Protein AF-A0A1T4K9U6-F1 (afdb_monomer)

Radius of gyration: 47.75 Å; Cα contacts (8 Å, |Δi|>4): 3089; chains: 1; bounding box: 144×121×152 Å

Sequence (1208 aa):
MKRLGIYLIVVVMLVTVLTGCTNANPKEEMNEANKKTTFMLFDESKIYENKILESGEITAEDVKLKNMTFEKDLIIDKKVGDGNVYLDGVEVKGKLIVNGGGENSIHIENSKINSVSSNRVEGTVRIVVAETSSVDLLDIDSVTKLEVHGEMKTLSISQNATSSSVNIGETAKIKTVEINAPVVLSAKSPIEHLAIKAESKVTLESAVNLVTVSSSAQNTTIDLKKDAVVNNLGTEVKLDVSGTGKLGTVVTTDKTFVTGNVKPENTTVSTTPIQDAINKGAAATTPTPTITNTPKPATPKPTETPKSIETPKPTETPGISNPTPQPTEPPVSKLPWDGVTIDTSWYNSASTTFTLYNGAQLAGFGQLVNEGNNFAGKTINLGGDIDLNNKLWTPIGLRYARAGTTYKNEDAGSNYSQYWFYHNTFSGTLNGNNYTIKGLKVYNDSKTANDGAALFGFVSDATIKNLNFDGFNVGGESRVAVVAAYALGGSTFDGITLSNGQVYVNDPQSTDPTCKSWAVGGIVGQMWNYSHYAVGKNNATYSFQNIVVNSNVTISGEANVGSMWGSITEASSKKIGSFDASSRTEYPNWKGADTVNYTGYDSTVFVDNCKNEGKIYASYINAGSLAGWAYTSVVDIKSFENKGQVFVKNSEDMNPKIISGNTVVNSVPFYASDKETKTIVQTKEQLENALKSNVAKIEIRGTIGTDSDYTIYRVTKTKEILGATNSKIYGSFIIDVDNVKINGLEIHNQGWITGNPVDARRNAITVVSNRVEITNNKLISSNTVNGEEAISNGIVLLAGTDNNTNIRIENNEITGYSYENDNWSSTGTIFSAGQYFPYDTTNKKGSSKTVNLTLDYASIAKQNTYYSCYNDFVYTDYSLKAEDGYYKYTFASNPKGVIDGLMYSSKVNSKVELAPGNYTFTKEVTGESLNNNFVVKSNCELIVPTTANAIITNDTELVINEGGKLTGVVQGNVIDLNIPSISNESIRYNPVSEDIVVQFDLTRGFILTPPTEVDIATLYAQILAGTQTEQEQAARKLGNDIIYYYYYIEDNNQIPLMTVDLQGSQIPLMKNKFWSEYLIYKDGANTVTIPNGNIINGTMLGSTVLSNKTWLTATNPKIGTVATKWLDPVKGKSLYVDIVIVVEGKVIKKTVSVEIPNDTIVNQINEGSQNLDESVPSLDESNEKTDEIEKDLPILFDSIDQEESSNQ

Secondary structure (DSSP, 8-state):
-----STTSSGGG---------------TT-SS---EEEEEE-SSSEEES-EEEEEEE-STTEEEES-EESS-EEE-GGGTT--EEEES-EEEEEEEE----TT--EEES-EEEEEEE--SSS-EEEEE-TT-EEEEEEE-S-EEEEE-SEEEEEEE-TT-TTEEEEE-TT-EEEEEEE-S-EEEEE-S-EEEEEE-S--EEEESSEEEEEEE-TT-TT-EEEE-TT-EEEEEEESS-EEEEESSEEEEEEES-TTSEESSPPEEEEEE-SS-HHHHHTT-----PPPPPP-------------------------------PPPP-PPP----PPP-SS----TT--SS-SEEEE-SHHHHHHHHHHHHTT---TT-EEEESS-EE-TTPBPPPBSEE---TT-EETTEETTS-TTT-TT-EE-B-SEEE-TT-EEE--EEEE-TTSS-S-BSSEEEEES-EEEEEEEES-EEEESSSB-SSEEEEES-EEEEEEEEESEEEEE--TT---TT-----B-SSEEEEEE-GGGT---TTEEEEEES-EE-TTEEEEEEEEE-SSEEEEEE----------TT-TTS----------------EEEEEESEEE-SEEEEEEEEE-SSEEEEESSEEEES-EEE-S-EEES-TTSS------SS---S--S-S------EEEE-SHHHHHHHHHSS-SEEEE-SEE--SSS-EEEEE-S--EEEEPTT-EEEEEEEE-STTEEEES-EEEE--B-BTB---GGGEEEEE-SSEEEEES-EEEE-SEETTEE-B-EEEEE----STT-EEEEES-EEE----EETTEE-EEEEEEES----S--TT--S------TTS-HHHHHHTSEEES-SEEEEEEETTS-TTT-SEEEEEESSHHHHHHHHHSS-SSS-EEEEPSEEEEE-GGGS-S-TT-EEEE-TT-EEE--TTEEEEE-TT-EEEE-TT-EEES-EES-EEETTSPPEEEEEEEEETTTTEEEEEEEESS-EE----SSS-HHHHHHHHHHS-HHHHHHHHHHH-SEEEEEEEEEETTEEEEPEEE-TTS-EEE-EE-TTSTT--EEEETTEEEE-S----SSSPPTTPEE-SSSEEEEES--SS--S-TTTTGGGTTSEEEEEEEEEETTEEEEEEEEEEPPPGGGSTTSSS-----------------------------------------

pLDDT: mean 73.46, std 22.89, range [21.92, 98.69]

Structure (mmCIF, N/CA/C/O backbone):
data_AF-A0A1T4K9U6-F1
#
_entry.id   AF-A0A1T4K9U6-F1
#
loop_
_atom_site.group_PDB
_atom_site.id
_atom_site.type_symbol
_atom_site.label_atom_id
_atom_site.label_alt_id
_atom_site.label_comp_id
_atom_site.label_asym_id
_atom_site.label_entity_id
_atom_site.label_seq_id
_atom_site.pdbx_PDB_ins_code
_atom_site.Cartn_x
_atom_site.Cartn_y
_atom_site.Cartn_z
_atom_site.occupancy
_atom_site.B_iso_or_equiv
_atom_site.auth_seq_id
_atom_site.auth_comp_id
_atom_site.auth_asym_id
_atom_site.auth_atom_id
_atom_site.pdbx_PDB_model_num
ATOM 1 N N . MET A 1 1 ? -38.763 -63.295 11.640 1.00 43.72 1 MET A N 1
ATOM 2 C CA . MET A 1 1 ? -37.555 -64.077 12.010 1.00 43.72 1 MET A CA 1
ATOM 3 C C . MET A 1 1 ? -37.471 -65.350 11.169 1.00 43.72 1 MET A C 1
ATOM 5 O O . MET A 1 1 ? -38.512 -65.916 10.871 1.00 43.72 1 MET A O 1
ATOM 9 N N . LYS A 1 2 ? -36.252 -65.805 10.834 1.00 38.28 2 LYS A N 1
ATOM 10 C CA . LYS A 1 2 ? -35.911 -67.144 10.292 1.00 38.28 2 LYS A CA 1
ATOM 11 C C . LYS A 1 2 ? -36.680 -67.668 9.052 1.00 38.28 2 LYS A C 1
ATOM 13 O O . LYS A 1 2 ? -37.255 -68.747 9.124 1.00 38.28 2 LYS A O 1
ATOM 18 N N . ARG A 1 3 ? -36.567 -67.003 7.889 1.00 37.25 3 ARG A N 1
ATOM 19 C CA . ARG A 1 3 ? -36.606 -67.642 6.542 1.00 37.25 3 ARG A CA 1
ATOM 20 C C . ARG A 1 3 ? -35.865 -66.794 5.488 1.00 37.25 3 ARG A C 1
ATOM 22 O O . ARG A 1 3 ? -36.512 -66.131 4.691 1.00 37.25 3 ARG A O 1
ATOM 29 N N . LEU A 1 4 ? -34.525 -66.797 5.488 1.00 35.22 4 LEU A N 1
ATOM 30 C CA . LEU A 1 4 ? -33.721 -66.203 4.396 1.00 35.22 4 LEU A CA 1
ATOM 31 C C . LEU A 1 4 ? -32.276 -66.766 4.321 1.00 35.22 4 LEU A C 1
ATOM 33 O O . LEU A 1 4 ? -31.325 -66.024 4.121 1.00 35.22 4 LEU A O 1
ATOM 37 N N . GLY A 1 5 ? -32.091 -68.072 4.558 1.00 36.09 5 GLY A N 1
ATOM 38 C CA . GLY A 1 5 ? -30.767 -68.665 4.837 1.00 36.09 5 GLY A CA 1
ATOM 39 C C . GLY A 1 5 ? -30.313 -69.816 3.932 1.00 36.09 5 GLY A C 1
ATOM 40 O O . GLY A 1 5 ? -29.518 -70.626 4.388 1.00 36.09 5 GLY A O 1
ATOM 41 N N . ILE A 1 6 ? -30.847 -69.957 2.709 1.00 39.31 6 ILE A N 1
ATOM 42 C CA . ILE A 1 6 ? -30.569 -71.125 1.835 1.00 39.31 6 ILE A CA 1
ATOM 43 C C . ILE A 1 6 ? -29.986 -70.752 0.451 1.00 39.31 6 ILE A C 1
ATOM 45 O O . ILE A 1 6 ? -29.459 -71.614 -0.241 1.00 39.31 6 ILE A O 1
ATOM 49 N N . TYR A 1 7 ? -29.940 -69.469 0.070 1.00 37.50 7 TYR A N 1
ATOM 50 C CA . TYR A 1 7 ? -29.339 -69.040 -1.211 1.00 37.50 7 TYR A CA 1
ATOM 51 C C . TYR A 1 7 ? -27.797 -68.896 -1.202 1.00 37.50 7 TYR A C 1
ATOM 53 O O . TYR A 1 7 ? -27.214 -68.522 -2.214 1.00 37.50 7 TYR A O 1
ATOM 61 N N . LEU A 1 8 ? -27.118 -69.209 -0.090 1.00 35.25 8 LEU A N 1
ATOM 62 C CA . LEU A 1 8 ? -25.689 -68.902 0.117 1.00 35.25 8 LEU A CA 1
ATOM 63 C C . LEU A 1 8 ? -24.701 -70.013 -0.317 1.00 35.25 8 LEU A C 1
ATOM 65 O O . LEU A 1 8 ? -23.504 -69.866 -0.104 1.00 35.25 8 LEU A O 1
ATOM 69 N N . ILE A 1 9 ? -25.162 -71.140 -0.875 1.00 37.62 9 ILE A N 1
ATOM 70 C CA . ILE A 1 9 ? -24.309 -72.342 -1.059 1.00 37.62 9 ILE A CA 1
ATOM 71 C C . ILE A 1 9 ? -24.004 -72.687 -2.533 1.00 37.62 9 ILE A C 1
ATOM 73 O O . ILE A 1 9 ? -23.053 -73.414 -2.799 1.00 37.62 9 ILE A O 1
ATOM 77 N N . VAL A 1 10 ? -24.731 -72.137 -3.515 1.00 35.91 10 VAL A N 1
ATOM 78 C CA . VAL A 1 10 ? -24.622 -72.587 -4.925 1.00 35.91 10 VAL A CA 1
ATOM 79 C C . VAL A 1 10 ? -23.605 -71.797 -5.771 1.00 35.91 10 VAL A C 1
ATOM 81 O O . VAL A 1 10 ? -23.083 -72.331 -6.742 1.00 35.91 10 VAL A O 1
ATOM 84 N N . VAL A 1 11 ? -23.251 -70.559 -5.401 1.00 38.66 11 VAL A N 1
ATOM 85 C CA . VAL A 1 11 ? -22.326 -69.715 -6.202 1.00 38.66 11 VAL A CA 1
ATOM 86 C C . VAL A 1 11 ? -20.841 -69.946 -5.853 1.00 38.66 11 VAL A C 1
ATOM 88 O O . VAL A 1 11 ? -19.952 -69.558 -6.601 1.00 38.66 11 VAL A O 1
ATOM 91 N N . VAL A 1 12 ? -20.543 -70.651 -4.756 1.00 35.16 12 VAL A N 1
ATOM 92 C CA . VAL A 1 12 ? -19.165 -70.891 -4.268 1.00 35.16 12 VAL A CA 1
ATOM 93 C C . VAL A 1 12 ? -18.433 -72.004 -5.053 1.00 35.16 12 VAL A C 1
ATOM 95 O O . VAL A 1 12 ? -17.254 -72.252 -4.822 1.00 35.16 12 VAL A O 1
ATOM 98 N N . MET A 1 13 ? -19.095 -72.677 -6.004 1.00 30.03 13 MET A N 1
ATOM 99 C CA . MET A 1 13 ? -18.608 -73.931 -6.607 1.00 30.03 13 MET A CA 1
ATOM 100 C C . MET A 1 13 ? -18.086 -73.833 -8.056 1.00 30.03 13 MET A C 1
ATOM 102 O O . MET A 1 13 ? -17.981 -74.853 -8.731 1.00 30.03 13 MET A O 1
ATOM 106 N N . LEU A 1 14 ? -17.744 -72.633 -8.543 1.00 32.59 14 LEU A N 1
ATOM 107 C CA . LEU A 1 14 ? -17.245 -72.401 -9.913 1.00 32.59 14 LEU A CA 1
ATOM 108 C C . LEU A 1 14 ? -15.927 -71.601 -9.943 1.00 32.59 14 LEU A C 1
ATOM 110 O O . LEU A 1 14 ? -15.770 -70.619 -10.663 1.00 32.59 14 LEU A O 1
ATOM 114 N N . VAL A 1 15 ? -14.959 -72.054 -9.142 1.00 32.19 15 VAL A N 1
ATOM 115 C CA . VAL A 1 15 ? -13.561 -71.590 -9.165 1.00 32.19 15 VAL A CA 1
ATOM 116 C C . VAL A 1 15 ? -12.660 -72.703 -9.723 1.00 32.19 15 VAL A C 1
ATOM 118 O O . VAL A 1 15 ? -12.868 -73.870 -9.399 1.00 32.19 15 VAL A O 1
ATOM 121 N N . THR A 1 16 ? -11.609 -72.304 -10.456 1.00 31.91 16 THR A N 1
ATOM 122 C CA . THR A 1 16 ? -10.471 -73.075 -11.035 1.00 31.91 16 THR A CA 1
ATOM 123 C C . THR A 1 16 ? -10.573 -73.516 -12.508 1.00 31.91 16 THR A C 1
ATOM 125 O O . THR A 1 16 ? -11.658 -73.812 -12.993 1.00 31.91 16 THR A O 1
ATOM 128 N N . VAL A 1 17 ? -9.391 -73.591 -13.168 1.00 29.48 17 VAL A N 1
ATOM 129 C CA . VAL A 1 17 ? -9.104 -73.967 -14.586 1.00 29.48 17 VAL A CA 1
ATOM 130 C C . VAL A 1 17 ? -9.383 -72.824 -15.600 1.00 29.48 17 VAL A C 1
ATOM 132 O O . VAL A 1 17 ? -10.541 -72.543 -15.867 1.00 29.48 17 VAL A O 1
ATOM 135 N N . LEU A 1 18 ? -8.435 -72.095 -16.231 1.00 27.45 18 LEU A N 1
ATOM 136 C CA . LEU A 1 18 ? -6.948 -72.062 -16.311 1.00 27.45 18 LEU A CA 1
ATOM 137 C C . LEU A 1 18 ? -6.486 -70.576 -16.344 1.00 27.45 18 LEU A C 1
ATOM 139 O O . LEU A 1 18 ? -7.035 -69.803 -17.117 1.00 27.45 18 LEU A O 1
ATOM 143 N N . THR A 1 19 ? -5.633 -70.046 -15.458 1.00 31.09 19 THR A N 1
ATOM 144 C CA . THR A 1 19 ? -4.144 -70.082 -15.419 1.00 31.09 19 THR A CA 1
ATOM 145 C C . THR A 1 19 ? -3.391 -69.588 -16.669 1.00 31.09 19 THR A C 1
ATOM 147 O O . THR A 1 19 ? -3.146 -70.357 -17.595 1.00 31.09 19 THR A O 1
ATOM 150 N N . GLY A 1 20 ? -2.908 -68.339 -16.595 1.00 26.95 20 GLY A N 1
ATOM 151 C CA . GLY A 1 20 ? -1.938 -67.698 -17.499 1.00 26.95 20 GLY A CA 1
ATOM 152 C C . GLY A 1 20 ? -1.096 -66.644 -16.754 1.00 26.95 20 GLY A C 1
ATOM 153 O O . GLY A 1 20 ? -1.218 -65.452 -17.002 1.00 26.95 20 GLY A O 1
ATOM 154 N N . CYS A 1 21 ? -0.321 -67.093 -15.762 1.00 28.53 21 CYS A N 1
ATOM 155 C CA . CYS A 1 21 ? 0.590 -66.315 -14.897 1.00 28.53 21 CYS A CA 1
ATOM 156 C C . CYS A 1 21 ? 1.634 -65.498 -15.711 1.00 28.53 21 CYS A C 1
ATOM 158 O O . CYS A 1 21 ? 1.997 -65.936 -16.795 1.00 28.53 21 CYS A O 1
ATOM 160 N N . THR A 1 22 ? 2.249 -64.377 -15.292 1.00 32.81 22 THR A N 1
ATOM 161 C CA . THR A 1 22 ? 2.314 -63.563 -14.040 1.00 32.81 22 THR A CA 1
ATOM 162 C C . THR A 1 22 ? 3.061 -62.232 -14.386 1.00 32.81 22 THR A C 1
ATOM 164 O O . THR A 1 22 ? 3.541 -62.126 -15.508 1.00 32.81 22 THR A O 1
ATOM 167 N N . ASN A 1 23 ? 3.271 -61.189 -13.559 1.00 28.78 23 ASN A N 1
ATOM 168 C CA . ASN A 1 23 ? 3.098 -60.949 -12.112 1.00 28.78 23 ASN A CA 1
ATOM 169 C C . ASN A 1 23 ? 3.001 -59.429 -11.795 1.00 28.78 23 ASN A C 1
ATOM 171 O O . ASN A 1 23 ? 3.581 -58.655 -12.549 1.00 28.78 23 ASN A O 1
ATOM 175 N N . ALA A 1 24 ? 2.425 -59.066 -10.631 1.00 27.69 24 ALA A N 1
ATOM 176 C CA . ALA A 1 24 ? 2.791 -57.958 -9.704 1.00 27.69 24 ALA A CA 1
ATOM 177 C C . ALA A 1 24 ? 1.596 -57.146 -9.129 1.00 27.69 24 ALA A C 1
ATOM 179 O O . ALA A 1 24 ? 0.930 -56.413 -9.843 1.00 27.69 24 ALA A O 1
ATOM 180 N N . ASN A 1 25 ? 1.427 -57.223 -7.798 1.00 27.73 25 ASN A N 1
ATOM 181 C CA . ASN A 1 25 ? 0.680 -56.334 -6.878 1.00 27.73 25 ASN A CA 1
ATOM 182 C C . ASN A 1 25 ? -0.804 -55.947 -7.145 1.00 27.73 25 ASN A C 1
ATOM 184 O O . ASN A 1 25 ? -1.080 -55.003 -7.880 1.00 27.73 25 ASN A O 1
ATOM 188 N N . PRO A 1 26 ? -1.763 -56.499 -6.368 1.00 34.28 26 PRO A N 1
ATOM 189 C CA . PRO A 1 26 ? -3.118 -55.959 -6.264 1.00 34.28 26 PRO A CA 1
ATOM 190 C C . PRO A 1 26 ? -3.201 -54.857 -5.189 1.00 34.28 26 PRO A C 1
ATOM 192 O O . PRO A 1 26 ? -3.332 -55.141 -3.996 1.00 34.28 26 PRO A O 1
ATOM 195 N N . LYS A 1 27 ? -3.135 -53.586 -5.605 1.00 32.31 27 LYS A N 1
ATOM 196 C CA . LYS A 1 27 ? -3.460 -52.424 -4.746 1.00 32.31 27 LYS A CA 1
ATOM 197 C C . LYS A 1 27 ? -4.225 -51.284 -5.442 1.00 32.31 27 LYS A C 1
ATOM 199 O O . LYS A 1 27 ? -4.452 -50.260 -4.806 1.00 32.31 27 LYS A O 1
ATOM 204 N N . GLU A 1 28 ? -4.639 -51.454 -6.700 1.00 34.56 28 GLU A N 1
ATOM 205 C CA . GLU A 1 28 ? -5.207 -50.361 -7.516 1.00 34.56 28 GLU A CA 1
ATOM 206 C C . GLU A 1 28 ? -6.721 -50.462 -7.802 1.00 34.56 28 GLU A C 1
ATOM 208 O O . GLU A 1 28 ? -7.328 -49.475 -8.210 1.00 34.56 28 GLU A O 1
ATOM 213 N N . GLU A 1 29 ? -7.389 -51.576 -7.484 1.00 31.39 29 GLU A N 1
ATOM 214 C CA . GLU A 1 29 ? -8.838 -51.746 -7.719 1.00 31.39 29 GLU A CA 1
ATOM 215 C C . GLU A 1 29 ? -9.714 -51.270 -6.543 1.00 31.39 29 GLU A C 1
ATOM 217 O O . GLU A 1 29 ? -10.553 -51.991 -6.006 1.00 31.39 29 GLU A O 1
ATOM 222 N N . MET A 1 30 ? -9.528 -50.010 -6.144 1.00 32.66 30 MET A N 1
ATOM 223 C CA . MET A 1 30 ? -10.510 -49.274 -5.328 1.00 32.66 30 MET A CA 1
ATOM 224 C C . MET A 1 30 ? -10.631 -47.789 -5.722 1.00 32.66 30 MET A C 1
ATOM 226 O O . MET A 1 30 ? -11.091 -46.975 -4.923 1.00 32.66 30 MET A O 1
ATOM 230 N N . ASN A 1 31 ? -10.215 -47.423 -6.944 1.00 34.59 31 ASN A N 1
ATOM 231 C CA . ASN A 1 31 ? -10.003 -46.023 -7.337 1.00 34.59 31 ASN A CA 1
ATOM 232 C C . ASN A 1 31 ? -10.737 -45.559 -8.620 1.00 34.59 31 ASN A C 1
ATOM 234 O O . ASN A 1 31 ? -10.400 -44.516 -9.175 1.00 34.59 31 ASN A O 1
ATOM 238 N N . GLU A 1 32 ? -11.782 -46.268 -9.066 1.00 31.92 32 GLU A N 1
ATOM 239 C CA . GLU A 1 32 ? -12.624 -45.869 -10.220 1.00 31.92 32 GLU A CA 1
ATOM 240 C C . GLU A 1 32 ? -13.938 -45.148 -9.839 1.00 31.92 32 GLU A C 1
ATOM 242 O O . GLU A 1 32 ? -14.895 -45.124 -10.607 1.00 31.92 32 GLU A O 1
ATOM 247 N N . ALA A 1 33 ? -13.996 -44.510 -8.664 1.00 35.50 33 ALA A N 1
ATOM 248 C CA . ALA A 1 33 ? -15.165 -43.729 -8.223 1.00 35.50 33 ALA A CA 1
ATOM 249 C C . ALA A 1 33 ? -14.905 -42.216 -8.053 1.00 35.50 33 ALA A C 1
ATOM 251 O O . ALA A 1 33 ? -15.828 -41.483 -7.716 1.00 35.50 33 ALA A O 1
ATOM 252 N N . ASN A 1 34 ? -13.671 -41.735 -8.269 1.00 40.25 34 ASN A N 1
ATOM 253 C CA . ASN A 1 34 ? -13.270 -40.350 -7.964 1.00 40.25 34 ASN A CA 1
ATOM 254 C C . ASN A 1 34 ? -12.414 -39.677 -9.058 1.00 40.25 34 ASN A C 1
ATOM 256 O O . ASN A 1 34 ? -11.538 -38.859 -8.773 1.00 40.25 34 ASN A O 1
ATOM 260 N N . LYS A 1 35 ? -12.697 -39.951 -10.338 1.00 41.75 35 LYS A N 1
ATOM 261 C CA . LYS A 1 35 ? -12.211 -39.092 -11.433 1.00 41.75 35 LYS A CA 1
ATOM 262 C C . LYS A 1 35 ? -13.029 -37.792 -11.461 1.00 41.75 35 LYS A C 1
ATOM 264 O O . LYS A 1 35 ? -14.002 -37.675 -12.203 1.00 41.75 35 LYS A O 1
ATOM 269 N N . LYS A 1 36 ? -12.632 -36.806 -10.643 1.00 50.75 36 LYS A N 1
ATOM 270 C CA . LYS A 1 36 ? -13.080 -35.412 -10.817 1.00 50.75 36 LYS A CA 1
ATOM 271 C C . LYS A 1 36 ? -12.769 -35.001 -12.257 1.00 50.75 36 LYS A C 1
ATOM 273 O O . LYS A 1 36 ? -11.630 -35.127 -12.700 1.00 50.75 36 LYS A O 1
ATOM 278 N N . THR A 1 37 ? -13.781 -34.546 -12.993 1.00 51.94 37 THR A N 1
ATOM 279 C CA . THR A 1 37 ? -13.558 -33.980 -14.328 1.00 51.94 37 THR A CA 1
ATOM 280 C C . THR A 1 37 ? -12.915 -32.611 -14.123 1.00 51.94 37 THR A C 1
ATOM 282 O O . THR A 1 37 ? -13.512 -31.737 -13.495 1.00 51.94 37 THR A O 1
ATOM 285 N N . THR A 1 38 ? -11.666 -32.462 -14.559 1.00 77.00 38 THR A N 1
ATOM 286 C CA . THR A 1 38 ? -10.808 -31.334 -14.166 1.00 77.00 38 THR A CA 1
ATOM 287 C C . THR A 1 38 ? -11.173 -30.020 -14.862 1.00 77.00 38 THR A C 1
ATOM 289 O O . THR A 1 38 ? -10.975 -28.953 -14.295 1.00 77.00 38 THR A O 1
ATOM 292 N N . PHE A 1 39 ? -11.746 -30.074 -16.064 1.00 88.94 39 PHE A N 1
ATOM 293 C CA . PHE A 1 39 ? -12.156 -28.890 -16.819 1.00 88.94 39 PHE A CA 1
ATOM 294 C C . PHE A 1 39 ? -13.329 -29.214 -17.754 1.00 88.94 39 PHE A C 1
ATOM 296 O O . PHE A 1 39 ? -13.421 -30.333 -18.264 1.00 88.94 39 PHE A O 1
ATOM 303 N N . MET A 1 40 ? -14.209 -28.240 -18.002 1.00 92.06 40 MET A N 1
ATOM 304 C CA . MET A 1 40 ? -15.248 -28.315 -19.035 1.00 92.06 40 MET A CA 1
ATOM 305 C C . MET A 1 40 ? -15.292 -27.023 -19.849 1.00 92.06 40 MET A C 1
ATOM 307 O O . MET A 1 40 ? -15.413 -25.936 -19.288 1.00 92.06 40 MET A O 1
ATOM 311 N N . LEU A 1 41 ? -15.243 -27.173 -21.172 1.00 94.06 41 LEU A N 1
ATOM 312 C CA . LEU A 1 41 ? -15.581 -26.123 -22.124 1.00 94.06 41 LEU A CA 1
ATOM 313 C C . LEU A 1 41 ? -17.099 -26.155 -22.375 1.00 94.06 41 LEU A C 1
ATOM 315 O O . LEU A 1 41 ? -17.671 -27.230 -22.571 1.00 94.06 41 LEU A O 1
ATOM 319 N N . PHE A 1 42 ? -17.743 -24.991 -22.345 1.00 95.75 42 PHE A N 1
ATOM 320 C CA . PHE A 1 42 ? -19.155 -24.796 -22.673 1.00 95.75 42 PHE A CA 1
ATOM 321 C C . PHE A 1 42 ? -19.243 -23.995 -23.982 1.00 95.75 42 PHE A C 1
ATOM 323 O O . PHE A 1 42 ? -19.271 -22.763 -23.990 1.00 95.75 42 PHE A O 1
ATOM 330 N N . ASP A 1 43 ? -19.192 -24.723 -25.093 1.00 95.12 43 ASP A N 1
ATOM 331 C CA . ASP A 1 43 ? -19.074 -24.264 -26.484 1.00 95.12 43 ASP A CA 1
ATOM 332 C C . ASP A 1 43 ? -20.354 -24.472 -27.319 1.00 95.12 43 ASP A C 1
ATOM 334 O O . ASP A 1 43 ? -20.373 -24.193 -28.517 1.00 95.12 43 ASP A O 1
ATOM 338 N N . GLU A 1 44 ? -21.452 -24.899 -26.692 1.00 93.56 44 GLU A N 1
ATOM 339 C CA . GLU A 1 44 ? -22.769 -25.016 -27.320 1.00 93.56 44 GLU A CA 1
ATOM 340 C C . GLU A 1 44 ? -23.841 -24.288 -26.496 1.00 93.56 44 GLU A C 1
ATOM 342 O O . GLU A 1 44 ? -23.918 -24.458 -25.279 1.00 93.56 44 GLU A O 1
ATOM 347 N N . SER A 1 45 ? -24.737 -23.556 -27.167 1.00 96.06 45 SER A N 1
ATOM 348 C CA . SER A 1 45 ? -25.922 -22.929 -26.561 1.00 96.06 45 SER A CA 1
ATOM 349 C C . SER A 1 45 ? -26.921 -23.986 -26.060 1.00 96.06 45 SER A C 1
ATOM 351 O O . SER A 1 45 ? -27.848 -24.384 -26.773 1.00 96.06 45 SER A O 1
ATOM 353 N N . LYS A 1 46 ? -26.740 -24.465 -24.825 1.00 94.25 46 LYS A N 1
ATOM 354 C CA . LYS A 1 46 ? -27.623 -25.441 -24.165 1.00 94.25 46 LYS A CA 1
ATOM 355 C C . LYS A 1 46 ? -27.595 -25.330 -22.639 1.00 94.25 46 LYS A C 1
ATOM 357 O O . LYS A 1 46 ? -26.839 -24.555 -22.054 1.00 94.25 46 LYS A O 1
ATOM 362 N N . ILE A 1 47 ? -28.438 -26.140 -21.998 1.00 96.56 47 ILE A N 1
ATOM 363 C CA . ILE A 1 47 ? -28.431 -26.341 -20.547 1.00 96.56 47 ILE A CA 1
ATOM 364 C C . ILE A 1 47 ? -27.399 -27.423 -20.201 1.00 96.56 47 ILE A C 1
ATOM 366 O O . ILE A 1 47 ? -27.437 -28.526 -20.749 1.00 96.56 47 ILE A O 1
ATOM 370 N N . TYR A 1 48 ? -26.506 -27.115 -19.266 1.00 94.31 48 TYR A N 1
ATOM 371 C CA . TYR A 1 48 ? -25.586 -28.052 -18.632 1.00 94.31 48 TYR A CA 1
ATOM 372 C C . TYR A 1 48 ? -25.955 -28.148 -17.152 1.00 94.31 48 TYR A C 1
ATOM 374 O O . TYR A 1 48 ? -26.171 -27.124 -16.506 1.00 94.31 48 TYR A O 1
ATOM 382 N N . GLU A 1 49 ? -26.045 -29.361 -16.606 1.00 94.31 49 GLU A N 1
ATOM 383 C CA . GLU A 1 49 ? -26.593 -29.544 -15.260 1.00 94.31 49 GLU A CA 1
ATOM 384 C C . GLU A 1 49 ? -25.922 -30.639 -14.422 1.00 94.31 49 GLU A C 1
ATOM 386 O O . GLU A 1 49 ? -25.320 -31.572 -14.958 1.00 94.31 49 GLU A O 1
ATOM 391 N N . ASN A 1 50 ? -26.079 -30.522 -13.096 1.00 83.06 50 ASN A N 1
ATOM 392 C CA . ASN A 1 50 ? -25.819 -31.560 -12.089 1.00 83.06 50 ASN A CA 1
ATOM 393 C C . ASN A 1 50 ? -24.392 -32.155 -12.119 1.00 83.06 50 ASN A C 1
ATOM 395 O O . ASN A 1 50 ? -24.207 -33.372 -12.052 1.00 83.06 50 ASN A O 1
ATOM 399 N N . LYS A 1 51 ? -23.365 -31.299 -12.218 1.00 85.31 51 LYS A N 1
ATOM 400 C CA . LYS A 1 51 ? -21.944 -31.697 -12.237 1.00 85.31 51 LYS A CA 1
ATOM 401 C C . LYS A 1 51 ? -21.114 -30.923 -11.217 1.00 85.31 51 LYS A C 1
ATOM 403 O O . LYS A 1 51 ? -21.294 -29.719 -11.043 1.00 85.31 51 LYS A O 1
ATOM 408 N N . ILE A 1 52 ? -20.147 -31.619 -10.619 1.00 89.25 52 ILE A N 1
ATOM 409 C CA . ILE A 1 52 ? -19.053 -31.021 -9.847 1.00 89.25 52 ILE A CA 1
ATOM 410 C C . ILE A 1 52 ? -17.803 -31.049 -10.728 1.00 89.25 52 ILE A C 1
ATOM 412 O O . ILE A 1 52 ? -17.374 -32.118 -11.166 1.00 89.25 52 ILE A O 1
ATOM 416 N N . LEU A 1 53 ? -17.236 -29.876 -10.984 1.00 90.12 53 LEU A N 1
ATOM 417 C CA . LEU A 1 53 ? -16.054 -29.660 -11.811 1.00 90.12 53 LEU A CA 1
ATOM 418 C C . LEU A 1 53 ? -14.963 -28.977 -10.986 1.00 90.12 53 LEU A C 1
ATOM 420 O O . LEU A 1 53 ? -15.236 -28.315 -9.983 1.00 90.12 53 LEU A O 1
ATOM 424 N N . GLU A 1 54 ? -13.710 -29.130 -11.402 1.00 89.31 54 GLU A N 1
ATOM 425 C CA . GLU A 1 54 ? -12.630 -28.337 -10.814 1.00 89.31 54 GLU A CA 1
ATOM 426 C C . GLU A 1 54 ? -12.638 -26.903 -11.373 1.00 89.31 54 GLU A C 1
ATOM 428 O O . GLU A 1 54 ? -12.700 -25.971 -10.576 1.00 89.31 54 GLU A O 1
ATOM 433 N N . SER A 1 55 ? -12.703 -26.712 -12.694 1.00 92.25 55 SER A N 1
ATOM 434 C CA . SER A 1 55 ? -12.934 -25.406 -13.343 1.00 92.25 55 SER A CA 1
ATOM 435 C C . SER A 1 55 ? -13.703 -25.535 -14.672 1.00 92.25 55 SER A C 1
ATOM 437 O O . SER A 1 55 ? -14.049 -26.642 -15.097 1.00 92.25 55 SER A O 1
ATOM 439 N N . GLY A 1 56 ? -14.003 -24.414 -15.339 1.00 93.75 56 GLY A N 1
ATOM 440 C CA . GLY A 1 56 ? -14.589 -24.419 -16.687 1.00 93.75 56 GLY A CA 1
ATOM 441 C C . GLY A 1 56 ? -14.542 -23.072 -17.414 1.00 93.75 56 GLY A C 1
ATOM 442 O O . GLY A 1 56 ? -14.254 -22.043 -16.805 1.00 93.75 56 GLY A O 1
ATOM 443 N N . GLU A 1 57 ? -14.831 -23.086 -18.716 1.00 97.44 57 GLU A N 1
ATOM 444 C CA . GLU A 1 57 ? -14.809 -21.916 -19.612 1.00 97.44 57 GLU A CA 1
ATOM 445 C C . GLU A 1 57 ? -16.042 -21.918 -20.526 1.00 97.44 57 GLU A C 1
ATOM 447 O O . GLU A 1 57 ? -16.302 -22.897 -21.222 1.00 97.44 57 GLU A O 1
ATOM 452 N N . ILE A 1 58 ? -16.808 -20.831 -20.535 1.00 97.50 58 ILE A N 1
ATOM 453 C CA . ILE A 1 58 ? -17.974 -20.618 -21.394 1.00 97.50 58 ILE A CA 1
ATOM 454 C C . ILE A 1 58 ? -17.537 -19.808 -22.609 1.00 97.50 58 ILE A C 1
ATOM 456 O O . ILE A 1 58 ? -16.994 -18.720 -22.452 1.00 97.50 58 ILE A O 1
ATOM 460 N N . THR A 1 59 ? -17.774 -20.335 -23.811 1.00 96.31 59 THR A N 1
ATOM 461 C CA . THR A 1 59 ? -17.380 -19.701 -25.083 1.00 96.31 59 THR A CA 1
ATOM 462 C C . THR A 1 59 ? -18.538 -19.489 -26.054 1.00 96.31 59 THR A C 1
ATOM 464 O O . THR A 1 59 ? -18.387 -18.698 -26.981 1.00 96.31 59 THR A O 1
ATOM 467 N N . ALA A 1 60 ? -19.682 -20.146 -25.840 1.00 94.62 60 ALA A N 1
ATOM 468 C CA . ALA A 1 60 ? -20.905 -19.937 -26.612 1.00 94.62 60 ALA A CA 1
ATOM 469 C C . ALA A 1 60 ? -21.899 -19.002 -25.907 1.00 94.62 60 ALA A C 1
ATOM 471 O O . ALA A 1 60 ? -21.940 -18.914 -24.678 1.00 94.62 60 ALA A O 1
ATOM 472 N N . GLU A 1 61 ? -22.730 -18.338 -26.709 1.00 94.12 61 GLU A N 1
ATOM 473 C CA . GLU A 1 61 ? -23.881 -17.562 -26.247 1.00 94.12 61 GLU A CA 1
ATOM 474 C C . GLU A 1 61 ? -25.020 -18.446 -25.705 1.00 94.12 61 GLU A C 1
ATOM 476 O O . GLU A 1 61 ? -25.103 -19.640 -25.992 1.00 94.12 61 GLU A O 1
ATOM 481 N N . ASP A 1 62 ? -25.882 -17.846 -24.882 1.00 93.88 62 ASP A N 1
ATOM 482 C CA . ASP A 1 62 ? -27.100 -18.415 -24.286 1.00 93.88 62 ASP A CA 1
ATOM 483 C C . ASP A 1 62 ? -26.918 -19.725 -23.484 1.00 93.88 62 ASP A C 1
ATOM 485 O O . ASP A 1 62 ? -27.880 -20.445 -23.183 1.00 93.88 62 ASP A O 1
ATOM 489 N N . VAL A 1 63 ? -25.687 -19.992 -23.034 1.00 96.44 63 VAL A N 1
ATOM 490 C CA . VAL A 1 63 ? -25.340 -21.104 -22.136 1.00 96.44 63 VAL A CA 1
ATOM 491 C C . VAL A 1 63 ? -26.033 -20.956 -20.781 1.00 96.44 63 VAL A C 1
ATOM 493 O O . VAL A 1 63 ? -26.016 -19.894 -20.149 1.00 96.44 63 VAL A O 1
ATOM 496 N N . LYS A 1 64 ? -26.613 -22.062 -20.295 1.00 97.56 64 LYS A N 1
ATOM 497 C CA . LYS A 1 64 ? -27.255 -22.135 -18.974 1.00 97.56 64 LYS A CA 1
ATOM 498 C C . LYS A 1 64 ? -26.601 -23.218 -18.130 1.00 97.56 64 LYS A C 1
ATOM 500 O O . LYS A 1 64 ? -26.633 -24.387 -18.506 1.00 97.56 64 LYS A O 1
ATOM 505 N N . LEU A 1 65 ? -26.036 -22.845 -16.988 1.00 97.94 65 LEU A N 1
ATOM 506 C CA . LEU A 1 65 ? -25.489 -23.782 -16.010 1.00 97.94 65 LEU A CA 1
ATOM 507 C C . LEU A 1 65 ? -26.486 -23.936 -14.861 1.00 97.94 65 LEU A C 1
ATOM 509 O O . LEU A 1 65 ? -26.895 -22.934 -14.275 1.00 97.94 65 LEU A O 1
ATOM 513 N N . LYS A 1 66 ? -26.881 -25.174 -14.544 1.00 97.69 66 LYS A N 1
ATOM 514 C CA . LYS A 1 66 ? -27.906 -25.466 -13.533 1.00 97.69 66 LYS A CA 1
ATOM 515 C C . LYS A 1 66 ? -27.439 -26.477 -12.484 1.00 97.69 66 LYS A C 1
ATOM 517 O O . LYS A 1 66 ? -27.057 -27.591 -12.833 1.00 97.69 66 LYS A O 1
ATOM 522 N N . ASN A 1 67 ? -27.518 -26.139 -11.197 1.00 96.25 67 ASN A N 1
ATOM 523 C CA . ASN A 1 67 ? -27.105 -27.017 -10.089 1.00 96.25 67 ASN A CA 1
ATOM 524 C C . ASN A 1 67 ? -25.670 -27.566 -10.272 1.00 96.25 67 ASN A C 1
ATOM 526 O O . ASN A 1 67 ? -25.440 -28.779 -10.243 1.00 96.25 67 ASN A O 1
ATOM 530 N N . MET A 1 68 ? -24.707 -26.683 -10.547 1.00 95.81 68 MET A N 1
ATOM 531 C CA . MET A 1 68 ? -23.309 -27.052 -10.804 1.00 95.81 68 MET A CA 1
ATOM 532 C C . MET A 1 68 ? -22.371 -26.467 -9.749 1.00 95.81 68 MET A C 1
ATOM 534 O O . MET A 1 68 ? -22.579 -25.355 -9.277 1.00 95.81 68 MET A O 1
ATOM 538 N N . THR A 1 69 ? -21.309 -27.194 -9.406 1.00 96.06 69 THR A N 1
ATOM 539 C CA . THR A 1 69 ? -20.289 -26.724 -8.455 1.00 96.06 69 THR A CA 1
ATOM 540 C C . THR A 1 69 ? -18.925 -26.669 -9.125 1.00 96.06 69 THR A C 1
ATOM 542 O O . THR A 1 69 ? -18.468 -27.673 -9.671 1.00 96.06 69 THR A O 1
ATOM 545 N N . PHE A 1 70 ? -18.258 -25.523 -9.026 1.00 96.31 70 PHE A N 1
ATOM 546 C CA . PHE A 1 70 ? -16.882 -25.302 -9.453 1.00 96.31 70 PHE A CA 1
ATOM 547 C C . PHE A 1 70 ? -15.998 -25.113 -8.218 1.00 96.31 70 PHE A C 1
ATOM 549 O O . PHE A 1 70 ? -16.228 -24.226 -7.394 1.00 96.31 70 PHE A O 1
ATOM 556 N N . GLU A 1 71 ? -14.999 -25.979 -8.063 1.00 93.50 71 GLU A N 1
ATOM 557 C CA . GLU A 1 71 ? -14.078 -25.948 -6.915 1.00 93.50 71 GLU A CA 1
ATOM 558 C C . GLU A 1 71 ? -13.019 -24.839 -7.035 1.00 93.50 71 GLU A C 1
ATOM 560 O O . GLU A 1 71 ? -12.444 -24.426 -6.030 1.00 93.50 71 GLU A O 1
ATOM 565 N N . LYS A 1 72 ? -12.773 -24.366 -8.260 1.00 93.19 72 LYS A N 1
ATOM 566 C CA . LYS A 1 72 ? -11.935 -23.219 -8.618 1.00 93.19 72 LYS A CA 1
ATOM 567 C C . LYS A 1 72 ? -12.752 -22.263 -9.500 1.00 93.19 72 LYS A C 1
ATOM 569 O O . LYS A 1 72 ? -13.927 -22.022 -9.219 1.00 93.19 72 LYS A O 1
ATOM 574 N N . ASP A 1 73 ? -12.121 -21.701 -10.523 1.00 95.31 73 ASP A N 1
ATOM 575 C CA . ASP A 1 73 ? -12.646 -20.599 -11.317 1.00 95.31 73 ASP A CA 1
ATOM 576 C C . ASP A 1 73 ? -13.578 -21.072 -12.443 1.00 95.31 73 ASP A C 1
ATOM 578 O O . ASP A 1 73 ? -13.424 -22.164 -13.003 1.00 95.31 73 ASP A O 1
ATOM 582 N N . LEU A 1 74 ? -14.526 -20.206 -12.795 1.00 97.75 74 LEU A N 1
ATOM 583 C CA . LEU A 1 74 ? -15.384 -20.319 -13.971 1.00 97.75 74 LEU A CA 1
ATOM 584 C C . LEU A 1 74 ? -15.146 -19.086 -14.844 1.00 97.75 74 LEU A C 1
ATOM 586 O O . LEU A 1 74 ? -15.306 -17.960 -14.379 1.00 97.75 74 LEU A O 1
ATOM 590 N N . ILE A 1 75 ? -14.766 -19.285 -16.100 1.00 97.44 75 ILE A N 1
ATOM 591 C CA . ILE A 1 75 ? -14.490 -18.200 -17.046 1.00 97.44 75 ILE A CA 1
ATOM 592 C C . ILE A 1 75 ? -15.677 -18.057 -17.999 1.00 97.44 75 ILE A C 1
ATOM 594 O O . ILE A 1 75 ? -16.158 -19.046 -18.540 1.00 97.44 75 ILE A O 1
ATOM 598 N N . ILE A 1 76 ? -16.129 -16.831 -18.236 1.00 97.19 76 ILE A N 1
ATOM 599 C CA . ILE A 1 76 ? -16.998 -16.456 -19.352 1.00 97.19 76 ILE A CA 1
ATOM 600 C C . ILE A 1 76 ? -16.097 -15.749 -20.358 1.00 97.19 76 ILE A C 1
ATOM 602 O O . ILE A 1 76 ? -15.714 -14.599 -20.150 1.00 97.19 76 ILE A O 1
ATOM 606 N N . ASP A 1 77 ? -15.671 -16.469 -21.392 1.00 95.75 77 ASP A N 1
ATOM 607 C CA . ASP A 1 77 ? -14.680 -15.991 -22.350 1.00 95.75 77 ASP A CA 1
ATOM 608 C C . ASP A 1 77 ? -15.246 -14.897 -23.264 1.00 95.75 77 ASP A C 1
ATOM 610 O O . ASP A 1 77 ? -16.446 -14.818 -23.533 1.00 95.75 77 ASP A O 1
ATOM 614 N N . LYS A 1 78 ? -14.353 -14.075 -23.818 1.00 93.50 78 LYS A N 1
ATOM 615 C CA . LYS A 1 78 ? -14.709 -13.019 -24.775 1.00 93.50 78 LYS A CA 1
ATOM 616 C C . LYS A 1 78 ? -15.432 -13.541 -26.027 1.00 93.50 78 LYS A C 1
ATOM 618 O O . LYS A 1 78 ? -16.174 -12.782 -26.642 1.00 93.50 78 LYS A O 1
ATOM 623 N N . LYS A 1 79 ? -15.266 -14.823 -26.395 1.00 93.88 79 LYS A N 1
ATOM 624 C CA . LYS A 1 79 ? -15.993 -15.467 -27.511 1.00 93.88 79 LYS A CA 1
ATOM 625 C C . LYS A 1 79 ? -17.516 -15.470 -27.346 1.00 93.88 79 LYS A C 1
ATOM 627 O O . LYS A 1 79 ? -18.202 -15.524 -28.359 1.00 93.88 79 LYS A O 1
ATOM 632 N N . VAL A 1 80 ? -18.033 -15.347 -26.118 1.00 94.69 80 VAL A N 1
ATOM 633 C CA . VAL A 1 80 ? -19.479 -15.200 -25.855 1.00 94.69 80 VAL A CA 1
ATOM 634 C C . VAL A 1 80 ? -20.051 -13.934 -26.514 1.00 94.69 80 VAL A C 1
ATOM 636 O O . VAL A 1 80 ? -21.256 -13.853 -26.748 1.00 94.69 80 VAL A O 1
ATOM 639 N N . GLY A 1 81 ? -19.206 -12.949 -26.853 1.00 91.31 81 GLY A N 1
ATOM 640 C CA . GLY A 1 81 ? -19.638 -11.729 -27.529 1.00 91.31 81 GLY A CA 1
ATOM 641 C C . GLY A 1 81 ? -20.681 -10.992 -26.694 1.00 91.31 81 GLY A C 1
ATOM 642 O O . GLY A 1 81 ? -20.508 -10.836 -25.486 1.00 91.31 81 GLY A O 1
ATOM 643 N N . ASP A 1 82 ? -21.776 -10.561 -27.314 1.00 91.12 82 ASP A N 1
ATOM 644 C CA . ASP A 1 82 ? -22.880 -9.884 -26.618 1.00 91.12 82 ASP A CA 1
ATOM 645 C C . ASP A 1 82 ? -23.959 -10.848 -26.079 1.00 91.12 82 ASP A C 1
ATOM 647 O O . ASP A 1 82 ? -24.960 -10.396 -25.519 1.00 91.12 82 ASP A O 1
ATOM 651 N N . GLY A 1 83 ? -23.744 -12.163 -26.205 1.00 91.19 83 GLY A N 1
ATOM 652 C CA . GLY A 1 83 ? -24.675 -13.213 -25.792 1.00 91.19 83 GLY A CA 1
ATOM 653 C C . GLY A 1 83 ? -24.925 -13.299 -24.282 1.00 91.19 83 GLY A C 1
ATOM 654 O O . GLY A 1 83 ? -24.226 -12.692 -23.467 1.00 91.19 83 GLY A O 1
ATOM 655 N N . ASN A 1 84 ? -25.939 -14.069 -23.879 1.00 94.06 84 ASN A N 1
ATOM 656 C CA . ASN A 1 84 ? -26.308 -14.206 -22.468 1.00 94.06 84 ASN A CA 1
ATOM 657 C C . ASN A 1 84 ? -25.655 -15.432 -21.817 1.00 94.06 84 ASN A C 1
ATOM 659 O O . ASN A 1 84 ? -25.324 -16.410 -22.479 1.00 94.06 84 ASN A O 1
ATOM 663 N N . VAL A 1 85 ? -25.535 -15.404 -20.489 1.00 97.19 85 VAL A N 1
ATOM 664 C CA . VAL A 1 85 ? -25.184 -16.572 -19.669 1.00 97.19 85 VAL A CA 1
ATOM 665 C C . VAL A 1 85 ? -26.096 -16.584 -18.452 1.00 97.19 85 VAL A C 1
ATOM 667 O O . VAL A 1 85 ? -26.372 -15.530 -17.873 1.00 97.19 85 VAL A O 1
ATOM 670 N N . TYR A 1 86 ? -26.557 -17.773 -18.069 1.00 97.56 86 TYR A N 1
ATOM 671 C CA . TYR A 1 86 ? -27.451 -17.982 -16.933 1.00 97.56 86 TYR A CA 1
ATOM 672 C C . TYR A 1 86 ? -26.827 -18.986 -15.961 1.00 97.56 86 TYR A C 1
ATOM 674 O O . TYR A 1 86 ? -26.508 -20.110 -16.352 1.00 97.56 86 TYR A O 1
ATOM 682 N N . LEU A 1 87 ? -26.664 -18.588 -14.702 1.00 98.25 87 LEU A N 1
ATOM 683 C CA . LEU A 1 87 ? -26.161 -19.417 -13.610 1.00 98.25 87 LEU A CA 1
ATOM 684 C C . LEU A 1 87 ? -27.300 -19.615 -12.600 1.00 98.25 87 LEU A C 1
ATOM 686 O O . LEU A 1 87 ? -27.630 -18.687 -11.870 1.00 98.25 87 LEU A O 1
ATOM 690 N N . ASP A 1 88 ? -27.913 -20.801 -12.579 1.00 97.88 88 ASP A N 1
ATOM 691 C CA . ASP A 1 88 ? -29.042 -21.155 -11.703 1.00 97.88 88 ASP A CA 1
ATOM 692 C C . ASP A 1 88 ? -28.635 -22.264 -10.719 1.00 97.88 88 ASP A C 1
ATOM 694 O O . ASP A 1 88 ? -28.341 -23.390 -11.120 1.00 97.88 88 ASP A O 1
ATOM 698 N N . GLY A 1 89 ? -28.576 -21.977 -9.419 1.00 96.88 89 GLY A N 1
ATOM 699 C CA . GLY A 1 89 ? -28.137 -22.965 -8.424 1.00 96.88 89 GLY A CA 1
ATOM 700 C C . GLY A 1 89 ? -26.646 -23.317 -8.524 1.00 96.88 89 GLY A C 1
ATOM 701 O O . GLY A 1 89 ? -26.251 -24.439 -8.203 1.00 96.88 89 GLY A O 1
ATOM 702 N N . VAL A 1 90 ? -25.811 -22.402 -9.026 1.00 98.25 90 VAL A N 1
ATOM 703 C CA . VAL A 1 90 ? -24.375 -22.627 -9.238 1.00 98.25 90 VAL A CA 1
ATOM 704 C C . VAL A 1 90 ? -23.575 -22.204 -8.002 1.00 98.25 90 VAL A C 1
ATOM 706 O O . VAL A 1 90 ? -23.755 -21.102 -7.485 1.00 98.25 90 VAL A O 1
ATOM 709 N N . GLU A 1 91 ? -22.650 -23.051 -7.542 1.00 97.94 91 GLU A N 1
ATOM 710 C CA . GLU A 1 91 ? -21.642 -22.678 -6.539 1.00 97.94 91 GLU A CA 1
ATOM 711 C C . GLU A 1 91 ? -20.263 -22.537 -7.204 1.00 97.94 91 GLU A C 1
ATOM 713 O O . GLU A 1 91 ? -19.741 -23.507 -7.750 1.00 97.94 91 GLU A O 1
ATOM 718 N N . VAL A 1 92 ? -19.651 -21.350 -7.139 1.00 97.69 92 VAL A N 1
ATOM 719 C CA . VAL A 1 92 ? -18.271 -21.103 -7.601 1.00 97.69 92 VAL A CA 1
ATOM 720 C C . VAL A 1 92 ? -17.411 -20.747 -6.393 1.00 97.69 92 VAL A C 1
ATOM 722 O O . VAL A 1 92 ? -17.580 -19.686 -5.790 1.00 97.69 92 VAL A O 1
ATOM 725 N N . LYS A 1 93 ? -16.494 -21.647 -6.022 1.00 93.19 93 LYS A N 1
ATOM 726 C CA . LYS A 1 93 ? -15.608 -21.467 -4.858 1.00 93.19 93 LYS A CA 1
ATOM 727 C C . LYS A 1 93 ? -14.355 -20.646 -5.184 1.00 93.19 93 LYS A C 1
ATOM 729 O O . LYS A 1 93 ? -13.800 -20.023 -4.281 1.00 93.19 93 LYS A O 1
ATOM 734 N N . GLY A 1 94 ? -13.927 -20.626 -6.448 1.00 92.00 94 GLY A N 1
ATOM 735 C CA . GLY A 1 94 ? -12.925 -19.691 -6.969 1.00 92.00 94 GLY A CA 1
ATOM 736 C C . GLY A 1 94 ? -13.546 -18.371 -7.442 1.00 92.00 94 GLY A C 1
ATOM 737 O O . GLY A 1 94 ? -14.488 -17.864 -6.828 1.00 92.00 94 GLY A O 1
ATOM 738 N N . LYS A 1 95 ? -13.026 -17.821 -8.542 1.00 93.56 95 LYS A N 1
ATOM 739 C CA . LYS A 1 95 ? -13.522 -16.599 -9.193 1.00 93.56 95 LYS A CA 1
ATOM 740 C C . LYS A 1 95 ? -14.412 -16.923 -10.402 1.00 93.56 95 LYS A C 1
ATOM 742 O O . LYS A 1 95 ? -14.055 -17.745 -11.242 1.00 93.56 95 LYS A O 1
ATOM 747 N N . LEU A 1 96 ? -15.550 -16.243 -10.526 1.00 97.56 96 LEU A N 1
ATOM 748 C CA . LEU A 1 96 ? -16.264 -16.085 -11.793 1.00 97.56 96 LEU A CA 1
ATOM 749 C C . LEU A 1 96 ? -15.602 -14.937 -12.567 1.00 97.56 96 LEU A C 1
ATOM 751 O O . LEU A 1 96 ? -15.666 -13.790 -12.132 1.00 97.56 96 LEU A O 1
ATOM 755 N N . ILE A 1 97 ? -14.958 -15.227 -13.692 1.00 96.81 97 ILE A N 1
ATOM 756 C CA . ILE A 1 97 ? -14.238 -14.239 -14.506 1.00 96.81 97 ILE A CA 1
ATOM 757 C C . ILE A 1 97 ? -15.081 -13.915 -15.739 1.00 96.81 97 ILE A C 1
ATOM 759 O O . ILE A 1 97 ? -15.266 -14.772 -16.597 1.00 96.81 97 ILE A O 1
ATOM 763 N N . VAL A 1 98 ? -15.594 -12.691 -15.834 1.00 96.81 98 VAL A N 1
ATOM 764 C CA . VAL A 1 98 ? -16.498 -12.238 -16.898 1.00 96.81 98 VAL A CA 1
ATOM 765 C C . VAL A 1 98 ? -15.726 -11.398 -17.918 1.00 96.81 98 VAL A C 1
ATOM 767 O O . VAL A 1 98 ? -15.464 -10.218 -17.689 1.00 96.81 98 VAL A O 1
ATOM 770 N N . ASN A 1 99 ? -15.369 -12.009 -19.051 1.00 93.25 99 ASN A N 1
ATOM 771 C CA . ASN A 1 99 ? -14.701 -11.352 -20.184 1.00 93.25 99 ASN A CA 1
ATOM 772 C C . ASN A 1 99 ? -15.639 -11.141 -21.394 1.00 93.25 99 ASN A C 1
ATOM 774 O O . ASN A 1 99 ? -15.291 -10.388 -22.303 1.00 93.25 99 ASN A O 1
ATOM 778 N N . GLY A 1 100 ? -16.807 -11.795 -21.414 1.00 88.75 100 GLY A N 1
ATOM 779 C CA . GLY A 1 100 ? -17.857 -11.670 -22.435 1.00 88.75 100 GLY A CA 1
ATOM 780 C C . GLY A 1 100 ? -19.260 -11.538 -21.823 1.00 88.75 100 GLY A C 1
ATOM 781 O O . GLY A 1 100 ? -19.438 -11.753 -20.625 1.00 88.75 100 GLY A O 1
ATOM 782 N N . GLY A 1 101 ? -20.246 -11.177 -22.650 1.00 87.88 101 GLY A N 1
ATOM 783 C CA . GLY A 1 101 ? -21.634 -10.880 -22.265 1.00 87.88 101 GLY A CA 1
ATOM 784 C C . GLY A 1 101 ? -22.030 -9.417 -22.516 1.00 87.88 101 GLY A C 1
ATOM 785 O O . GLY A 1 101 ? -21.274 -8.512 -22.159 1.00 87.88 101 GLY A O 1
ATOM 786 N N . GLY A 1 102 ? -23.160 -9.173 -23.189 1.00 86.88 102 GLY A N 1
ATOM 787 C CA . GLY A 1 102 ? -23.603 -7.834 -23.616 1.00 86.88 102 GLY A CA 1
ATOM 788 C C . GLY A 1 102 ? -24.473 -7.071 -22.605 1.00 86.88 102 GLY A C 1
ATOM 789 O O . GLY A 1 102 ? -24.555 -7.397 -21.423 1.00 86.88 102 GLY A O 1
ATOM 790 N N . GLU A 1 103 ? -25.210 -6.057 -23.070 1.00 81.50 103 GLU A N 1
ATOM 791 C CA . GLU A 1 103 ? -26.004 -5.179 -22.187 1.00 81.50 103 GLU A CA 1
ATOM 792 C C . GLU A 1 103 ? -27.207 -5.847 -21.483 1.00 81.50 103 GLU A C 1
ATOM 794 O O . GLU A 1 103 ? -27.871 -5.203 -20.672 1.00 81.50 103 GLU A O 1
ATOM 799 N N . ASN A 1 104 ? -27.506 -7.118 -21.775 1.00 77.75 104 ASN A N 1
ATOM 800 C CA . ASN A 1 104 ? -28.621 -7.876 -21.188 1.00 77.75 104 ASN A CA 1
ATOM 801 C C . ASN A 1 104 ? -28.192 -9.166 -20.458 1.00 77.75 104 ASN A C 1
ATOM 803 O O . ASN A 1 104 ? -29.056 -9.907 -19.985 1.00 77.75 104 ASN A O 1
ATOM 807 N N . SER A 1 105 ? -26.888 -9.434 -20.364 1.00 76.50 105 SER A N 1
ATOM 808 C CA . SER A 1 105 ? -26.332 -10.743 -20.007 1.00 76.50 105 SER A CA 1
ATOM 809 C C . SER A 1 105 ? -26.161 -11.002 -18.495 1.00 76.50 105 SER A C 1
ATOM 811 O O . SER A 1 105 ? -26.630 -10.236 -17.660 1.00 76.50 105 SER A O 1
ATOM 813 N N . ILE A 1 106 ? -25.478 -12.117 -18.193 1.00 96.56 106 ILE A N 1
ATOM 814 C CA . ILE A 1 106 ? -25.000 -12.616 -16.890 1.00 96.56 106 ILE A CA 1
ATOM 815 C C . ILE A 1 106 ? -26.041 -12.554 -15.760 1.00 96.56 106 ILE A C 1
ATOM 817 O O . ILE A 1 106 ? -26.042 -11.655 -14.919 1.00 96.56 106 ILE A O 1
ATOM 821 N N . HIS A 1 107 ? -26.890 -13.579 -15.708 1.00 97.25 107 HIS A N 1
ATOM 822 C CA . HIS A 1 107 ? -27.918 -13.751 -14.677 1.00 97.25 107 HIS A CA 1
ATOM 823 C C . HIS A 1 107 ? -27.432 -14.747 -13.622 1.00 97.25 107 HIS A C 1
ATOM 825 O O . HIS A 1 107 ? -27.113 -15.889 -13.956 1.00 97.25 107 HIS A O 1
ATOM 831 N N . ILE A 1 108 ? -27.349 -14.313 -12.362 1.00 98.00 108 ILE A N 1
ATOM 832 C CA . ILE A 1 108 ? -26.864 -15.102 -11.222 1.00 98.00 108 ILE A CA 1
ATOM 833 C C . ILE A 1 108 ? -28.046 -15.354 -10.279 1.00 98.00 108 ILE A C 1
ATOM 835 O O . ILE A 1 108 ? -28.388 -14.520 -9.435 1.00 98.00 108 ILE A O 1
ATOM 839 N N . GLU A 1 109 ? -28.670 -16.521 -10.414 1.00 97.44 109 GLU A N 1
ATOM 840 C CA . GLU A 1 109 ? -29.904 -16.939 -9.738 1.00 97.44 109 GLU A CA 1
ATOM 841 C C . GLU A 1 109 ? -29.652 -18.141 -8.818 1.00 97.44 109 GLU A C 1
ATOM 843 O O . GLU A 1 109 ? -28.924 -19.067 -9.174 1.00 97.44 109 GLU A O 1
ATOM 848 N N . ASN A 1 110 ? -30.231 -18.145 -7.612 1.00 96.88 110 ASN A N 1
ATOM 849 C CA . ASN A 1 110 ? -30.100 -19.225 -6.617 1.00 96.88 110 ASN A CA 1
ATOM 850 C C . ASN A 1 110 ? -28.641 -19.650 -6.317 1.00 96.88 110 ASN A C 1
ATOM 852 O O . ASN A 1 110 ? -28.394 -20.776 -5.887 1.00 96.88 110 ASN A O 1
ATOM 856 N N . SER A 1 111 ? -27.667 -18.778 -6.593 1.00 98.25 111 SER A N 1
ATOM 857 C CA . SER A 1 111 ? -26.254 -19.137 -6.763 1.00 98.25 111 SER A CA 1
ATOM 858 C C . SER A 1 111 ? -25.372 -18.548 -5.663 1.00 98.25 111 SER A C 1
ATOM 860 O O . SER A 1 111 ? -25.682 -17.513 -5.072 1.00 98.25 111 SER A O 1
ATOM 862 N N . LYS A 1 112 ? -24.236 -19.193 -5.395 1.00 98.06 112 LYS A N 1
ATOM 863 C CA . LYS A 1 112 ? -23.274 -18.774 -4.371 1.00 98.06 112 LYS A CA 1
ATOM 864 C C . LYS A 1 112 ? -21.878 -18.660 -4.967 1.00 98.06 112 LYS A C 1
ATOM 866 O O . LYS A 1 112 ? -21.280 -19.658 -5.361 1.00 98.06 112 LYS A O 1
ATOM 871 N N . ILE A 1 113 ? -21.351 -17.445 -5.023 1.00 97.44 113 ILE A N 1
ATOM 872 C CA . ILE A 1 113 ? -20.085 -17.149 -5.694 1.00 97.44 113 ILE A CA 1
ATOM 873 C C . ILE A 1 113 ? -19.134 -16.480 -4.704 1.00 97.44 113 ILE A C 1
ATOM 875 O O . ILE A 1 113 ? -19.480 -15.494 -4.060 1.00 97.44 113 ILE A O 1
ATOM 879 N N . ASN A 1 114 ? -17.923 -17.018 -4.575 1.00 93.12 114 ASN A N 1
ATOM 880 C CA . ASN A 1 114 ? -16.903 -16.449 -3.696 1.00 93.12 114 ASN A CA 1
ATOM 881 C C . ASN A 1 114 ? -16.384 -15.101 -4.235 1.00 93.12 114 ASN A C 1
ATOM 883 O O . ASN A 1 114 ? -16.370 -14.101 -3.523 1.00 93.12 114 ASN A O 1
ATOM 887 N N . SER A 1 115 ? -16.018 -15.036 -5.517 1.00 94.00 115 SER A N 1
ATOM 888 C CA . SER A 1 115 ? -15.628 -13.770 -6.142 1.00 94.00 115 SER A CA 1
ATOM 889 C C . SER A 1 115 ? -16.084 -13.665 -7.596 1.00 94.00 115 SER A C 1
ATOM 891 O O . SER A 1 115 ? -16.110 -14.665 -8.307 1.00 94.00 115 SER A O 1
ATOM 893 N N . VAL A 1 116 ? -16.426 -12.459 -8.047 1.00 96.62 116 VAL A N 1
ATOM 894 C CA . VAL A 1 116 ? -16.715 -12.115 -9.447 1.00 96.62 116 VAL A CA 1
ATOM 895 C C . VAL A 1 116 ? -15.707 -11.062 -9.919 1.00 96.62 116 VAL A C 1
ATOM 897 O O . VAL A 1 116 ? -15.413 -10.126 -9.184 1.00 96.62 116 VAL A O 1
ATOM 900 N N . SER A 1 117 ? -15.191 -11.208 -11.140 1.00 94.81 117 SER A N 1
ATOM 901 C CA . SER A 1 117 ? -14.400 -10.207 -11.871 1.00 94.81 117 SER A CA 1
ATOM 902 C C . SER A 1 117 ? -15.163 -9.797 -13.126 1.00 94.81 117 SER A C 1
ATOM 904 O O . SER A 1 117 ? -15.522 -10.681 -13.900 1.00 94.81 117 SER A O 1
ATOM 906 N N . SER A 1 118 ? -15.382 -8.503 -13.363 1.00 93.38 118 SER A N 1
ATOM 907 C CA . SER A 1 118 ? -15.910 -7.988 -14.636 1.00 93.38 118 SER A CA 1
ATOM 908 C C . SER A 1 118 ? -14.810 -7.283 -15.430 1.00 93.38 118 SER A C 1
ATOM 910 O O . SER A 1 118 ? -14.488 -6.124 -15.161 1.00 93.38 118 SER A O 1
ATOM 912 N N . ASN A 1 119 ? -14.222 -7.978 -16.407 1.00 88.62 119 ASN A N 1
ATOM 913 C CA . ASN A 1 119 ? -12.982 -7.599 -17.099 1.00 88.62 119 ASN A CA 1
ATOM 914 C C . ASN A 1 119 ? -13.166 -7.565 -18.636 1.00 88.62 119 ASN A C 1
ATOM 916 O O . ASN A 1 119 ? -12.234 -7.827 -19.400 1.00 88.62 119 ASN A O 1
ATOM 920 N N . ARG A 1 120 ? -14.377 -7.241 -19.106 1.00 87.31 120 ARG A N 1
ATOM 921 C CA . ARG A 1 120 ? -14.719 -7.126 -20.528 1.00 87.31 120 ARG A CA 1
ATOM 922 C C . ARG A 1 120 ? -14.010 -5.924 -21.169 1.00 87.31 120 ARG A C 1
ATOM 924 O O . ARG A 1 120 ? -14.339 -4.776 -20.896 1.00 87.31 120 ARG A O 1
ATOM 931 N N . VAL A 1 121 ? -13.059 -6.188 -22.065 1.00 78.88 121 VAL A N 1
ATOM 932 C CA . VAL A 1 121 ? -12.243 -5.139 -22.715 1.00 78.88 121 VAL A CA 1
ATOM 933 C C . VAL A 1 121 ? -13.034 -4.315 -23.745 1.00 78.88 121 VAL A C 1
ATOM 935 O O . VAL A 1 121 ? -12.784 -3.123 -23.896 1.00 78.88 121 VAL A O 1
ATOM 938 N N . GLU A 1 122 ? -13.993 -4.925 -24.449 1.00 76.44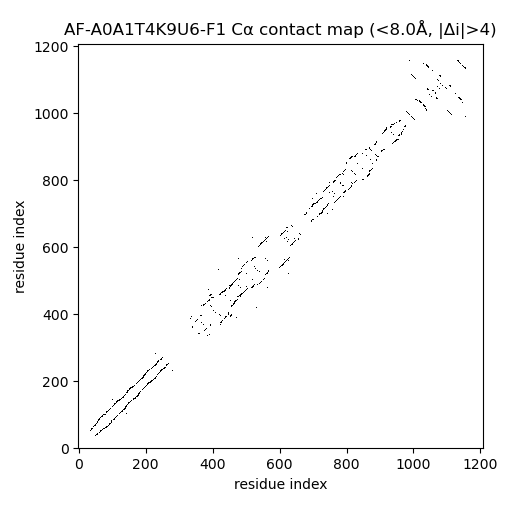 122 GLU A N 1
ATOM 939 C CA . GLU A 1 122 ? -14.698 -4.305 -25.581 1.00 76.44 122 GLU A CA 1
ATOM 940 C C . GLU A 1 122 ? -16.216 -4.249 -25.349 1.00 76.44 122 GLU A C 1
ATOM 942 O O . GLU A 1 122 ? -16.915 -5.243 -25.527 1.00 76.44 122 GLU A O 1
ATOM 947 N N . GLY A 1 123 ? -16.757 -3.083 -24.989 1.00 81.62 123 GLY A N 1
ATOM 948 C CA . GLY A 1 123 ? -18.200 -2.874 -24.790 1.00 81.62 123 GLY A CA 1
ATOM 949 C C . GLY A 1 123 ? -18.678 -3.076 -23.347 1.00 81.62 123 GLY A C 1
ATOM 950 O O . GLY A 1 123 ? -17.880 -3.296 -22.442 1.00 81.62 123 GLY A O 1
ATOM 951 N N . THR A 1 124 ? -19.991 -2.957 -23.126 1.00 88.12 124 THR A N 1
ATOM 952 C CA . THR A 1 124 ? -20.602 -2.967 -21.784 1.00 88.12 124 THR A CA 1
ATOM 953 C C . THR A 1 124 ? -21.289 -4.295 -21.486 1.00 88.12 124 THR A C 1
ATOM 955 O O . THR A 1 124 ? -22.129 -4.743 -22.266 1.00 88.12 124 THR A O 1
ATOM 958 N N . VAL A 1 125 ? -20.984 -4.881 -20.328 1.00 94.19 125 VAL A N 1
ATOM 959 C CA . VAL A 1 125 ? -21.645 -6.091 -19.812 1.00 94.19 125 VAL A CA 1
ATOM 960 C C . VAL A 1 125 ? -22.707 -5.727 -18.774 1.00 94.19 125 VAL A C 1
ATOM 962 O O . VAL A 1 125 ? -22.499 -4.833 -17.952 1.00 94.19 125 VAL A O 1
ATOM 965 N N . ARG A 1 126 ? -23.855 -6.408 -18.781 1.00 96.25 126 ARG A N 1
ATOM 966 C CA . ARG A 1 126 ? -24.798 -6.403 -17.650 1.00 96.25 126 ARG A CA 1
ATOM 967 C C . ARG A 1 126 ? -24.555 -7.620 -16.764 1.00 96.25 126 ARG A C 1
ATOM 969 O O . ARG A 1 126 ? -24.225 -8.690 -17.274 1.00 96.25 126 ARG A O 1
ATOM 976 N N . ILE A 1 127 ? -24.696 -7.431 -15.452 1.00 97.44 127 ILE A N 1
ATOM 977 C CA . ILE A 1 127 ? -24.630 -8.490 -14.438 1.00 97.44 127 ILE A CA 1
ATOM 978 C C . ILE A 1 127 ? -25.797 -8.301 -13.468 1.00 97.44 127 ILE A C 1
ATOM 980 O O . ILE A 1 127 ? -25.957 -7.220 -12.900 1.00 97.44 127 ILE A O 1
ATOM 984 N N . VAL A 1 128 ? -26.588 -9.354 -13.261 1.00 97.69 128 VAL A N 1
ATOM 985 C CA . VAL A 1 128 ? -27.743 -9.367 -12.353 1.00 97.69 128 VAL A CA 1
ATOM 986 C C . VAL A 1 128 ? -27.519 -10.396 -11.246 1.00 97.69 128 VAL A C 1
ATOM 988 O O . VAL A 1 128 ? -27.429 -11.592 -11.517 1.00 97.69 128 VAL A O 1
ATOM 991 N N . VAL A 1 129 ? -27.461 -9.948 -9.990 1.00 97.62 129 VAL A N 1
ATOM 992 C CA . VAL A 1 129 ? -27.400 -10.812 -8.798 1.00 97.62 129 VAL A CA 1
ATOM 993 C C . VAL A 1 129 ? -28.787 -10.870 -8.162 1.00 97.62 129 VAL A C 1
ATOM 995 O O . VAL A 1 129 ? -29.194 -9.930 -7.478 1.00 97.62 129 VAL A O 1
ATOM 998 N N . ALA A 1 130 ? -29.522 -11.960 -8.390 1.00 96.88 130 ALA A N 1
ATOM 999 C CA . ALA A 1 130 ? -30.896 -12.124 -7.911 1.00 96.88 130 ALA A CA 1
ATOM 1000 C C . ALA A 1 130 ? -30.995 -12.254 -6.377 1.00 96.88 130 ALA A C 1
ATOM 1002 O O . ALA A 1 130 ? -30.027 -12.610 -5.709 1.00 96.88 130 ALA A O 1
ATOM 1003 N N . GLU A 1 131 ? -32.192 -12.025 -5.824 1.00 95.88 131 GLU A N 1
ATOM 1004 C CA . GLU A 1 131 ? -32.491 -12.043 -4.373 1.00 95.88 131 GLU A CA 1
ATOM 1005 C C . GLU A 1 131 ? -32.073 -13.330 -3.651 1.00 95.88 131 GLU A C 1
ATOM 1007 O O . GLU A 1 131 ? -31.727 -13.312 -2.472 1.00 95.88 131 GLU A O 1
ATOM 1012 N N . THR A 1 132 ? -32.102 -14.455 -4.365 1.00 93.81 132 THR A N 1
ATOM 1013 C CA . THR A 1 132 ? -31.758 -15.787 -3.855 1.00 93.81 132 THR A CA 1
ATOM 1014 C C . THR A 1 132 ? -30.264 -16.110 -3.927 1.00 93.81 132 THR A C 1
ATOM 1016 O O . THR A 1 132 ? -29.861 -17.202 -3.523 1.00 93.81 132 THR A O 1
ATOM 1019 N N . SER A 1 133 ? -29.447 -15.194 -4.449 1.00 97.69 133 SER A N 1
ATOM 1020 C CA . SER A 1 133 ? -28.018 -15.389 -4.689 1.00 97.69 133 SER A CA 1
ATOM 1021 C C . SER A 1 133 ? -27.146 -14.635 -3.684 1.00 97.69 133 SER A C 1
ATOM 1023 O O . SER A 1 133 ? -27.548 -13.624 -3.106 1.00 97.69 133 SER A O 1
ATOM 1025 N N . SER A 1 134 ? -25.914 -15.113 -3.504 1.00 96.50 134 SER A N 1
ATOM 1026 C CA . SER A 1 134 ? -24.894 -14.465 -2.670 1.00 96.50 134 SER A CA 1
ATOM 1027 C C . SER A 1 134 ? -23.551 -14.369 -3.395 1.00 96.50 134 SER A C 1
ATOM 1029 O O . SER A 1 134 ? -23.088 -15.346 -3.990 1.00 96.50 134 SER A O 1
ATOM 1031 N N . VAL A 1 135 ? -22.926 -13.191 -3.337 1.00 96.81 135 VAL A N 1
ATOM 1032 C CA . VAL A 1 135 ? -21.588 -12.927 -3.884 1.00 96.81 135 VAL A CA 1
ATOM 1033 C C . VAL A 1 135 ? -20.707 -12.326 -2.791 1.00 96.81 135 VAL A C 1
ATOM 1035 O O . VAL A 1 135 ? -20.992 -11.241 -2.295 1.00 96.81 135 VAL A O 1
ATOM 1038 N N . ASP A 1 136 ? -19.627 -12.995 -2.398 1.00 91.38 136 ASP A N 1
ATOM 1039 C CA . ASP A 1 136 ? -18.775 -12.479 -1.317 1.00 91.38 136 ASP A CA 1
ATOM 1040 C C . ASP A 1 136 ? -18.024 -11.201 -1.753 1.00 91.38 136 ASP A C 1
ATOM 1042 O O . ASP A 1 136 ? -18.135 -10.169 -1.088 1.00 91.38 136 ASP A O 1
ATOM 1046 N N . LEU A 1 137 ? -17.339 -11.226 -2.900 1.00 91.88 137 LEU A N 1
ATOM 1047 C CA . LEU A 1 137 ? -16.665 -10.062 -3.496 1.00 91.88 137 LEU A CA 1
ATOM 1048 C C . LEU A 1 137 ? -17.039 -9.898 -4.975 1.00 91.88 137 LEU A C 1
ATOM 1050 O O . LEU A 1 137 ? -16.898 -10.845 -5.746 1.00 91.88 137 LEU A O 1
ATOM 1054 N N . LEU A 1 138 ? -17.440 -8.700 -5.400 1.00 96.31 138 LEU A N 1
ATOM 1055 C CA . LEU A 1 138 ? -17.596 -8.372 -6.820 1.00 96.31 138 LEU A CA 1
ATOM 1056 C C . LEU A 1 138 ? -16.666 -7.215 -7.204 1.00 96.31 138 LEU A C 1
ATOM 1058 O O . LEU A 1 138 ? -16.864 -6.089 -6.751 1.00 96.31 138 LEU A O 1
ATOM 1062 N N . ASP A 1 139 ? -15.672 -7.513 -8.043 1.00 93.31 139 ASP A N 1
ATOM 1063 C CA . ASP A 1 139 ? -14.718 -6.557 -8.608 1.00 93.31 139 ASP A CA 1
ATOM 1064 C C . ASP A 1 139 ? -15.139 -6.175 -10.037 1.00 93.31 139 ASP A C 1
ATOM 1066 O O . ASP A 1 139 ? -15.291 -7.038 -10.907 1.00 93.31 139 ASP A O 1
ATOM 1070 N N . ILE A 1 140 ? -15.296 -4.879 -10.303 1.00 95.19 140 ILE A N 1
ATOM 1071 C CA . ILE A 1 140 ? -15.586 -4.334 -11.632 1.00 95.19 140 ILE A CA 1
ATOM 1072 C C . ILE A 1 140 ? -14.347 -3.617 -12.170 1.00 95.19 140 ILE A C 1
ATOM 1074 O O . ILE A 1 140 ? -14.023 -2.525 -11.712 1.00 95.19 140 ILE A O 1
ATOM 1078 N N . ASP A 1 141 ? -13.706 -4.200 -13.185 1.00 90.50 141 ASP A N 1
ATOM 1079 C CA . ASP A 1 141 ? -12.545 -3.639 -13.894 1.00 90.50 141 ASP A CA 1
ATOM 1080 C C . ASP A 1 141 ? -12.889 -3.049 -15.274 1.00 90.50 141 ASP A C 1
ATOM 1082 O O . ASP A 1 141 ? -12.012 -2.565 -15.986 1.00 90.50 141 ASP A O 1
ATOM 1086 N N . SER A 1 142 ? -14.160 -3.091 -15.675 1.00 91.50 142 SER A N 1
ATOM 1087 C CA . SER A 1 142 ? -14.635 -2.667 -16.997 1.00 91.50 142 SER A CA 1
ATOM 1088 C C . SER A 1 142 ? -16.073 -2.150 -16.948 1.00 91.50 142 SER A C 1
ATOM 1090 O O . SER A 1 142 ? -16.799 -2.404 -15.986 1.00 91.50 142 SER A O 1
ATOM 1092 N N . VAL A 1 143 ? -16.498 -1.408 -17.976 1.00 93.00 143 VAL A N 1
ATOM 1093 C CA . VAL A 1 143 ? -17.814 -0.746 -18.006 1.00 93.00 143 VAL A CA 1
ATOM 1094 C C . VAL A 1 143 ? -18.943 -1.767 -17.835 1.00 93.00 143 VAL A C 1
ATOM 1096 O O . VAL A 1 143 ? -19.163 -2.625 -18.690 1.00 93.00 143 VAL A O 1
ATOM 1099 N N . THR A 1 144 ? -19.660 -1.676 -16.714 1.00 94.56 144 THR A N 1
ATOM 1100 C CA . THR A 1 144 ? -20.647 -2.681 -16.298 1.00 94.56 144 THR A CA 1
ATOM 1101 C C . THR A 1 144 ? -21.967 -2.030 -15.877 1.00 94.56 144 THR A C 1
ATOM 1103 O O . THR A 1 144 ? -21.986 -1.026 -15.162 1.00 94.56 144 THR A O 1
ATOM 1106 N N . LYS A 1 145 ? -23.091 -2.630 -16.284 1.00 96.62 145 LYS A N 1
ATOM 1107 C CA . LYS A 1 145 ? -24.429 -2.362 -15.736 1.00 96.62 145 LYS A CA 1
ATOM 1108 C C . LYS A 1 145 ? -24.716 -3.405 -14.654 1.00 96.62 145 LYS A C 1
ATOM 1110 O O . LYS A 1 145 ? -25.072 -4.537 -14.971 1.00 96.62 145 LYS A O 1
ATOM 1115 N N . LEU A 1 146 ? -24.499 -3.056 -13.388 1.00 97.38 146 LEU A N 1
ATOM 1116 C CA . LEU A 1 146 ? -24.700 -3.966 -12.259 1.00 97.38 146 LEU A CA 1
ATOM 1117 C C . LEU A 1 146 ? -26.084 -3.761 -11.635 1.00 97.38 146 LEU A C 1
ATOM 1119 O O . LEU A 1 146 ? -26.424 -2.651 -11.229 1.00 97.38 146 LEU A O 1
ATOM 1123 N N . GLU A 1 147 ? -26.829 -4.850 -11.474 1.00 97.12 147 GLU A N 1
ATOM 1124 C CA . GLU A 1 147 ? -28.070 -4.914 -10.699 1.00 97.12 147 GLU A CA 1
ATOM 1125 C C . GLU A 1 147 ? -27.903 -5.914 -9.549 1.00 97.12 147 GLU A C 1
ATOM 1127 O O . GLU A 1 147 ? -27.655 -7.100 -9.773 1.00 97.12 147 GLU A O 1
ATOM 1132 N N . VAL A 1 148 ? -28.024 -5.443 -8.306 1.00 97.25 148 VAL A N 1
ATOM 1133 C CA . VAL A 1 148 ? -27.905 -6.279 -7.102 1.00 97.25 148 VAL A CA 1
ATOM 1134 C C . VAL A 1 148 ? -29.236 -6.307 -6.369 1.00 97.25 148 VAL A C 1
ATOM 1136 O O . VAL A 1 148 ? -29.737 -5.267 -5.954 1.00 97.25 148 VAL A O 1
ATOM 1139 N N . HIS A 1 149 ? -29.770 -7.507 -6.174 1.00 96.00 149 HIS A N 1
ATOM 1140 C CA . HIS A 1 149 ? -30.955 -7.794 -5.364 1.00 96.00 149 HIS A CA 1
ATOM 1141 C C . HIS A 1 149 ? -30.663 -8.821 -4.252 1.00 96.00 149 HIS A C 1
ATOM 1143 O O . HIS A 1 149 ? -31.383 -8.873 -3.260 1.00 96.00 149 HIS A O 1
ATOM 1149 N N . GLY A 1 150 ? -29.609 -9.632 -4.404 1.00 93.19 150 GLY A N 1
ATOM 1150 C CA . GLY A 1 150 ? -29.155 -10.624 -3.421 1.00 93.19 150 GLY A CA 1
ATOM 1151 C C . GLY A 1 150 ? -28.223 -10.089 -2.328 1.00 93.19 150 GLY A C 1
ATOM 1152 O O . GLY A 1 150 ? -28.133 -8.888 -2.062 1.00 93.19 150 GLY A O 1
ATOM 1153 N N . GLU A 1 151 ? -27.502 -11.004 -1.681 1.00 94.19 151 GLU A N 1
ATOM 1154 C CA . GLU A 1 151 ? -26.508 -10.666 -0.654 1.00 94.19 151 GLU A CA 1
ATOM 1155 C C . GLU A 1 151 ? -25.125 -10.415 -1.271 1.00 94.19 151 GLU A C 1
ATOM 1157 O O . GLU A 1 151 ? -24.641 -11.204 -2.085 1.00 94.19 151 GLU A O 1
ATOM 1162 N N . MET A 1 152 ? -24.456 -9.338 -0.854 1.00 92.50 152 MET A N 1
ATOM 1163 C CA . MET A 1 152 ? -23.098 -9.002 -1.279 1.00 92.50 152 MET A CA 1
ATOM 1164 C C . MET A 1 152 ? -22.280 -8.469 -0.099 1.00 92.50 152 MET A C 1
ATOM 1166 O O . MET A 1 152 ? -22.744 -7.577 0.604 1.00 92.50 152 MET A O 1
ATOM 1170 N N . LYS A 1 153 ? -21.061 -8.962 0.165 1.00 90.50 153 LYS A N 1
ATOM 1171 C CA . LYS A 1 153 ? -20.253 -8.360 1.253 1.00 90.50 153 LYS A CA 1
ATOM 1172 C C . LYS A 1 153 ? -19.590 -7.077 0.764 1.00 90.50 153 LYS A C 1
ATOM 1174 O O . LYS A 1 153 ? -19.827 -6.019 1.348 1.00 90.50 153 LYS A O 1
ATOM 1179 N N . THR A 1 154 ? -18.835 -7.171 -0.328 1.00 90.88 154 THR A N 1
ATOM 1180 C CA . THR A 1 154 ? -18.083 -6.045 -0.890 1.00 90.88 154 THR A CA 1
ATOM 1181 C C . THR A 1 154 ? -18.315 -5.912 -2.391 1.00 90.88 154 THR A C 1
ATOM 1183 O O . THR A 1 154 ? -18.100 -6.860 -3.145 1.00 90.88 154 THR A O 1
ATOM 1186 N N . LEU A 1 155 ? -18.688 -4.706 -2.817 1.00 96.25 155 LEU A N 1
ATOM 1187 C CA . LEU A 1 155 ? -18.610 -4.247 -4.201 1.00 96.25 155 LEU A CA 1
ATOM 1188 C C . LEU A 1 155 ? -17.385 -3.343 -4.351 1.00 96.25 155 LEU A C 1
ATOM 1190 O O . LEU A 1 155 ? -17.273 -2.348 -3.637 1.00 96.25 155 LEU A O 1
ATOM 1194 N N . SER A 1 156 ? -16.501 -3.657 -5.292 1.00 94.50 156 SER A N 1
ATOM 1195 C CA . SER A 1 156 ? -15.352 -2.831 -5.659 1.00 94.50 156 SER A CA 1
ATOM 1196 C C . SER A 1 156 ? -15.434 -2.465 -7.136 1.00 94.50 156 SER A C 1
ATOM 1198 O O . SER A 1 156 ? -15.582 -3.330 -7.993 1.00 94.50 156 SER A O 1
ATOM 1200 N N . ILE A 1 157 ? -15.343 -1.178 -7.450 1.00 95.75 157 ILE A N 1
ATOM 1201 C CA . ILE A 1 157 ? -15.296 -0.664 -8.820 1.00 95.75 157 ILE A CA 1
ATOM 1202 C C . ILE A 1 157 ? -13.922 -0.036 -9.005 1.00 95.75 157 ILE A C 1
ATOM 1204 O O . ILE A 1 157 ? -13.607 0.941 -8.322 1.00 95.75 157 ILE A O 1
ATOM 1208 N N . SER A 1 158 ? -13.087 -0.588 -9.883 1.00 88.25 158 SER A N 1
ATOM 1209 C CA . SER A 1 158 ? -11.737 -0.082 -10.135 1.00 88.25 158 SER A CA 1
ATOM 1210 C C . SER A 1 158 ? -11.745 1.087 -11.127 1.00 88.25 158 SER A C 1
ATOM 1212 O O . SER A 1 158 ? -12.735 1.338 -11.813 1.00 88.25 158 SER A O 1
ATOM 1214 N N . GLN A 1 159 ? -10.631 1.821 -11.195 1.00 87.12 159 GLN A N 1
ATOM 1215 C CA . GLN A 1 159 ? -10.467 3.050 -11.991 1.00 87.12 159 GLN A CA 1
ATOM 1216 C C . GLN A 1 159 ? -10.783 2.901 -13.494 1.00 87.12 159 GLN A C 1
ATOM 1218 O O . GLN A 1 159 ? -11.105 3.879 -14.167 1.00 87.12 159 GLN A O 1
ATOM 1223 N N . ASN A 1 160 ? -10.729 1.676 -14.020 1.00 85.62 160 ASN A N 1
ATOM 1224 C CA . ASN A 1 160 ? -10.961 1.378 -15.432 1.00 85.62 160 ASN A CA 1
ATOM 1225 C C . ASN A 1 160 ? -12.462 1.321 -15.791 1.00 85.62 160 ASN A C 1
ATOM 1227 O O . ASN A 1 160 ? -12.832 1.490 -16.951 1.00 85.62 160 ASN A O 1
ATOM 1231 N N . ALA A 1 161 ? -13.348 1.143 -14.807 1.00 90.94 161 ALA A N 1
ATOM 1232 C CA . ALA A 1 161 ? -14.784 0.923 -14.996 1.00 90.94 161 ALA A CA 1
ATOM 1233 C C . ALA A 1 161 ? -15.612 2.218 -15.174 1.00 90.94 161 ALA A C 1
ATOM 1235 O O . ALA A 1 161 ? -16.760 2.312 -14.726 1.00 90.94 161 ALA A O 1
ATOM 1236 N N . THR A 1 162 ? -15.032 3.235 -15.814 1.00 88.88 162 THR A N 1
ATOM 1237 C CA . THR A 1 162 ? -15.644 4.564 -15.999 1.00 88.88 162 THR A CA 1
ATOM 1238 C C . THR A 1 162 ? -16.962 4.486 -16.779 1.00 88.88 162 THR A C 1
ATOM 1240 O O . THR A 1 162 ? -17.054 3.807 -17.795 1.00 88.88 162 THR A O 1
ATOM 1243 N N . SER A 1 163 ? -17.979 5.232 -16.342 1.00 88.81 163 SER A N 1
ATOM 1244 C CA . SER A 1 163 ? -19.362 5.220 -16.862 1.00 88.81 163 SER A CA 1
ATOM 1245 C C . SER A 1 163 ? -20.197 3.978 -16.522 1.00 88.81 163 SER A C 1
ATOM 1247 O O . SER A 1 163 ? -21.295 3.825 -17.058 1.00 88.81 163 SER A O 1
ATOM 1249 N N . SER A 1 164 ? -19.739 3.113 -15.610 1.00 94.38 164 SER A N 1
ATOM 1250 C CA . SER A 1 164 ? -20.573 2.021 -15.085 1.00 94.38 164 SER A CA 1
ATOM 1251 C C . SER A 1 164 ? -21.822 2.551 -14.368 1.00 94.38 164 SER A C 1
ATOM 1253 O O . SER A 1 164 ? -21.805 3.625 -13.756 1.00 94.38 164 SER A O 1
ATOM 1255 N N . SER A 1 165 ? -22.905 1.772 -14.404 1.00 95.94 165 SER A N 1
ATOM 1256 C CA . SER A 1 165 ? -24.138 2.059 -13.666 1.00 95.94 165 SER A CA 1
ATOM 1257 C C . SER A 1 165 ? -24.418 0.949 -12.662 1.00 95.94 165 SER A C 1
ATOM 1259 O O . SER A 1 165 ? -24.523 -0.214 -13.049 1.00 95.94 165 SER A O 1
ATOM 1261 N N . VAL A 1 166 ? -24.577 1.307 -11.392 1.00 97.88 166 VAL A N 1
ATOM 1262 C CA . VAL A 1 166 ? -24.831 0.375 -10.292 1.00 97.88 166 VAL A CA 1
ATOM 1263 C C . VAL A 1 166 ? -26.211 0.651 -9.713 1.00 97.88 166 VAL A C 1
ATOM 1265 O O . VAL A 1 166 ? -26.502 1.777 -9.310 1.00 97.88 166 VAL A O 1
ATOM 1268 N N . ASN A 1 167 ? -27.049 -0.377 -9.649 1.00 97.62 167 ASN A N 1
ATOM 1269 C CA . ASN A 1 167 ? -28.391 -0.311 -9.090 1.00 97.62 167 ASN A CA 1
ATOM 1270 C C . ASN A 1 167 ? -28.538 -1.370 -7.989 1.00 97.62 167 ASN A C 1
ATOM 1272 O O . ASN A 1 167 ? -28.482 -2.570 -8.254 1.00 97.62 167 ASN A O 1
ATOM 1276 N N . ILE A 1 168 ? -28.682 -0.919 -6.745 1.00 97.88 168 ILE A N 1
ATOM 1277 C CA . ILE A 1 168 ? -28.826 -1.771 -5.561 1.00 97.88 168 ILE A CA 1
ATOM 1278 C C . ILE A 1 168 ? -30.301 -1.734 -5.154 1.00 97.88 168 ILE A C 1
ATOM 1280 O O . ILE A 1 168 ? -30.794 -0.710 -4.677 1.00 97.88 168 ILE A O 1
ATOM 1284 N N . GLY A 1 169 ? -31.013 -2.834 -5.396 1.00 96.31 169 GLY A N 1
ATOM 1285 C CA . GLY A 1 169 ? -32.446 -2.982 -5.155 1.00 96.31 169 GLY A CA 1
ATOM 1286 C C . GLY A 1 169 ? -32.819 -3.050 -3.672 1.00 96.31 169 GLY A C 1
ATOM 1287 O O . GLY A 1 169 ? -31.979 -3.281 -2.810 1.00 96.31 169 GLY A O 1
ATOM 1288 N N . GLU A 1 170 ? -34.109 -2.872 -3.376 1.00 95.44 170 GLU A N 1
ATOM 1289 C CA . GLU A 1 170 ? -34.667 -2.775 -2.010 1.00 95.44 170 GLU A CA 1
ATOM 1290 C C . GLU A 1 170 ? -34.365 -3.998 -1.125 1.00 95.44 170 GLU A C 1
ATOM 1292 O O . GLU A 1 170 ? -34.230 -3.874 0.092 1.00 95.44 170 GLU A O 1
ATOM 1297 N N . THR A 1 171 ? -34.237 -5.173 -1.740 1.00 92.62 171 THR A N 1
ATOM 1298 C CA . THR A 1 171 ? -33.987 -6.470 -1.098 1.00 92.62 171 THR A CA 1
ATOM 1299 C C . THR A 1 171 ? -32.507 -6.798 -0.889 1.00 92.62 171 THR A C 1
ATOM 1301 O O . THR A 1 171 ? -32.194 -7.689 -0.093 1.00 92.62 171 THR A O 1
ATOM 1304 N N . ALA A 1 172 ? -31.595 -6.064 -1.534 1.00 96.06 172 ALA A N 1
ATOM 1305 C CA . ALA A 1 172 ? -30.169 -6.353 -1.482 1.00 96.06 172 ALA A CA 1
ATOM 1306 C C . ALA A 1 172 ? -29.571 -6.085 -0.100 1.00 96.06 172 ALA A C 1
ATOM 1308 O O . ALA A 1 172 ? -29.888 -5.088 0.551 1.00 96.06 172 ALA A O 1
ATOM 1309 N N . LYS A 1 173 ? -28.628 -6.924 0.328 1.00 93.19 173 LYS A N 1
ATOM 1310 C CA . LYS A 1 173 ? -27.867 -6.705 1.568 1.00 93.19 173 LYS A CA 1
ATOM 1311 C C . LYS A 1 173 ? -26.418 -6.452 1.212 1.00 93.19 173 LYS A C 1
ATOM 1313 O O . LYS A 1 173 ? -25.764 -7.374 0.731 1.00 93.19 173 LYS A O 1
ATOM 1318 N N . ILE A 1 174 ? -25.926 -5.239 1.459 1.00 92.38 174 ILE A N 1
ATOM 1319 C CA . ILE A 1 174 ? -24.546 -4.867 1.148 1.00 92.38 174 ILE A CA 1
ATOM 1320 C C . ILE A 1 174 ? -23.845 -4.191 2.325 1.00 92.38 174 ILE A C 1
ATOM 1322 O O . ILE A 1 174 ? -24.423 -3.347 3.009 1.00 92.38 174 ILE A O 1
ATOM 1326 N N . LYS A 1 175 ? -22.589 -4.573 2.580 1.00 89.31 175 LYS A N 1
ATOM 1327 C CA . LYS A 1 175 ? -21.778 -3.929 3.621 1.00 89.31 175 LYS A CA 1
ATOM 1328 C C . LYS A 1 175 ? -20.984 -2.774 3.048 1.00 89.31 175 LYS A C 1
ATOM 1330 O O . LYS A 1 175 ? -21.223 -1.632 3.432 1.00 89.31 175 LYS A O 1
ATOM 1335 N N . THR A 1 176 ? -20.089 -3.073 2.113 1.00 90.56 176 THR A N 1
ATOM 1336 C CA . THR A 1 176 ? -19.123 -2.103 1.598 1.00 90.56 176 THR A CA 1
ATOM 1337 C C . THR A 1 176 ? -19.290 -1.903 0.099 1.00 90.56 176 THR A C 1
ATOM 1339 O O . THR A 1 176 ? -19.357 -2.869 -0.661 1.00 90.56 176 THR A O 1
ATOM 1342 N N . VAL A 1 177 ? -19.314 -0.641 -0.327 1.00 96.00 177 VAL A N 1
ATOM 1343 C CA . VAL A 1 177 ? -19.242 -0.232 -1.734 1.00 96.00 177 VAL A CA 1
ATOM 1344 C C . VAL A 1 177 ? -18.046 0.696 -1.907 1.00 96.00 177 VAL A C 1
ATOM 1346 O O . VAL A 1 177 ? -18.015 1.768 -1.307 1.00 96.00 177 VAL A O 1
ATOM 1349 N N . GLU A 1 178 ? -17.080 0.314 -2.739 1.00 94.56 178 GLU A N 1
ATOM 1350 C CA . GLU A 1 178 ? -15.924 1.135 -3.098 1.00 94.56 178 GLU A CA 1
ATOM 1351 C C . GLU A 1 178 ? -15.975 1.568 -4.566 1.00 94.56 178 GLU A C 1
ATOM 1353 O O . GLU A 1 178 ? -16.050 0.740 -5.471 1.00 94.56 178 GLU A O 1
ATOM 1358 N N . ILE A 1 179 ? -15.893 2.876 -4.807 1.00 95.94 179 ILE A N 1
ATOM 1359 C CA . ILE A 1 179 ? -16.000 3.493 -6.132 1.00 95.94 179 ILE A CA 1
ATOM 1360 C C . ILE A 1 179 ? -14.679 4.180 -6.480 1.00 95.94 179 ILE A C 1
ATOM 1362 O O . ILE A 1 179 ? -14.418 5.273 -5.986 1.00 95.94 179 ILE A O 1
ATOM 1366 N N . ASN A 1 180 ? -13.850 3.578 -7.337 1.00 90.75 180 ASN A N 1
ATOM 1367 C CA . ASN A 1 180 ? -12.571 4.151 -7.789 1.00 90.75 180 ASN A CA 1
ATOM 1368 C C . ASN A 1 180 ? -12.623 4.722 -9.224 1.00 90.75 180 ASN A C 1
ATOM 1370 O O . ASN A 1 180 ? -11.624 5.269 -9.681 1.00 90.75 180 ASN A O 1
ATOM 1374 N N . ALA A 1 181 ? -13.763 4.632 -9.919 1.00 92.31 181 ALA A N 1
ATOM 1375 C CA . ALA A 1 181 ? -14.019 5.255 -11.225 1.00 92.31 181 ALA A CA 1
ATOM 1376 C C . ALA A 1 181 ? -15.308 6.094 -11.205 1.00 92.31 181 ALA A C 1
ATOM 1378 O O . ALA A 1 181 ? -16.167 5.841 -10.359 1.00 92.31 181 ALA A O 1
ATOM 1379 N N . PRO A 1 182 ? -15.492 7.049 -12.135 1.00 94.00 182 PRO A N 1
ATOM 1380 C CA . PRO A 1 182 ? -16.752 7.768 -12.277 1.00 94.00 182 PRO A CA 1
ATOM 1381 C C . PRO A 1 182 ? -17.920 6.844 -12.632 1.00 94.00 182 PRO A C 1
ATOM 1383 O O . PRO A 1 182 ? -17.904 6.195 -13.681 1.00 94.00 182 PRO A O 1
ATOM 1386 N N . VAL A 1 183 ? -18.947 6.803 -11.778 1.00 96.38 183 VAL A N 1
ATOM 1387 C CA . VAL A 1 183 ? -20.140 5.953 -11.958 1.00 96.38 183 VAL A CA 1
ATOM 1388 C C . VAL A 1 183 ? -21.446 6.679 -11.646 1.00 96.38 183 VAL A C 1
ATOM 1390 O O . VAL A 1 183 ? -21.472 7.731 -10.998 1.00 96.38 183 VAL A O 1
ATOM 1393 N N . VAL A 1 184 ? -22.553 6.062 -12.067 1.00 97.62 184 VAL A N 1
ATOM 1394 C CA . VAL A 1 184 ? -23.898 6.367 -11.565 1.00 97.62 184 VAL A CA 1
ATOM 1395 C C . VAL A 1 184 ? -24.325 5.257 -10.603 1.00 97.62 184 VAL A C 1
ATOM 1397 O O . VAL A 1 184 ? -24.527 4.123 -11.029 1.00 97.62 184 VAL A O 1
ATOM 1400 N N . LEU A 1 185 ? -24.477 5.576 -9.318 1.00 98.00 185 LEU A N 1
ATOM 1401 C CA . LEU A 1 185 ? -24.977 4.665 -8.283 1.00 98.00 185 LEU A CA 1
ATOM 1402 C C . LEU A 1 185 ? -26.406 5.056 -7.884 1.00 98.00 185 LEU A C 1
ATOM 1404 O O . LEU A 1 185 ? -26.655 6.201 -7.513 1.00 98.00 185 LEU A O 1
ATOM 1408 N N . SER A 1 186 ? -27.324 4.093 -7.883 1.00 97.88 186 SER A N 1
ATOM 1409 C CA . SER A 1 186 ? -28.621 4.169 -7.205 1.00 97.88 186 SER A CA 1
ATOM 1410 C C . SER A 1 186 ? -28.691 3.066 -6.149 1.00 97.88 186 SER A C 1
ATOM 1412 O O . SER A 1 186 ? -28.396 1.911 -6.456 1.00 97.88 186 SER A O 1
ATOM 1414 N N . ALA A 1 187 ? -29.041 3.407 -4.906 1.00 97.81 187 ALA A N 1
ATOM 1415 C CA . ALA A 1 187 ? -29.141 2.436 -3.819 1.00 97.81 187 ALA A CA 1
ATOM 1416 C C . ALA A 1 187 ? -30.428 2.587 -3.002 1.00 97.81 187 ALA A C 1
ATOM 1418 O O . ALA A 1 187 ? -30.663 3.616 -2.365 1.00 97.81 187 ALA A O 1
ATOM 1419 N N . LYS A 1 188 ? -31.238 1.525 -3.008 1.00 97.19 188 LYS A N 1
ATOM 1420 C CA . LYS A 1 188 ? -32.546 1.416 -2.345 1.00 97.19 188 LYS A CA 1
ATOM 1421 C C . LYS A 1 188 ? -32.532 0.566 -1.076 1.00 97.19 188 LYS A C 1
ATOM 1423 O O . LYS A 1 188 ? -33.528 0.548 -0.356 1.00 97.19 188 LYS A O 1
ATOM 1428 N N . SER A 1 189 ? -31.421 -0.094 -0.763 1.00 95.56 189 SER A N 1
ATOM 1429 C CA . SER A 1 189 ? -31.224 -0.817 0.495 1.00 95.56 189 SER A CA 1
ATOM 1430 C C . SER A 1 189 ? -30.095 -0.209 1.342 1.00 95.56 189 SER A C 1
ATOM 1432 O O . SER A 1 189 ? -29.337 0.631 0.843 1.00 95.56 189 SER A O 1
ATOM 1434 N N . PRO A 1 190 ? -29.996 -0.563 2.639 1.00 94.94 190 PRO A N 1
ATOM 1435 C CA . PRO A 1 190 ? -28.982 0.005 3.517 1.00 94.94 190 PRO A CA 1
ATOM 1436 C C . PRO A 1 190 ? -27.550 -0.419 3.163 1.00 94.94 190 PRO A C 1
ATOM 1438 O O . PRO A 1 190 ? -27.319 -1.561 2.769 1.00 94.94 190 PRO A O 1
ATOM 1441 N N . ILE A 1 191 ? -26.587 0.481 3.394 1.00 94.50 191 ILE A N 1
ATOM 1442 C CA . ILE A 1 191 ? -25.144 0.237 3.202 1.00 94.50 191 ILE A CA 1
ATOM 1443 C C . ILE A 1 191 ? -24.392 0.547 4.510 1.00 94.50 191 ILE A C 1
ATOM 1445 O O . ILE A 1 191 ? -24.590 1.611 5.106 1.00 94.50 191 ILE A O 1
ATOM 1449 N N . GLU A 1 192 ? -23.510 -0.351 4.970 1.00 89.06 192 GLU A N 1
ATOM 1450 C CA . GLU A 1 192 ? -22.665 -0.097 6.155 1.00 89.06 192 GLU A CA 1
ATOM 1451 C C . GLU A 1 192 ? -21.612 0.998 5.853 1.00 89.06 192 GLU A C 1
ATOM 1453 O O . GLU A 1 192 ? -21.488 1.958 6.618 1.00 89.06 192 GLU A O 1
ATOM 1458 N N . HIS A 1 193 ? -20.902 0.906 4.719 1.00 92.25 193 HIS A N 1
ATOM 1459 C CA . HIS A 1 193 ? -19.891 1.877 4.277 1.00 92.25 193 HIS A CA 1
ATOM 1460 C C . HIS A 1 193 ? -19.884 2.080 2.750 1.00 92.25 193 HIS A C 1
ATOM 1462 O O . HIS A 1 193 ? -19.680 1.147 1.978 1.00 92.25 193 HIS A O 1
ATOM 1468 N N . LEU A 1 194 ? -20.055 3.328 2.312 1.00 96.06 194 LEU A N 1
ATOM 1469 C CA . LEU A 1 194 ? -19.872 3.781 0.933 1.00 96.06 194 LEU A CA 1
ATOM 1470 C C . LEU A 1 194 ? -18.593 4.631 0.824 1.00 96.06 194 LEU A C 1
ATOM 1472 O O . LEU A 1 194 ? -18.520 5.738 1.362 1.00 96.06 194 LEU A O 1
ATOM 1476 N N . ALA A 1 195 ? -17.585 4.136 0.110 1.00 93.69 195 ALA A N 1
ATOM 1477 C CA . ALA A 1 195 ? -16.333 4.836 -0.152 1.00 93.69 195 ALA A CA 1
ATOM 1478 C C . ALA A 1 195 ? -16.282 5.351 -1.597 1.00 93.69 195 ALA A C 1
ATOM 1480 O O . ALA A 1 195 ? -16.162 4.575 -2.542 1.00 93.69 195 ALA A O 1
ATOM 1481 N N . ILE A 1 196 ? -16.334 6.672 -1.767 1.00 95.31 196 ILE A N 1
ATOM 1482 C CA . ILE A 1 196 ? -16.287 7.345 -3.066 1.00 95.31 196 ILE A CA 1
ATOM 1483 C C . ILE A 1 196 ? -14.884 7.920 -3.272 1.00 95.31 196 ILE A C 1
ATOM 1485 O O . ILE A 1 196 ? -14.456 8.823 -2.553 1.00 95.31 196 ILE A O 1
ATOM 1489 N N . LYS A 1 197 ? -14.153 7.378 -4.245 1.00 89.31 197 LYS A N 1
ATOM 1490 C CA . LYS A 1 197 ? -12.762 7.736 -4.556 1.00 89.31 197 LYS A CA 1
ATOM 1491 C C . LYS A 1 197 ? -12.586 8.377 -5.943 1.00 89.31 197 LYS A C 1
ATOM 1493 O O . LYS A 1 197 ? -11.486 8.832 -6.248 1.00 89.31 197 LYS A O 1
ATOM 1498 N N . ALA A 1 198 ? -13.649 8.481 -6.743 1.00 89.69 198 ALA A N 1
ATOM 1499 C CA . ALA A 1 198 ? -13.690 9.205 -8.019 1.00 89.69 198 ALA A CA 1
ATOM 1500 C C . ALA A 1 198 ? -15.028 9.953 -8.213 1.00 89.69 198 ALA A C 1
ATOM 1502 O O . ALA A 1 198 ? -16.042 9.553 -7.637 1.00 89.69 198 ALA A O 1
ATOM 1503 N N . GLU A 1 199 ? -15.027 11.027 -9.017 1.00 94.06 199 GLU A N 1
ATOM 1504 C CA . GLU A 1 199 ? -16.198 11.886 -9.295 1.00 94.06 199 GLU A CA 1
ATOM 1505 C C . GLU A 1 199 ? -17.417 11.057 -9.720 1.00 94.06 199 GLU A C 1
ATOM 1507 O O . GLU A 1 199 ? -17.400 10.440 -10.779 1.00 94.06 199 GLU A O 1
ATOM 1512 N N . SER A 1 200 ? -18.478 11.026 -8.910 1.00 95.81 200 SER A N 1
ATOM 1513 C CA . SER A 1 200 ? -19.622 10.133 -9.149 1.00 95.81 200 SER A CA 1
ATOM 1514 C C . SER A 1 200 ? -20.977 10.799 -8.930 1.00 95.81 200 SER A C 1
ATOM 1516 O O . SER A 1 200 ? -21.106 11.787 -8.205 1.00 95.81 200 SER A O 1
ATOM 1518 N N . LYS A 1 201 ? -22.020 10.215 -9.528 1.00 97.56 201 LYS A N 1
ATOM 1519 C CA . LYS A 1 201 ? -23.418 10.588 -9.279 1.00 97.56 201 LYS A CA 1
ATOM 1520 C C . LYS A 1 201 ? -24.076 9.513 -8.431 1.00 97.56 201 LYS A C 1
ATOM 1522 O O . LYS A 1 201 ? -24.286 8.399 -8.900 1.00 97.56 201 LYS A O 1
ATOM 1527 N N . VAL A 1 202 ? -24.399 9.845 -7.188 1.00 98.38 202 VAL A N 1
ATOM 1528 C CA . VAL A 1 202 ? -24.969 8.912 -6.214 1.00 98.38 202 VAL A CA 1
ATOM 1529 C C . VAL A 1 202 ? -26.392 9.335 -5.870 1.00 98.38 202 VAL A C 1
ATOM 1531 O O . VAL A 1 202 ? -26.636 10.479 -5.508 1.00 98.38 202 VAL A O 1
ATOM 1534 N N . THR A 1 203 ? -27.336 8.404 -5.960 1.00 98.38 203 THR A N 1
ATOM 1535 C CA . THR A 1 203 ? -28.709 8.550 -5.470 1.00 98.38 203 THR A CA 1
ATOM 1536 C C . THR A 1 203 ? -28.952 7.527 -4.371 1.00 98.38 203 THR A C 1
ATOM 1538 O O . THR A 1 203 ? -28.833 6.325 -4.607 1.00 98.38 203 THR A O 1
ATOM 1541 N N . LEU A 1 204 ? -29.309 7.995 -3.179 1.00 98.25 204 LEU A N 1
ATOM 1542 C CA . LEU A 1 204 ? -29.628 7.147 -2.034 1.00 98.25 204 LEU A CA 1
ATOM 1543 C C . LEU A 1 204 ? -31.125 7.244 -1.738 1.00 98.25 204 LEU A C 1
ATOM 1545 O O . LEU A 1 204 ? -31.672 8.339 -1.621 1.00 98.25 204 LEU A O 1
ATOM 1549 N N . GLU A 1 205 ? -31.779 6.093 -1.606 1.00 97.69 205 GLU A N 1
ATOM 1550 C CA . GLU A 1 205 ? -33.182 5.941 -1.191 1.00 97.69 205 GLU A CA 1
ATOM 1551 C C . GLU A 1 205 ? -33.319 5.309 0.206 1.00 97.69 205 GLU A C 1
ATOM 1553 O O . GLU A 1 205 ? -34.407 5.318 0.774 1.00 97.69 205 GLU A O 1
ATOM 1558 N N . SER A 1 206 ? -32.216 4.823 0.787 1.00 96.31 206 SER A N 1
ATOM 1559 C CA . SER A 1 206 ? -32.174 4.156 2.094 1.00 96.31 206 SER A CA 1
ATOM 1560 C C . SER A 1 206 ? -31.005 4.646 2.964 1.00 96.31 206 SER A C 1
ATOM 1562 O O . SER A 1 206 ? -30.298 5.594 2.612 1.00 96.31 206 SER A O 1
ATOM 1564 N N . ALA A 1 207 ? -30.830 4.050 4.143 1.00 93.75 207 ALA A N 1
ATOM 1565 C CA . ALA A 1 207 ? -29.853 4.493 5.135 1.00 93.75 207 ALA A CA 1
ATOM 1566 C C . ALA A 1 207 ? -28.413 4.053 4.805 1.00 93.75 207 ALA A C 1
ATOM 1568 O O . ALA A 1 207 ? -28.155 2.878 4.553 1.00 93.75 207 ALA A O 1
ATOM 1569 N N . VAL A 1 208 ? -27.454 4.975 4.897 1.00 95.31 208 VAL A N 1
ATOM 1570 C CA . VAL A 1 208 ? -26.017 4.684 4.788 1.00 95.31 208 VAL A CA 1
ATOM 1571 C C . VAL A 1 208 ? -25.322 5.125 6.069 1.00 95.31 208 VAL A C 1
ATOM 1573 O O . VAL A 1 208 ? -25.405 6.289 6.470 1.00 95.31 208 VAL A O 1
ATOM 1576 N N . ASN A 1 209 ? -24.639 4.200 6.744 1.00 89.31 209 ASN A N 1
ATOM 1577 C CA . ASN A 1 209 ? -24.053 4.504 8.050 1.00 89.31 209 ASN A CA 1
ATOM 1578 C C . ASN A 1 209 ? -22.774 5.356 7.950 1.00 89.31 209 ASN A C 1
ATOM 1580 O O . ASN A 1 209 ? -22.549 6.237 8.786 1.00 89.31 209 ASN A O 1
ATOM 1584 N N . LEU A 1 210 ? -21.962 5.123 6.918 1.00 90.25 210 LEU A N 1
ATOM 1585 C CA . LEU A 1 210 ? -20.746 5.881 6.646 1.00 90.25 210 LEU A CA 1
ATOM 1586 C C . LEU A 1 210 ? -20.595 6.156 5.147 1.00 90.25 210 LEU A C 1
ATOM 1588 O O . LEU A 1 210 ? -20.556 5.224 4.350 1.00 90.25 210 LEU A O 1
ATOM 1592 N N . VAL A 1 211 ? -20.436 7.425 4.775 1.00 95.12 211 VAL A N 1
ATOM 1593 C CA . VAL A 1 211 ? -19.975 7.852 3.449 1.00 95.12 211 VAL A CA 1
ATOM 1594 C C . VAL A 1 211 ? -18.612 8.531 3.598 1.00 95.12 211 VAL A C 1
ATOM 1596 O O . VAL A 1 211 ? -18.485 9.517 4.323 1.00 95.12 211 VAL A O 1
ATOM 1599 N N . THR A 1 212 ? -17.588 8.033 2.908 1.00 91.19 212 THR A N 1
ATOM 1600 C CA . THR A 1 212 ? -16.253 8.660 2.856 1.00 91.19 212 THR A CA 1
ATOM 1601 C C . THR A 1 212 ? -15.943 9.096 1.434 1.00 91.19 212 THR A C 1
ATOM 1603 O O . THR A 1 212 ? -15.958 8.247 0.544 1.00 91.19 212 THR A O 1
ATOM 1606 N N . VAL A 1 213 ? -15.615 10.372 1.221 1.00 91.06 213 VAL A N 1
ATOM 1607 C CA . VAL A 1 213 ? -15.298 10.923 -0.104 1.00 91.06 213 VAL A CA 1
ATOM 1608 C C . VAL A 1 213 ? -13.876 11.489 -0.126 1.00 91.06 213 VAL A C 1
ATOM 1610 O O . VAL A 1 213 ? -13.543 12.376 0.662 1.00 91.06 213 VAL A O 1
ATOM 1613 N N . SER A 1 214 ? -13.013 10.934 -0.982 1.00 82.31 214 SER A N 1
ATOM 1614 C CA . SER A 1 214 ? -11.584 11.286 -1.027 1.00 82.31 214 SER A CA 1
ATOM 1615 C C . SER A 1 214 ? -11.296 12.556 -1.838 1.00 82.31 214 SER A C 1
ATOM 1617 O O . SER A 1 214 ? -12.115 13.017 -2.635 1.00 82.31 214 SER A O 1
ATOM 1619 N N . SER A 1 215 ? -10.068 13.065 -1.699 1.00 78.88 215 SER A N 1
ATOM 1620 C CA . SER A 1 215 ? -9.482 14.164 -2.488 1.00 78.88 215 SER A CA 1
ATOM 1621 C C . SER A 1 215 ? -9.596 14.021 -4.020 1.00 78.88 215 SER A C 1
ATOM 1623 O O . SER A 1 215 ? -9.595 15.025 -4.735 1.00 78.88 215 SER A O 1
ATOM 1625 N N . SER A 1 216 ? -9.724 12.794 -4.536 1.00 78.56 216 SER A N 1
ATOM 1626 C CA . SER A 1 216 ? -9.858 12.477 -5.967 1.00 78.56 216 SER A CA 1
ATOM 1627 C C . SER A 1 216 ? -11.308 12.424 -6.475 1.00 78.56 216 SER A C 1
ATOM 1629 O O . SER A 1 216 ? -11.526 12.281 -7.675 1.00 78.56 216 SER A O 1
ATOM 1631 N N . ALA A 1 217 ? -12.307 12.579 -5.600 1.00 88.44 217 ALA A N 1
ATOM 1632 C CA . ALA A 1 217 ? -13.732 12.481 -5.930 1.00 88.44 217 ALA A CA 1
ATOM 1633 C C . ALA A 1 217 ? -14.449 13.846 -6.018 1.00 88.44 217 ALA A C 1
ATOM 1635 O O . ALA A 1 217 ? -15.612 13.975 -5.623 1.00 88.44 217 ALA A O 1
ATOM 1636 N N . GLN A 1 218 ? -13.751 14.879 -6.505 1.00 84.69 218 GLN A N 1
ATOM 1637 C CA . GLN A 1 218 ? -14.286 16.241 -6.654 1.00 84.69 218 GLN A CA 1
ATOM 1638 C C . GLN A 1 218 ? -15.577 16.266 -7.489 1.00 84.69 218 GLN A C 1
ATOM 1640 O O . GLN A 1 218 ? -15.802 15.383 -8.305 1.00 84.69 218 GLN A O 1
ATOM 1645 N N . ASN A 1 219 ? -16.438 17.264 -7.263 1.00 83.38 219 ASN A N 1
ATOM 1646 C CA . ASN A 1 219 ? -17.729 17.454 -7.950 1.00 83.38 219 ASN A CA 1
ATOM 1647 C C . ASN A 1 219 ? -18.755 16.312 -7.795 1.00 83.38 219 ASN A C 1
ATOM 1649 O O . ASN A 1 219 ? -19.826 16.379 -8.396 1.00 83.38 219 ASN A O 1
ATOM 1653 N N . THR A 1 220 ? -18.477 15.300 -6.966 1.00 94.75 220 THR A N 1
ATOM 1654 C CA . THR A 1 220 ? -19.431 14.227 -6.657 1.00 94.75 220 THR A CA 1
ATOM 1655 C C . THR A 1 220 ? -20.760 14.805 -6.161 1.00 94.75 220 THR A C 1
ATOM 1657 O O . THR A 1 220 ? -20.800 15.643 -5.253 1.00 94.75 220 THR A O 1
ATOM 1660 N N . THR A 1 221 ? -21.859 14.320 -6.740 1.00 97.00 221 THR A N 1
ATOM 1661 C CA . THR A 1 221 ? -23.227 14.714 -6.379 1.00 97.00 221 THR A CA 1
ATOM 1662 C C . THR A 1 221 ? -23.909 13.586 -5.614 1.00 97.00 221 THR A C 1
ATOM 1664 O O . THR A 1 221 ? -23.904 12.446 -6.087 1.00 97.00 221 THR A O 1
ATOM 1667 N N . ILE A 1 222 ? -24.534 13.896 -4.478 1.00 98.00 222 ILE A N 1
ATOM 1668 C CA . ILE A 1 222 ? -25.268 12.944 -3.638 1.00 98.00 222 ILE A CA 1
ATOM 1669 C C . ILE A 1 222 ? -26.717 13.429 -3.485 1.00 98.00 222 ILE A C 1
ATOM 1671 O O . ILE A 1 222 ? -26.989 14.397 -2.779 1.00 98.00 222 ILE A O 1
ATOM 1675 N N . ASP A 1 223 ? -27.653 12.751 -4.145 1.00 97.94 223 ASP A N 1
ATOM 1676 C CA . ASP A 1 223 ? -29.095 13.001 -4.051 1.00 97.94 223 ASP A CA 1
ATOM 1677 C C . ASP A 1 223 ? -29.714 12.067 -3.001 1.00 97.94 223 ASP A C 1
ATOM 1679 O O . ASP A 1 223 ? -29.776 10.847 -3.178 1.00 97.94 223 ASP A O 1
ATOM 1683 N N . LEU A 1 224 ? -30.143 12.645 -1.882 1.00 98.06 224 LEU A N 1
ATOM 1684 C CA . LEU A 1 224 ? -30.787 11.948 -0.776 1.00 98.06 224 LEU A CA 1
ATOM 1685 C C . LEU A 1 224 ? -32.304 11.999 -0.969 1.00 98.06 224 LEU A C 1
ATOM 1687 O O . LEU A 1 224 ? -32.939 13.032 -0.735 1.00 98.06 224 LEU A O 1
ATOM 1691 N N . LYS A 1 225 ? -32.924 10.887 -1.367 1.00 97.88 225 LYS A N 1
ATOM 1692 C CA . LYS A 1 225 ? -34.389 10.792 -1.438 1.00 97.88 225 LYS A CA 1
ATOM 1693 C C . LYS A 1 225 ? -35.008 10.778 -0.038 1.00 97.88 225 LYS A C 1
ATOM 1695 O O . LYS A 1 225 ? -34.321 10.633 0.965 1.00 97.88 225 LYS A O 1
ATOM 1700 N N . LYS A 1 226 ? -36.329 10.950 0.013 1.00 93.50 226 LYS A N 1
ATOM 1701 C CA . LYS A 1 226 ? -37.128 11.209 1.222 1.00 93.50 226 LYS A CA 1
ATOM 1702 C C . LYS A 1 226 ? -36.781 10.334 2.435 1.00 93.50 226 LYS A C 1
ATOM 1704 O O . LYS A 1 226 ? -36.718 10.853 3.546 1.00 93.50 226 LYS A O 1
ATOM 1709 N N . ASP A 1 227 ? -36.584 9.037 2.217 1.00 90.88 227 ASP A N 1
ATOM 1710 C CA . ASP A 1 227 ? -36.383 8.050 3.282 1.00 90.88 227 ASP A CA 1
ATOM 1711 C C . ASP A 1 227 ? -34.891 7.687 3.487 1.00 90.88 227 ASP A C 1
ATOM 1713 O O . ASP A 1 227 ? -34.548 6.904 4.373 1.00 90.88 227 ASP A O 1
ATOM 1717 N N . ALA A 1 228 ? -33.986 8.319 2.728 1.00 96.94 228 ALA A N 1
ATOM 1718 C CA . ALA A 1 228 ? -32.545 8.151 2.862 1.00 96.94 228 ALA A CA 1
ATOM 1719 C C . ALA A 1 228 ? -31.977 8.936 4.050 1.00 96.94 228 ALA A C 1
ATOM 1721 O O . ALA A 1 228 ? -32.312 10.104 4.283 1.00 96.94 228 ALA A O 1
ATOM 1722 N N . VAL A 1 229 ? -31.059 8.299 4.776 1.00 94.38 229 VAL A N 1
ATOM 1723 C CA . VAL A 1 229 ? -30.367 8.880 5.932 1.00 94.38 229 VAL A CA 1
ATOM 1724 C C . VAL A 1 229 ? -28.885 8.551 5.834 1.00 94.38 229 VAL A C 1
ATOM 1726 O O . VAL A 1 229 ? -28.505 7.389 5.943 1.00 94.38 229 VAL A O 1
ATOM 1729 N N . VAL A 1 230 ? -28.039 9.564 5.656 1.00 97.00 230 VAL A N 1
ATOM 1730 C CA . VAL A 1 230 ? -26.584 9.411 5.788 1.00 97.00 230 VAL A CA 1
ATOM 1731 C C . VAL A 1 230 ? -26.205 9.775 7.218 1.00 97.00 230 VAL A C 1
ATOM 1733 O O . VAL A 1 230 ? -26.219 10.955 7.567 1.00 97.00 230 VAL A O 1
ATOM 1736 N N . ASN A 1 231 ? -25.890 8.781 8.055 1.00 88.62 231 ASN A N 1
ATOM 1737 C CA . ASN A 1 231 ? -25.571 9.020 9.471 1.00 88.62 231 ASN A CA 1
ATOM 1738 C C . ASN A 1 231 ? -24.287 9.848 9.611 1.00 88.62 231 ASN A C 1
ATOM 1740 O O . ASN A 1 231 ? -24.254 10.833 10.350 1.00 88.62 231 ASN A O 1
ATOM 1744 N N . ASN A 1 232 ? -23.246 9.446 8.879 1.00 87.69 232 ASN A N 1
ATOM 1745 C CA . ASN A 1 232 ? -21.948 10.102 8.868 1.00 87.69 232 ASN A CA 1
ATOM 1746 C C . ASN A 1 232 ? -21.462 10.263 7.428 1.00 87.69 232 ASN A C 1
ATOM 1748 O O . ASN A 1 232 ? -21.364 9.285 6.688 1.00 87.69 232 ASN A O 1
ATOM 1752 N N . LEU A 1 233 ? -21.116 11.487 7.054 1.00 92.69 233 LEU A N 1
ATOM 1753 C CA . LEU A 1 233 ? -20.398 11.818 5.831 1.00 92.69 233 LEU A CA 1
ATOM 1754 C C . LEU A 1 233 ? -19.055 12.420 6.230 1.00 92.69 233 LEU A C 1
ATOM 1756 O O . LEU A 1 233 ? -18.985 13.237 7.147 1.00 92.69 233 LEU A O 1
ATOM 1760 N N . GLY A 1 234 ? -17.995 12.123 5.493 1.00 88.88 234 GLY A N 1
ATOM 1761 C CA . GLY A 1 234 ? -16.877 13.048 5.464 1.00 88.88 234 GLY A CA 1
ATOM 1762 C C . GLY A 1 234 ? -16.204 13.147 4.114 1.00 88.88 234 GLY A C 1
ATOM 1763 O O . GLY A 1 234 ? -16.173 12.189 3.343 1.00 88.88 234 GLY A O 1
ATOM 1764 N N . THR A 1 235 ? -15.726 14.355 3.832 1.00 87.50 235 THR A N 1
ATOM 1765 C CA . THR A 1 235 ? -15.272 14.764 2.507 1.00 87.50 235 THR A CA 1
ATOM 1766 C C . THR A 1 235 ? -14.103 15.735 2.569 1.00 87.50 235 THR A C 1
ATOM 1768 O O . THR A 1 235 ? -14.171 16.773 3.236 1.00 87.50 235 THR A O 1
ATOM 1771 N N . GLU A 1 236 ? -13.034 15.392 1.850 1.00 76.75 236 GLU A N 1
ATOM 1772 C CA . GLU A 1 236 ? -11.855 16.250 1.638 1.00 76.75 236 GLU A CA 1
ATOM 1773 C C . GLU A 1 236 ? -12.032 17.168 0.414 1.00 76.75 236 GLU A C 1
ATOM 1775 O O . GLU A 1 236 ? -11.133 17.932 0.074 1.00 76.75 236 GLU A O 1
ATOM 1780 N N . VAL A 1 237 ? -13.194 17.092 -0.246 1.00 84.94 237 VAL A N 1
ATOM 1781 C CA . VAL A 1 237 ? -13.533 17.805 -1.484 1.00 84.94 237 VAL A CA 1
ATOM 1782 C C . VAL A 1 23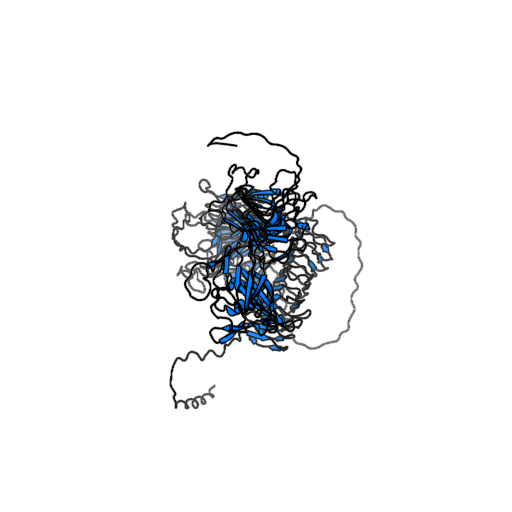7 ? -14.910 18.443 -1.414 1.00 84.94 237 VAL A C 1
ATOM 1784 O O . VAL A 1 237 ? -15.760 18.060 -0.606 1.00 84.94 237 VAL A O 1
ATOM 1787 N N . LYS A 1 238 ? -15.158 19.375 -2.333 1.00 87.31 238 LYS A N 1
ATOM 1788 C CA . LYS A 1 238 ? -16.481 19.951 -2.547 1.00 87.31 238 LYS A CA 1
ATOM 1789 C C . LYS A 1 238 ? -17.454 18.926 -3.151 1.00 87.31 238 LYS A C 1
ATOM 1791 O O . LYS A 1 238 ? -17.145 18.307 -4.169 1.00 87.31 238 LYS A O 1
ATOM 1796 N N . LEU A 1 239 ? -18.631 18.817 -2.538 1.00 92.75 239 LEU A N 1
ATOM 1797 C CA . LEU A 1 239 ? -19.765 17.971 -2.909 1.00 92.75 239 LEU A CA 1
ATOM 1798 C C . LEU A 1 239 ? -21.035 18.812 -3.063 1.00 92.75 239 LEU A C 1
ATOM 1800 O O . LEU A 1 239 ? -21.221 19.805 -2.351 1.00 92.75 239 LEU A O 1
ATOM 1804 N N . ASP A 1 240 ? -21.949 18.367 -3.919 1.00 93.62 240 ASP A N 1
ATOM 1805 C CA . ASP A 1 240 ? -23.345 18.819 -3.912 1.00 93.62 240 ASP A CA 1
ATOM 1806 C C . ASP A 1 240 ? -24.214 17.734 -3.264 1.00 93.62 240 ASP A C 1
ATOM 1808 O O . ASP A 1 240 ? -24.332 16.629 -3.798 1.00 93.62 240 ASP A O 1
ATOM 1812 N N . VAL A 1 241 ? -24.780 18.026 -2.091 1.00 96.81 241 VAL A N 1
ATOM 1813 C CA . VAL A 1 241 ? -25.687 17.136 -1.361 1.00 96.81 241 VAL A CA 1
ATOM 1814 C C . VAL A 1 241 ? -27.093 17.731 -1.383 1.00 96.81 241 VAL A C 1
ATOM 1816 O O . VAL A 1 241 ? -27.406 18.734 -0.731 1.00 96.81 241 VAL A O 1
ATOM 1819 N N . SER A 1 242 ? -27.962 17.101 -2.163 1.00 94.88 242 SER A N 1
ATOM 1820 C CA . SER A 1 242 ? -29.290 17.610 -2.499 1.00 94.88 242 SER A CA 1
ATOM 1821 C C . SER A 1 242 ? -30.389 16.582 -2.212 1.00 94.88 242 SER A C 1
ATOM 1823 O O . SER A 1 242 ? -30.121 15.478 -1.742 1.00 94.88 242 SER A O 1
ATOM 1825 N N . GLY A 1 243 ? -31.648 16.972 -2.418 1.00 95.88 243 GLY A N 1
ATOM 1826 C CA . GLY A 1 243 ? -32.812 16.100 -2.247 1.00 95.88 243 GLY A CA 1
ATOM 1827 C C . GLY A 1 243 ? -33.689 16.452 -1.040 1.00 95.88 243 GLY A C 1
ATOM 1828 O O . GLY A 1 243 ? -33.891 17.623 -0.715 1.00 95.88 243 GLY A O 1
ATOM 1829 N N . THR A 1 244 ? -34.285 15.433 -0.418 1.00 95.56 244 THR A N 1
ATOM 1830 C CA . THR A 1 244 ? -35.292 15.544 0.663 1.00 95.56 244 THR A CA 1
ATOM 1831 C C . THR A 1 244 ? -35.044 14.621 1.864 1.00 95.56 244 THR A C 1
ATOM 1833 O O . THR A 1 244 ? -35.798 14.690 2.833 1.00 95.56 244 THR A O 1
ATOM 1836 N N . GLY A 1 245 ? -34.013 13.773 1.806 1.00 95.31 245 GLY A N 1
ATOM 1837 C CA . GLY A 1 245 ? -33.568 12.924 2.911 1.00 95.31 245 GLY A CA 1
ATOM 1838 C C . GLY A 1 245 ? -32.781 13.686 3.979 1.00 95.31 245 GLY A C 1
ATOM 1839 O O . GLY A 1 245 ? -32.766 14.919 4.018 1.00 95.31 245 GLY A O 1
ATOM 1840 N N . LYS A 1 246 ? -32.111 12.941 4.863 1.00 95.69 246 LYS A N 1
ATOM 1841 C CA . LYS A 1 246 ? -31.366 13.494 6.004 1.00 95.69 246 LYS A CA 1
ATOM 1842 C C . LYS A 1 246 ? -29.866 13.255 5.907 1.00 95.69 246 LYS A C 1
ATOM 1844 O O . LYS A 1 246 ? -29.416 12.169 5.546 1.00 95.69 246 LYS A O 1
ATOM 1849 N N . LEU A 1 247 ? -29.108 14.260 6.333 1.00 96.44 247 LEU A N 1
ATOM 1850 C CA . LEU A 1 247 ? -27.662 14.213 6.495 1.00 96.44 247 LEU A CA 1
ATOM 1851 C C . LEU A 1 247 ? -27.330 14.487 7.966 1.00 96.44 247 LEU A C 1
ATOM 1853 O O . LEU A 1 247 ? -27.631 15.565 8.469 1.00 96.44 247 LEU A O 1
ATOM 1857 N N . GLY A 1 248 ? -26.742 13.508 8.650 1.00 91.62 248 GLY A N 1
ATOM 1858 C CA . GLY A 1 248 ? -26.376 13.585 10.063 1.00 91.62 248 GLY A CA 1
ATOM 1859 C C . GLY A 1 248 ? -25.104 14.402 10.286 1.00 91.62 248 GLY A C 1
ATOM 1860 O O . GLY A 1 248 ? -25.080 15.621 10.088 1.00 91.62 248 GLY A O 1
ATOM 1861 N N . THR A 1 249 ? -24.031 13.740 10.716 1.00 87.94 249 THR A N 1
ATOM 1862 C CA . THR A 1 249 ? -22.751 14.406 10.975 1.00 87.94 249 THR A CA 1
ATOM 1863 C C . THR A 1 249 ? -21.894 14.477 9.718 1.00 87.94 249 THR A C 1
ATOM 1865 O O . THR A 1 249 ? -21.619 13.464 9.079 1.00 87.94 249 THR A O 1
ATOM 1868 N N . VAL A 1 250 ? -21.415 15.679 9.396 1.00 91.31 250 VAL A N 1
ATOM 1869 C CA . VAL A 1 250 ? -20.376 15.920 8.389 1.00 91.31 250 VAL A CA 1
ATOM 1870 C C . VAL A 1 250 ? -19.038 16.174 9.070 1.00 91.31 250 VAL A C 1
ATOM 1872 O O . VAL A 1 250 ? -18.932 17.054 9.926 1.00 91.31 250 VAL A O 1
ATOM 1875 N N . VAL A 1 251 ? -17.998 15.472 8.626 1.00 84.56 251 VAL A N 1
ATOM 1876 C CA . VAL A 1 251 ? -16.599 15.787 8.933 1.00 84.56 251 VAL A CA 1
ATOM 1877 C C . VAL A 1 251 ? -15.898 16.235 7.655 1.00 84.56 251 VAL A C 1
ATOM 1879 O O . VAL A 1 251 ? -15.831 15.498 6.678 1.00 84.56 251 VAL A O 1
ATOM 1882 N N . THR A 1 252 ? -15.393 17.463 7.626 1.00 83.25 252 THR A N 1
ATOM 1883 C CA . THR A 1 252 ? -14.814 18.070 6.416 1.00 83.25 252 THR A CA 1
ATOM 1884 C C . THR A 1 252 ? -13.555 18.870 6.742 1.00 83.25 252 THR A C 1
ATOM 1886 O O . THR A 1 252 ? -13.363 19.264 7.888 1.00 83.25 252 THR A O 1
ATOM 1889 N N . THR A 1 253 ? -12.681 19.120 5.770 1.00 76.38 253 THR A N 1
ATOM 1890 C CA . THR A 1 253 ? -11.562 20.067 5.911 1.00 76.38 253 THR A CA 1
ATOM 1891 C C . THR A 1 253 ? -12.023 21.525 5.796 1.00 76.38 253 THR A C 1
ATOM 1893 O O . THR A 1 253 ? -11.360 22.410 6.331 1.00 76.38 253 THR A O 1
ATOM 1896 N N . ASP A 1 254 ? -13.182 21.788 5.180 1.00 79.50 254 ASP A N 1
ATOM 1897 C CA . ASP A 1 254 ? -13.765 23.127 5.034 1.00 79.50 254 ASP A CA 1
ATOM 1898 C C . ASP A 1 254 ? -15.305 23.055 5.050 1.00 79.50 254 ASP A C 1
ATOM 1900 O O . ASP A 1 254 ? -15.924 22.292 4.312 1.00 79.50 254 ASP A O 1
ATOM 1904 N N . LYS A 1 255 ? -15.963 23.887 5.869 1.00 81.12 255 LYS A N 1
ATOM 1905 C CA . LYS A 1 255 ? -17.438 23.922 5.970 1.00 81.12 255 LYS A CA 1
ATOM 1906 C C . LYS A 1 255 ? -18.137 24.291 4.658 1.00 81.12 255 LYS A C 1
ATOM 1908 O O . LYS A 1 255 ? -19.323 24.013 4.523 1.00 81.12 255 LYS A O 1
ATOM 1913 N N . THR A 1 256 ? -17.439 24.926 3.718 1.00 83.19 256 THR A N 1
ATOM 1914 C CA . THR A 1 256 ? -17.967 25.296 2.397 1.00 83.19 256 THR A CA 1
ATOM 1915 C C . THR A 1 256 ? -18.010 24.127 1.409 1.00 83.19 256 THR A C 1
ATOM 1917 O O . THR A 1 256 ? -18.607 24.259 0.340 1.00 83.19 256 THR A O 1
ATOM 1920 N N . PHE A 1 257 ? -17.406 22.982 1.747 1.00 87.81 257 PHE A N 1
ATOM 1921 C CA . PHE A 1 257 ? -17.319 21.836 0.846 1.00 87.81 257 PHE A CA 1
ATOM 1922 C C . PHE A 1 257 ? -18.635 21.072 0.701 1.00 87.81 257 PHE A C 1
ATOM 1924 O O . PHE A 1 257 ? -18.890 20.548 -0.376 1.00 87.81 257 PHE A O 1
ATOM 1931 N N . VAL A 1 258 ? -19.506 21.037 1.712 1.00 90.56 258 VAL A N 1
ATOM 1932 C CA . VAL A 1 258 ? -20.859 20.482 1.539 1.00 90.56 258 VAL A CA 1
ATOM 1933 C C . VAL A 1 258 ? -21.791 21.592 1.060 1.00 90.56 258 VAL A C 1
ATOM 1935 O O . VAL A 1 258 ? -22.154 22.492 1.816 1.00 90.56 258 VAL A O 1
ATOM 1938 N N . THR A 1 259 ? -22.155 21.526 -0.219 1.00 87.94 259 THR A N 1
ATOM 1939 C CA . THR A 1 259 ? -23.117 22.427 -0.870 1.00 87.94 259 THR A CA 1
ATOM 1940 C C . THR A 1 259 ? -24.429 21.699 -1.178 1.00 87.94 259 THR A C 1
ATOM 1942 O O . THR A 1 259 ? -24.564 20.528 -0.835 1.00 87.94 259 THR A O 1
ATOM 1945 N N . GLY A 1 260 ? -25.409 22.389 -1.767 1.00 90.25 260 GLY A N 1
ATOM 1946 C CA . GLY A 1 260 ? -26.733 21.832 -2.072 1.00 90.25 260 GLY A CA 1
ATOM 1947 C C . GLY A 1 260 ? -27.839 22.306 -1.124 1.00 90.25 260 GLY A C 1
ATOM 1948 O O . GLY A 1 260 ? -27.669 23.267 -0.366 1.00 90.25 260 GLY A O 1
ATOM 1949 N N . ASN A 1 261 ? -29.017 21.678 -1.205 1.00 92.06 261 ASN A N 1
ATOM 1950 C CA . ASN A 1 261 ? -30.198 22.083 -0.428 1.00 92.06 261 ASN A CA 1
ATOM 1951 C C . ASN A 1 261 ? -30.400 21.286 0.874 1.00 92.06 261 ASN A C 1
ATOM 1953 O O . ASN A 1 261 ? -31.182 21.727 1.721 1.00 92.06 261 ASN A O 1
ATOM 1957 N N . VAL A 1 262 ? -29.722 20.145 1.048 1.00 93.12 262 VAL A N 1
ATOM 1958 C CA . VAL A 1 262 ? -29.780 19.360 2.289 1.00 93.12 262 VAL A CA 1
ATOM 1959 C C . VAL A 1 262 ? -28.708 19.870 3.244 1.00 93.12 262 VAL A C 1
ATOM 1961 O O . VAL A 1 262 ? -27.526 19.916 2.915 1.00 93.12 262 VAL A O 1
ATOM 1964 N N . LYS A 1 263 ? -29.120 20.268 4.450 1.00 89.88 263 LYS A N 1
ATOM 1965 C CA . LYS A 1 263 ? -28.200 20.751 5.485 1.00 89.88 263 LYS A CA 1
ATOM 1966 C C . LYS A 1 263 ? -27.839 19.615 6.443 1.00 89.88 263 LYS A C 1
ATOM 1968 O O . LYS A 1 263 ? -28.754 18.909 6.866 1.00 89.88 263 LYS A O 1
ATOM 1973 N N . PRO A 1 264 ? -26.559 19.463 6.818 1.00 92.44 264 PRO A N 1
ATOM 1974 C CA . PRO A 1 264 ? -26.160 18.514 7.847 1.00 92.44 264 PRO A CA 1
ATOM 1975 C C . PRO A 1 264 ? -26.686 18.922 9.227 1.00 92.44 264 PRO A C 1
ATOM 1977 O O . PRO A 1 264 ? -26.742 20.111 9.549 1.00 92.44 264 PRO A O 1
ATOM 1980 N N . GLU A 1 265 ? -27.022 17.937 10.059 1.00 90.25 265 GLU A N 1
ATOM 1981 C CA . GLU A 1 265 ? -27.387 18.149 11.465 1.00 90.25 265 GLU A CA 1
ATOM 1982 C C . GLU A 1 265 ? -26.187 18.653 12.285 1.00 90.25 265 GLU A C 1
ATOM 1984 O O . GLU A 1 265 ? -26.350 19.528 13.134 1.00 90.25 265 GLU A O 1
ATOM 1989 N N . ASN A 1 266 ? -24.974 18.160 11.996 1.00 84.38 266 ASN A N 1
ATOM 1990 C CA . ASN A 1 266 ? -23.725 18.608 12.622 1.00 84.38 266 ASN A CA 1
ATOM 1991 C C . ASN A 1 266 ? -22.599 18.760 11.585 1.00 84.38 266 ASN A C 1
ATOM 1993 O O . ASN A 1 266 ? -22.511 17.985 10.636 1.00 84.38 266 ASN A O 1
ATOM 1997 N N . THR A 1 267 ? -21.692 19.727 11.764 1.00 85.62 267 THR A N 1
ATOM 1998 C CA . THR A 1 267 ? -20.511 19.889 10.888 1.00 85.62 267 THR A CA 1
ATOM 1999 C C . THR A 1 267 ? -19.246 20.182 11.683 1.00 85.62 267 THR A C 1
ATOM 2001 O O . THR A 1 267 ? -19.072 21.277 12.229 1.00 85.62 267 THR A O 1
ATOM 2004 N N . THR A 1 268 ? -18.334 19.217 11.672 1.00 79.69 268 THR A N 1
ATOM 2005 C CA . THR A 1 268 ? -17.014 19.282 12.299 1.00 79.69 268 THR A CA 1
ATOM 2006 C C . THR A 1 268 ? -15.961 19.576 11.237 1.00 79.69 268 THR A C 1
ATOM 2008 O O . THR A 1 268 ? -15.906 18.898 10.211 1.00 79.69 268 THR A O 1
ATOM 2011 N N . VAL A 1 269 ? -15.107 20.572 11.488 1.00 75.62 269 VAL A N 1
ATOM 2012 C CA . VAL A 1 269 ? -13.915 20.805 10.659 1.00 75.62 269 VAL A CA 1
ATOM 2013 C C . VAL A 1 269 ? -12.753 20.014 11.245 1.00 75.62 269 VAL A C 1
ATOM 2015 O O . VAL A 1 269 ? -12.430 20.190 12.418 1.00 75.62 269 VAL A O 1
ATOM 2018 N N . SER A 1 270 ? -12.149 19.144 10.440 1.00 58.06 270 SER A N 1
ATOM 2019 C CA . SER A 1 270 ? -11.004 18.310 10.805 1.00 58.06 270 SER A CA 1
ATOM 2020 C C . SER A 1 270 ? -9.729 18.828 10.146 1.00 58.06 270 SER A C 1
ATOM 2022 O O . SER A 1 270 ? -9.704 19.067 8.943 1.00 58.06 270 SER A O 1
ATOM 2024 N N . THR A 1 271 ? -8.653 18.937 10.926 1.00 43.62 271 THR A N 1
ATOM 2025 C CA . THR A 1 271 ? -7.282 19.160 10.427 1.00 43.62 271 THR A CA 1
ATOM 2026 C C . THR A 1 271 ? -6.495 17.855 10.236 1.00 43.62 271 THR A C 1
ATOM 2028 O O . THR A 1 271 ? -5.350 17.882 9.796 1.00 43.62 271 THR A O 1
ATOM 2031 N N . THR A 1 272 ? -7.105 16.711 10.562 1.00 41.47 272 THR A N 1
ATOM 2032 C CA . THR A 1 272 ? -6.596 15.346 10.332 1.00 41.47 272 THR A CA 1
ATOM 2033 C C . THR A 1 272 ? -7.301 14.675 9.142 1.00 41.47 272 THR A C 1
ATOM 2035 O O . THR A 1 272 ? -8.430 15.078 8.836 1.00 41.47 272 THR A O 1
ATOM 2038 N N . PRO A 1 273 ? -6.700 13.641 8.507 1.00 43.69 273 PRO A N 1
ATOM 2039 C CA . PRO A 1 273 ? -7.324 12.867 7.429 1.00 43.69 273 PRO A CA 1
ATOM 2040 C C . PRO A 1 273 ? -8.747 12.443 7.768 1.00 43.69 273 PRO A C 1
ATOM 2042 O O . PRO A 1 273 ? -9.047 12.062 8.901 1.00 43.69 273 PRO A O 1
ATOM 2045 N N . ILE A 1 274 ? -9.654 12.513 6.801 1.00 51.44 274 ILE A N 1
ATOM 2046 C CA . ILE A 1 274 ? -11.074 12.483 7.158 1.00 51.44 274 ILE A CA 1
ATOM 2047 C C . ILE A 1 274 ? -11.580 11.076 7.476 1.00 51.44 274 ILE A C 1
ATOM 2049 O O . ILE A 1 274 ? -12.423 10.930 8.363 1.00 51.44 274 ILE A O 1
ATOM 2053 N N . GLN A 1 275 ? -10.990 10.035 6.882 1.00 42.56 275 GLN A N 1
ATOM 2054 C CA . GLN A 1 275 ? -11.209 8.655 7.337 1.00 42.56 275 GLN A CA 1
ATOM 2055 C C . GLN A 1 275 ? -10.873 8.479 8.829 1.00 42.56 275 GLN A C 1
ATOM 2057 O O . GLN A 1 275 ? -11.557 7.742 9.536 1.00 42.56 275 GLN A O 1
ATOM 2062 N N . ASP A 1 276 ? -9.880 9.211 9.340 1.00 36.31 276 ASP A N 1
ATOM 2063 C CA . ASP A 1 276 ? -9.496 9.146 10.746 1.00 36.31 276 ASP A CA 1
ATOM 2064 C C . ASP A 1 276 ? -10.412 9.943 11.677 1.00 36.31 276 ASP A C 1
ATOM 2066 O O . ASP A 1 276 ? -10.513 9.600 12.858 1.00 36.31 276 ASP A O 1
ATOM 2070 N N . ALA A 1 277 ? -11.079 10.975 11.161 1.00 38.62 277 ALA A N 1
ATOM 2071 C CA . ALA A 1 277 ? -11.901 11.891 11.942 1.00 38.62 277 ALA A CA 1
ATOM 2072 C C . ALA A 1 277 ? -13.397 11.521 11.966 1.00 38.62 277 ALA A C 1
ATOM 2074 O O . ALA A 1 277 ? -14.054 11.775 12.975 1.00 38.62 277 ALA A O 1
ATOM 2075 N N . ILE A 1 278 ? -13.940 10.863 10.929 1.00 41.91 278 ILE A N 1
ATOM 2076 C CA . ILE A 1 278 ? -15.322 10.341 10.981 1.00 41.91 278 ILE A CA 1
ATOM 2077 C C . ILE A 1 278 ? -15.433 9.199 12.002 1.00 41.91 278 ILE A C 1
ATOM 2079 O O . ILE A 1 278 ? -16.361 9.185 12.808 1.00 41.91 278 ILE A O 1
ATOM 2083 N N . ASN A 1 279 ? -14.421 8.327 12.070 1.00 36.59 279 ASN A N 1
ATOM 2084 C CA . ASN A 1 279 ? -14.306 7.272 13.090 1.00 36.59 279 ASN A CA 1
ATOM 2085 C C . ASN A 1 279 ? -14.190 7.818 14.533 1.00 36.59 279 ASN A C 1
ATOM 2087 O O . ASN A 1 279 ? -14.167 7.049 15.488 1.00 36.59 279 ASN A O 1
ATOM 2091 N N . LYS A 1 280 ? -14.122 9.145 14.697 1.00 35.81 280 LYS A N 1
ATOM 2092 C CA . LYS A 1 280 ? -13.889 9.859 15.956 1.00 35.81 280 LYS A CA 1
ATOM 2093 C C . LYS A 1 280 ? -15.026 10.817 16.343 1.00 35.81 280 LYS A C 1
ATOM 2095 O O . LYS A 1 280 ? -14.916 11.519 17.347 1.00 35.81 280 LYS A O 1
ATOM 2100 N N . GLY A 1 281 ? -16.084 10.907 15.529 1.00 30.06 281 GLY A N 1
ATOM 2101 C CA . GLY A 1 281 ? -16.917 12.110 15.446 1.00 30.06 281 GLY A CA 1
ATOM 2102 C C . GLY A 1 281 ? -18.428 11.896 15.369 1.00 30.06 281 GLY A C 1
ATOM 2103 O O . GLY A 1 281 ? -19.061 12.508 14.520 1.00 30.06 281 GLY A O 1
ATOM 2104 N N . ALA A 1 282 ? -19.024 11.105 16.269 1.00 24.70 282 ALA A N 1
ATOM 2105 C CA . ALA A 1 282 ? -20.487 11.029 16.433 1.00 24.70 282 ALA A CA 1
ATOM 2106 C C . ALA A 1 282 ? -20.938 11.024 17.911 1.00 24.70 282 ALA A C 1
ATOM 2108 O O . ALA A 1 282 ? -21.877 10.328 18.299 1.00 24.70 282 ALA A O 1
ATOM 2109 N N . ALA A 1 283 ? -20.281 11.820 18.762 1.00 26.36 283 ALA A N 1
ATOM 2110 C CA . ALA A 1 283 ? -20.768 12.085 20.114 1.00 26.36 283 ALA A CA 1
ATOM 2111 C C . ALA A 1 283 ? -21.969 13.048 20.058 1.00 26.36 283 ALA A C 1
ATOM 2113 O O . ALA A 1 283 ? -21.803 14.251 19.851 1.00 26.36 283 ALA A O 1
ATOM 2114 N N . ALA A 1 284 ? -23.183 12.524 20.243 1.00 24.56 284 ALA A N 1
ATOM 2115 C CA . ALA A 1 284 ? -24.406 13.321 20.230 1.00 24.56 284 ALA A CA 1
ATOM 2116 C C . ALA A 1 284 ? -24.454 14.310 21.412 1.00 24.56 284 ALA A C 1
ATOM 2118 O O . ALA A 1 284 ? -24.728 13.939 22.556 1.00 24.56 284 ALA A O 1
ATOM 2119 N N . THR A 1 285 ? -24.239 15.599 21.139 1.00 23.62 285 THR A N 1
ATOM 2120 C CA . THR A 1 285 ? -24.451 16.667 22.122 1.00 23.62 285 THR A CA 1
ATOM 2121 C C . THR A 1 285 ? -25.944 16.870 22.361 1.00 23.62 285 THR A C 1
ATOM 2123 O O . THR A 1 285 ? -26.627 17.517 21.568 1.00 23.62 285 THR A O 1
ATOM 2126 N N . THR A 1 286 ? -26.458 16.344 23.473 1.00 23.69 286 THR A N 1
ATOM 2127 C CA . THR A 1 286 ? -27.830 16.633 23.918 1.00 23.69 286 THR A CA 1
ATOM 2128 C C . THR A 1 286 ? -27.864 18.014 24.587 1.00 23.69 286 THR A C 1
ATOM 2130 O O . THR A 1 286 ? -27.146 18.212 25.569 1.00 23.69 286 THR A O 1
ATOM 2133 N N . PRO A 1 287 ? -28.667 18.985 24.110 1.00 25.42 287 PRO A N 1
ATOM 2134 C CA . PRO A 1 287 ? -28.771 20.290 24.753 1.00 25.42 287 PRO A CA 1
ATOM 2135 C C . PRO A 1 287 ? -29.583 20.209 26.054 1.00 25.42 287 PRO A C 1
ATOM 2137 O O . PRO A 1 287 ? -30.734 19.772 26.065 1.00 25.42 287 PRO A O 1
ATOM 2140 N N . THR A 1 288 ? -28.998 20.680 27.155 1.00 23.89 288 THR A N 1
ATOM 2141 C CA . THR A 1 288 ? -29.662 20.792 28.462 1.00 23.89 288 THR A CA 1
ATOM 2142 C C . THR A 1 288 ? -30.757 21.870 28.435 1.00 23.89 288 THR A C 1
ATOM 2144 O O . THR A 1 288 ? -30.442 23.029 28.155 1.00 23.89 288 THR A O 1
ATOM 2147 N N . PRO A 1 289 ? -32.025 21.565 28.774 1.00 27.20 289 PRO A N 1
ATOM 2148 C CA . PRO A 1 289 ? -33.062 22.585 28.899 1.00 27.20 289 PRO A CA 1
ATOM 2149 C C . PRO A 1 289 ? -32.934 23.360 30.221 1.00 27.20 289 PRO A C 1
ATOM 2151 O O . PRO A 1 289 ? -33.065 22.801 31.310 1.00 27.20 289 PRO A O 1
ATOM 2154 N N . THR A 1 290 ? -32.723 24.673 30.127 1.00 22.05 290 THR A N 1
ATOM 2155 C CA . THR A 1 290 ? -32.734 25.596 31.274 1.00 22.05 290 THR A CA 1
ATOM 2156 C C . THR A 1 290 ? -34.168 25.886 31.732 1.00 22.05 290 THR A C 1
ATOM 2158 O O . THR A 1 290 ? -35.028 26.222 30.919 1.00 22.05 290 THR A O 1
ATOM 2161 N N . ILE A 1 291 ? -34.432 25.810 33.040 1.00 31.19 291 ILE A N 1
ATOM 2162 C CA . ILE A 1 291 ? -35.746 26.103 33.638 1.00 31.19 291 ILE A CA 1
ATOM 2163 C C . ILE A 1 291 ? -35.823 27.575 34.072 1.00 31.19 291 ILE A C 1
ATOM 2165 O O . ILE A 1 291 ? -35.164 27.924 35.048 1.00 31.19 291 ILE A O 1
ATOM 2169 N N . THR A 1 292 ? -36.717 28.385 33.477 1.00 21.92 292 THR A N 1
ATOM 2170 C CA . THR A 1 292 ? -37.261 29.584 34.160 1.00 21.92 292 THR A CA 1
ATOM 2171 C C . THR A 1 292 ? -38.677 29.995 33.694 1.00 21.92 292 THR A C 1
ATOM 2173 O O . THR A 1 292 ? -38.847 30.535 32.611 1.00 21.92 292 THR A O 1
ATOM 2176 N N . ASN A 1 293 ? -39.657 29.797 34.585 1.00 26.98 293 ASN A N 1
ATOM 2177 C CA . ASN A 1 293 ? -40.915 30.535 34.847 1.00 26.98 293 ASN A CA 1
ATOM 2178 C C . ASN A 1 293 ? -41.958 30.945 33.761 1.00 26.98 293 ASN A C 1
ATOM 2180 O O . ASN A 1 293 ? -41.688 31.476 32.693 1.00 26.98 293 ASN A O 1
ATOM 2184 N N . THR A 1 294 ? -43.212 30.760 34.194 1.00 26.28 294 THR A N 1
ATOM 2185 C CA . THR A 1 294 ? -44.567 30.959 33.624 1.00 26.28 294 THR A CA 1
ATOM 2186 C C . THR A 1 294 ? -44.946 32.398 33.195 1.00 26.28 294 THR A C 1
ATOM 2188 O O . THR A 1 294 ? -44.360 33.347 33.716 1.00 26.28 294 THR A O 1
ATOM 2191 N N . PRO A 1 295 ? -45.996 32.595 32.348 1.00 27.44 295 PRO A N 1
ATOM 2192 C CA . PRO A 1 295 ? -47.387 32.694 32.856 1.00 27.44 295 PRO A CA 1
ATOM 2193 C C . PRO A 1 295 ? -48.540 32.069 32.011 1.00 27.44 295 PRO A C 1
ATOM 2195 O O . PRO A 1 295 ? -48.455 31.875 30.806 1.00 27.44 295 PRO A O 1
ATOM 2198 N N . LYS A 1 296 ? -49.655 31.792 32.714 1.00 29.06 296 LYS A N 1
ATOM 2199 C CA . LYS A 1 296 ? -51.028 31.355 32.305 1.00 29.06 296 LYS A CA 1
ATOM 2200 C C . LYS A 1 296 ? -51.876 32.597 31.872 1.00 29.06 296 LYS A C 1
ATOM 2202 O O . LYS A 1 296 ? -51.514 33.650 32.399 1.00 29.06 296 LYS A O 1
ATOM 2207 N N . PRO A 1 297 ? -52.966 32.592 31.033 1.00 34.44 297 PRO A N 1
ATOM 2208 C CA . PRO A 1 297 ? -54.133 31.663 30.914 1.00 34.44 297 PRO A CA 1
ATOM 2209 C C . PRO A 1 297 ? -54.558 31.332 29.437 1.00 34.44 297 PRO A C 1
ATOM 2211 O O . PRO A 1 297 ? -53.773 31.602 28.542 1.00 34.44 297 PRO A O 1
ATOM 2214 N N . ALA A 1 298 ? -55.706 30.735 29.043 1.00 25.92 298 ALA A N 1
ATOM 2215 C CA . ALA A 1 298 ? -56.996 30.377 29.678 1.00 25.92 298 ALA A CA 1
ATOM 2216 C C . ALA A 1 298 ? -57.687 29.146 29.009 1.00 25.92 298 ALA A C 1
ATOM 2218 O O . ALA A 1 298 ? -57.312 28.736 27.916 1.00 25.92 298 ALA A O 1
ATOM 2219 N N . THR A 1 299 ? -58.728 28.590 29.649 1.00 35.47 299 THR A N 1
ATOM 2220 C CA . THR A 1 299 ? -59.521 27.409 29.213 1.00 35.47 299 THR A CA 1
ATOM 2221 C C . THR A 1 299 ? -60.788 27.773 28.412 1.00 35.47 299 THR A C 1
ATOM 2223 O O . THR A 1 299 ? -61.376 28.824 28.670 1.00 35.47 299 THR A O 1
ATOM 2226 N N . PRO A 1 300 ? -61.313 26.856 27.571 1.00 28.11 300 PRO A N 1
ATOM 2227 C CA . PRO A 1 300 ? -62.750 26.514 27.626 1.00 28.11 300 PRO A CA 1
ATOM 2228 C C . PRO A 1 300 ? -63.060 24.994 27.695 1.00 28.11 300 PRO A C 1
ATOM 2230 O O . PRO A 1 300 ? -62.175 24.150 27.585 1.00 28.11 300 PRO A O 1
ATOM 2233 N N . LYS A 1 301 ? -64.339 24.664 27.952 1.00 27.62 301 LYS A N 1
ATOM 2234 C CA . LYS A 1 301 ? -64.904 23.333 28.313 1.00 27.62 301 LYS A CA 1
ATOM 2235 C C . LYS A 1 301 ? -65.670 22.680 27.102 1.00 27.62 301 LYS A C 1
ATOM 2237 O O . LYS A 1 301 ? -65.513 23.208 26.006 1.00 27.62 301 LYS A O 1
ATOM 2242 N N . PRO A 1 302 ? -66.423 21.548 27.197 1.00 50.25 302 PRO A N 1
ATOM 2243 C CA . PRO A 1 302 ? -66.387 20.472 26.188 1.00 50.25 302 PRO A CA 1
ATOM 2244 C C . PRO A 1 302 ? -67.736 20.188 25.476 1.00 50.25 302 PRO A C 1
ATOM 2246 O O . PRO A 1 302 ? -68.769 20.714 25.883 1.00 50.25 302 PRO A O 1
ATOM 2249 N N . THR A 1 303 ? -67.743 19.260 24.506 1.00 26.09 303 THR A N 1
ATOM 2250 C CA . THR A 1 303 ? -68.969 18.650 23.934 1.00 26.09 303 THR A CA 1
ATOM 2251 C C . THR A 1 303 ? -68.744 17.156 23.607 1.00 26.09 303 THR A C 1
ATOM 2253 O O . THR A 1 303 ? -67.618 16.669 23.693 1.00 26.09 303 THR A O 1
ATOM 2256 N N . GLU A 1 304 ? -69.823 16.415 23.339 1.00 29.50 304 GLU A N 1
ATOM 2257 C CA . GLU A 1 304 ? -70.036 15.019 23.765 1.00 29.50 304 GLU A CA 1
ATOM 2258 C C . GLU A 1 304 ? -69.839 13.912 22.702 1.00 29.50 304 GLU A C 1
ATOM 2260 O O . GLU A 1 304 ? -69.734 14.153 21.501 1.00 29.50 304 GLU A O 1
ATOM 2265 N N . THR A 1 305 ? -69.848 12.662 23.179 1.00 37.50 305 THR A N 1
ATOM 2266 C CA . THR A 1 305 ? -69.810 11.402 22.413 1.00 37.50 305 THR A CA 1
ATOM 2267 C C . THR A 1 305 ? -71.201 10.953 21.930 1.00 37.50 305 THR A C 1
ATOM 2269 O O . THR A 1 305 ? -72.141 10.979 22.724 1.00 37.50 305 THR A O 1
ATOM 2272 N N . PRO A 1 306 ? -71.329 10.376 20.718 1.00 31.41 306 PRO A N 1
ATOM 2273 C CA . PRO A 1 306 ? -72.418 9.438 20.389 1.00 31.41 306 PRO A CA 1
ATOM 2274 C C . PRO A 1 306 ? -71.962 7.964 20.313 1.00 31.41 306 PRO A C 1
ATOM 2276 O O . PRO A 1 306 ? -70.813 7.665 19.990 1.00 31.41 306 PRO A O 1
ATOM 2279 N N . LYS A 1 307 ? -72.884 7.029 20.590 1.00 29.55 307 LYS A N 1
ATOM 2280 C CA . LYS A 1 307 ? -72.686 5.562 20.549 1.00 29.55 307 LYS A CA 1
ATOM 2281 C C . LYS A 1 307 ? -73.269 4.905 19.276 1.00 29.55 307 LYS A C 1
ATOM 2283 O O . LYS A 1 307 ? -74.091 5.490 18.585 1.00 29.55 307 LYS A O 1
ATOM 2288 N N . SER A 1 308 ? -72.824 3.666 19.049 1.00 38.53 308 SER A N 1
ATOM 2289 C CA . SER A 1 308 ? -73.159 2.634 18.035 1.00 38.53 308 SER A CA 1
ATOM 2290 C C . SER A 1 308 ? -74.616 2.435 17.571 1.00 38.53 308 SER A C 1
ATOM 2292 O O . SER A 1 308 ? -75.525 2.672 18.361 1.00 38.53 308 SER A O 1
ATOM 2294 N N . ILE A 1 309 ? -74.793 1.764 16.410 1.00 30.17 309 ILE A N 1
ATOM 2295 C CA . ILE A 1 309 ? -75.736 0.629 16.177 1.00 30.17 309 ILE A CA 1
ATOM 2296 C C . ILE A 1 309 ? -75.305 -0.230 14.942 1.00 30.17 309 ILE A C 1
ATOM 2298 O O . ILE A 1 309 ? -74.307 0.084 14.300 1.00 30.17 309 ILE A O 1
ATOM 2302 N N . GLU A 1 310 ? -75.978 -1.367 14.712 1.00 28.30 310 GLU A N 1
ATOM 2303 C CA . GLU A 1 310 ? -75.486 -2.712 14.326 1.00 28.30 310 GLU A CA 1
ATOM 2304 C C . GLU A 1 310 ? -75.452 -3.166 12.831 1.00 28.30 310 GLU A C 1
ATOM 2306 O O . GLU A 1 310 ? -76.234 -2.720 12.001 1.00 28.30 310 GLU A O 1
ATOM 2311 N N . THR A 1 311 ? -74.551 -4.141 12.582 1.00 33.47 311 THR A N 1
ATOM 2312 C CA . THR A 1 311 ? -74.543 -5.408 11.769 1.00 33.47 311 THR A CA 1
ATOM 2313 C C . THR A 1 311 ? -75.591 -5.738 10.666 1.00 33.47 311 THR A C 1
ATOM 2315 O O . THR A 1 311 ? -76.745 -5.333 10.756 1.00 33.47 311 THR A O 1
ATOM 2318 N N . PRO A 1 312 ? -75.242 -6.602 9.668 1.00 34.66 312 PRO A N 1
ATOM 2319 C CA . PRO A 1 312 ? -75.438 -8.065 9.840 1.00 34.66 312 PRO A CA 1
ATOM 2320 C C . PRO A 1 312 ? -74.317 -9.009 9.310 1.00 34.66 312 PRO A C 1
ATOM 2322 O O . PRO A 1 312 ? -73.403 -8.608 8.597 1.00 34.66 312 PRO A O 1
ATOM 2325 N N . LYS A 1 313 ? -74.420 -10.294 9.699 1.00 37.44 313 LYS A N 1
ATOM 2326 C CA . LYS A 1 313 ? -73.466 -11.426 9.551 1.00 37.44 313 LYS A CA 1
ATOM 2327 C C . LYS A 1 313 ? -73.913 -12.455 8.481 1.00 37.44 313 LYS A C 1
ATOM 2329 O O . LYS A 1 313 ? -75.115 -12.645 8.310 1.00 37.44 313 LYS A O 1
ATOM 2334 N N . PRO A 1 314 ? -72.970 -13.190 7.851 1.00 32.91 314 PRO A N 1
ATOM 2335 C CA . PRO A 1 314 ? -73.017 -14.673 7.782 1.00 32.91 314 PRO A CA 1
ATOM 2336 C C . PRO A 1 314 ? -71.660 -15.291 8.236 1.00 32.91 314 PRO A C 1
ATOM 2338 O O . PRO A 1 314 ? -70.619 -14.876 7.746 1.00 32.91 314 PRO A O 1
ATOM 2341 N N . THR A 1 315 ? -71.538 -16.123 9.287 1.00 27.80 315 THR A N 1
ATOM 2342 C CA . THR A 1 315 ? -71.933 -17.556 9.424 1.00 27.80 315 THR A CA 1
ATOM 2343 C C . THR A 1 315 ? -71.062 -18.456 8.521 1.00 27.80 315 THR A C 1
ATOM 2345 O O . THR A 1 315 ? -71.306 -18.494 7.324 1.00 27.80 315 THR A O 1
ATOM 2348 N N . GLU A 1 316 ? -69.900 -18.958 8.987 1.00 29.22 316 GLU A N 1
ATOM 2349 C CA . GLU A 1 316 ? -69.665 -20.239 9.733 1.00 29.22 316 GLU A CA 1
ATOM 2350 C C . GLU A 1 316 ? -69.910 -21.508 8.881 1.00 29.22 316 GLU A C 1
ATOM 2352 O O . GLU A 1 316 ? -70.879 -21.529 8.135 1.00 29.22 316 GLU A O 1
ATOM 2357 N N . THR A 1 317 ? -69.144 -22.616 8.912 1.00 28.42 317 THR A N 1
ATOM 2358 C CA . THR A 1 317 ? -67.996 -23.174 9.705 1.00 28.42 317 THR A CA 1
ATOM 2359 C C . THR A 1 317 ? -67.322 -24.276 8.815 1.00 28.42 317 THR A C 1
ATOM 2361 O O . THR A 1 317 ? -67.698 -24.342 7.643 1.00 28.42 317 THR A O 1
ATOM 2364 N N . PRO A 1 318 ? -66.469 -25.247 9.258 1.00 39.72 318 PRO A N 1
ATOM 2365 C CA . PRO A 1 318 ? -65.441 -25.365 10.326 1.00 39.72 318 PRO A CA 1
ATOM 2366 C C . PRO A 1 318 ? -64.033 -25.734 9.738 1.00 39.72 318 PRO A C 1
ATOM 2368 O O . PRO A 1 318 ? -63.913 -25.927 8.536 1.00 39.72 318 PRO A O 1
ATOM 2371 N N . GLY A 1 319 ? -62.910 -25.915 10.453 1.00 28.28 319 GLY A N 1
ATOM 2372 C CA . GLY A 1 319 ? -62.533 -25.848 11.878 1.00 28.28 319 GLY A CA 1
ATOM 2373 C C . GLY A 1 319 ? -61.220 -26.644 12.132 1.00 28.28 319 GLY A C 1
ATOM 2374 O O . GLY A 1 319 ? -60.800 -27.376 11.244 1.00 28.28 319 GLY A O 1
ATOM 2375 N N . ILE A 1 320 ? -60.642 -26.565 13.351 1.00 29.73 320 ILE A N 1
ATOM 2376 C CA . ILE A 1 320 ? -59.391 -27.233 13.840 1.00 29.73 320 ILE A CA 1
ATOM 2377 C C . ILE A 1 320 ? -58.070 -26.535 13.409 1.00 29.73 320 ILE A C 1
ATOM 2379 O O . ILE A 1 320 ? -57.841 -26.346 12.225 1.00 29.73 320 ILE A O 1
ATOM 2383 N N . SER A 1 321 ? -57.118 -26.168 14.288 1.00 28.83 321 SER A N 1
ATOM 2384 C CA . SER A 1 321 ? -57.158 -25.945 15.751 1.00 28.83 321 SER A CA 1
ATOM 2385 C C . SER A 1 321 ? -55.925 -25.165 16.257 1.00 28.83 321 SER A C 1
ATOM 2387 O O . SER A 1 321 ? -54.804 -25.531 15.925 1.00 28.83 321 SER A O 1
ATOM 2389 N N . ASN A 1 322 ? -56.162 -24.235 17.191 1.00 29.98 322 ASN A N 1
ATOM 2390 C CA . ASN A 1 322 ? -55.246 -23.731 18.233 1.00 29.98 322 ASN A CA 1
ATOM 2391 C C . ASN A 1 322 ? -53.994 -22.897 17.831 1.00 29.98 322 ASN A C 1
ATOM 2393 O O . ASN A 1 322 ? -53.002 -23.459 17.371 1.00 29.98 322 ASN A O 1
ATOM 2397 N N . PRO A 1 323 ? -53.955 -21.582 18.142 1.00 33.09 323 PRO A N 1
ATOM 2398 C CA . PRO A 1 323 ? -52.703 -20.850 18.307 1.00 33.09 323 PRO A CA 1
ATOM 2399 C C . PRO A 1 323 ? -52.122 -21.108 19.709 1.00 33.09 323 PRO A C 1
ATOM 2401 O O . PRO A 1 323 ? -52.751 -20.815 20.727 1.00 33.09 323 PRO A O 1
ATOM 2404 N N . THR A 1 324 ? -50.908 -21.653 19.772 1.00 29.69 324 THR A N 1
ATOM 2405 C CA . THR A 1 324 ? -50.129 -21.768 21.018 1.00 29.69 324 THR A CA 1
ATOM 2406 C C . THR A 1 324 ? -49.774 -20.360 21.536 1.00 29.69 324 THR A C 1
ATOM 2408 O O . THR A 1 324 ? -49.562 -19.472 20.707 1.00 29.69 324 THR A O 1
ATOM 2411 N N . PRO A 1 325 ? -49.727 -20.098 22.860 1.00 36.09 325 PRO A N 1
ATOM 2412 C CA . PRO A 1 325 ? -49.667 -18.727 23.364 1.00 36.09 325 PRO A CA 1
ATOM 2413 C C . PRO A 1 325 ? -48.403 -17.979 22.937 1.00 36.09 325 PRO A C 1
ATOM 2415 O O . PRO A 1 325 ? -47.295 -18.503 23.050 1.00 36.09 325 PRO A O 1
ATOM 2418 N N . GLN A 1 326 ? -48.568 -16.712 22.551 1.00 31.92 326 GLN A N 1
ATOM 2419 C CA . GLN A 1 326 ? -47.473 -15.749 22.600 1.00 31.92 326 GLN A CA 1
ATOM 2420 C C . GLN A 1 326 ? -46.963 -15.698 24.052 1.00 31.92 326 GLN A C 1
ATOM 2422 O O . GLN A 1 326 ? -47.785 -15.521 24.957 1.00 31.92 326 GLN A O 1
ATOM 2427 N N . PRO A 1 327 ? -45.651 -15.851 24.310 1.00 34.72 327 PRO A N 1
ATOM 2428 C CA . PRO A 1 327 ? -45.128 -15.694 25.655 1.00 34.72 327 PRO A CA 1
ATOM 2429 C C . PRO A 1 327 ? -45.367 -14.250 26.097 1.00 34.72 327 PRO A C 1
ATOM 2431 O O . PRO A 1 327 ? -44.805 -13.309 25.537 1.00 34.72 327 PRO A O 1
ATOM 2434 N N . THR A 1 328 ? -46.221 -14.074 27.105 1.00 34.97 328 THR A N 1
ATOM 2435 C CA . THR A 1 328 ? -46.246 -12.842 27.890 1.00 34.97 328 THR A CA 1
ATOM 2436 C C . THR A 1 328 ? -44.862 -12.647 28.480 1.00 34.97 328 THR A C 1
ATOM 2438 O O . THR A 1 328 ? -44.393 -13.501 29.235 1.00 34.97 328 THR A O 1
ATOM 2441 N N . GLU A 1 329 ? -44.229 -11.537 28.114 1.00 36.84 329 GLU A N 1
ATOM 2442 C CA . GLU A 1 329 ? -42.950 -11.094 28.655 1.00 36.84 329 GLU A CA 1
ATOM 2443 C C . GLU A 1 329 ? -43.011 -11.169 30.195 1.00 36.84 329 GLU A C 1
ATOM 2445 O O . GLU A 1 329 ? -43.916 -10.573 30.794 1.00 36.84 329 GLU A O 1
ATOM 2450 N N . PRO A 1 330 ? -42.136 -11.951 30.860 1.00 39.06 330 PRO A N 1
ATOM 2451 C CA . PRO A 1 330 ? -42.132 -12.015 32.314 1.00 39.06 330 PRO A CA 1
ATOM 2452 C C . PRO A 1 330 ? -41.909 -10.610 32.882 1.00 39.06 330 PRO A C 1
ATOM 2454 O O . PRO A 1 330 ? -41.139 -9.846 32.296 1.00 39.06 330 PRO A O 1
ATOM 2457 N N . PRO A 1 331 ? -42.519 -10.245 34.024 1.00 40.25 331 PRO A N 1
ATOM 2458 C CA . PRO A 1 331 ? -42.255 -8.958 34.652 1.00 40.25 331 PRO A CA 1
ATOM 2459 C C . PRO A 1 331 ? -40.792 -8.916 35.106 1.00 40.25 331 PRO A C 1
ATOM 2461 O O . PRO A 1 331 ? -40.445 -9.405 36.182 1.00 40.25 331 PRO A O 1
ATOM 2464 N N . VAL A 1 332 ? -39.925 -8.345 34.267 1.00 49.06 332 VAL A N 1
ATOM 2465 C CA . VAL A 1 332 ? -38.495 -8.221 34.541 1.00 49.06 332 VAL A CA 1
ATOM 2466 C C . VAL A 1 332 ? -38.323 -7.355 35.781 1.00 49.06 332 VAL A C 1
ATOM 2468 O O . VAL A 1 332 ? -38.498 -6.134 35.746 1.00 49.06 332 VAL A O 1
ATOM 2471 N N . SER A 1 333 ? -37.960 -7.980 36.899 1.00 48.44 333 SER A N 1
ATOM 2472 C CA . SER A 1 333 ? -37.677 -7.230 38.111 1.00 48.44 333 SER A CA 1
ATOM 2473 C C . SER A 1 333 ? -36.383 -6.439 37.909 1.00 48.44 333 SER A C 1
ATOM 2475 O O . SER A 1 333 ? -35.314 -7.031 37.768 1.00 48.44 333 SER A O 1
ATOM 2477 N N . LYS A 1 334 ? -36.461 -5.105 37.964 1.00 60.88 334 LYS A N 1
ATOM 2478 C CA . LYS A 1 334 ? -35.295 -4.207 38.097 1.00 60.88 334 LYS A CA 1
ATOM 2479 C C . LYS A 1 334 ? -34.685 -4.245 39.511 1.00 60.88 334 LYS A C 1
ATOM 2481 O O . LYS A 1 334 ? -34.166 -3.243 39.994 1.00 60.88 334 LYS A O 1
ATOM 2486 N N . LEU A 1 335 ? -34.824 -5.366 40.220 1.00 78.25 335 LEU A N 1
ATOM 2487 C CA . LEU A 1 335 ? -34.254 -5.524 41.551 1.00 78.25 335 LEU A CA 1
ATOM 2488 C C . LEU A 1 335 ? -32.731 -5.697 41.432 1.00 78.25 335 LEU A C 1
ATOM 2490 O O . LEU A 1 335 ? -32.281 -6.406 40.527 1.00 78.25 335 LEU A O 1
ATOM 2494 N N . PRO A 1 336 ? -31.941 -5.091 42.336 1.00 88.56 336 PRO A N 1
ATOM 2495 C CA . PRO A 1 336 ? -30.513 -5.364 42.429 1.00 88.56 336 PRO A CA 1
ATOM 2496 C C . PRO A 1 336 ? -30.263 -6.858 42.650 1.00 88.56 336 PRO A C 1
ATOM 2498 O O . PRO A 1 336 ? -31.000 -7.509 43.396 1.00 88.56 336 PRO A O 1
ATOM 2501 N N . TRP A 1 337 ? -29.220 -7.402 42.024 1.00 95.06 337 TRP A N 1
ATOM 2502 C CA . TRP A 1 337 ? -28.901 -8.827 42.102 1.00 95.06 337 TRP A CA 1
ATOM 2503 C C . TRP A 1 337 ? -28.666 -9.278 43.554 1.00 95.06 337 TRP A C 1
ATOM 2505 O O . TRP A 1 337 ? -28.131 -8.548 44.394 1.00 95.06 337 TRP A O 1
ATOM 2515 N N . ASP A 1 338 ? -29.085 -10.496 43.882 1.00 91.62 338 ASP A N 1
ATOM 2516 C CA . ASP A 1 338 ? -28.952 -11.059 45.229 1.00 91.62 338 ASP A CA 1
ATOM 2517 C C . ASP A 1 338 ? -27.551 -11.636 45.499 1.00 91.62 338 ASP A C 1
ATOM 2519 O O . ASP A 1 338 ? -27.120 -11.675 46.660 1.00 91.62 338 ASP A O 1
ATOM 2523 N N . GLY A 1 339 ? -26.828 -11.989 44.430 1.00 91.56 339 GLY A N 1
ATOM 2524 C CA . GLY A 1 339 ? -25.506 -12.610 44.434 1.00 91.56 339 GLY A CA 1
ATOM 2525 C C . GLY A 1 339 ? -25.513 -14.120 44.189 1.00 91.56 339 GLY A C 1
ATOM 2526 O O . GLY A 1 339 ? -24.455 -14.732 44.288 1.00 91.56 339 GLY A O 1
ATOM 2527 N N . VAL A 1 340 ? -26.681 -14.730 43.943 1.00 90.62 340 VAL A N 1
ATOM 2528 C CA . VAL A 1 340 ? -26.837 -16.196 43.856 1.00 90.62 340 VAL A CA 1
ATOM 2529 C C . VAL A 1 340 ? -27.846 -16.669 42.806 1.00 90.62 340 VAL A C 1
ATOM 2531 O O . VAL A 1 340 ? -27.700 -17.780 42.303 1.00 90.62 340 VAL A O 1
ATOM 2534 N N . THR A 1 341 ? -28.859 -15.873 42.459 1.00 92.12 341 THR A N 1
ATOM 2535 C CA . THR A 1 341 ? -29.868 -16.264 41.467 1.00 92.12 341 THR A CA 1
ATOM 2536 C C . THR A 1 341 ? -29.273 -16.211 40.065 1.00 92.12 341 THR A C 1
ATOM 2538 O O . THR A 1 341 ? -28.695 -15.199 39.662 1.00 92.12 341 THR A O 1
ATOM 2541 N N . ILE A 1 342 ? -29.458 -17.294 39.313 1.00 94.38 342 ILE A N 1
ATOM 2542 C CA . ILE A 1 342 ? -28.993 -17.457 37.938 1.00 94.38 342 ILE A CA 1
ATOM 2543 C C . ILE A 1 342 ? -30.199 -17.768 37.041 1.00 94.38 342 ILE A C 1
ATOM 2545 O O . ILE A 1 342 ? -30.988 -18.658 37.353 1.00 94.38 342 ILE A O 1
ATOM 2549 N N . ASP A 1 343 ? -30.336 -17.041 35.930 1.00 94.38 343 ASP A N 1
ATOM 2550 C CA . ASP A 1 343 ? -31.377 -17.243 34.917 1.00 94.38 343 ASP A CA 1
ATOM 2551 C C . ASP A 1 343 ? -30.739 -17.522 33.549 1.00 94.38 343 ASP A C 1
ATOM 2553 O O . ASP A 1 343 ? -30.104 -16.648 32.959 1.00 94.38 343 ASP A O 1
ATOM 2557 N N . THR A 1 344 ? -30.926 -18.738 33.036 1.00 96.44 344 THR A N 1
ATOM 2558 C CA . THR A 1 344 ? -30.534 -19.168 31.681 1.00 96.44 344 THR A CA 1
ATOM 2559 C C . THR A 1 344 ? -31.736 -19.373 30.750 1.00 96.44 344 THR A C 1
ATOM 2561 O O . THR A 1 344 ? -31.554 -19.766 29.601 1.00 96.44 344 THR A O 1
ATOM 2564 N N . SER A 1 345 ? -32.966 -19.089 31.199 1.00 94.50 345 SER A N 1
ATOM 2565 C CA . SER A 1 345 ? -34.208 -19.404 30.467 1.00 94.50 345 SER A CA 1
ATOM 2566 C C . SER A 1 345 ? -34.401 -18.611 29.167 1.00 94.50 345 SER A C 1
ATOM 2568 O O . SER A 1 345 ? -35.144 -19.033 28.283 1.00 94.50 345 SER A O 1
ATOM 2570 N N . TRP A 1 346 ? -33.695 -17.487 29.026 1.00 94.12 346 TRP A N 1
ATOM 2571 C CA . TRP A 1 346 ? -33.621 -16.677 27.807 1.00 94.12 346 TRP A CA 1
ATOM 2572 C C . TRP A 1 346 ? -32.751 -17.309 26.706 1.00 94.12 346 TRP A C 1
ATOM 2574 O O . TRP A 1 346 ? -32.844 -16.906 25.543 1.00 94.12 346 TRP A O 1
ATOM 2584 N N . TYR A 1 347 ? -31.879 -18.265 27.045 1.00 93.69 347 TYR A N 1
ATOM 2585 C CA . TYR A 1 347 ? -30.939 -18.852 26.098 1.00 93.69 347 TYR A CA 1
ATOM 2586 C C . TYR A 1 347 ? -31.558 -20.018 25.322 1.00 93.69 347 TYR A C 1
ATOM 2588 O O . TYR A 1 347 ? -32.165 -20.931 25.877 1.00 93.69 347 TYR A O 1
ATOM 2596 N N . ASN A 1 348 ? -31.315 -20.029 24.015 1.00 90.25 348 ASN A N 1
ATOM 2597 C CA . ASN A 1 348 ? -31.553 -21.172 23.146 1.00 90.25 348 ASN A CA 1
ATOM 2598 C C . ASN A 1 348 ? -30.405 -21.263 22.129 1.00 90.25 348 ASN A C 1
ATOM 2600 O O . ASN A 1 348 ? -29.855 -20.245 21.713 1.00 90.25 348 ASN A O 1
ATOM 2604 N N . SER A 1 349 ? -30.026 -22.470 21.713 1.00 87.31 349 SER A N 1
ATOM 2605 C CA . SER A 1 349 ? -28.846 -22.662 20.858 1.00 87.31 349 SER A CA 1
ATOM 2606 C C . SER A 1 349 ? -29.017 -22.156 19.420 1.00 87.31 349 SER A C 1
ATOM 2608 O O . SER A 1 349 ? -28.010 -21.847 18.776 1.00 87.31 349 SER A O 1
ATOM 2610 N N . ALA A 1 350 ? -30.254 -22.033 18.927 1.00 87.56 350 ALA A N 1
ATOM 2611 C CA . ALA A 1 350 ? -30.558 -21.639 17.552 1.00 87.56 350 ALA A CA 1
ATOM 2612 C C . ALA A 1 350 ? -30.428 -20.123 17.312 1.00 87.56 350 ALA A C 1
ATOM 2614 O O . ALA A 1 350 ? -29.910 -19.711 16.276 1.00 87.56 350 ALA A O 1
ATOM 2615 N N . SER A 1 351 ? -30.842 -19.284 18.266 1.00 88.81 351 SER A N 1
ATOM 2616 C CA . SER A 1 351 ? -30.721 -17.826 18.154 1.00 88.81 351 SER A CA 1
ATOM 2617 C C . SER A 1 351 ? -29.261 -17.364 18.125 1.00 88.81 351 SER A C 1
ATOM 2619 O O . SER A 1 351 ? -28.397 -17.880 18.839 1.00 88.81 351 SER A O 1
ATOM 2621 N N . THR A 1 352 ? -28.983 -16.347 17.312 1.00 91.56 352 THR A N 1
ATOM 2622 C CA . THR A 1 352 ? -27.681 -15.662 17.241 1.00 91.56 352 THR A CA 1
ATOM 2623 C C . THR A 1 352 ? -27.637 -14.369 18.048 1.00 91.56 352 THR A C 1
ATOM 2625 O O . THR A 1 352 ? -26.547 -13.873 18.311 1.00 91.56 352 THR A O 1
ATOM 2628 N N . THR A 1 353 ? -28.781 -13.854 18.502 1.00 92.69 353 THR A N 1
ATOM 2629 C CA . THR A 1 353 ? -28.878 -12.609 19.274 1.00 92.69 353 THR A CA 1
ATOM 2630 C C . THR A 1 353 ? -29.778 -12.803 20.489 1.00 92.69 353 THR A C 1
ATOM 2632 O O . THR A 1 353 ? -30.841 -13.412 20.378 1.00 92.69 353 THR A O 1
ATOM 2635 N N . PHE A 1 354 ? -29.363 -12.260 21.633 1.00 97.00 354 PHE A N 1
ATOM 2636 C CA . PHE A 1 354 ? -30.082 -12.308 22.908 1.00 97.00 354 PHE A CA 1
ATOM 2637 C C . PHE A 1 354 ? -30.042 -10.938 23.588 1.00 97.00 354 PHE A C 1
ATOM 2639 O O . PHE A 1 354 ? -29.149 -10.138 23.302 1.00 97.00 354 PHE A O 1
ATOM 2646 N N . THR A 1 355 ? -30.967 -10.681 24.514 1.00 97.00 355 THR A N 1
ATOM 2647 C CA . THR A 1 355 ? -31.010 -9.439 25.300 1.00 97.00 355 THR A CA 1
ATOM 2648 C C . THR A 1 355 ? -31.188 -9.769 26.777 1.00 97.00 355 THR A C 1
ATOM 2650 O O . THR A 1 355 ? -32.116 -10.490 27.137 1.00 97.00 355 THR A O 1
ATOM 2653 N N . LEU A 1 356 ? -30.301 -9.246 27.625 1.00 96.69 356 LEU A N 1
ATOM 2654 C CA . LEU A 1 356 ? -30.309 -9.437 29.077 1.00 96.69 356 LEU A CA 1
ATOM 2655 C C . LEU A 1 356 ? -30.753 -8.143 29.760 1.00 96.69 356 LEU A C 1
ATOM 2657 O O . LEU A 1 356 ? -30.276 -7.063 29.412 1.00 96.69 356 LEU A O 1
ATOM 2661 N N . TYR A 1 357 ? -31.638 -8.242 30.748 1.00 93.44 357 TYR A N 1
ATOM 2662 C CA . TYR A 1 357 ? -32.244 -7.076 31.399 1.00 93.44 357 TYR A CA 1
ATOM 2663 C C . TYR A 1 357 ? -31.957 -6.977 32.905 1.00 93.44 357 TYR A C 1
ATOM 2665 O O . TYR A 1 357 ? -32.359 -6.001 33.537 1.00 93.44 357 TYR A O 1
ATOM 2673 N N . ASN A 1 358 ? -31.319 -7.984 33.510 1.00 93.81 358 ASN A N 1
ATOM 2674 C CA . ASN A 1 358 ? -31.032 -8.016 34.946 1.00 93.81 358 ASN A CA 1
ATOM 2675 C C . ASN A 1 358 ? -29.786 -8.864 35.284 1.00 93.81 358 ASN A C 1
ATOM 2677 O O . ASN A 1 358 ? -29.257 -9.595 34.444 1.00 93.81 358 ASN A O 1
ATOM 2681 N N . GLY A 1 359 ? -29.331 -8.782 36.539 1.00 94.00 359 GLY A N 1
ATOM 2682 C CA . GLY A 1 359 ? -28.114 -9.459 37.004 1.00 94.00 359 GLY A CA 1
ATOM 2683 C C . GLY A 1 359 ? -28.187 -10.989 37.018 1.00 94.00 359 GLY A C 1
ATOM 2684 O O . GLY A 1 359 ? -27.175 -11.629 36.756 1.00 94.00 359 GLY A O 1
ATOM 2685 N N . ALA A 1 360 ? -29.365 -11.587 37.230 1.00 95.44 360 ALA A N 1
ATOM 2686 C CA . ALA A 1 360 ? -29.520 -13.043 37.175 1.00 95.44 360 ALA A CA 1
ATOM 2687 C C . ALA A 1 360 ? -29.336 -13.585 35.748 1.00 95.44 360 ALA A C 1
ATOM 2689 O O . ALA A 1 360 ? -28.731 -14.639 35.555 1.00 95.44 360 ALA A O 1
ATOM 2690 N N . GLN A 1 361 ? -29.791 -12.831 34.745 1.00 97.44 361 GLN A N 1
ATOM 2691 C CA . GLN A 1 361 ? -29.593 -13.152 33.330 1.00 97.44 361 GLN A CA 1
ATOM 2692 C C . GLN A 1 361 ? -28.129 -13.008 32.907 1.00 97.44 361 GLN A C 1
ATOM 2694 O O . GLN A 1 361 ? -27.609 -13.862 32.189 1.00 97.44 361 GLN A O 1
ATOM 2699 N N . LEU A 1 362 ? -27.430 -11.983 33.410 1.00 97.19 362 LEU A N 1
ATOM 2700 C CA . LEU A 1 362 ? -25.984 -11.841 33.214 1.00 97.19 362 LEU A CA 1
ATOM 2701 C C . LEU A 1 362 ? -25.201 -12.971 33.902 1.00 97.19 362 LEU A C 1
ATOM 2703 O O . LEU A 1 362 ? -24.255 -13.498 33.321 1.00 97.19 362 LEU A O 1
ATOM 2707 N N . ALA A 1 363 ? -25.615 -13.389 35.102 1.00 95.69 363 ALA A N 1
ATOM 2708 C CA . ALA A 1 363 ? -25.025 -14.532 35.794 1.00 95.69 363 ALA A CA 1
ATOM 2709 C C . ALA A 1 363 ? -25.268 -15.849 35.029 1.00 95.69 363 ALA A C 1
ATOM 2711 O O . ALA A 1 363 ? -24.375 -16.690 34.963 1.00 95.69 363 ALA A O 1
ATOM 2712 N N . GLY A 1 364 ? -26.425 -16.003 34.374 1.00 96.62 364 GLY A N 1
ATOM 2713 C CA . GLY A 1 364 ? -26.721 -17.150 33.507 1.00 96.62 364 GLY A CA 1
ATOM 2714 C C . GLY A 1 364 ? -25.915 -17.161 32.216 1.00 96.62 364 GLY A C 1
ATOM 2715 O O . GLY A 1 364 ? -25.438 -18.213 31.799 1.00 96.62 364 GLY A O 1
ATOM 2716 N N . PHE A 1 365 ? -25.669 -15.993 31.622 1.00 98.06 365 PHE A N 1
ATOM 2717 C CA . PHE A 1 365 ? -24.707 -15.864 30.527 1.00 98.06 365 PHE A CA 1
ATOM 2718 C C . PHE A 1 365 ? -23.304 -16.290 30.986 1.00 98.06 365 PHE A C 1
ATOM 2720 O O . PHE A 1 365 ? -22.651 -17.081 30.305 1.00 98.06 365 PHE A O 1
ATOM 2727 N N . GLY A 1 366 ? -22.895 -15.861 32.185 1.00 95.00 366 GLY A N 1
ATOM 2728 C CA . GLY A 1 366 ? -21.667 -16.311 32.838 1.00 95.00 366 GLY A CA 1
ATOM 2729 C C . GLY A 1 366 ? -21.585 -17.828 33.012 1.00 95.00 366 GLY A C 1
ATOM 2730 O O . GLY A 1 366 ? -20.590 -18.431 32.614 1.00 95.00 366 GLY A O 1
ATOM 2731 N N . GLN A 1 367 ? -22.642 -18.457 33.538 1.00 93.56 367 GLN A N 1
ATOM 2732 C CA . GLN A 1 367 ? -22.723 -19.913 33.688 1.00 93.56 367 GLN A CA 1
ATOM 2733 C C . GLN A 1 367 ? -22.562 -20.629 32.341 1.00 93.56 367 GLN A C 1
ATOM 2735 O O . GLN A 1 367 ? -21.743 -21.536 32.240 1.00 93.56 367 GLN A O 1
ATOM 2740 N N . LEU A 1 368 ? -23.277 -20.199 31.297 1.00 95.62 368 LEU A N 1
ATOM 2741 C CA . LEU A 1 368 ? -23.228 -20.843 29.980 1.00 95.62 368 LEU A CA 1
ATOM 2742 C C . LEU A 1 368 ? -21.824 -20.788 29.353 1.00 95.62 368 LEU A C 1
ATOM 2744 O O . LEU A 1 368 ? -21.363 -21.795 28.814 1.00 95.62 368 LEU A O 1
ATOM 2748 N N . VAL A 1 369 ? -21.118 -19.655 29.462 1.00 94.00 369 VAL A N 1
ATOM 2749 C CA . VAL A 1 369 ? -19.705 -19.573 29.042 1.00 94.00 369 VAL A CA 1
ATOM 2750 C C . VAL A 1 369 ? -18.843 -20.502 29.892 1.00 94.00 369 VAL A C 1
ATOM 2752 O O . VAL A 1 369 ? -18.058 -21.274 29.349 1.00 94.00 369 VAL A O 1
ATOM 2755 N N . ASN A 1 370 ? -19.028 -20.493 31.213 1.00 88.44 370 ASN A N 1
ATOM 2756 C CA . ASN A 1 370 ? -18.265 -21.324 32.147 1.00 88.44 370 ASN A CA 1
ATOM 2757 C C . ASN A 1 370 ? -18.509 -22.833 31.967 1.00 88.44 370 ASN A C 1
ATOM 2759 O O . ASN A 1 370 ? -17.638 -23.624 32.321 1.00 88.44 370 ASN A O 1
ATOM 2763 N N . GLU A 1 371 ? -19.624 -23.233 31.354 1.00 86.62 371 GLU A N 1
ATOM 2764 C CA . GLU A 1 371 ? -19.943 -24.612 30.954 1.00 86.62 371 GLU A CA 1
ATOM 2765 C C . GLU A 1 371 ? -19.424 -24.990 29.547 1.00 86.62 371 GLU A C 1
ATOM 2767 O O . GLU A 1 371 ? -19.502 -26.157 29.159 1.00 86.62 371 GLU A O 1
ATOM 2772 N N . GLY A 1 372 ? -18.838 -24.042 28.803 1.00 86.00 372 GLY A N 1
ATOM 2773 C CA . GLY A 1 372 ? -18.152 -24.274 27.523 1.00 86.00 372 GLY A CA 1
ATOM 2774 C C . GLY A 1 372 ? -18.854 -23.719 26.278 1.00 86.00 372 GLY A C 1
ATOM 2775 O O . GLY A 1 372 ? -18.362 -23.909 25.166 1.00 86.00 372 GLY A O 1
ATOM 2776 N N . ASN A 1 373 ? -19.982 -23.017 26.417 1.00 91.94 373 ASN A N 1
ATOM 2777 C CA . ASN A 1 373 ? -20.606 -22.306 25.299 1.00 91.94 373 ASN A CA 1
ATOM 2778 C C . ASN A 1 373 ? -19.919 -20.944 25.094 1.00 91.94 373 ASN A C 1
ATOM 2780 O O . ASN A 1 373 ? -20.265 -19.967 25.750 1.00 91.94 373 ASN A O 1
ATOM 2784 N N . ASN A 1 374 ? -18.967 -20.863 24.164 1.00 91.25 374 ASN A N 1
ATOM 2785 C CA . ASN A 1 374 ? -18.173 -19.650 23.928 1.00 91.25 374 ASN A CA 1
ATOM 2786 C C . ASN A 1 374 ? -18.929 -18.482 23.255 1.00 91.25 374 ASN A C 1
ATOM 2788 O O . ASN A 1 374 ? -18.373 -17.390 23.136 1.00 91.25 374 ASN A O 1
ATOM 2792 N N . PHE A 1 375 ? -20.173 -18.685 22.800 1.00 96.06 375 PHE A N 1
ATOM 2793 C CA . PHE A 1 375 ? -20.964 -17.706 22.038 1.00 96.06 375 PHE A CA 1
ATOM 2794 C C . PHE A 1 375 ? -20.288 -17.162 20.757 1.00 96.06 375 PHE A C 1
ATOM 2796 O O . PHE A 1 375 ? -20.638 -16.075 20.297 1.00 96.06 375 PHE A O 1
ATOM 2803 N N . ALA A 1 376 ? -19.369 -17.908 20.133 1.00 92.94 376 ALA A N 1
ATOM 2804 C CA . ALA A 1 376 ? -18.757 -17.503 18.865 1.00 92.94 376 ALA A CA 1
ATOM 2805 C C . ALA A 1 376 ? -19.821 -17.195 17.790 1.00 92.94 376 ALA A C 1
ATOM 2807 O O . ALA A 1 376 ? -20.750 -17.974 17.570 1.00 92.94 376 ALA A O 1
ATOM 2808 N N . GLY A 1 377 ? -19.712 -16.025 17.150 1.00 87.12 377 GLY A N 1
ATOM 2809 C CA . GLY A 1 377 ? -20.690 -15.542 16.163 1.00 87.12 377 GLY A CA 1
ATOM 2810 C C . GLY A 1 377 ? -22.067 -15.153 16.729 1.00 87.12 377 GLY A C 1
ATOM 2811 O O . GLY A 1 377 ? -22.978 -14.869 15.952 1.00 87.12 377 GLY A O 1
ATOM 2812 N N . LYS A 1 378 ? -22.246 -15.130 18.058 1.00 96.25 378 LYS A N 1
ATOM 2813 C CA . LYS A 1 378 ? -23.485 -14.713 18.733 1.00 96.25 378 LYS A CA 1
ATOM 2814 C C . LYS A 1 378 ? -23.313 -13.349 19.420 1.00 96.25 378 LYS A C 1
ATOM 2816 O O . LYS A 1 378 ? -22.213 -12.970 19.820 1.00 96.25 378 LYS A O 1
ATOM 2821 N N . THR A 1 379 ? -24.417 -12.620 19.580 1.00 97.25 379 THR A N 1
ATOM 2822 C CA . THR A 1 379 ? -24.478 -11.295 20.216 1.00 97.25 379 THR A CA 1
ATOM 2823 C C . THR A 1 379 ? -25.343 -11.326 21.474 1.00 97.25 379 THR A C 1
ATOM 2825 O O . THR A 1 379 ? -26.513 -11.704 21.431 1.00 97.25 379 THR A O 1
ATOM 2828 N N . ILE A 1 380 ? -24.780 -10.871 22.588 1.00 98.38 380 ILE A N 1
ATOM 2829 C CA . ILE A 1 380 ? -25.480 -10.551 23.829 1.00 98.38 380 ILE A CA 1
ATOM 2830 C C . ILE A 1 380 ? -25.667 -9.036 23.877 1.00 98.38 380 ILE A C 1
ATOM 2832 O O . ILE A 1 380 ? -24.692 -8.290 23.862 1.00 98.38 380 ILE A O 1
ATOM 2836 N N . ASN A 1 381 ? -26.910 -8.574 23.944 1.00 97.38 381 ASN A N 1
ATOM 2837 C CA . ASN A 1 381 ? -27.245 -7.176 24.188 1.00 97.38 381 ASN A CA 1
ATOM 2838 C C . ASN A 1 381 ? -27.620 -6.966 25.657 1.00 97.38 381 ASN A C 1
ATOM 2840 O O . ASN A 1 381 ? -28.226 -7.847 26.268 1.00 97.38 381 ASN A O 1
ATOM 2844 N N . LEU A 1 382 ? -27.369 -5.775 26.198 1.00 96.94 382 LEU A N 1
ATOM 2845 C CA . LEU A 1 382 ? -28.097 -5.314 27.383 1.00 96.94 382 LEU A CA 1
ATOM 2846 C C . LEU A 1 382 ? -29.370 -4.566 26.961 1.00 96.94 382 LEU A C 1
ATOM 2848 O O . LEU A 1 382 ? -29.351 -3.750 26.037 1.00 96.94 382 LEU A O 1
ATOM 2852 N N . GLY A 1 383 ? -30.480 -4.870 27.633 1.00 93.94 383 GLY A N 1
ATOM 2853 C CA . GLY A 1 383 ? -31.783 -4.209 27.483 1.00 93.94 383 GLY A CA 1
ATOM 2854 C C . GLY A 1 383 ? -32.080 -3.173 28.573 1.00 93.94 383 GLY A C 1
ATOM 2855 O O . GLY A 1 383 ? -33.158 -2.582 28.586 1.00 93.94 383 GLY A O 1
ATOM 2856 N N . GLY A 1 384 ? -31.146 -2.967 29.503 1.00 91.69 384 GLY A N 1
ATOM 2857 C CA . GLY A 1 384 ? -31.235 -2.002 30.594 1.00 91.69 384 GLY A CA 1
ATOM 2858 C C . GLY A 1 384 ? -29.984 -2.021 31.475 1.00 91.69 384 GLY A C 1
ATOM 2859 O O . GLY A 1 384 ? -29.139 -2.905 31.340 1.00 91.69 384 GLY A O 1
ATOM 2860 N N . ASP A 1 385 ? -29.885 -1.055 32.393 1.00 96.38 385 ASP A N 1
ATOM 2861 C CA . ASP A 1 385 ? -28.878 -1.061 33.462 1.00 96.38 385 ASP A CA 1
ATOM 2862 C C . ASP A 1 385 ? -28.980 -2.341 34.309 1.00 96.38 385 ASP A C 1
ATOM 2864 O O . ASP A 1 385 ? -30.075 -2.740 34.714 1.00 96.38 385 ASP A O 1
ATOM 2868 N N . ILE A 1 386 ? -27.831 -2.930 34.644 1.00 97.19 386 ILE A N 1
ATOM 2869 C CA . ILE A 1 386 ? -27.723 -4.114 35.500 1.00 97.19 386 ILE A CA 1
ATOM 2870 C C . ILE A 1 386 ? -27.039 -3.726 36.808 1.00 97.19 386 ILE A C 1
ATOM 2872 O O . ILE A 1 386 ? -25.874 -3.340 36.817 1.00 97.19 386 ILE A O 1
ATOM 2876 N N . ASP A 1 387 ? -27.744 -3.868 37.928 1.00 96.12 387 ASP A N 1
ATOM 2877 C CA . ASP A 1 387 ? -27.179 -3.658 39.261 1.00 96.12 387 ASP A CA 1
ATOM 2878 C C . ASP A 1 387 ? -26.756 -4.996 39.887 1.00 96.12 387 ASP A C 1
ATOM 2880 O O . ASP A 1 387 ? -27.595 -5.831 40.238 1.00 96.12 387 ASP A O 1
ATOM 2884 N N . LEU A 1 388 ? -25.441 -5.201 40.013 1.00 97.19 388 LEU A N 1
ATOM 2885 C CA . LEU A 1 388 ? -24.821 -6.358 40.667 1.00 97.19 388 LEU A CA 1
ATOM 2886 C C . LEU A 1 388 ? -24.706 -6.188 42.191 1.00 97.19 388 LEU A C 1
ATOM 2888 O O . LEU A 1 388 ? -24.226 -7.095 42.872 1.00 97.19 388 LEU A O 1
ATOM 2892 N N . ASN A 1 389 ? -25.177 -5.063 42.743 1.00 95.69 389 ASN A N 1
ATOM 2893 C CA . ASN A 1 389 ? -25.453 -4.865 44.167 1.00 95.69 389 ASN A CA 1
ATOM 2894 C C . ASN A 1 389 ? -24.241 -5.108 45.090 1.00 95.69 389 ASN A C 1
ATOM 2896 O O . ASN A 1 389 ? -24.382 -5.541 46.237 1.00 95.69 389 ASN A O 1
ATOM 2900 N N . ASN A 1 390 ? -23.024 -4.880 44.580 1.00 94.00 390 ASN A N 1
ATOM 2901 C CA . ASN A 1 390 ? -21.759 -5.148 45.276 1.00 94.00 390 ASN A CA 1
ATOM 2902 C C . ASN A 1 390 ? -21.628 -6.597 45.786 1.00 94.00 390 ASN A C 1
ATOM 2904 O O . ASN A 1 390 ? -20.943 -6.865 46.783 1.00 94.00 390 ASN A O 1
ATOM 2908 N N . LYS A 1 391 ? -22.292 -7.540 45.110 1.00 94.56 391 LYS A N 1
ATOM 2909 C CA . LYS A 1 391 ? -22.208 -8.978 45.374 1.00 94.56 391 LYS A CA 1
ATOM 2910 C C . LYS A 1 391 ? -20.965 -9.555 44.720 1.00 94.56 391 LYS A C 1
ATOM 2912 O O . LYS A 1 391 ? -20.508 -9.053 43.698 1.00 94.56 391 LYS A O 1
ATOM 2917 N N . LEU A 1 392 ? -20.412 -10.602 45.333 1.00 90.88 392 LEU A N 1
ATOM 2918 C CA . LEU A 1 392 ? -19.232 -11.267 44.795 1.00 90.88 392 LEU A CA 1
ATOM 2919 C C . LEU A 1 392 ? -19.585 -11.907 43.448 1.00 90.88 392 LEU A C 1
ATOM 2921 O O . LEU A 1 392 ? -20.457 -12.767 43.374 1.00 90.88 392 LEU A O 1
ATOM 2925 N N . TRP A 1 393 ? -18.910 -11.458 42.400 1.00 93.75 393 TRP A N 1
ATOM 2926 C CA . TRP A 1 393 ? -19.118 -11.887 41.029 1.00 93.75 393 TRP A CA 1
ATOM 2927 C C . TRP A 1 393 ? -18.176 -13.036 40.661 1.00 93.75 393 TRP A C 1
ATOM 2929 O O . TRP A 1 393 ? -16.977 -12.980 40.944 1.00 93.75 393 TRP A O 1
ATOM 2939 N N . THR A 1 394 ? -18.710 -14.066 40.002 1.00 89.81 394 THR A N 1
ATOM 2940 C CA . THR A 1 394 ? -17.915 -15.133 39.380 1.00 89.81 394 THR A CA 1
ATOM 2941 C C . THR A 1 394 ? -17.562 -14.719 37.950 1.00 89.81 394 THR A C 1
ATOM 2943 O O . THR A 1 394 ? -18.484 -14.525 37.158 1.00 89.81 394 THR A O 1
ATOM 2946 N N . PRO A 1 395 ? -16.271 -14.593 37.586 1.00 91.88 395 PRO A N 1
ATOM 2947 C CA . PRO A 1 395 ? -15.885 -14.157 36.247 1.00 91.88 395 PRO A CA 1
ATOM 2948 C C . PRO A 1 395 ? -16.448 -15.045 35.123 1.00 91.88 395 PRO A C 1
ATOM 2950 O O . PRO A 1 395 ? -16.574 -16.264 35.270 1.00 91.88 395 PRO A O 1
ATOM 2953 N N . ILE A 1 396 ? -16.770 -14.412 33.993 1.00 93.19 396 ILE A N 1
ATOM 2954 C CA . ILE A 1 396 ? -17.257 -15.062 32.771 1.00 93.19 396 ILE A CA 1
ATOM 2955 C C . ILE A 1 396 ? -16.067 -15.583 31.955 1.00 93.19 396 ILE A C 1
ATOM 2957 O O . ILE A 1 396 ? -15.202 -14.816 31.537 1.00 93.19 396 ILE A O 1
ATOM 2961 N N . GLY A 1 397 ? -16.030 -16.882 31.710 1.00 87.75 397 GLY A N 1
ATOM 2962 C CA . GLY A 1 397 ? -14.860 -17.587 31.208 1.00 87.75 397 GLY A CA 1
ATOM 2963 C C . GLY A 1 397 ? -13.869 -17.909 32.329 1.00 87.75 397 GLY A C 1
ATOM 2964 O O . GLY A 1 397 ? -13.539 -17.056 33.155 1.00 87.75 397 GLY A O 1
ATOM 2965 N N . LEU A 1 398 ? -13.395 -19.155 32.365 1.00 75.12 398 LEU A N 1
ATOM 2966 C CA . LEU A 1 398 ? -12.579 -19.710 33.450 1.00 75.12 398 LEU A CA 1
ATOM 2967 C C . LEU A 1 398 ? -11.445 -20.581 32.909 1.00 75.12 398 LEU A C 1
ATOM 2969 O O . LEU A 1 398 ? -11.584 -21.246 31.882 1.00 75.12 398 LEU A O 1
ATOM 2973 N N . ARG A 1 399 ? -10.358 -20.637 33.676 1.00 66.62 399 ARG A N 1
ATOM 2974 C CA . ARG A 1 399 ? -9.285 -21.631 33.583 1.00 66.62 399 ARG A CA 1
ATOM 2975 C C . ARG A 1 399 ? -9.488 -22.659 34.701 1.00 66.62 399 ARG A C 1
ATOM 2977 O O . ARG A 1 399 ? -9.850 -22.275 35.807 1.00 66.62 399 ARG A O 1
ATOM 2984 N N . TYR A 1 400 ? -9.232 -23.941 34.445 1.00 57.69 400 TYR A N 1
ATOM 2985 C CA . TYR A 1 400 ? -9.147 -24.965 35.499 1.00 57.69 400 TYR A CA 1
ATOM 2986 C C . TYR A 1 400 ? -7.671 -25.282 35.770 1.00 57.69 400 TYR A C 1
ATOM 2988 O O . TYR A 1 400 ? -6.983 -25.763 34.873 1.00 57.69 400 TYR A O 1
ATOM 2996 N N . ALA A 1 401 ? -7.149 -24.972 36.967 1.00 49.47 401 ALA A N 1
ATOM 2997 C CA . ALA A 1 401 ? -5.695 -25.010 37.195 1.00 49.47 401 ALA A CA 1
ATOM 2998 C C . ALA A 1 401 ? -5.204 -25.416 38.603 1.00 49.47 401 ALA A C 1
ATOM 3000 O O . ALA A 1 401 ? -4.059 -25.101 38.937 1.00 49.47 401 ALA A O 1
ATOM 3001 N N . ARG A 1 402 ? -5.991 -26.119 39.440 1.00 49.28 402 ARG A N 1
ATOM 3002 C CA . ARG A 1 402 ? -5.515 -26.529 40.781 1.00 49.28 402 ARG A CA 1
ATOM 3003 C C . ARG A 1 402 ? -5.735 -28.004 41.134 1.00 49.28 402 ARG A C 1
ATOM 3005 O O . ARG A 1 402 ? -6.824 -28.545 40.965 1.00 49.28 402 ARG A O 1
ATOM 3012 N N . ALA A 1 403 ? -4.692 -28.610 41.707 1.00 42.91 403 ALA A N 1
ATOM 3013 C CA . ALA A 1 403 ? -4.725 -29.906 42.389 1.00 42.91 403 ALA A CA 1
ATOM 3014 C C . ALA A 1 403 ? -5.904 -30.017 43.367 1.00 42.91 403 ALA A C 1
ATOM 3016 O O . ALA A 1 403 ? -6.103 -29.125 44.194 1.00 42.91 403 ALA A O 1
ATOM 3017 N N . GLY A 1 404 ? -6.676 -31.104 43.263 1.00 48.34 404 GLY A N 1
ATOM 3018 C CA . GLY A 1 404 ? -7.869 -31.342 44.076 1.00 48.34 404 GLY A CA 1
ATOM 3019 C C . GLY A 1 404 ? -9.153 -30.669 43.578 1.00 48.34 404 GLY A C 1
ATOM 3020 O O . GLY A 1 404 ? -10.185 -30.815 44.229 1.00 48.34 404 GLY A O 1
ATOM 3021 N N . THR A 1 405 ? -9.137 -29.957 42.444 1.00 48.44 405 THR A N 1
ATOM 3022 C CA . THR A 1 405 ? -10.381 -29.563 41.754 1.00 48.44 405 THR A CA 1
ATOM 3023 C C . THR A 1 405 ? -10.814 -30.678 40.810 1.00 48.44 405 THR A C 1
ATOM 3025 O O . THR A 1 405 ? -9.976 -31.245 40.116 1.00 48.44 405 THR A O 1
ATOM 3028 N N . THR A 1 406 ? -12.103 -31.027 40.780 1.00 49.44 406 THR A N 1
ATOM 3029 C CA . THR A 1 406 ? -12.606 -32.097 39.907 1.00 49.44 406 THR A CA 1
ATOM 3030 C C . THR A 1 406 ? -13.341 -31.551 38.686 1.00 49.44 406 THR A C 1
ATOM 3032 O O . THR A 1 406 ? -14.239 -30.719 38.805 1.00 49.44 406 THR A O 1
ATOM 3035 N N . TYR A 1 407 ? -13.001 -32.058 37.500 1.00 44.56 407 TYR A N 1
ATOM 3036 C CA . TYR A 1 407 ? -13.726 -31.806 36.251 1.00 44.56 407 TYR A CA 1
ATOM 3037 C C . TYR A 1 407 ? -14.307 -33.131 35.750 1.00 44.56 407 TYR A C 1
ATOM 3039 O O . TYR A 1 407 ? -13.592 -34.121 35.660 1.00 44.56 407 TYR A O 1
ATOM 3047 N N . LYS A 1 408 ? -15.621 -33.188 35.486 1.00 51.84 408 LYS A N 1
ATOM 3048 C CA . LYS A 1 408 ? -16.346 -34.435 35.134 1.00 51.84 408 LYS A CA 1
ATOM 3049 C C . LYS A 1 408 ? -16.084 -35.618 36.096 1.00 51.84 408 LYS A C 1
ATOM 3051 O O . LYS A 1 408 ? -16.137 -36.772 35.687 1.00 51.84 408 LYS A O 1
ATOM 3056 N N . ASN A 1 409 ? -15.880 -35.323 37.384 1.00 52.38 409 ASN A N 1
ATOM 3057 C CA . ASN A 1 409 ? -15.511 -36.260 38.463 1.00 52.38 409 ASN A CA 1
ATOM 3058 C C . ASN A 1 409 ? -14.060 -36.796 38.439 1.00 52.38 409 ASN A C 1
ATOM 3060 O O . ASN A 1 409 ? -13.751 -37.710 39.199 1.00 52.38 409 ASN A O 1
ATOM 3064 N N . GLU A 1 410 ? -13.159 -36.208 37.648 1.00 46.59 410 GLU A N 1
ATOM 3065 C CA . GLU A 1 410 ? -11.725 -36.543 37.613 1.00 46.59 410 GLU A CA 1
ATOM 3066 C C . GLU A 1 410 ? -10.883 -35.427 38.264 1.00 46.59 410 GLU A C 1
ATOM 3068 O O . GLU A 1 410 ? -11.165 -34.250 38.049 1.00 46.59 410 GLU A O 1
ATOM 3073 N N . ASP A 1 411 ? -9.871 -35.769 39.077 1.00 50.53 411 ASP A N 1
ATOM 3074 C CA . ASP A 1 411 ? -8.981 -34.797 39.750 1.00 50.53 411 ASP A CA 1
ATOM 3075 C C . ASP A 1 411 ? -8.042 -34.112 38.745 1.00 50.53 411 ASP A C 1
ATOM 3077 O O . ASP A 1 411 ? -7.081 -34.705 38.247 1.00 50.53 411 ASP A O 1
ATOM 3081 N N . ALA A 1 412 ? -8.313 -32.834 38.484 1.00 48.16 412 ALA A N 1
ATOM 3082 C CA . ALA A 1 412 ? -7.690 -32.020 37.450 1.00 48.16 412 ALA A CA 1
ATOM 3083 C C . ALA A 1 412 ? -6.274 -31.517 37.795 1.00 48.16 412 ALA A C 1
ATOM 3085 O O . ALA A 1 412 ? -5.725 -30.701 37.054 1.00 48.16 412 ALA A O 1
ATOM 3086 N N . GLY A 1 413 ? -5.650 -31.955 38.899 1.00 46.03 413 GLY A N 1
ATOM 3087 C CA . GLY A 1 413 ? -4.303 -31.475 39.231 1.00 46.03 413 GLY A CA 1
ATOM 3088 C C . GLY A 1 413 ? -3.383 -32.417 40.000 1.00 46.03 413 GLY A C 1
ATOM 3089 O O . GLY A 1 413 ? -2.454 -31.943 40.649 1.00 46.03 413 GLY A O 1
ATOM 3090 N N . SER A 1 414 ? -3.550 -33.733 39.862 1.00 44.53 414 SER A N 1
ATOM 3091 C CA . SER A 1 414 ? -2.482 -34.688 40.206 1.00 44.53 414 SER A CA 1
ATOM 3092 C C . SER A 1 414 ? -1.355 -34.750 39.152 1.00 44.53 414 SER A C 1
ATOM 3094 O O . SER A 1 414 ? -0.250 -35.185 39.468 1.00 44.53 414 SER A O 1
ATOM 3096 N N . ASN A 1 415 ? -1.583 -34.259 37.922 1.00 43.22 415 ASN A N 1
ATOM 3097 C CA . ASN A 1 415 ? -0.592 -34.211 36.833 1.00 43.22 415 ASN A CA 1
ATOM 3098 C C . ASN A 1 415 ? -0.465 -32.805 36.214 1.00 43.22 415 ASN A C 1
ATOM 3100 O O . ASN A 1 415 ? -1.135 -32.461 35.239 1.00 43.22 415 ASN A O 1
ATOM 3104 N N . TYR A 1 416 ? 0.459 -32.005 36.755 1.00 45.59 416 TYR A N 1
ATOM 3105 C CA . TYR A 1 416 ? 0.670 -30.589 36.404 1.00 45.59 416 TYR A CA 1
ATOM 3106 C C . TYR A 1 416 ? 1.075 -30.306 34.940 1.00 45.59 416 TYR A C 1
ATOM 3108 O O . TYR A 1 416 ? 1.096 -29.147 34.538 1.00 45.59 416 TYR A O 1
ATOM 3116 N N . SER A 1 417 ? 1.408 -31.328 34.144 1.00 44.88 417 SER A N 1
ATOM 3117 C CA . SER A 1 417 ? 1.875 -31.191 32.755 1.00 44.88 417 SER A CA 1
ATOM 3118 C C . SER A 1 417 ? 0.795 -31.377 31.681 1.00 44.88 417 SER A C 1
ATOM 3120 O O . SER A 1 417 ? 1.076 -31.123 30.513 1.00 44.88 417 SER A O 1
ATOM 3122 N N . GLN A 1 418 ? -0.417 -31.827 32.038 1.00 41.19 418 GLN A N 1
ATOM 3123 C CA . GLN A 1 418 ? -1.453 -32.221 31.062 1.00 41.19 418 GLN A CA 1
ATOM 3124 C C . GLN A 1 418 ? -2.779 -31.450 31.183 1.00 41.19 418 GLN A C 1
ATOM 3126 O O . GLN A 1 418 ? -3.677 -31.662 30.375 1.00 41.19 418 GLN A O 1
ATOM 3131 N N . TYR A 1 419 ? -2.904 -30.535 32.152 1.00 41.59 419 TYR A N 1
ATOM 3132 C CA . TYR A 1 419 ? -4.162 -29.829 32.449 1.00 41.59 419 TYR A CA 1
ATOM 3133 C C . TYR A 1 419 ? -4.142 -28.313 32.201 1.00 41.59 419 TYR A C 1
ATOM 3135 O O . TYR A 1 419 ? -5.152 -27.647 32.391 1.00 41.59 419 TYR A O 1
ATOM 3143 N N . TRP A 1 420 ? -3.050 -27.747 31.679 1.00 47.12 420 TRP A N 1
ATOM 3144 C CA . TRP A 1 420 ? -2.979 -26.319 31.314 1.00 47.12 420 TRP A CA 1
ATOM 3145 C C . TRP A 1 420 ? -3.805 -25.933 30.062 1.00 47.12 420 TRP A C 1
ATOM 3147 O O . TRP A 1 420 ? -3.696 -24.807 29.583 1.00 47.12 420 TRP A O 1
ATOM 3157 N N . PHE A 1 421 ? -4.626 -26.847 29.536 1.00 50.94 421 PHE A N 1
ATOM 3158 C CA . PHE A 1 421 ? -5.232 -26.780 28.199 1.00 50.94 421 PHE A CA 1
ATOM 3159 C C . PHE A 1 421 ? -6.743 -26.498 28.177 1.00 50.94 421 PHE A C 1
ATOM 3161 O O . PHE A 1 421 ? -7.326 -26.465 27.098 1.00 50.94 421 PHE A O 1
ATOM 3168 N N . TYR A 1 422 ? -7.382 -26.286 29.333 1.00 55.91 422 TYR A N 1
ATOM 3169 C CA . TYR A 1 422 ? -8.815 -25.978 29.414 1.00 55.91 422 TYR A CA 1
ATOM 3170 C C . TYR A 1 422 ? -9.058 -24.556 29.925 1.00 55.91 422 TYR A C 1
ATOM 3172 O O . TYR A 1 422 ? -9.069 -24.293 31.132 1.00 55.91 422 TYR A O 1
ATOM 3180 N N . HIS A 1 423 ? -9.277 -23.653 28.971 1.00 70.06 423 HIS A N 1
ATOM 3181 C CA . HIS A 1 423 ? -9.919 -22.359 29.173 1.00 70.06 423 HIS A CA 1
ATOM 3182 C C . HIS A 1 423 ? -11.288 -22.385 28.483 1.00 70.06 423 HIS A C 1
ATOM 3184 O O . HIS A 1 423 ? -11.423 -22.830 27.348 1.00 70.06 423 HIS A O 1
ATOM 3190 N N . ASN A 1 424 ? -12.317 -21.925 29.186 1.00 83.81 424 ASN A N 1
ATOM 3191 C CA . ASN A 1 424 ? -13.592 -21.586 28.571 1.00 83.81 424 ASN A CA 1
ATOM 3192 C C . ASN A 1 424 ? -13.553 -20.083 28.292 1.00 83.81 424 ASN A C 1
ATOM 3194 O O . ASN A 1 424 ? -13.540 -19.287 29.229 1.00 83.81 424 ASN A O 1
ATOM 3198 N N . THR A 1 425 ? -13.467 -19.696 27.021 1.00 88.31 425 THR A N 1
ATOM 3199 C CA . THR A 1 425 ? -13.409 -18.296 26.581 1.00 88.31 425 THR A CA 1
ATOM 3200 C C . THR A 1 425 ? -14.782 -17.798 26.148 1.00 88.31 425 THR A C 1
ATOM 3202 O O . THR A 1 425 ? -15.587 -18.551 25.602 1.00 88.31 425 THR A O 1
ATOM 3205 N N . PHE A 1 426 ? -15.040 -16.503 26.320 1.00 95.00 426 PHE A N 1
ATOM 3206 C CA . PHE A 1 426 ? -16.062 -15.820 25.528 1.00 95.00 426 PHE A CA 1
ATOM 3207 C C . PHE A 1 426 ? -15.467 -15.344 24.193 1.00 95.00 426 PHE A C 1
ATOM 3209 O O . PHE A 1 426 ? -14.399 -14.731 24.177 1.00 95.00 426 PHE A O 1
ATOM 3216 N N . SER A 1 427 ? -16.175 -15.607 23.094 1.00 93.94 427 SER A N 1
ATOM 3217 C CA . SER A 1 427 ? -15.776 -15.296 21.709 1.00 93.94 427 SER A CA 1
ATOM 3218 C C . SER A 1 427 ? -16.908 -14.672 20.881 1.00 93.94 427 SER A C 1
ATOM 3220 O O . SER A 1 427 ? -16.879 -14.680 19.651 1.00 93.94 427 SER A O 1
ATOM 3222 N N . GLY A 1 428 ? -17.946 -14.170 21.553 1.00 94.44 428 GLY A N 1
ATOM 3223 C CA . GLY A 1 428 ? -19.069 -13.472 20.932 1.00 94.44 428 GLY A CA 1
ATOM 3224 C C . GLY A 1 428 ? -18.934 -11.950 20.983 1.00 94.44 428 GLY A C 1
ATOM 3225 O O . GLY A 1 428 ? -17.886 -11.388 21.307 1.00 94.44 428 GLY A O 1
ATOM 3226 N N . THR A 1 429 ? -20.045 -11.267 20.710 1.00 98.31 429 THR A N 1
ATOM 3227 C CA . THR A 1 429 ? -20.189 -9.826 20.959 1.00 98.31 429 THR A CA 1
ATOM 3228 C C . THR A 1 429 ? -21.009 -9.584 22.225 1.00 98.31 429 THR A C 1
ATOM 3230 O O . THR A 1 429 ? -22.139 -10.055 22.302 1.00 98.31 429 THR A O 1
ATOM 3233 N N . LEU A 1 430 ? -20.490 -8.829 23.196 1.00 98.12 430 LEU A N 1
ATOM 3234 C CA . LEU A 1 430 ? -21.291 -8.193 24.247 1.00 98.12 430 LEU A CA 1
ATOM 3235 C C . LEU A 1 430 ? -21.470 -6.718 23.880 1.00 98.12 430 LEU A C 1
ATOM 3237 O O . LEU A 1 430 ? -20.511 -5.952 23.879 1.00 98.12 430 LEU A O 1
ATOM 3241 N N . ASN A 1 431 ? -22.699 -6.320 23.578 1.00 97.38 431 ASN A N 1
ATOM 3242 C CA . ASN A 1 431 ? -23.075 -4.949 23.264 1.00 97.38 431 ASN A CA 1
ATOM 3243 C C . ASN A 1 431 ? -23.923 -4.378 24.410 1.00 97.38 431 ASN A C 1
ATOM 3245 O O . ASN A 1 431 ? -25.087 -4.737 24.585 1.00 97.38 431 ASN A O 1
ATOM 3249 N N . GLY A 1 432 ? -23.346 -3.478 25.199 1.00 96.81 432 GLY A N 1
ATOM 3250 C CA . GLY A 1 432 ? -24.021 -2.872 26.341 1.00 96.81 432 GLY A CA 1
ATOM 3251 C C . GLY A 1 432 ? -25.124 -1.876 25.976 1.00 96.81 432 GLY A C 1
ATOM 3252 O O . GLY A 1 432 ? -25.862 -1.477 26.867 1.00 96.81 432 GLY A O 1
ATOM 3253 N N . ASN A 1 433 ? -25.272 -1.470 24.705 1.00 93.75 433 ASN A N 1
ATOM 3254 C CA . ASN A 1 433 ? -26.230 -0.434 24.271 1.00 93.75 433 ASN A CA 1
ATOM 3255 C C . ASN A 1 433 ? -26.152 0.876 25.092 1.00 93.75 433 ASN A C 1
ATOM 3257 O O . ASN A 1 433 ? -27.147 1.575 25.265 1.00 93.75 433 ASN A O 1
ATOM 3261 N N . ASN A 1 434 ? -24.961 1.204 25.600 1.00 93.25 434 ASN A N 1
ATOM 3262 C CA . ASN A 1 434 ? -24.650 2.294 26.531 1.00 93.25 434 ASN A CA 1
ATOM 3263 C C . ASN A 1 434 ? -25.296 2.181 27.928 1.00 93.25 434 ASN A C 1
ATOM 3265 O O . ASN A 1 434 ? -25.207 3.119 28.723 1.00 93.25 434 ASN A O 1
ATOM 3269 N N . TYR A 1 435 ? -25.883 1.032 28.273 1.00 97.81 435 TYR A N 1
ATOM 3270 C CA . TYR A 1 435 ? -26.317 0.731 29.637 1.00 97.81 435 TYR A CA 1
ATOM 3271 C C . TYR A 1 435 ? -25.135 0.474 30.580 1.00 97.81 435 TYR A C 1
ATOM 3273 O O . TYR A 1 435 ? -23.997 0.231 30.164 1.00 97.81 435 TYR A O 1
ATOM 3281 N N . THR A 1 436 ? -25.422 0.547 31.878 1.00 98.06 436 THR A N 1
ATOM 3282 C CA . THR A 1 436 ? -24.424 0.492 32.950 1.00 98.06 436 THR A CA 1
ATOM 3283 C C . THR A 1 436 ? -24.511 -0.812 33.739 1.00 98.06 436 THR A C 1
ATOM 3285 O O . THR A 1 436 ? -25.584 -1.166 34.229 1.00 98.06 436 THR A O 1
ATOM 3288 N N . ILE A 1 437 ? -23.373 -1.477 33.949 1.00 98.31 437 ILE A N 1
ATOM 3289 C CA . ILE A 1 437 ? -23.194 -2.486 35.000 1.00 98.31 437 ILE A CA 1
ATOM 3290 C C . ILE A 1 437 ? -22.736 -1.770 36.276 1.00 98.31 437 ILE A C 1
ATOM 3292 O O . ILE A 1 437 ? -21.663 -1.165 36.318 1.00 98.31 437 ILE A O 1
ATOM 3296 N N . LYS A 1 438 ? -23.560 -1.833 37.323 1.00 97.94 438 LYS A N 1
ATOM 3297 C CA . LYS A 1 438 ? -23.335 -1.158 38.608 1.00 97.94 438 LYS A CA 1
ATOM 3298 C C . LYS A 1 438 ? -22.889 -2.148 39.675 1.00 97.94 438 LYS A C 1
ATOM 3300 O O . LYS A 1 438 ? -23.387 -3.270 39.723 1.00 97.94 438 LYS A O 1
ATOM 3305 N N . GLY A 1 439 ? -21.968 -1.737 40.544 1.00 95.38 439 GLY A N 1
ATOM 3306 C CA . GLY A 1 439 ? -21.596 -2.513 41.731 1.00 95.38 439 GLY A CA 1
ATOM 3307 C C . GLY A 1 439 ? -20.897 -3.844 41.432 1.00 95.38 439 GLY A C 1
ATOM 3308 O O . GLY A 1 439 ? -21.102 -4.810 42.168 1.00 95.38 439 GLY A O 1
ATOM 3309 N N . LEU A 1 440 ? -20.106 -3.937 40.354 1.00 98.06 440 LEU A N 1
ATOM 3310 C CA . LEU A 1 440 ? -19.300 -5.129 40.062 1.00 98.06 440 LEU A CA 1
ATOM 3311 C C . LEU A 1 440 ? -18.244 -5.324 41.159 1.00 98.06 440 LEU A C 1
ATOM 3313 O O . LEU A 1 440 ? -17.300 -4.539 41.253 1.00 98.06 440 LEU A O 1
ATOM 3317 N N . LYS A 1 441 ? -18.361 -6.390 41.957 1.00 95.75 441 LYS A N 1
ATOM 3318 C CA . LYS A 1 441 ? -17.381 -6.730 42.994 1.00 95.75 441 LYS A CA 1
ATOM 3319 C C . LYS A 1 441 ? -16.752 -8.092 42.728 1.00 95.75 441 LYS A C 1
ATOM 3321 O O . LYS A 1 441 ? -17.414 -9.116 42.844 1.00 95.75 441 LYS A O 1
ATOM 3326 N N . VAL A 1 442 ? -15.454 -8.112 42.446 1.00 91.31 442 VAL A N 1
ATOM 3327 C CA . VAL A 1 442 ? -14.675 -9.343 42.228 1.00 91.31 442 VAL A CA 1
ATOM 3328 C C . VAL A 1 442 ? -13.543 -9.381 43.249 1.00 91.31 442 VAL A C 1
ATOM 3330 O O . VAL A 1 442 ? -12.913 -8.356 43.504 1.00 91.31 442 VAL A O 1
ATOM 3333 N N . TYR A 1 443 ? -13.273 -10.547 43.832 1.00 86.12 443 TYR A N 1
ATOM 3334 C CA . TYR A 1 443 ? -12.039 -10.789 44.577 1.00 86.12 443 TYR A CA 1
ATOM 3335 C C . TYR A 1 443 ? -11.527 -12.200 44.294 1.00 86.12 443 TYR A C 1
ATOM 3337 O O . TYR A 1 443 ? -12.283 -13.155 44.471 1.00 86.12 443 TYR A O 1
ATOM 3345 N N . ASN A 1 444 ? -10.275 -12.325 43.849 1.00 76.88 444 ASN A N 1
ATOM 3346 C CA . ASN A 1 444 ? -9.715 -13.590 43.372 1.00 76.88 444 ASN A CA 1
ATOM 3347 C C . ASN A 1 444 ? -8.310 -13.847 43.957 1.00 76.88 444 ASN A C 1
ATOM 3349 O O . ASN A 1 444 ? -7.375 -13.100 43.665 1.00 76.88 444 ASN A O 1
ATOM 3353 N N . ASP A 1 445 ? -8.169 -14.890 44.782 1.00 68.12 445 ASP A N 1
ATOM 3354 C CA . ASP A 1 445 ? -6.910 -15.291 45.435 1.00 68.12 445 ASP A CA 1
ATOM 3355 C C . ASP A 1 445 ? -6.338 -16.597 44.840 1.00 68.12 445 ASP A C 1
ATOM 3357 O O . ASP A 1 445 ? -7.006 -17.291 44.070 1.00 68.12 445 ASP A O 1
ATOM 3361 N N . SER A 1 446 ? -5.125 -16.978 45.244 1.00 54.81 446 SER A N 1
ATOM 3362 C CA . SER A 1 446 ? -4.401 -18.211 44.871 1.00 54.81 446 SER A CA 1
ATOM 3363 C C . SER A 1 446 ? -5.136 -19.521 45.187 1.00 54.81 446 SER A C 1
ATOM 3365 O O . SER A 1 446 ? -4.641 -20.612 44.876 1.00 54.81 446 SER A O 1
ATOM 3367 N N . LYS A 1 447 ? -6.301 -19.457 45.843 1.00 54.22 447 LYS A N 1
ATOM 3368 C CA . LYS A 1 447 ? -7.126 -20.614 46.205 1.00 54.22 447 LYS A CA 1
ATOM 3369 C C . LYS A 1 447 ? -8.345 -20.776 45.299 1.00 54.22 447 LYS A C 1
ATOM 3371 O O . LYS A 1 447 ? -8.957 -21.844 45.334 1.00 54.22 447 LYS A O 1
ATOM 3376 N N . THR A 1 448 ? -8.680 -19.761 44.505 1.00 56.34 448 THR A N 1
ATOM 3377 C CA . THR A 1 448 ? -9.765 -19.795 43.515 1.00 56.34 448 THR A CA 1
ATOM 3378 C C . THR A 1 448 ? -9.398 -20.617 42.270 1.00 56.34 448 THR A C 1
ATOM 3380 O O . THR A 1 448 ? -8.242 -20.978 42.059 1.00 56.34 448 THR A O 1
ATOM 3383 N N . ALA A 1 449 ? -10.401 -20.975 41.458 1.00 53.81 449 ALA A N 1
ATOM 3384 C CA . ALA A 1 449 ? -10.183 -21.743 40.226 1.00 53.81 449 ALA A CA 1
ATOM 3385 C C . ALA A 1 449 ? -9.586 -20.887 39.092 1.00 53.81 449 ALA A C 1
ATOM 3387 O O . ALA A 1 449 ? -8.750 -21.372 38.333 1.00 53.81 449 ALA A O 1
ATOM 3388 N N . ASN A 1 450 ? -10.009 -19.622 39.005 1.00 62.72 450 ASN A N 1
ATOM 3389 C CA . ASN A 1 450 ? -9.499 -18.635 38.059 1.00 62.72 450 ASN A CA 1
ATOM 3390 C C . ASN A 1 450 ? -8.181 -18.033 38.578 1.00 62.72 450 ASN A C 1
ATOM 3392 O O . ASN A 1 450 ? -7.998 -17.916 39.783 1.00 62.72 450 ASN A O 1
ATOM 3396 N N . ASP A 1 451 ? -7.283 -17.596 37.698 1.00 68.81 451 ASP A N 1
ATOM 3397 C CA . ASP A 1 451 ? -6.038 -16.895 38.046 1.00 68.81 451 ASP A CA 1
ATOM 3398 C C . ASP A 1 451 ? -6.056 -15.397 37.677 1.00 68.81 451 ASP A C 1
ATOM 3400 O O . ASP A 1 451 ? -5.001 -14.758 37.624 1.00 68.81 451 ASP A O 1
ATOM 3404 N N . GLY A 1 452 ? -7.252 -14.845 37.441 1.00 78.88 452 GLY A N 1
ATOM 3405 C CA . GLY A 1 452 ? -7.493 -13.436 37.143 1.00 78.88 452 GLY A CA 1
ATOM 3406 C C . GLY A 1 452 ? -8.861 -12.926 37.625 1.00 78.88 452 GLY A C 1
ATOM 3407 O O . GLY A 1 452 ? -9.791 -13.700 37.853 1.00 78.88 452 GLY A O 1
ATOM 3408 N N . ALA A 1 453 ? -8.985 -11.607 37.791 1.00 88.44 453 ALA A N 1
ATOM 3409 C CA . ALA A 1 453 ? -10.154 -10.948 38.384 1.00 88.44 453 ALA A CA 1
ATOM 3410 C C . ALA A 1 453 ? -10.702 -9.826 37.488 1.00 88.44 453 ALA A C 1
ATOM 3412 O O . ALA A 1 453 ? -10.042 -8.801 37.337 1.00 88.44 453 ALA A O 1
ATOM 3413 N N . ALA A 1 454 ? -11.902 -10.021 36.928 1.00 94.94 454 ALA A N 1
ATOM 3414 C CA . ALA A 1 454 ? -12.674 -9.038 36.153 1.00 94.94 454 ALA A CA 1
ATOM 3415 C C . ALA A 1 454 ? -14.125 -9.525 35.930 1.00 94.94 454 ALA A C 1
ATOM 3417 O O . ALA A 1 454 ? -14.493 -10.595 36.424 1.00 94.94 454 ALA A O 1
ATOM 3418 N N . LEU A 1 455 ? -14.944 -8.781 35.167 1.00 96.81 455 LEU A N 1
ATOM 3419 C CA . LEU A 1 455 ? -16.246 -9.264 34.675 1.00 96.81 455 LEU A CA 1
ATOM 3420 C C . LEU A 1 455 ? -16.077 -10.577 33.892 1.00 96.81 455 LEU A C 1
ATOM 3422 O O . LEU A 1 455 ? -16.763 -11.555 34.190 1.00 96.81 455 LEU A O 1
ATOM 3426 N N . PHE A 1 456 ? -15.142 -10.605 32.938 1.00 95.75 456 PHE A N 1
ATOM 3427 C CA . PHE A 1 456 ? -14.717 -11.797 32.206 1.00 95.75 456 PHE A CA 1
ATOM 3428 C C . PHE A 1 456 ? -13.368 -12.305 32.726 1.00 95.75 456 PHE A C 1
ATOM 3430 O O . PHE A 1 456 ? -12.400 -11.553 32.777 1.00 95.75 456 PHE A O 1
ATOM 3437 N N . GLY A 1 457 ? -13.251 -13.589 33.054 1.00 91.00 457 GLY A N 1
ATOM 3438 C CA . GLY A 1 457 ? -11.946 -14.201 33.295 1.00 91.00 457 GLY A CA 1
ATOM 3439 C C . GLY A 1 457 ? -11.152 -14.309 31.995 1.00 91.00 457 GLY A C 1
ATOM 3440 O O . GLY A 1 457 ? -10.012 -13.857 31.936 1.00 91.00 457 GLY A O 1
ATOM 3441 N N . PHE A 1 458 ? -11.779 -14.842 30.942 1.00 89.38 458 PHE A N 1
ATOM 3442 C CA . PHE A 1 458 ? -11.120 -15.132 29.667 1.00 89.38 458 PHE A CA 1
ATOM 3443 C C . PHE A 1 458 ? -11.991 -14.765 28.462 1.00 89.38 458 PHE A C 1
ATOM 3445 O O . PHE A 1 458 ? -13.109 -15.263 28.306 1.00 89.38 458 PHE A O 1
ATOM 3452 N N . VAL A 1 459 ? -11.437 -13.952 27.561 1.00 93.38 459 VAL A N 1
ATOM 3453 C CA . VAL A 1 459 ? -12.010 -13.664 26.237 1.00 93.38 459 VAL A CA 1
ATOM 3454 C C . VAL A 1 459 ? -11.032 -14.042 25.122 1.00 93.38 459 VAL A C 1
ATOM 3456 O O . VAL A 1 459 ? -9.822 -14.041 25.337 1.00 93.38 459 VAL A O 1
ATOM 3459 N N . SER A 1 460 ? -11.543 -14.374 23.938 1.00 90.25 460 SER A N 1
ATOM 3460 C CA . SER A 1 460 ? -10.744 -14.655 22.736 1.00 90.25 460 SER A CA 1
ATOM 3461 C C . SER A 1 460 ? -11.560 -14.306 21.500 1.00 90.25 460 SER A C 1
ATOM 3463 O O . SER A 1 460 ? -12.660 -14.826 21.360 1.00 90.25 460 SER A O 1
ATOM 3465 N N . ASP A 1 461 ? -11.060 -13.436 20.622 1.00 89.31 461 ASP A N 1
ATOM 3466 C CA . ASP A 1 461 ? -11.806 -12.851 19.488 1.00 89.31 461 ASP A CA 1
ATOM 3467 C C . ASP A 1 461 ? -13.127 -12.152 19.864 1.00 89.31 461 ASP A C 1
ATOM 3469 O O . ASP A 1 461 ? -14.006 -11.957 19.022 1.00 89.31 461 ASP A O 1
ATOM 3473 N N . ALA A 1 462 ? -13.301 -11.778 21.132 1.00 95.19 462 ALA A N 1
ATOM 3474 C CA . ALA A 1 462 ? -14.532 -11.151 21.585 1.00 95.19 462 ALA A CA 1
ATOM 3475 C C . ALA A 1 462 ? -14.615 -9.689 21.135 1.00 95.19 462 ALA A C 1
ATOM 3477 O O . ALA A 1 462 ? -13.605 -8.997 21.004 1.00 95.19 462 ALA A O 1
ATOM 3478 N N . THR A 1 463 ? -15.841 -9.190 20.987 1.00 97.75 463 THR A N 1
ATOM 3479 C CA . THR A 1 463 ? -16.115 -7.749 20.911 1.00 97.75 463 THR A CA 1
ATOM 3480 C C . THR A 1 463 ? -16.933 -7.336 22.125 1.00 97.75 463 THR A C 1
ATOM 3482 O O . THR A 1 463 ? -18.076 -7.758 22.267 1.00 97.75 463 THR A O 1
ATOM 3485 N N . ILE A 1 464 ? -16.378 -6.507 23.005 1.00 98.50 464 ILE A N 1
ATOM 3486 C CA . ILE A 1 464 ? -17.101 -5.920 24.138 1.00 98.50 464 ILE A CA 1
ATOM 3487 C C . ILE A 1 464 ? -17.249 -4.432 23.856 1.00 98.50 464 ILE A C 1
ATOM 3489 O O . ILE A 1 464 ? -16.248 -3.721 23.779 1.00 98.50 464 ILE A O 1
ATOM 3493 N N . LYS A 1 465 ? -18.485 -3.960 23.671 1.00 97.88 465 LYS A N 1
ATOM 3494 C CA . LYS A 1 465 ? -18.726 -2.578 23.251 1.00 97.88 465 LYS A CA 1
ATOM 3495 C C . LYS A 1 465 ? -19.914 -1.880 23.898 1.00 97.88 465 LYS A C 1
ATOM 3497 O O . LYS A 1 465 ? -20.843 -2.545 24.353 1.00 97.88 465 LYS A O 1
ATOM 3502 N N . ASN A 1 466 ? -19.902 -0.546 23.867 1.00 95.38 466 ASN A N 1
ATOM 3503 C CA . ASN A 1 466 ? -20.980 0.341 24.316 1.00 95.38 466 ASN A CA 1
ATOM 3504 C C . ASN A 1 466 ? -21.431 0.032 25.754 1.00 95.38 466 ASN A C 1
ATOM 3506 O O . ASN A 1 466 ? -22.613 -0.223 25.982 1.00 95.38 466 ASN A O 1
ATOM 3510 N N . LEU A 1 467 ? -20.508 -0.052 26.713 1.00 97.25 467 LEU A N 1
ATOM 3511 C CA . LEU A 1 467 ? -20.786 -0.597 28.048 1.00 97.25 467 LEU A CA 1
ATOM 3512 C C . LEU A 1 467 ? -20.166 0.258 29.153 1.00 97.25 467 LEU A C 1
ATOM 3514 O O . LEU A 1 467 ? -18.958 0.464 29.189 1.00 97.25 467 LEU A O 1
ATOM 3518 N N . ASN A 1 468 ? -20.988 0.714 30.094 1.00 97.88 468 ASN A N 1
ATOM 3519 C CA . ASN A 1 468 ? -20.532 1.552 31.198 1.00 97.88 468 ASN A CA 1
ATOM 3520 C C . ASN A 1 468 ? -20.388 0.731 32.489 1.00 97.88 468 ASN A C 1
ATOM 3522 O O . ASN A 1 468 ? -21.197 -0.153 32.763 1.00 97.88 468 ASN A O 1
ATOM 3526 N N . PHE A 1 469 ? -19.382 1.042 33.305 1.00 98.69 469 PHE A N 1
ATOM 3527 C CA . PHE A 1 469 ? -19.169 0.460 34.631 1.00 98.69 469 PHE A CA 1
ATOM 3528 C C . PHE A 1 469 ? -19.152 1.559 35.689 1.00 98.69 469 PHE A C 1
ATOM 3530 O O . PHE A 1 469 ? -18.425 2.545 35.554 1.00 98.69 469 PHE A O 1
ATOM 3537 N N . ASP A 1 470 ? -19.922 1.368 36.757 1.00 98.38 470 ASP A N 1
ATOM 3538 C CA . ASP A 1 470 ? -20.055 2.332 37.852 1.00 98.38 470 ASP A CA 1
ATOM 3539 C C . ASP A 1 470 ? -20.051 1.621 39.215 1.00 98.38 470 ASP A C 1
ATOM 3541 O O . ASP A 1 470 ? -20.652 0.557 39.375 1.00 98.38 470 ASP A O 1
ATOM 3545 N N . GLY A 1 471 ? -19.361 2.171 40.216 1.00 96.06 471 GLY A N 1
ATOM 3546 C CA . GLY A 1 471 ? -19.354 1.591 41.566 1.00 96.06 471 GLY A CA 1
ATOM 3547 C C . GLY A 1 471 ? -18.568 0.278 41.702 1.00 96.06 471 GLY A C 1
ATOM 3548 O O . GLY A 1 471 ? -18.901 -0.532 42.563 1.00 96.06 471 GLY A O 1
ATOM 3549 N N . PHE A 1 472 ? -17.585 0.002 40.837 1.00 98.19 472 PHE A N 1
ATOM 3550 C CA . PHE A 1 472 ? -16.888 -1.292 40.817 1.00 98.19 472 PHE A CA 1
ATOM 3551 C C . PHE A 1 472 ? -15.759 -1.408 41.858 1.00 98.19 472 PHE A C 1
ATOM 3553 O O . PHE A 1 472 ? -15.068 -0.446 42.190 1.00 98.19 472 PHE A O 1
ATOM 3560 N N . ASN A 1 473 ? -15.531 -2.627 42.342 1.00 95.88 473 ASN A N 1
ATOM 3561 C CA . ASN A 1 473 ? -14.494 -2.966 43.312 1.00 95.88 473 ASN A CA 1
ATOM 3562 C C . ASN A 1 473 ? -13.870 -4.320 42.945 1.00 95.88 473 ASN A C 1
ATOM 3564 O O . ASN A 1 473 ? -14.334 -5.370 43.403 1.00 95.88 473 ASN A O 1
ATOM 3568 N N . VAL A 1 474 ? -12.835 -4.296 42.107 1.00 94.94 474 VAL A N 1
ATOM 3569 C CA . VAL A 1 474 ? -12.193 -5.498 41.559 1.00 94.94 474 VAL A CA 1
ATOM 3570 C C . VAL A 1 474 ? -10.810 -5.670 42.179 1.00 94.94 474 VAL A C 1
ATOM 3572 O O . VAL A 1 474 ? -9.942 -4.815 42.028 1.00 94.94 474 VAL A O 1
ATOM 3575 N N . GLY A 1 475 ? -10.610 -6.787 42.875 1.00 88.31 475 GLY A N 1
ATOM 3576 C CA . GLY A 1 475 ? -9.346 -7.136 43.509 1.00 88.31 475 GLY A CA 1
ATOM 3577 C C . GLY A 1 475 ? -8.845 -8.531 43.149 1.00 88.31 475 GLY A C 1
ATOM 3578 O O . GLY A 1 475 ? -9.631 -9.425 42.839 1.00 88.31 475 GLY A O 1
ATOM 3579 N N . GLY A 1 476 ? -7.541 -8.751 43.264 1.00 82.25 476 GLY A N 1
ATOM 3580 C CA . GLY A 1 476 ? -6.968 -10.096 43.224 1.00 82.25 476 GLY A CA 1
ATOM 3581 C C . GLY A 1 476 ? -5.459 -10.111 43.426 1.00 82.25 476 GLY A C 1
ATOM 3582 O O . GLY A 1 476 ? -4.862 -9.070 43.684 1.00 82.25 476 GLY A O 1
ATOM 3583 N N . GLU A 1 477 ? -4.841 -11.283 43.303 1.00 75.38 477 GLU A N 1
ATOM 3584 C CA . GLU A 1 477 ? -3.379 -11.431 43.409 1.00 75.38 477 GLU A CA 1
ATOM 3585 C C . GLU A 1 477 ? -2.634 -11.086 42.105 1.00 75.38 477 GLU A C 1
ATOM 3587 O O . GLU A 1 477 ? -1.495 -10.630 42.144 1.00 75.38 477 GLU A O 1
ATOM 3592 N N . SER A 1 478 ? -3.242 -11.302 40.932 1.00 76.69 478 SER A N 1
ATOM 3593 C CA . SER A 1 478 ? -2.618 -11.051 39.623 1.00 76.69 478 SER A CA 1
ATOM 3594 C C . SER A 1 478 ? -3.672 -11.002 38.503 1.00 76.69 478 SER A C 1
ATOM 3596 O O . SER A 1 478 ? -4.773 -11.512 38.688 1.00 76.69 478 SER A O 1
ATOM 3598 N N . ARG A 1 479 ? -3.343 -10.388 37.352 1.00 86.56 479 ARG A N 1
ATOM 3599 C CA . ARG A 1 479 ? -4.231 -10.170 36.181 1.00 86.56 479 ARG A CA 1
ATOM 3600 C C . ARG A 1 479 ? -5.607 -9.632 36.583 1.00 86.56 479 ARG A C 1
ATOM 3602 O O . ARG A 1 479 ? -6.635 -10.292 36.437 1.00 86.56 479 ARG A O 1
ATOM 3609 N N . VAL A 1 480 ? -5.603 -8.417 37.119 1.00 90.94 480 VAL A N 1
ATOM 3610 C CA . VAL A 1 480 ? -6.805 -7.746 37.635 1.00 90.94 480 VAL A CA 1
ATOM 3611 C C . VAL A 1 480 ? -7.219 -6.629 36.670 1.00 90.94 480 VAL A C 1
ATOM 3613 O O . VAL A 1 480 ? -6.365 -5.841 36.262 1.00 90.94 480 VAL A O 1
ATOM 3616 N N . ALA A 1 481 ? -8.499 -6.563 36.296 1.00 96.19 481 ALA A N 1
ATOM 3617 C CA . ALA A 1 481 ? -9.090 -5.465 35.521 1.00 96.19 481 ALA A CA 1
ATOM 3618 C C . ALA A 1 481 ? -10.619 -5.405 35.668 1.00 96.19 481 ALA A C 1
ATOM 3620 O O . ALA A 1 481 ? -11.218 -6.271 36.290 1.00 96.19 481 ALA A O 1
ATOM 3621 N N . VAL A 1 482 ? -11.291 -4.398 35.104 1.00 98.19 482 VAL A N 1
ATOM 3622 C CA . VAL A 1 482 ? -12.763 -4.326 35.162 1.00 98.19 482 VAL A CA 1
ATOM 3623 C C . VAL A 1 482 ? -13.413 -5.250 34.133 1.00 98.19 482 VAL A C 1
ATOM 3625 O O . VAL A 1 482 ? -14.336 -5.990 34.474 1.00 98.19 482 VAL A O 1
ATOM 3628 N N . VAL A 1 483 ? -12.936 -5.233 32.883 1.00 98.12 483 VAL A N 1
ATOM 3629 C CA . VAL A 1 483 ? -13.628 -5.892 31.764 1.00 98.12 483 VAL A CA 1
ATOM 3630 C C . VAL A 1 483 ? -13.162 -7.332 31.578 1.00 98.12 483 VAL A C 1
ATOM 3632 O O . VAL A 1 483 ? -13.972 -8.241 31.736 1.00 98.12 483 VAL A O 1
ATOM 3635 N N . ALA A 1 484 ? -11.877 -7.558 31.291 1.00 96.44 484 ALA A N 1
ATOM 3636 C CA . ALA A 1 484 ? -11.327 -8.895 31.069 1.00 96.44 484 ALA A CA 1
ATOM 3637 C C . ALA A 1 484 ? -10.014 -9.105 31.834 1.00 96.44 484 ALA A C 1
ATOM 3639 O O . ALA A 1 484 ? -9.084 -8.314 31.714 1.00 96.44 484 ALA A O 1
ATOM 3640 N N . ALA A 1 485 ? -9.888 -10.192 32.591 1.00 92.25 485 ALA A N 1
ATOM 3641 C CA . ALA A 1 485 ? -8.616 -10.528 33.225 1.00 92.25 485 ALA A CA 1
ATOM 3642 C C . ALA A 1 485 ? -7.594 -10.987 32.173 1.00 92.25 485 ALA A C 1
ATOM 3644 O O . ALA A 1 485 ? -6.455 -10.515 32.176 1.00 92.25 485 ALA A O 1
ATOM 3645 N N . TYR A 1 486 ? -8.038 -11.814 31.223 1.00 90.00 486 TYR A N 1
ATOM 3646 C CA . TYR A 1 486 ? -7.270 -12.244 30.061 1.00 90.00 486 TYR A CA 1
ATOM 3647 C C . TYR A 1 486 ? -8.000 -11.997 28.740 1.00 90.00 486 TYR A C 1
ATOM 3649 O O . TYR A 1 486 ? -9.181 -12.324 28.607 1.00 90.00 486 TYR A O 1
ATOM 3657 N N . ALA A 1 487 ? -7.260 -11.516 27.738 1.00 92.44 487 ALA A N 1
ATOM 3658 C CA . ALA A 1 487 ? -7.667 -11.530 26.334 1.00 92.44 487 ALA A CA 1
ATOM 3659 C C . ALA A 1 487 ? -6.659 -12.347 25.511 1.00 92.44 487 ALA A C 1
ATOM 3661 O O . ALA A 1 487 ? -5.458 -12.078 25.559 1.00 92.44 487 ALA A O 1
ATOM 3662 N N . LEU A 1 488 ? -7.139 -13.352 24.781 1.00 87.81 488 LEU A N 1
ATOM 3663 C CA . LEU A 1 488 ? -6.326 -14.340 24.075 1.00 87.81 488 LEU A CA 1
ATOM 3664 C C . LEU A 1 488 ? -6.487 -14.196 22.556 1.00 87.81 488 LEU A C 1
ATOM 3666 O O . LEU A 1 488 ? -7.602 -14.054 22.071 1.00 87.81 488 LEU A O 1
ATOM 3670 N N . GLY A 1 489 ? -5.390 -14.233 21.798 1.00 79.81 489 GLY A N 1
ATOM 3671 C CA . GLY A 1 489 ? -5.432 -14.283 20.324 1.00 79.81 489 GLY A CA 1
ATOM 3672 C C . GLY A 1 489 ? -6.031 -13.060 19.600 1.00 79.81 489 GLY A C 1
ATOM 3673 O O . GLY A 1 489 ? -6.203 -13.114 18.385 1.00 79.81 489 GLY A O 1
ATOM 3674 N N . GLY A 1 490 ? -6.312 -11.963 20.314 1.00 87.44 490 GLY A N 1
ATOM 3675 C CA . GLY A 1 490 ? -6.982 -10.753 19.809 1.00 87.44 490 GLY A CA 1
ATOM 3676 C C . GLY A 1 490 ? -8.377 -10.548 20.417 1.00 87.44 490 GLY A C 1
ATOM 3677 O O . GLY A 1 490 ? -9.011 -11.502 20.865 1.00 87.44 490 GLY A O 1
ATOM 3678 N N . SER A 1 491 ? -8.851 -9.300 20.503 1.00 94.38 491 SER A N 1
ATOM 3679 C CA . SER A 1 491 ? -10.204 -8.897 20.958 1.00 94.38 491 SER A CA 1
ATOM 3680 C C . SER A 1 491 ? -10.416 -7.387 20.766 1.00 94.38 491 SER A C 1
ATOM 3682 O O . SER A 1 491 ? -9.453 -6.620 20.763 1.00 94.38 491 SER A O 1
ATOM 3684 N N . THR A 1 492 ? -11.671 -6.943 20.678 1.00 96.25 492 THR A N 1
ATOM 3685 C CA . THR A 1 492 ? -12.052 -5.527 20.536 1.00 96.25 492 THR A CA 1
ATOM 3686 C C . THR A 1 492 ? -12.810 -5.025 21.762 1.00 96.25 492 THR A C 1
ATOM 3688 O O . THR A 1 492 ? -13.793 -5.631 22.189 1.00 96.25 492 THR A O 1
ATOM 3691 N N . PHE A 1 493 ? -12.384 -3.878 22.283 1.00 98.19 493 PHE A N 1
ATOM 3692 C CA . PHE A 1 493 ? -12.994 -3.130 23.376 1.00 98.19 493 PHE A CA 1
ATOM 3693 C C . PHE A 1 493 ? -13.335 -1.728 22.854 1.00 98.19 493 PHE A C 1
ATOM 3695 O O . PHE A 1 493 ? -12.426 -0.988 22.482 1.00 98.19 493 PHE A O 1
ATOM 3702 N N . ASP A 1 494 ? -14.618 -1.367 22.790 1.00 97.31 494 ASP A N 1
ATOM 3703 C CA . ASP A 1 494 ? -15.066 -0.124 22.137 1.00 97.31 494 ASP A CA 1
ATOM 3704 C C . ASP A 1 494 ? -16.158 0.612 22.934 1.00 97.31 494 ASP A C 1
ATOM 3706 O O . ASP A 1 494 ? -17.165 0.022 23.307 1.00 97.31 494 ASP A O 1
ATOM 3710 N N . GLY A 1 495 ? -15.995 1.903 23.215 1.00 93.50 495 GLY A N 1
ATOM 3711 C CA . GLY A 1 495 ? -17.034 2.700 23.883 1.00 93.50 495 GLY A CA 1
ATOM 3712 C C . GLY A 1 495 ? -17.327 2.216 25.308 1.00 93.50 495 GLY A C 1
ATOM 3713 O O . GLY A 1 495 ? -18.481 1.966 25.664 1.00 93.50 495 GLY A O 1
ATOM 3714 N N . ILE A 1 496 ? -16.276 2.026 26.112 1.00 98.56 496 ILE A N 1
ATOM 3715 C CA . ILE A 1 496 ? -16.378 1.579 27.509 1.00 98.56 496 ILE A CA 1
ATOM 3716 C C . ILE A 1 496 ? -16.016 2.728 28.452 1.00 98.56 496 ILE A C 1
ATOM 3718 O O . ILE A 1 496 ? -14.908 3.259 28.379 1.00 98.56 496 ILE A O 1
ATOM 3722 N N . THR A 1 497 ? -16.909 3.065 29.385 1.00 98.44 497 THR A N 1
ATOM 3723 C CA . THR A 1 497 ? -16.635 4.069 30.431 1.00 98.44 497 THR A CA 1
ATOM 3724 C C . THR A 1 497 ? -16.471 3.409 31.795 1.00 98.44 497 THR A C 1
ATOM 3726 O O . THR A 1 497 ? -17.350 2.668 32.229 1.00 98.44 497 THR A O 1
ATOM 3729 N N . LEU A 1 498 ? -15.393 3.728 32.514 1.00 98.56 498 LEU A N 1
ATOM 3730 C CA . LEU A 1 498 ? -15.172 3.336 33.907 1.00 98.56 498 LEU A CA 1
ATOM 3731 C C . LEU A 1 498 ? -15.396 4.539 34.836 1.00 98.56 498 LEU A C 1
ATOM 3733 O O . LEU A 1 498 ? -14.755 5.576 34.661 1.00 98.56 498 LEU A O 1
ATOM 3737 N N . SER A 1 499 ? -16.271 4.394 35.836 1.00 97.75 499 SER A N 1
ATOM 3738 C CA . SER A 1 499 ? -16.603 5.426 36.832 1.00 97.75 499 SER A CA 1
ATOM 3739 C C . SER A 1 499 ? -16.677 4.879 38.263 1.00 97.75 499 SER A C 1
ATOM 3741 O O . SER A 1 499 ? -17.004 3.715 38.480 1.00 97.75 499 SER A O 1
ATOM 3743 N N . ASN A 1 500 ? -16.407 5.750 39.244 1.00 95.50 500 ASN A N 1
ATOM 3744 C CA . ASN A 1 500 ? -16.609 5.531 40.688 1.00 95.50 500 ASN A CA 1
ATOM 3745 C C . ASN A 1 500 ? -16.135 4.152 41.188 1.00 95.50 500 ASN A C 1
ATOM 3747 O O . ASN A 1 500 ? -16.904 3.425 41.813 1.00 95.50 500 ASN A O 1
ATOM 3751 N N . GLY A 1 501 ? -14.895 3.758 40.905 1.00 95.31 501 GLY A N 1
ATOM 3752 C CA . GLY A 1 501 ? -14.459 2.396 41.207 1.00 95.31 501 GLY A CA 1
ATOM 3753 C C . GLY A 1 501 ? -12.966 2.236 41.430 1.00 95.31 501 GLY A C 1
ATOM 3754 O O . GLY A 1 501 ? -12.168 3.135 41.158 1.00 95.31 501 GLY A O 1
ATOM 3755 N N . GLN A 1 502 ? -12.592 1.065 41.936 1.00 94.75 502 GLN A N 1
ATOM 3756 C CA . GLN A 1 502 ? -11.197 0.694 42.126 1.00 94.75 502 GLN A CA 1
ATOM 3757 C C . GLN A 1 502 ? -10.866 -0.687 41.563 1.00 94.75 502 GLN A C 1
ATOM 3759 O O . GLN A 1 502 ? -11.614 -1.652 41.743 1.00 94.75 502 GLN A O 1
ATOM 3764 N N . VAL A 1 503 ? -9.706 -0.755 40.915 1.00 94.50 503 VAL A N 1
ATOM 3765 C CA . VAL A 1 503 ? -8.978 -1.984 40.599 1.00 94.50 503 VAL A CA 1
ATOM 3766 C C . VAL A 1 503 ? -7.771 -2.024 41.528 1.00 94.50 503 VAL A C 1
ATOM 3768 O O . VAL A 1 503 ? -7.031 -1.043 41.579 1.00 94.50 503 VAL A O 1
ATOM 3771 N N . TYR A 1 504 ? -7.564 -3.109 42.271 1.00 87.94 504 TYR A N 1
ATOM 3772 C CA . TYR A 1 504 ? -6.422 -3.224 43.180 1.00 87.94 504 TYR A CA 1
ATOM 3773 C C . TYR A 1 504 ? -5.816 -4.625 43.221 1.00 87.94 504 TYR A C 1
ATOM 3775 O O . TYR A 1 504 ? -6.480 -5.633 42.988 1.00 87.94 504 TYR A O 1
ATOM 3783 N N . VAL A 1 505 ? -4.558 -4.692 43.641 1.00 79.94 505 VAL A N 1
ATOM 3784 C CA . VAL A 1 505 ? -3.949 -5.916 44.164 1.00 79.94 505 VAL A CA 1
ATOM 3785 C C . VAL A 1 505 ? -3.752 -5.730 45.657 1.00 79.94 505 VAL A C 1
ATOM 3787 O O . VAL A 1 505 ? -3.098 -4.781 46.082 1.00 79.94 505 VAL A O 1
ATOM 3790 N N . ASN A 1 506 ? -4.334 -6.633 46.444 1.00 65.19 506 ASN A N 1
ATOM 3791 C CA . ASN A 1 506 ? -4.235 -6.621 47.897 1.00 65.19 506 ASN A CA 1
ATOM 3792 C C . ASN A 1 506 ? -3.757 -7.986 48.389 1.00 65.19 506 ASN A C 1
ATOM 3794 O O . ASN A 1 506 ? -4.565 -8.900 48.519 1.00 65.19 506 ASN A O 1
ATOM 3798 N N . ASP A 1 507 ? -2.502 -8.058 48.820 1.00 48.66 507 ASP A N 1
ATOM 3799 C CA . ASP A 1 507 ? -2.225 -8.742 50.080 1.00 48.66 507 ASP A CA 1
ATOM 3800 C C . ASP A 1 507 ? -1.361 -7.862 51.005 1.00 48.66 507 ASP A C 1
ATOM 3802 O O . ASP A 1 507 ? -0.140 -8.009 51.064 1.00 48.66 507 ASP A O 1
ATOM 3806 N N . PRO A 1 508 ? -1.978 -6.936 51.769 1.00 38.16 508 PRO A N 1
ATOM 3807 C CA . PRO A 1 508 ? -1.276 -6.169 52.797 1.00 38.16 508 PRO A CA 1
ATOM 3808 C C . PRO A 1 508 ? -0.817 -7.020 54.000 1.00 38.16 508 PRO A C 1
ATOM 3810 O O . PRO A 1 508 ? -0.231 -6.465 54.930 1.00 38.16 508 PRO A O 1
ATOM 3813 N N . GLN A 1 509 ? -1.084 -8.334 54.018 1.00 35.31 509 GLN A N 1
ATOM 3814 C CA . GLN A 1 509 ? -0.525 -9.293 54.976 1.00 35.31 509 GLN A CA 1
ATOM 3815 C C . GLN A 1 509 ? 0.486 -10.267 54.351 1.00 35.31 509 GLN A C 1
ATOM 3817 O O . GLN A 1 509 ? 1.075 -11.064 55.090 1.00 35.31 509 GLN A O 1
ATOM 3822 N N . SER A 1 510 ? 0.775 -10.163 53.047 1.00 42.72 510 SER A N 1
ATOM 3823 C CA . SER A 1 510 ? 1.857 -10.923 52.431 1.00 42.72 510 SER A CA 1
ATOM 3824 C C . SER A 1 510 ? 3.190 -10.423 52.974 1.00 42.72 510 SER A C 1
ATOM 3826 O O . SER A 1 510 ? 3.755 -9.419 52.542 1.00 42.72 510 SER A O 1
ATOM 3828 N N . THR A 1 511 ? 3.721 -11.174 53.934 1.00 37.69 511 THR A N 1
ATOM 3829 C CA . THR A 1 511 ? 5.150 -11.150 54.259 1.00 37.69 511 THR A CA 1
ATOM 3830 C C . THR A 1 511 ? 5.955 -12.031 53.296 1.00 37.69 511 THR A C 1
ATOM 3832 O O . THR A 1 511 ? 7.175 -12.120 53.433 1.00 37.69 511 THR A O 1
ATOM 3835 N N . ASP A 1 512 ? 5.298 -12.650 52.306 1.00 41.34 512 ASP A N 1
ATOM 3836 C CA . ASP A 1 512 ? 5.918 -13.459 51.265 1.00 41.34 512 ASP A CA 1
ATOM 3837 C C . ASP A 1 512 ? 6.415 -12.561 50.110 1.00 41.34 512 ASP A C 1
ATOM 3839 O O . ASP A 1 512 ? 5.614 -12.037 49.331 1.00 41.34 512 ASP A O 1
ATOM 3843 N N . PRO A 1 513 ? 7.742 -12.395 49.934 1.00 42.31 513 PRO A N 1
ATOM 3844 C CA . PRO A 1 513 ? 8.307 -11.581 48.862 1.00 42.31 513 PRO A CA 1
ATOM 3845 C C . PRO A 1 513 ? 8.176 -12.224 47.467 1.00 42.31 513 PRO A C 1
ATOM 3847 O O . PRO A 1 513 ? 8.776 -11.706 46.520 1.00 42.31 513 PRO A O 1
ATOM 3850 N N . THR A 1 514 ? 7.467 -13.351 47.328 1.00 41.06 514 THR A N 1
ATOM 3851 C CA . THR A 1 514 ? 7.182 -14.034 46.056 1.00 41.06 514 THR A CA 1
ATOM 3852 C C . THR A 1 514 ? 5.757 -13.815 45.542 1.00 41.06 514 THR A C 1
ATOM 3854 O O . THR A 1 514 ? 5.547 -13.926 44.333 1.00 41.06 514 THR A O 1
ATOM 3857 N N . CYS A 1 515 ? 4.803 -13.435 46.401 1.00 43.44 515 CYS A N 1
ATOM 3858 C CA . CYS A 1 515 ? 3.442 -13.106 45.977 1.00 43.44 515 CYS A CA 1
ATOM 3859 C C . CYS A 1 515 ? 3.434 -11.708 45.341 1.00 43.44 515 CYS A C 1
ATOM 3861 O O . CYS A 1 515 ? 3.294 -10.710 46.039 1.00 43.44 515 CYS A O 1
ATOM 3863 N N . LYS A 1 516 ? 3.675 -11.645 44.024 1.00 57.19 516 LYS A N 1
ATOM 3864 C CA . LYS A 1 516 ? 3.786 -10.393 43.262 1.00 57.19 516 LYS A CA 1
ATOM 3865 C C . LYS A 1 516 ? 2.791 -10.342 42.115 1.00 57.19 516 LYS A C 1
ATOM 3867 O O . LYS A 1 516 ? 2.801 -11.217 41.244 1.00 57.19 516 LYS A O 1
ATOM 3872 N N . SER A 1 517 ? 1.990 -9.281 42.057 1.00 64.44 517 SER A N 1
ATOM 3873 C CA . SER A 1 517 ? 1.089 -9.075 40.917 1.00 64.44 517 SER A CA 1
ATOM 3874 C C . SER A 1 517 ? 1.860 -8.810 39.632 1.00 64.44 517 SER A C 1
ATOM 3876 O O . SER A 1 517 ? 2.744 -7.956 39.577 1.00 64.44 517 SER A O 1
ATOM 3878 N N . TRP A 1 518 ? 1.508 -9.551 38.579 1.00 68.38 518 TRP A N 1
ATOM 3879 C CA . TRP A 1 518 ? 2.190 -9.459 37.291 1.00 68.38 518 TRP A CA 1
ATOM 3880 C C . TRP A 1 518 ? 1.636 -8.356 36.394 1.00 68.38 518 TRP A C 1
ATOM 3882 O O . TRP A 1 518 ? 2.390 -7.795 35.607 1.00 68.38 518 TRP A O 1
ATOM 3892 N N . ALA A 1 519 ? 0.328 -8.101 36.443 1.00 83.25 519 ALA A N 1
ATOM 3893 C CA . ALA A 1 519 ? -0.329 -7.158 35.547 1.00 83.25 519 ALA A CA 1
ATOM 3894 C C . ALA A 1 519 ? -1.671 -6.676 36.107 1.00 83.25 519 ALA A C 1
ATOM 3896 O O . ALA A 1 519 ? -2.466 -7.485 36.599 1.00 83.25 519 ALA A O 1
ATOM 3897 N N . VAL A 1 520 ? -1.926 -5.372 35.991 1.00 89.12 520 VAL A N 1
ATOM 3898 C CA . VAL A 1 520 ? -3.181 -4.728 36.399 1.00 89.12 520 VAL A CA 1
ATOM 3899 C C . VAL A 1 520 ? -3.595 -3.701 35.343 1.00 89.12 520 VAL A C 1
ATOM 3901 O O . VAL A 1 520 ? -2.847 -2.771 35.053 1.00 89.12 520 VAL A O 1
ATOM 3904 N N . GLY A 1 521 ? -4.785 -3.861 34.769 1.00 92.19 521 GLY A N 1
ATOM 3905 C CA . GLY A 1 521 ? -5.354 -2.930 33.791 1.00 92.19 521 GLY A CA 1
ATOM 3906 C C . GLY A 1 521 ? -6.663 -2.318 34.280 1.00 92.19 521 GLY A C 1
ATOM 3907 O O . GLY A 1 521 ? -7.293 -2.846 35.189 1.00 92.19 521 GLY A O 1
ATOM 3908 N N . GLY A 1 522 ? -7.132 -1.239 33.655 1.00 94.69 522 GLY A N 1
ATOM 3909 C CA . GLY A 1 522 ? -8.530 -0.822 33.805 1.00 94.69 522 GLY A CA 1
ATOM 3910 C C . GLY A 1 522 ? -9.460 -1.686 32.952 1.00 94.69 522 GLY A C 1
ATOM 3911 O O . GLY A 1 522 ? -10.458 -2.193 33.459 1.00 94.69 522 GLY A O 1
ATOM 3912 N N . ILE A 1 523 ? -9.111 -1.927 31.683 1.00 98.00 523 ILE A N 1
ATOM 3913 C CA . ILE A 1 523 ? -9.910 -2.751 30.760 1.00 98.00 523 ILE A CA 1
ATOM 3914 C C . ILE A 1 523 ? -9.430 -4.205 30.748 1.00 98.00 523 ILE A C 1
ATOM 3916 O O . ILE A 1 523 ? -10.230 -5.097 31.035 1.00 98.00 523 ILE A O 1
ATOM 3920 N N . VAL A 1 524 ? -8.140 -4.450 30.471 1.00 97.12 524 VAL A N 1
ATOM 3921 C CA . VAL A 1 524 ? -7.572 -5.808 30.351 1.00 97.12 524 VAL A CA 1
ATOM 3922 C C . VAL A 1 524 ? -6.409 -6.051 31.314 1.00 97.12 524 VAL A C 1
ATOM 3924 O O . VAL A 1 524 ? -5.436 -5.304 31.319 1.00 97.12 524 VAL A O 1
ATOM 3927 N N . GLY A 1 525 ? -6.445 -7.136 32.088 1.00 92.69 525 GLY A N 1
ATOM 3928 C CA . GLY A 1 525 ? -5.326 -7.526 32.954 1.00 92.69 525 GLY A CA 1
ATOM 3929 C C . GLY A 1 525 ? -4.090 -7.910 32.132 1.00 92.69 525 GLY A C 1
ATOM 3930 O O . GLY A 1 525 ? -3.059 -7.234 32.176 1.00 92.69 525 GLY A O 1
ATOM 3931 N N . GLN A 1 526 ? -4.203 -8.980 31.344 1.00 89.12 526 GLN A N 1
ATOM 3932 C CA . GLN A 1 526 ? -3.146 -9.488 30.469 1.00 89.12 526 GLN A CA 1
ATOM 3933 C C . GLN A 1 526 ? -3.685 -9.871 29.080 1.00 89.12 526 GLN A C 1
ATOM 3935 O O . GLN A 1 526 ? -4.612 -10.666 28.949 1.00 89.12 526 GLN A O 1
ATOM 3940 N N . MET A 1 527 ? -3.065 -9.342 28.028 1.00 90.12 527 MET A N 1
ATOM 3941 C CA . MET A 1 527 ? -3.257 -9.785 26.644 1.00 90.12 527 MET A CA 1
ATOM 3942 C C . MET A 1 527 ? -2.198 -10.840 26.304 1.00 90.12 527 MET A C 1
ATOM 3944 O O . MET A 1 527 ? -1.024 -10.674 26.645 1.00 90.12 527 MET A O 1
ATOM 3948 N N . TRP A 1 528 ? -2.585 -11.946 25.667 1.00 82.94 528 TRP A N 1
ATOM 3949 C CA . TRP A 1 528 ? -1.687 -13.089 25.485 1.00 82.94 528 TRP A CA 1
ATOM 3950 C C . TRP A 1 528 ? -1.876 -13.764 24.123 1.00 82.94 528 TRP A C 1
ATOM 3952 O O . TRP A 1 528 ? -2.924 -14.337 23.831 1.00 82.94 528 TRP A O 1
ATOM 3962 N N . ASN A 1 529 ? -0.832 -13.739 23.292 1.00 76.94 529 ASN A N 1
ATOM 3963 C CA . ASN A 1 529 ? -0.807 -14.424 22.001 1.00 76.94 529 ASN A CA 1
ATOM 3964 C C . ASN A 1 529 ? 0.285 -15.508 22.016 1.00 76.94 529 ASN A C 1
ATOM 3966 O O . ASN A 1 529 ? 1.478 -15.205 21.985 1.00 76.94 529 ASN A O 1
ATOM 3970 N N . TYR A 1 530 ? -0.105 -16.777 22.184 1.00 70.50 530 TYR A N 1
ATOM 3971 C CA . TYR A 1 530 ? 0.839 -17.849 22.523 1.00 70.50 530 TYR A CA 1
ATOM 3972 C C . TYR A 1 530 ? 0.422 -19.206 21.933 1.00 70.50 530 TYR A C 1
ATOM 3974 O O . TYR A 1 530 ? -0.703 -19.668 22.130 1.00 70.50 530 TYR A O 1
ATOM 3982 N N . SER A 1 531 ? 1.352 -19.887 21.256 1.00 56.84 531 SER A N 1
ATOM 3983 C CA . SER A 1 531 ? 1.109 -21.171 20.572 1.00 56.84 531 SER A CA 1
ATOM 3984 C C . SER A 1 531 ? 0.750 -22.328 21.512 1.00 56.84 531 SER A C 1
ATOM 3986 O O . SER A 1 531 ? -0.085 -23.165 21.183 1.00 56.84 531 SER A O 1
ATOM 3988 N N . HIS A 1 532 ? 1.351 -22.351 22.705 1.00 51.78 532 HIS A N 1
ATOM 3989 C CA . HIS A 1 532 ? 1.237 -23.418 23.712 1.00 51.78 532 HIS A CA 1
ATOM 3990 C C . HIS A 1 532 ? -0.197 -23.694 24.205 1.00 51.78 532 HIS A C 1
ATOM 3992 O O . HIS A 1 532 ? -0.440 -24.739 24.798 1.00 51.78 532 HIS A O 1
ATOM 3998 N N . TYR A 1 533 ? -1.141 -22.782 23.949 1.00 52.84 533 TYR A N 1
ATOM 3999 C CA . TYR A 1 533 ? -2.538 -22.878 24.388 1.00 52.84 533 TYR A CA 1
ATOM 4000 C C . TYR A 1 533 ? -3.548 -23.000 23.232 1.00 52.84 533 TYR A C 1
ATOM 4002 O O . TYR A 1 533 ? -4.747 -22.863 23.470 1.00 52.84 533 TYR A O 1
ATOM 4010 N N . ALA A 1 534 ? -3.083 -23.198 21.989 1.00 56.16 534 ALA A N 1
ATOM 4011 C CA . ALA A 1 534 ? -3.896 -23.286 20.761 1.00 56.16 534 ALA A CA 1
ATOM 4012 C C . ALA A 1 534 ? -4.820 -22.076 20.454 1.00 56.16 534 ALA A C 1
ATOM 4014 O O . ALA A 1 534 ? -5.609 -22.126 19.516 1.00 56.16 534 ALA A O 1
ATOM 4015 N N . VAL A 1 535 ? -4.681 -20.976 21.201 1.00 58.75 535 VAL A N 1
ATOM 4016 C CA . VAL A 1 535 ? -5.353 -19.674 20.988 1.00 58.75 535 VAL A CA 1
ATOM 4017 C C . VAL A 1 535 ? -4.468 -18.648 20.284 1.00 58.75 535 VAL A C 1
ATOM 4019 O O . VAL A 1 535 ? -4.911 -17.540 19.997 1.00 58.75 535 VAL A O 1
ATOM 4022 N N . GLY A 1 536 ? -3.199 -18.982 20.039 1.00 65.00 536 GLY A N 1
ATOM 4023 C CA . GLY A 1 536 ? -2.299 -18.093 19.323 1.00 65.00 536 GLY A CA 1
ATOM 4024 C C . GLY A 1 536 ? -2.773 -17.864 17.885 1.00 65.00 536 GLY A C 1
ATOM 4025 O O . GLY A 1 536 ? -3.148 -18.818 17.200 1.00 65.00 536 GLY A O 1
ATOM 4026 N N . LYS A 1 537 ? -2.706 -16.619 17.411 1.00 67.69 537 LYS A N 1
ATOM 4027 C CA . LYS A 1 537 ? -2.988 -16.244 16.021 1.00 67.69 537 LYS A CA 1
ATOM 4028 C C . LYS A 1 537 ? -1.877 -15.387 15.427 1.00 67.69 537 LYS A C 1
ATOM 4030 O O . LYS A 1 537 ? -1.351 -14.499 16.091 1.00 67.69 537 LYS A O 1
ATOM 4035 N N . ASN A 1 538 ? -1.573 -15.621 14.153 1.00 67.00 538 ASN A N 1
ATOM 4036 C CA . ASN A 1 538 ? -0.859 -14.648 13.327 1.00 67.00 538 ASN A CA 1
ATOM 4037 C C . ASN A 1 538 ? -1.720 -13.390 13.160 1.00 67.00 538 ASN A C 1
ATOM 4039 O O . ASN A 1 538 ? -2.922 -13.508 12.919 1.00 67.00 538 ASN A O 1
ATOM 4043 N N . ASN A 1 539 ? -1.093 -12.216 13.213 1.00 66.69 539 ASN A N 1
ATOM 4044 C CA . ASN A 1 539 ? -1.730 -10.906 13.052 1.00 66.69 539 ASN A CA 1
ATOM 4045 C C . ASN A 1 539 ? -2.917 -10.685 14.012 1.00 66.69 539 ASN A C 1
ATOM 4047 O O . ASN A 1 539 ? -3.955 -10.152 13.621 1.00 66.69 539 ASN A O 1
ATOM 4051 N N . ALA A 1 540 ? -2.783 -11.127 15.266 1.00 73.69 540 ALA A N 1
ATOM 4052 C CA . ALA A 1 540 ? -3.807 -10.941 16.291 1.00 73.69 540 ALA A CA 1
ATOM 4053 C C . ALA A 1 540 ? -4.013 -9.448 16.587 1.00 73.69 540 ALA A C 1
ATOM 4055 O O . ALA A 1 540 ? -3.064 -8.755 16.944 1.00 73.69 540 ALA A O 1
ATOM 4056 N N . THR A 1 541 ? -5.243 -8.944 16.512 1.00 81.25 541 THR A N 1
ATOM 4057 C CA . THR A 1 541 ? -5.516 -7.526 16.801 1.00 81.25 541 THR A CA 1
ATOM 4058 C C . THR A 1 541 ? -6.193 -7.365 18.157 1.00 81.25 541 THR A C 1
ATOM 4060 O O . THR A 1 541 ? -7.248 -7.946 18.413 1.00 81.25 541 THR A O 1
ATOM 4063 N N . TYR A 1 542 ? -5.604 -6.538 19.017 1.00 89.81 542 TYR A N 1
ATOM 4064 C CA . TYR A 1 542 ? -6.204 -6.066 20.262 1.00 89.81 542 TYR A CA 1
ATOM 4065 C C . TYR A 1 542 ? -6.593 -4.601 20.084 1.00 89.81 542 TYR A C 1
ATOM 4067 O O . TYR A 1 542 ? -5.724 -3.747 19.939 1.00 89.81 542 TYR A O 1
ATOM 4075 N N . SER A 1 543 ? -7.885 -4.296 20.055 1.00 88.81 543 SER A N 1
ATOM 4076 C CA . SER A 1 543 ? -8.375 -2.950 19.747 1.00 88.81 543 SER A CA 1
ATOM 4077 C C . SER A 1 543 ? -8.991 -2.293 20.979 1.00 88.81 543 SER A C 1
ATOM 4079 O O . SER A 1 543 ? -9.871 -2.876 21.607 1.00 88.81 543 SER A O 1
ATOM 4081 N N . PHE A 1 544 ? -8.542 -1.083 21.307 1.00 92.50 544 PHE A N 1
ATOM 4082 C CA . PHE A 1 544 ? -9.091 -0.214 22.345 1.00 92.50 544 PHE A CA 1
ATOM 4083 C C . PHE A 1 544 ? -9.582 1.071 21.680 1.00 92.50 544 PHE A C 1
ATOM 4085 O O . PHE A 1 544 ? -8.785 1.867 21.181 1.00 92.50 544 PHE A O 1
ATOM 4092 N N . GLN A 1 545 ? -10.894 1.266 21.645 1.00 87.19 545 GLN A N 1
ATOM 4093 C CA . GLN A 1 545 ? -11.528 2.403 20.987 1.00 87.19 545 GLN A CA 1
ATOM 4094 C C . GLN A 1 545 ? -12.493 3.107 21.939 1.00 87.19 545 GLN A C 1
ATOM 4096 O O . GLN A 1 545 ? -13.191 2.466 22.720 1.00 87.19 545 GLN A O 1
ATOM 4101 N N . ASN A 1 546 ? -12.525 4.441 21.908 1.00 88.69 546 ASN A N 1
ATOM 4102 C CA . ASN A 1 546 ? -13.515 5.246 22.639 1.00 88.69 546 ASN A CA 1
ATOM 4103 C C . ASN A 1 546 ? -13.605 4.934 24.156 1.00 88.69 546 ASN A C 1
ATOM 4105 O O . ASN A 1 546 ? -14.668 5.068 24.763 1.00 88.69 546 ASN A O 1
ATOM 4109 N N . ILE A 1 547 ? -12.509 4.477 24.776 1.00 94.94 547 ILE A N 1
ATOM 4110 C CA . ILE A 1 547 ? -12.483 4.086 26.192 1.00 94.94 547 ILE A CA 1
ATOM 4111 C C . ILE A 1 547 ? -12.278 5.317 27.078 1.00 94.94 547 ILE A C 1
ATOM 4113 O O . ILE A 1 547 ? -11.351 6.091 26.847 1.00 94.94 547 ILE A O 1
ATOM 4117 N N . VAL A 1 548 ? -13.056 5.465 28.151 1.00 94.31 548 VAL A N 1
ATOM 4118 C CA . VAL A 1 548 ? -12.908 6.571 29.111 1.00 94.31 548 VAL A CA 1
ATOM 4119 C C . VAL A 1 548 ? -12.766 6.047 30.539 1.00 94.31 548 VAL A C 1
ATOM 4121 O O . VAL A 1 548 ? -13.689 5.463 31.098 1.00 94.31 548 VAL A O 1
ATOM 4124 N N . VAL A 1 549 ? -11.622 6.310 31.171 1.00 95.00 549 VAL A N 1
ATOM 4125 C CA . VAL A 1 549 ? -11.383 6.039 32.597 1.00 95.00 549 VAL A CA 1
ATOM 4126 C C . VAL A 1 549 ? -11.493 7.351 33.373 1.00 95.00 549 VAL A C 1
ATOM 4128 O O . VAL A 1 549 ? -10.605 8.197 33.279 1.00 95.00 549 VAL A O 1
ATOM 4131 N N . ASN A 1 550 ? -12.586 7.555 34.113 1.00 95.25 550 ASN A N 1
ATOM 4132 C CA . ASN A 1 550 ? -12.886 8.836 34.766 1.00 95.25 550 ASN A CA 1
ATOM 4133 C C . ASN A 1 550 ? -12.022 9.115 36.013 1.00 95.25 550 ASN A C 1
ATOM 4135 O O . ASN A 1 550 ? -11.435 8.221 36.619 1.00 95.25 550 ASN A O 1
ATOM 4139 N N . SER A 1 551 ? -11.971 10.385 36.432 1.00 88.50 551 SER A N 1
ATOM 4140 C CA . SER A 1 551 ? -11.111 10.889 37.524 1.00 88.50 551 SER A CA 1
ATOM 4141 C C . SER A 1 551 ? -11.410 10.327 38.921 1.00 88.50 551 SER A C 1
ATOM 4143 O O . SER A 1 551 ? -10.593 10.445 39.836 1.00 88.50 551 SER A O 1
ATOM 4145 N N . ASN A 1 552 ? -12.564 9.683 39.076 1.00 93.12 552 ASN A N 1
ATOM 4146 C CA . ASN A 1 552 ? -13.004 8.950 40.262 1.00 93.12 552 ASN A CA 1
ATOM 4147 C C . ASN A 1 552 ? -12.615 7.456 40.242 1.00 93.12 552 ASN A C 1
ATOM 4149 O O . ASN A 1 552 ? -13.012 6.721 41.146 1.00 93.12 552 ASN A O 1
ATOM 4153 N N . VAL A 1 553 ? -11.849 7.001 39.244 1.00 96.81 553 VAL A N 1
ATOM 4154 C CA . VAL A 1 553 ? -11.300 5.641 39.174 1.00 96.81 553 VAL A CA 1
ATOM 4155 C C . VAL A 1 553 ? -9.881 5.593 39.741 1.00 96.81 553 VAL A C 1
ATOM 4157 O O . VAL A 1 553 ? -9.059 6.473 39.476 1.00 96.81 553 VAL A O 1
ATOM 4160 N N . THR A 1 554 ? -9.577 4.544 40.508 1.00 91.75 554 THR A N 1
ATOM 4161 C CA . THR A 1 554 ? -8.217 4.227 40.974 1.00 91.75 554 THR A CA 1
ATOM 4162 C C . THR A 1 554 ? -7.801 2.829 40.521 1.00 91.75 554 THR A C 1
ATOM 4164 O O . THR A 1 554 ? -8.552 1.876 40.690 1.00 91.75 554 THR A O 1
ATOM 4167 N N . ILE A 1 555 ? -6.603 2.695 39.959 1.00 92.62 555 ILE A N 1
ATOM 4168 C CA . ILE A 1 555 ? -6.023 1.427 39.500 1.00 92.62 555 ILE A CA 1
ATOM 4169 C C . ILE A 1 555 ? -4.695 1.242 40.233 1.00 92.62 555 ILE A C 1
ATOM 4171 O O . ILE A 1 555 ? -3.814 2.097 40.136 1.00 92.62 555 ILE A O 1
ATOM 4175 N N . SER A 1 556 ? -4.545 0.164 40.999 1.00 87.31 556 SER A N 1
ATOM 4176 C CA . SER A 1 556 ? -3.368 -0.068 41.837 1.00 87.31 556 SER A CA 1
ATOM 4177 C C . SER A 1 556 ? -2.824 -1.495 41.749 1.00 87.31 556 SER A C 1
ATOM 4179 O O . SER A 1 556 ? -3.568 -2.470 41.676 1.00 87.31 556 SER A O 1
ATOM 4181 N N . GLY A 1 557 ? -1.498 -1.623 41.769 1.00 81.12 557 GLY A N 1
ATOM 4182 C CA . GLY A 1 557 ? -0.808 -2.910 41.705 1.00 81.12 557 GLY A CA 1
ATOM 4183 C C . GLY A 1 557 ? 0.654 -2.828 42.135 1.00 81.12 557 GLY A C 1
ATOM 4184 O O . GLY A 1 557 ? 1.131 -1.798 42.623 1.00 81.12 557 GLY A O 1
ATOM 4185 N N . GLU A 1 558 ? 1.392 -3.919 41.947 1.00 75.38 558 GLU A N 1
ATOM 4186 C CA . GLU A 1 558 ? 2.838 -3.945 42.194 1.00 75.38 558 GLU A CA 1
ATOM 4187 C C . GLU A 1 558 ? 3.635 -3.691 40.920 1.00 75.38 558 GLU A C 1
ATOM 4189 O O . GLU A 1 558 ? 4.482 -2.793 40.909 1.00 75.38 558 GLU A O 1
ATOM 4194 N N . ALA A 1 559 ? 3.340 -4.441 39.855 1.00 71.38 559 ALA A N 1
ATOM 4195 C CA . ALA A 1 559 ? 4.013 -4.334 38.569 1.00 71.38 559 ALA A CA 1
ATOM 4196 C C . ALA A 1 559 ? 3.038 -4.294 37.383 1.00 71.38 559 ALA A C 1
ATOM 4198 O O . ALA A 1 559 ? 1.947 -4.863 37.437 1.00 71.38 559 ALA A O 1
ATOM 4199 N N . ASN A 1 560 ? 3.477 -3.637 36.303 1.00 77.88 560 ASN A N 1
ATOM 4200 C CA . ASN A 1 560 ? 2.778 -3.521 35.019 1.00 77.88 560 ASN A CA 1
ATOM 4201 C C . ASN A 1 560 ? 1.323 -3.031 35.195 1.00 77.88 560 ASN A C 1
ATOM 4203 O O . ASN A 1 560 ? 0.360 -3.762 34.948 1.00 77.88 560 ASN A O 1
ATOM 4207 N N . VAL A 1 561 ? 1.182 -1.778 35.640 1.00 82.75 561 VAL A N 1
ATOM 4208 C CA . VAL A 1 561 ? -0.106 -1.134 35.950 1.00 82.75 561 VAL A CA 1
ATOM 4209 C C . VAL A 1 561 ? -0.460 -0.082 34.887 1.00 82.75 561 VAL A C 1
ATOM 4211 O O . VAL A 1 561 ? 0.335 0.825 34.635 1.00 82.75 561 VAL A O 1
ATOM 4214 N N . GLY A 1 562 ? -1.649 -0.170 34.280 1.00 86.12 562 GLY A N 1
ATOM 4215 C CA . GLY A 1 562 ? -2.109 0.754 33.230 1.00 86.12 562 GLY A CA 1
ATOM 4216 C C . GLY A 1 562 ? -3.624 0.986 33.201 1.00 86.12 562 GLY A C 1
ATOM 4217 O O . GLY A 1 562 ? -4.387 0.218 33.781 1.00 86.12 562 GLY A O 1
ATOM 4218 N N . SER A 1 563 ? -4.086 2.045 32.522 1.00 85.56 563 SER A N 1
ATOM 4219 C CA . SER A 1 563 ? -5.529 2.344 32.423 1.00 85.56 563 SER A CA 1
ATOM 4220 C C . SER A 1 563 ? -6.264 1.463 31.414 1.00 85.56 563 SER A C 1
ATOM 4222 O O . SER A 1 563 ? -7.389 1.047 31.673 1.00 85.56 563 SER A O 1
ATOM 4224 N N . MET A 1 564 ? -5.624 1.117 30.298 1.00 92.38 564 MET A N 1
ATOM 4225 C CA . MET A 1 564 ? -6.192 0.238 29.279 1.00 92.38 564 MET A CA 1
ATOM 4226 C C . MET A 1 564 ? -5.798 -1.205 29.566 1.00 92.38 564 MET A C 1
ATOM 4228 O O . MET A 1 564 ? -6.665 -2.016 29.891 1.00 92.38 564 MET A O 1
ATOM 4232 N N . TRP A 1 565 ? -4.497 -1.514 29.551 1.00 92.69 565 TRP A N 1
ATOM 4233 C CA . TRP A 1 565 ? -4.004 -2.859 29.845 1.00 92.69 565 TRP A CA 1
ATOM 4234 C C . TRP A 1 565 ? -2.857 -2.900 30.858 1.00 92.69 565 TRP A C 1
ATOM 4236 O O . TRP A 1 565 ? -2.032 -1.987 30.934 1.00 92.69 565 TRP A O 1
ATOM 4246 N N . GLY A 1 566 ? -2.783 -4.000 31.611 1.00 86.62 566 GLY A N 1
ATOM 4247 C CA . GLY A 1 566 ? -1.652 -4.293 32.487 1.00 86.62 566 GLY A CA 1
ATOM 4248 C C . GLY A 1 566 ? -0.434 -4.777 31.701 1.00 86.62 566 GLY A C 1
ATOM 4249 O O . GLY A 1 566 ? 0.610 -4.133 31.715 1.00 86.62 566 GLY A O 1
ATOM 4250 N N . SER A 1 567 ? -0.560 -5.879 30.953 1.00 83.19 567 SER A N 1
ATOM 4251 C CA . SER A 1 567 ? 0.523 -6.397 30.093 1.00 83.19 567 SER A CA 1
ATOM 4252 C C . SER A 1 567 ? 0.031 -6.962 28.754 1.00 83.19 567 SER A C 1
ATOM 4254 O O . SER A 1 567 ? -1.106 -7.422 28.671 1.00 83.19 567 SER A O 1
ATOM 4256 N N . ILE A 1 568 ? 0.887 -6.967 27.725 1.00 79.75 568 ILE A N 1
ATOM 4257 C CA . ILE A 1 568 ? 0.755 -7.850 26.551 1.00 79.75 568 ILE A CA 1
ATOM 4258 C C . ILE A 1 568 ? 2.021 -8.686 26.354 1.00 79.75 568 ILE A C 1
ATOM 4260 O O . ILE A 1 568 ? 3.128 -8.161 26.487 1.00 79.75 568 ILE A O 1
ATOM 4264 N N . THR A 1 569 ? 1.842 -9.977 26.057 1.00 72.12 569 THR A N 1
ATOM 4265 C CA . THR A 1 569 ? 2.922 -10.957 25.855 1.00 72.12 569 THR A CA 1
ATOM 4266 C C . THR A 1 569 ? 2.697 -11.868 24.648 1.00 72.12 569 THR A C 1
ATOM 4268 O O . THR A 1 569 ? 1.708 -12.605 24.602 1.00 72.12 569 THR A O 1
ATOM 4271 N N . GLU A 1 570 ? 3.676 -11.897 23.745 1.00 67.00 570 GLU A N 1
ATOM 4272 C CA . GLU A 1 570 ? 3.791 -12.822 22.608 1.00 67.00 570 GLU A CA 1
ATOM 4273 C C . GLU A 1 570 ? 4.815 -13.950 22.822 1.00 67.00 570 GLU A C 1
ATOM 4275 O O . GLU A 1 570 ? 5.773 -13.821 23.589 1.00 67.00 570 GLU A O 1
ATOM 4280 N N . ALA A 1 571 ? 4.635 -15.066 22.107 1.00 52.88 571 ALA A N 1
ATOM 4281 C CA . ALA A 1 571 ? 5.587 -16.174 22.071 1.00 52.88 571 ALA A CA 1
ATOM 4282 C C . ALA A 1 571 ? 6.683 -15.983 21.006 1.00 52.88 571 ALA A C 1
ATOM 4284 O O . ALA A 1 571 ? 6.484 -16.344 19.848 1.00 52.88 571 ALA A O 1
ATOM 4285 N N . SER A 1 572 ? 7.892 -15.588 21.415 1.00 44.91 572 SER A N 1
ATOM 4286 C CA . SER A 1 572 ? 9.103 -16.069 20.734 1.00 44.91 572 SER A CA 1
ATOM 4287 C C . SER A 1 572 ? 9.602 -17.321 21.461 1.00 44.91 572 SER A C 1
ATOM 4289 O O . SER A 1 572 ? 9.771 -17.331 22.683 1.00 44.91 572 SER A O 1
ATOM 4291 N N . SER A 1 573 ? 9.786 -18.430 20.740 1.00 34.78 573 SER A N 1
ATOM 4292 C CA . SER A 1 573 ? 10.113 -19.726 21.346 1.00 34.78 573 SER A CA 1
ATOM 4293 C C . SER A 1 573 ? 11.593 -19.835 21.722 1.00 34.78 573 SER A C 1
ATOM 4295 O O . SER A 1 573 ? 12.347 -20.620 21.142 1.00 34.78 573 SER A O 1
ATOM 4297 N N . LYS A 1 574 ? 12.005 -19.084 22.747 1.00 36.22 574 LYS A N 1
ATOM 4298 C CA . LYS A 1 574 ? 13.195 -19.413 23.533 1.00 36.22 574 LYS A CA 1
ATOM 4299 C C . LYS A 1 574 ? 12.812 -20.387 24.643 1.00 36.22 574 LYS A C 1
ATOM 4301 O O . LYS A 1 574 ? 11.874 -20.159 25.402 1.00 36.22 574 LYS A O 1
ATOM 4306 N N . LYS A 1 575 ? 13.555 -21.491 24.721 1.00 32.69 575 LYS A N 1
ATOM 4307 C CA . LYS A 1 575 ? 13.418 -22.526 25.752 1.00 32.69 575 LYS A CA 1
ATOM 4308 C C . LYS A 1 575 ? 13.492 -21.871 27.138 1.00 32.69 575 LYS A C 1
ATOM 4310 O O . LYS A 1 575 ? 14.454 -21.160 27.414 1.00 32.69 575 LYS A O 1
ATOM 4315 N N . ILE A 1 576 ? 12.483 -22.103 27.980 1.00 34.41 576 ILE A N 1
ATOM 4316 C CA . ILE A 1 576 ? 12.358 -21.462 29.297 1.00 34.41 576 ILE A CA 1
ATOM 4317 C C . ILE A 1 576 ? 13.561 -21.852 30.168 1.00 34.41 576 ILE A C 1
ATOM 4319 O O . ILE A 1 576 ? 13.656 -22.983 30.646 1.00 34.41 576 ILE A O 1
ATOM 4323 N N . GLY A 1 577 ? 14.483 -20.908 30.362 1.00 32.56 577 GLY A N 1
ATOM 4324 C CA . GLY A 1 577 ? 15.486 -20.974 31.421 1.00 32.56 577 GLY A CA 1
ATOM 4325 C C . GLY A 1 577 ? 14.827 -20.741 32.781 1.00 32.56 577 GLY A C 1
ATOM 4326 O O . GLY A 1 577 ? 13.828 -20.027 32.880 1.00 32.56 577 GLY A O 1
ATOM 4327 N N . SER A 1 578 ? 15.365 -21.350 33.836 1.00 32.62 578 SER A N 1
ATOM 4328 C CA . SER A 1 578 ? 14.825 -21.219 35.192 1.00 32.62 578 SER A CA 1
ATOM 4329 C C . SER A 1 578 ? 14.865 -19.772 35.692 1.00 32.62 578 SER A C 1
ATOM 4331 O O . SER A 1 578 ? 15.906 -19.120 35.646 1.00 32.62 578 SER A O 1
ATOM 4333 N N . PHE A 1 579 ? 13.739 -19.302 36.225 1.00 36.84 579 PHE A N 1
ATOM 4334 C CA . PHE A 1 579 ? 13.599 -18.017 36.909 1.00 36.84 579 PHE A CA 1
ATOM 4335 C C . PHE A 1 579 ? 14.374 -18.036 38.242 1.00 36.84 579 PHE A C 1
ATOM 4337 O O . PHE A 1 579 ? 13.938 -18.684 39.192 1.00 36.84 579 PHE A O 1
ATOM 4344 N N . ASP A 1 580 ? 15.509 -17.336 38.328 1.00 36.62 580 ASP A N 1
ATOM 4345 C CA . ASP A 1 580 ? 16.258 -17.168 39.585 1.00 36.62 580 ASP A CA 1
ATOM 4346 C C . ASP A 1 580 ? 15.726 -15.968 40.380 1.00 36.62 580 ASP A C 1
ATOM 4348 O O . ASP A 1 580 ? 16.214 -14.844 40.254 1.00 36.62 580 ASP A O 1
ATOM 4352 N N . ALA A 1 581 ? 14.730 -16.232 41.233 1.00 35.47 581 ALA A N 1
ATOM 4353 C CA . ALA A 1 581 ? 14.007 -15.243 42.042 1.00 35.47 581 ALA A CA 1
ATOM 4354 C C . ALA A 1 581 ? 14.882 -14.346 42.954 1.00 35.47 581 ALA A C 1
ATOM 4356 O O . ALA A 1 581 ? 14.355 -13.448 43.622 1.00 35.47 581 ALA A O 1
ATOM 4357 N N . SER A 1 582 ? 16.196 -14.584 43.028 1.00 35.09 582 SER A N 1
ATOM 4358 C CA . SER A 1 582 ? 17.129 -13.855 43.886 1.00 35.09 582 SER A CA 1
ATOM 4359 C C . SER A 1 582 ? 17.674 -12.547 43.283 1.00 35.09 582 SER A C 1
ATOM 4361 O O . SER A 1 582 ? 17.897 -11.597 44.039 1.00 35.09 582 SER A O 1
ATOM 4363 N N . SER A 1 583 ? 17.831 -12.423 41.956 1.00 36.22 583 SER A N 1
ATOM 4364 C CA . SER A 1 583 ? 18.506 -11.274 41.314 1.00 36.22 583 SER A CA 1
ATOM 4365 C C . SER A 1 583 ? 17.581 -10.069 41.065 1.00 36.22 583 SER A C 1
ATOM 4367 O O . SER A 1 583 ? 17.297 -9.688 39.930 1.00 36.22 583 SER A O 1
ATOM 4369 N N . ARG A 1 584 ? 17.104 -9.438 42.145 1.00 43.50 584 ARG A N 1
ATOM 4370 C CA . ARG A 1 584 ? 16.039 -8.403 42.163 1.00 43.50 584 ARG A CA 1
ATOM 4371 C C . ARG A 1 584 ? 16.311 -7.091 41.393 1.00 43.50 584 ARG A C 1
ATOM 4373 O O . ARG A 1 584 ? 15.466 -6.204 41.436 1.00 43.50 584 ARG A O 1
ATOM 4380 N N . THR A 1 585 ? 17.448 -6.952 40.712 1.00 33.12 585 THR A N 1
ATOM 4381 C CA . THR A 1 585 ? 17.855 -5.754 39.947 1.00 33.12 585 THR A CA 1
ATOM 4382 C C . THR A 1 585 ? 18.008 -5.992 38.441 1.00 33.12 585 THR A C 1
ATOM 4384 O O . THR A 1 585 ? 18.106 -5.030 37.689 1.00 33.12 585 THR A O 1
ATOM 4387 N N . GLU A 1 586 ? 18.003 -7.245 37.974 1.00 36.59 586 GLU A N 1
ATOM 4388 C CA . GLU A 1 586 ? 18.072 -7.587 36.548 1.00 36.59 586 GLU A CA 1
ATOM 4389 C C . GLU A 1 586 ? 16.992 -8.614 36.212 1.00 36.59 586 GLU A C 1
ATOM 4391 O O . GLU A 1 586 ? 17.155 -9.803 36.485 1.00 36.59 586 GLU A O 1
ATOM 4396 N N . TYR A 1 587 ? 15.880 -8.167 35.616 1.00 34.09 587 TYR A N 1
ATOM 4397 C CA . TYR A 1 587 ? 14.740 -9.047 35.375 1.00 34.09 587 TYR A CA 1
ATOM 4398 C C . TYR A 1 587 ? 14.008 -8.807 34.040 1.00 34.09 587 TYR A C 1
ATOM 4400 O O . TYR A 1 587 ? 13.444 -7.729 33.864 1.00 34.09 587 TYR A O 1
ATOM 4408 N N . PRO A 1 588 ? 13.922 -9.803 33.128 1.00 35.53 588 PRO A N 1
ATOM 4409 C CA . PRO A 1 588 ? 14.695 -11.043 33.032 1.00 35.53 588 PRO A CA 1
ATOM 4410 C C . PRO A 1 588 ? 15.727 -10.993 31.889 1.00 35.53 588 PRO A C 1
ATOM 4412 O O . PRO A 1 588 ? 15.390 -10.928 30.708 1.00 35.53 588 PRO A O 1
ATOM 4415 N N . ASN A 1 589 ? 17.009 -11.103 32.232 1.00 29.39 589 ASN A N 1
ATOM 4416 C CA . ASN A 1 589 ? 18.103 -11.178 31.263 1.00 29.39 589 ASN A CA 1
ATOM 4417 C C . ASN A 1 589 ? 18.225 -12.633 30.734 1.00 29.39 589 ASN A C 1
ATOM 4419 O O . ASN A 1 589 ? 19.010 -13.426 31.254 1.00 29.39 589 ASN A O 1
ATOM 4423 N N . TRP A 1 590 ? 17.402 -13.035 29.749 1.00 35.75 590 TRP A N 1
ATOM 4424 C CA . TRP A 1 590 ? 17.368 -14.409 29.190 1.00 35.75 590 TRP A CA 1
ATOM 4425 C C . TRP A 1 590 ? 18.607 -14.740 28.329 1.00 35.75 590 TRP A C 1
ATOM 4427 O O . TRP A 1 590 ? 18.547 -14.856 27.095 1.00 35.75 590 TRP A O 1
ATOM 4437 N N . LYS A 1 591 ? 19.754 -14.916 28.997 1.00 30.69 591 LYS A N 1
ATOM 4438 C CA . LYS A 1 591 ? 21.020 -15.341 28.387 1.00 30.69 591 LYS A CA 1
ATOM 4439 C C . LYS A 1 591 ? 20.950 -16.797 27.918 1.00 30.69 591 LYS A C 1
ATOM 4441 O O . LYS A 1 591 ? 20.659 -17.705 28.686 1.00 30.69 591 LYS A O 1
ATOM 4446 N N . GLY A 1 592 ? 21.264 -16.995 26.643 1.00 30.48 592 GLY A N 1
ATOM 4447 C CA . GLY A 1 592 ? 21.304 -18.291 25.966 1.00 30.48 592 GLY A CA 1
ATOM 4448 C C . GLY A 1 592 ? 21.262 -18.066 24.459 1.00 30.48 592 GLY A C 1
ATOM 4449 O O . GLY A 1 592 ? 20.336 -17.416 23.968 1.00 30.48 592 GLY A O 1
ATOM 4450 N N . ALA A 1 593 ? 22.292 -18.510 23.745 1.00 29.67 593 ALA A N 1
ATOM 4451 C CA . ALA A 1 593 ? 22.379 -18.379 22.296 1.00 29.67 593 ALA A CA 1
ATOM 4452 C C . ALA A 1 593 ? 21.603 -19.502 21.591 1.00 29.67 593 ALA A C 1
ATOM 4454 O O . ALA A 1 593 ? 21.472 -20.594 22.138 1.00 29.67 593 ALA A O 1
ATOM 4455 N N . ASP A 1 594 ? 21.049 -19.166 20.425 1.00 30.77 594 ASP A N 1
ATOM 4456 C CA . ASP A 1 594 ? 21.098 -19.925 19.162 1.00 30.77 594 ASP A CA 1
ATOM 4457 C C . ASP A 1 594 ? 19.902 -19.536 18.281 1.00 30.77 594 ASP A C 1
ATOM 4459 O O . ASP A 1 594 ? 18.753 -19.476 18.722 1.00 30.77 594 ASP A O 1
ATOM 4463 N N . THR A 1 595 ? 20.190 -19.188 17.027 1.00 33.53 595 THR A N 1
ATOM 4464 C CA . THR A 1 595 ? 19.215 -18.649 16.071 1.00 33.53 595 THR A CA 1
ATOM 4465 C C . THR A 1 595 ? 18.335 -19.738 15.477 1.00 33.53 595 THR A C 1
ATOM 4467 O O . THR A 1 595 ? 18.827 -20.603 14.755 1.00 33.53 595 THR A O 1
ATOM 4470 N N . VAL A 1 596 ? 17.022 -19.628 15.690 1.00 28.23 596 VAL A N 1
ATOM 4471 C CA . VAL A 1 596 ? 16.002 -20.379 14.947 1.00 28.23 596 VAL A CA 1
ATOM 4472 C C . VAL A 1 596 ? 14.860 -19.428 14.574 1.00 28.23 596 VAL A C 1
ATOM 4474 O O . VAL A 1 596 ? 14.328 -18.730 15.436 1.00 28.23 596 VAL A O 1
ATOM 4477 N N . ASN A 1 597 ? 14.505 -19.388 13.287 1.00 33.91 597 ASN A N 1
ATOM 4478 C CA . ASN A 1 597 ? 13.419 -18.561 12.754 1.00 33.91 597 ASN A CA 1
ATOM 4479 C C . ASN A 1 597 ? 12.049 -19.041 13.247 1.00 33.91 597 ASN A C 1
ATOM 4481 O O . ASN A 1 597 ? 11.711 -20.204 13.040 1.00 33.91 597 ASN A O 1
ATOM 4485 N N . TYR A 1 598 ? 11.233 -18.122 13.770 1.00 35.53 598 TYR A N 1
ATOM 4486 C CA . TYR A 1 598 ? 9.804 -18.338 14.014 1.00 35.53 598 TYR A CA 1
ATOM 4487 C C . TYR A 1 598 ? 9.009 -17.050 13.752 1.00 35.53 598 TYR A C 1
ATOM 4489 O O . TYR A 1 598 ? 8.822 -16.230 14.646 1.00 35.53 598 TYR A O 1
ATOM 4497 N N . THR A 1 599 ? 8.532 -16.881 12.519 1.00 38.25 599 THR A N 1
ATOM 4498 C CA . THR A 1 599 ? 7.353 -16.052 12.222 1.00 38.25 599 THR A CA 1
ATOM 4499 C C . THR A 1 599 ? 6.103 -16.852 12.609 1.00 38.25 599 THR A C 1
ATOM 4501 O O . THR A 1 599 ? 6.078 -18.065 12.389 1.00 38.25 599 THR A O 1
ATOM 4504 N N . GLY A 1 600 ? 5.069 -16.238 13.204 1.00 45.72 600 GLY A N 1
ATOM 4505 C CA . GLY A 1 600 ? 3.867 -17.022 13.540 1.00 45.72 600 GLY A CA 1
ATOM 4506 C C . GLY A 1 600 ? 2.815 -16.449 14.493 1.00 45.72 600 GLY A C 1
ATOM 4507 O O . GLY A 1 600 ? 1.703 -16.974 14.488 1.00 45.72 600 GLY A O 1
ATOM 4508 N N . TYR A 1 601 ? 3.124 -15.433 15.306 1.00 53.62 601 TYR A N 1
ATOM 4509 C CA . TYR A 1 601 ? 2.193 -14.895 16.317 1.00 53.62 601 TYR A CA 1
ATOM 4510 C C . TYR A 1 601 ? 2.343 -13.381 16.513 1.00 53.62 601 TYR A C 1
ATOM 4512 O O . TYR A 1 601 ? 2.263 -12.887 17.636 1.00 53.62 601 TYR A O 1
ATOM 4520 N N . ASP A 1 602 ? 2.579 -12.651 15.422 1.00 65.06 602 ASP A N 1
ATOM 4521 C CA . ASP A 1 602 ? 2.582 -11.189 15.452 1.00 65.06 602 ASP A CA 1
ATOM 4522 C C . ASP A 1 602 ? 1.225 -10.667 15.949 1.00 65.06 602 ASP A C 1
ATOM 4524 O O . ASP A 1 602 ? 0.177 -11.144 15.502 1.00 65.06 602 ASP A O 1
ATOM 4528 N N . SER A 1 603 ? 1.224 -9.690 16.855 1.00 65.69 603 SER A N 1
ATOM 4529 C CA . SER A 1 603 ? 0.010 -8.973 17.262 1.00 65.69 603 SER A CA 1
ATOM 4530 C C . SER A 1 603 ? 0.154 -7.467 17.062 1.00 65.69 603 SER A C 1
ATOM 4532 O O . SER A 1 603 ? 1.247 -6.901 17.100 1.00 65.69 603 SER A O 1
ATOM 4534 N N . THR A 1 604 ? -0.993 -6.819 16.889 1.00 68.69 604 THR A N 1
ATOM 4535 C CA . THR A 1 604 ? -1.131 -5.368 16.821 1.00 68.69 604 THR A CA 1
ATOM 4536 C C . THR A 1 604 ? -2.067 -4.917 17.931 1.00 68.69 604 THR A C 1
ATOM 4538 O O . THR A 1 604 ? -3.215 -5.357 17.999 1.00 68.69 604 THR A O 1
ATOM 4541 N N . VAL A 1 605 ? -1.607 -4.012 18.791 1.00 75.69 605 VAL A N 1
ATOM 4542 C CA . VAL A 1 605 ? -2.470 -3.275 19.721 1.00 75.69 605 VAL A CA 1
ATOM 4543 C C . VAL A 1 605 ? -2.841 -1.946 19.072 1.00 75.69 605 VAL A C 1
ATOM 4545 O O . VAL A 1 605 ? -1.961 -1.130 18.825 1.00 75.69 605 VAL A O 1
ATOM 4548 N N . PHE A 1 606 ? -4.125 -1.722 18.807 1.00 72.69 606 PHE A N 1
ATOM 4549 C CA . PHE A 1 606 ? -4.650 -0.466 18.270 1.00 72.69 606 PHE A CA 1
ATOM 4550 C C . PHE A 1 606 ? -5.336 0.339 19.376 1.00 72.69 606 PHE A C 1
ATOM 4552 O O . PHE A 1 606 ? -6.159 -0.208 20.110 1.00 72.69 606 PHE A O 1
ATOM 4559 N N . VAL A 1 607 ? -5.025 1.631 19.487 1.00 71.69 607 VAL A N 1
ATOM 4560 C CA . VAL A 1 607 ? -5.592 2.546 20.489 1.00 71.69 607 VAL A CA 1
ATOM 4561 C C . VAL A 1 607 ? -6.056 3.839 19.820 1.00 71.69 607 VAL A C 1
ATOM 4563 O O . VAL A 1 607 ? -5.234 4.633 19.356 1.00 71.69 607 VAL A O 1
ATOM 4566 N N . ASP A 1 608 ? -7.362 4.101 19.828 1.00 71.00 608 ASP A N 1
ATOM 4567 C CA . ASP A 1 608 ? -7.922 5.370 19.350 1.00 71.00 608 ASP A CA 1
ATOM 4568 C C . ASP A 1 608 ? -9.003 5.926 20.280 1.00 71.00 608 ASP A C 1
ATOM 4570 O O . ASP A 1 608 ? -9.747 5.196 20.932 1.00 71.00 608 ASP A O 1
ATOM 4574 N N . ASN A 1 609 ? -9.073 7.254 20.351 1.00 68.56 609 ASN A N 1
ATOM 4575 C CA . ASN A 1 609 ? -10.012 8.036 21.148 1.00 68.56 609 ASN A CA 1
ATOM 4576 C C . ASN A 1 609 ? -10.137 7.585 22.619 1.00 68.56 609 ASN A C 1
ATOM 4578 O O . ASN A 1 609 ? -11.189 7.716 23.242 1.00 68.56 609 ASN A O 1
ATOM 4582 N N . CYS A 1 610 ? -9.059 7.027 23.171 1.00 71.69 610 CYS A N 1
ATOM 4583 C CA . CYS A 1 610 ? -9.018 6.529 24.539 1.00 71.69 610 CYS A CA 1
ATOM 4584 C C . CYS A 1 610 ? -8.568 7.627 25.511 1.00 71.69 610 CYS A C 1
ATOM 4586 O O . CYS A 1 610 ? -7.801 8.524 25.154 1.00 71.69 610 CYS A O 1
ATOM 4588 N N . LYS A 1 611 ? -9.008 7.554 26.767 1.00 78.31 611 LYS A N 1
ATOM 4589 C CA . LYS A 1 611 ? -8.740 8.591 27.761 1.00 78.31 611 LYS A CA 1
ATOM 4590 C C . LYS A 1 611 ? -8.583 8.047 29.177 1.00 78.31 611 LYS A C 1
ATOM 4592 O O . LYS A 1 611 ? -9.392 7.242 29.630 1.00 78.31 611 LYS A O 1
ATOM 4597 N N . ASN A 1 612 ? -7.596 8.569 29.904 1.00 81.75 612 ASN A N 1
ATOM 4598 C CA . ASN A 1 612 ? -7.449 8.377 31.344 1.00 81.75 612 ASN A CA 1
ATOM 4599 C C . ASN A 1 612 ? -7.466 9.713 32.101 1.00 81.75 612 ASN A C 1
ATOM 4601 O O . ASN A 1 612 ? -6.569 10.540 31.961 1.00 81.75 612 ASN A O 1
ATOM 4605 N N . GLU A 1 613 ? -8.456 9.901 32.963 1.00 81.88 613 GLU A N 1
ATOM 4606 C CA . GLU A 1 613 ? -8.461 10.904 34.034 1.00 81.88 613 GLU A CA 1
ATOM 4607 C C . GLU A 1 613 ? -8.221 10.277 35.419 1.00 81.88 613 GLU A C 1
ATOM 4609 O O . GLU A 1 613 ? -7.945 11.000 36.377 1.00 81.88 613 GLU A O 1
ATOM 4614 N N . GLY A 1 614 ? -8.324 8.948 35.532 1.00 75.38 614 GLY A N 1
ATOM 4615 C CA . GLY A 1 614 ? -8.164 8.191 36.774 1.00 75.38 614 GLY A CA 1
ATOM 4616 C C . GLY A 1 614 ? -6.731 8.149 37.314 1.00 75.38 614 GLY A C 1
ATOM 4617 O O . GLY A 1 614 ? -5.763 8.552 36.662 1.00 75.38 614 GLY A O 1
ATOM 4618 N N . LYS A 1 615 ? -6.588 7.647 38.543 1.00 82.12 615 LYS A N 1
ATOM 4619 C CA . LYS A 1 615 ? -5.300 7.543 39.243 1.00 82.12 615 LYS A CA 1
ATOM 4620 C C . LYS A 1 615 ? -4.706 6.148 39.112 1.00 82.12 615 LYS A C 1
ATOM 4622 O O . LYS A 1 615 ? -5.400 5.163 39.348 1.00 82.12 615 LYS A O 1
ATOM 4627 N N . ILE A 1 616 ? -3.414 6.072 38.816 1.00 81.38 616 ILE A N 1
ATOM 4628 C CA . ILE A 1 616 ? -2.661 4.824 38.674 1.00 81.38 616 ILE A CA 1
ATOM 4629 C C . ILE A 1 616 ? -1.563 4.770 39.734 1.00 81.38 616 ILE A C 1
ATOM 4631 O O . ILE A 1 616 ? -0.803 5.725 39.881 1.00 81.38 616 ILE A O 1
ATOM 4635 N N . TYR A 1 617 ? -1.456 3.654 40.453 1.00 77.94 617 TYR A N 1
ATOM 4636 C CA . TYR A 1 617 ? -0.459 3.427 41.500 1.00 77.94 617 TYR A CA 1
ATOM 4637 C C . TYR A 1 617 ? 0.282 2.103 41.271 1.00 77.94 617 TYR A C 1
ATOM 4639 O O . TYR A 1 617 ? -0.337 1.042 41.297 1.00 77.94 617 TYR A O 1
ATOM 4647 N N . ALA A 1 618 ? 1.607 2.139 41.124 1.00 73.62 618 ALA A N 1
ATOM 4648 C CA . ALA A 1 618 ? 2.449 0.941 41.159 1.00 73.62 618 ALA A CA 1
ATOM 4649 C C . ALA A 1 618 ? 3.417 0.966 42.346 1.00 73.62 618 ALA A C 1
ATOM 4651 O O . ALA A 1 618 ? 4.014 1.996 42.670 1.00 73.62 618 ALA A O 1
ATOM 4652 N N . SER A 1 619 ? 3.595 -0.187 42.988 1.00 68.00 619 SER A N 1
ATOM 4653 C CA . SER A 1 619 ? 4.473 -0.319 44.158 1.00 68.00 619 SER A CA 1
ATOM 4654 C C . SER A 1 619 ? 5.908 -0.749 43.833 1.00 68.00 619 SER A C 1
ATOM 4656 O O . SER A 1 619 ? 6.749 -0.681 44.727 1.00 68.00 619 SER A O 1
ATOM 4658 N N . TYR A 1 620 ? 6.192 -1.200 42.602 1.00 62.34 620 TYR A N 1
ATOM 4659 C CA . TYR A 1 620 ? 7.500 -1.750 42.228 1.00 62.34 620 TYR A CA 1
ATOM 4660 C C . TYR A 1 620 ? 8.026 -1.259 40.867 1.00 62.34 620 TYR A C 1
ATOM 4662 O O . TYR A 1 620 ? 8.981 -0.488 40.840 1.00 62.34 620 TYR A O 1
ATOM 4670 N N . ILE A 1 621 ? 7.436 -1.680 39.739 1.00 58.69 621 ILE A N 1
ATOM 4671 C CA . ILE A 1 621 ? 7.941 -1.368 38.382 1.00 58.69 621 ILE A CA 1
ATOM 4672 C C . ILE A 1 621 ? 6.808 -1.167 37.367 1.00 58.69 621 ILE A C 1
ATOM 4674 O O . ILE A 1 621 ? 5.724 -1.713 37.532 1.00 58.69 621 ILE A O 1
ATOM 4678 N N . ASN A 1 622 ? 7.094 -0.446 36.279 1.00 61.50 622 ASN A N 1
ATOM 4679 C CA . ASN A 1 622 ? 6.228 -0.296 35.101 1.00 61.50 622 ASN A CA 1
ATOM 4680 C C . ASN A 1 622 ? 4.799 0.198 35.414 1.00 61.50 622 ASN A C 1
ATOM 4682 O O . ASN A 1 622 ? 3.853 -0.583 35.520 1.00 61.50 622 ASN A O 1
ATOM 4686 N N . ALA A 1 623 ? 4.643 1.521 35.507 1.00 64.31 623 ALA A N 1
ATOM 4687 C CA . ALA A 1 623 ? 3.342 2.184 35.470 1.00 64.31 623 ALA A CA 1
ATOM 4688 C C . ALA A 1 623 ? 3.301 3.188 34.318 1.00 64.31 623 ALA A C 1
ATOM 4690 O O . ALA A 1 623 ? 4.189 4.036 34.205 1.00 64.31 623 ALA A O 1
ATOM 4691 N N . GLY A 1 624 ? 2.253 3.133 33.503 1.00 64.94 624 GLY A N 1
ATOM 4692 C CA . GLY A 1 624 ? 2.013 4.092 32.428 1.00 64.94 624 GLY A CA 1
ATOM 4693 C C . GLY A 1 624 ? 0.561 4.539 32.424 1.00 64.94 624 GLY A C 1
ATOM 4694 O O . GLY A 1 624 ? -0.330 3.790 32.822 1.00 64.94 624 GLY A O 1
ATOM 4695 N N . SER A 1 625 ? 0.302 5.772 31.980 1.00 66.62 625 SER A N 1
ATOM 4696 C CA . SER A 1 625 ? -1.070 6.282 31.973 1.00 66.62 625 SER A CA 1
ATOM 4697 C C . SER A 1 625 ? -1.956 5.542 30.985 1.00 66.62 625 SER A C 1
ATOM 4699 O O . SER A 1 625 ? -3.132 5.358 31.277 1.00 66.62 625 SER A O 1
ATOM 4701 N N . LEU A 1 626 ? -1.403 5.055 29.872 1.00 75.44 626 LEU A N 1
ATOM 4702 C CA . LEU A 1 626 ? -2.084 4.136 28.957 1.00 75.44 626 LEU A CA 1
ATOM 4703 C C . LEU A 1 626 ? -2.016 2.678 29.441 1.00 75.44 626 LEU A C 1
ATOM 4705 O O . LEU A 1 626 ? -3.030 1.988 29.498 1.00 75.44 626 LEU A O 1
ATOM 4709 N N . ALA A 1 627 ? -0.814 2.208 29.768 1.00 80.44 627 ALA A N 1
ATOM 4710 C CA . ALA A 1 627 ? -0.491 0.788 29.843 1.00 80.44 627 ALA A CA 1
ATOM 4711 C C . ALA A 1 627 ? 0.641 0.497 30.833 1.00 80.44 627 ALA A C 1
ATOM 4713 O O . ALA A 1 627 ? 1.525 1.333 31.014 1.00 80.44 627 ALA A O 1
ATOM 4714 N N . GLY A 1 628 ? 0.647 -0.705 31.411 1.00 71.00 628 GLY A N 1
ATOM 4715 C CA . GLY A 1 628 ? 1.741 -1.178 32.259 1.00 71.00 628 GLY A CA 1
ATOM 4716 C C . GLY A 1 628 ? 2.963 -1.633 31.458 1.00 71.00 628 GLY A C 1
ATOM 4717 O O . GLY A 1 628 ? 4.031 -1.032 31.544 1.00 71.00 628 GLY A O 1
ATOM 4718 N N . TRP A 1 629 ? 2.814 -2.698 30.668 1.00 71.38 629 TRP A N 1
ATOM 4719 C CA . TRP A 1 629 ? 3.879 -3.280 29.845 1.00 71.38 629 TRP A CA 1
ATOM 4720 C C . TRP A 1 629 ? 3.365 -3.757 28.483 1.00 71.38 629 TRP A C 1
ATOM 4722 O O . TRP A 1 629 ? 2.201 -4.132 28.335 1.00 71.38 629 TRP A O 1
ATOM 4732 N N . ALA A 1 630 ? 4.237 -3.767 27.476 1.00 67.25 630 ALA A N 1
ATOM 4733 C CA . ALA A 1 630 ? 3.933 -4.328 26.170 1.00 67.25 630 ALA A CA 1
ATOM 4734 C C . ALA A 1 630 ? 5.145 -5.033 25.550 1.00 67.25 630 ALA A C 1
ATOM 4736 O O . ALA A 1 630 ? 6.220 -4.448 25.431 1.00 67.25 630 ALA A O 1
ATOM 4737 N N . TYR A 1 631 ? 4.936 -6.282 25.138 1.00 68.12 631 TYR A N 1
ATOM 4738 C CA . TYR A 1 631 ? 5.821 -7.056 24.278 1.00 68.12 631 TYR A CA 1
ATOM 4739 C C . TYR A 1 631 ? 4.977 -7.653 23.147 1.00 68.12 631 TYR A C 1
ATOM 4741 O O . TYR A 1 631 ? 4.302 -8.669 23.332 1.00 68.12 631 TYR A O 1
ATOM 4749 N N . THR A 1 632 ? 4.945 -6.933 22.024 1.00 62.78 632 THR A N 1
ATOM 4750 C CA . THR A 1 632 ? 4.095 -7.209 20.863 1.00 62.78 632 THR A CA 1
ATOM 4751 C C . THR A 1 632 ? 4.676 -6.587 19.590 1.00 62.78 632 THR A C 1
ATOM 4753 O O . THR A 1 632 ? 5.435 -5.619 19.699 1.00 62.78 632 THR A O 1
ATOM 4756 N N . SER A 1 633 ? 4.341 -7.114 18.409 1.00 57.97 633 SER A N 1
ATOM 4757 C CA . SER A 1 633 ? 4.896 -6.648 17.127 1.00 57.97 633 SER A CA 1
ATOM 4758 C C . SER A 1 633 ? 4.564 -5.191 16.788 1.00 57.97 633 SER A C 1
ATOM 4760 O O . SER A 1 633 ? 5.426 -4.493 16.251 1.00 57.97 633 SER A O 1
ATOM 4762 N N . VAL A 1 634 ? 3.354 -4.705 17.101 1.00 56.28 634 VAL A N 1
ATOM 4763 C CA . VAL A 1 634 ? 2.942 -3.306 16.862 1.00 56.28 634 VAL A CA 1
ATOM 4764 C C . VAL A 1 634 ? 2.080 -2.772 18.011 1.00 56.28 634 VAL A C 1
ATOM 4766 O O . VAL A 1 634 ? 1.152 -3.438 18.466 1.00 56.28 634 VAL A O 1
ATOM 4769 N N . VAL A 1 635 ? 2.328 -1.528 18.436 1.00 60.78 635 VAL A N 1
ATOM 4770 C CA . VAL A 1 635 ? 1.400 -0.737 19.266 1.00 60.78 635 VAL A CA 1
ATOM 4771 C C . VAL A 1 635 ? 1.101 0.578 18.543 1.00 60.78 635 VAL A C 1
ATOM 4773 O O . VAL A 1 635 ? 1.879 1.531 18.605 1.00 60.78 635 VAL A O 1
ATOM 4776 N N . ASP A 1 636 ? -0.023 0.614 17.833 1.00 52.25 636 ASP A N 1
ATOM 4777 C CA . ASP A 1 636 ? -0.496 1.771 17.079 1.00 52.25 636 ASP A CA 1
ATOM 4778 C C . ASP A 1 636 ? -1.448 2.611 17.941 1.00 52.25 636 ASP A C 1
ATOM 4780 O O . ASP A 1 636 ? -2.566 2.201 18.252 1.00 52.25 636 ASP A O 1
ATOM 4784 N N . ILE A 1 637 ? -0.987 3.788 18.368 1.00 59.41 637 ILE A N 1
ATOM 4785 C CA . ILE A 1 637 ? -1.767 4.721 19.188 1.00 59.41 637 ILE A CA 1
ATOM 4786 C C . ILE A 1 637 ? -2.099 5.931 18.327 1.00 59.41 637 ILE A C 1
ATOM 4788 O O . ILE A 1 637 ? -1.351 6.911 18.268 1.00 59.41 637 ILE A O 1
ATOM 4792 N N . LYS A 1 638 ? -3.265 5.867 17.692 1.00 51.38 638 LYS A N 1
ATOM 4793 C CA . LYS A 1 638 ? -3.828 6.958 16.904 1.00 51.38 638 LYS A CA 1
ATOM 4794 C C . LYS A 1 638 ? -4.275 8.122 17.787 1.00 51.38 638 LYS A C 1
ATOM 4796 O O . LYS A 1 638 ? -4.070 9.281 17.422 1.00 51.38 638 LYS A O 1
ATOM 4801 N N . SER A 1 639 ? -4.851 7.851 18.963 1.00 50.78 639 SER A N 1
ATOM 4802 C CA . SER A 1 639 ? -4.961 8.873 20.012 1.00 50.78 639 SER A CA 1
ATOM 4803 C C . SER A 1 639 ? -5.250 8.341 21.411 1.00 50.78 639 SER A C 1
ATOM 4805 O O . SER A 1 639 ? -6.062 7.438 21.614 1.00 50.78 639 SER A O 1
ATOM 4807 N N . PHE A 1 640 ? -4.606 8.981 22.391 1.00 67.94 640 PHE A N 1
ATOM 4808 C CA . PHE A 1 640 ? -4.827 8.737 23.810 1.00 67.94 640 PHE A CA 1
ATOM 4809 C C . PHE A 1 640 ? -4.589 10.012 24.639 1.00 67.94 640 PHE A C 1
ATOM 4811 O O . PHE A 1 640 ? -3.493 10.578 24.622 1.00 67.94 640 PHE A O 1
ATOM 4818 N N . GLU A 1 641 ? -5.600 10.455 25.393 1.00 60.03 641 GLU A N 1
ATOM 4819 C CA . GLU A 1 641 ? -5.515 11.616 26.293 1.00 60.03 641 GLU A CA 1
ATOM 4820 C C . GLU A 1 641 ? -5.314 11.168 27.753 1.00 60.03 641 GLU A C 1
ATOM 4822 O O . GLU A 1 641 ? -6.125 10.424 28.298 1.00 60.03 641 GLU A O 1
ATOM 4827 N N . ASN A 1 642 ? -4.284 11.677 28.438 1.00 70.31 642 ASN A N 1
ATOM 4828 C CA . ASN A 1 642 ? -4.151 11.506 29.888 1.00 70.31 642 ASN A CA 1
ATOM 4829 C C . ASN A 1 642 ? -4.254 12.841 30.637 1.00 70.31 642 ASN A C 1
ATOM 4831 O O . ASN A 1 642 ? -3.371 13.687 30.515 1.00 70.31 642 ASN A O 1
ATOM 4835 N N . LYS A 1 643 ? -5.275 12.967 31.491 1.00 67.44 643 LYS A N 1
ATOM 4836 C CA . LYS A 1 643 ? -5.380 13.980 32.563 1.00 67.44 643 LYS A CA 1
ATOM 4837 C C . LYS A 1 643 ? -5.180 13.380 33.957 1.00 67.44 643 LYS A C 1
ATOM 4839 O O . LYS A 1 643 ? -5.112 14.115 34.937 1.00 67.44 643 LYS A O 1
ATOM 4844 N N . GLY A 1 644 ? -5.114 12.052 34.043 1.00 57.72 644 GLY A N 1
ATOM 4845 C CA . GLY A 1 644 ? -4.950 11.307 35.279 1.00 57.72 644 GLY A CA 1
ATOM 4846 C C . GLY A 1 644 ? -3.528 11.329 35.828 1.00 57.72 644 GLY A C 1
ATOM 4847 O O . GLY A 1 644 ? -2.567 11.692 35.144 1.00 57.72 644 GLY A O 1
ATOM 4848 N N . GLN A 1 645 ? -3.397 10.931 37.090 1.00 65.19 645 GLN A N 1
ATOM 4849 C CA . GLN A 1 645 ? -2.125 10.918 37.815 1.00 65.19 645 GLN A CA 1
ATOM 4850 C C . GLN A 1 645 ? -1.538 9.505 37.846 1.00 65.19 645 GLN A C 1
ATOM 4852 O O . GLN A 1 645 ? -2.265 8.546 38.090 1.00 65.19 645 GLN A O 1
ATOM 4857 N N . VAL A 1 646 ? -0.223 9.381 37.656 1.00 70.00 646 VAL A N 1
ATOM 4858 C CA . VAL A 1 646 ? 0.512 8.112 37.767 1.00 70.00 646 VAL A CA 1
ATOM 4859 C C . VAL A 1 646 ? 1.531 8.234 38.896 1.00 70.00 646 VAL A C 1
ATOM 4861 O O . VAL A 1 646 ? 2.296 9.196 38.939 1.00 70.00 646 VAL A O 1
ATOM 4864 N N . PHE A 1 647 ? 1.540 7.264 39.805 1.00 66.56 647 PHE A N 1
ATOM 4865 C CA . PHE A 1 647 ? 2.395 7.222 40.986 1.00 66.56 647 PHE A CA 1
ATOM 4866 C C . PHE A 1 647 ? 3.191 5.913 41.017 1.00 66.56 647 PHE A C 1
ATOM 4868 O O . PHE A 1 647 ? 2.622 4.835 40.837 1.00 66.56 647 PHE A O 1
ATOM 4875 N N . VAL A 1 648 ? 4.493 5.998 41.300 1.00 64.75 648 VAL A N 1
ATOM 4876 C CA . VAL A 1 648 ? 5.378 4.836 41.483 1.00 64.75 648 VAL A CA 1
ATOM 4877 C C . VAL A 1 648 ? 6.120 4.979 42.809 1.00 64.75 648 VAL A C 1
ATOM 4879 O O . VAL A 1 648 ? 6.694 6.029 43.091 1.00 64.75 648 VAL A O 1
ATOM 4882 N N . LYS A 1 649 ? 6.085 3.942 43.648 1.00 56.25 649 LYS A N 1
ATOM 4883 C CA . LYS A 1 649 ? 6.744 3.932 44.963 1.00 56.25 649 LYS A CA 1
ATOM 4884 C C . LYS A 1 649 ? 8.220 3.515 44.815 1.00 56.25 649 LYS A C 1
ATOM 4886 O O . LYS A 1 649 ? 8.492 2.523 44.151 1.00 56.25 649 LYS A O 1
ATOM 4891 N N . ASN A 1 650 ? 9.142 4.233 45.473 1.00 51.81 650 ASN A N 1
ATOM 4892 C CA . ASN A 1 650 ? 10.611 4.017 45.489 1.00 51.81 650 ASN A CA 1
ATOM 4893 C C . ASN A 1 650 ? 11.398 4.471 44.228 1.00 51.81 650 ASN A C 1
ATOM 4895 O O . ASN A 1 650 ? 12.233 3.734 43.712 1.00 51.81 650 ASN A O 1
ATOM 4899 N N . SER A 1 651 ? 11.174 5.695 43.738 1.00 45.47 651 SER A N 1
ATOM 4900 C CA . SER A 1 651 ? 11.758 6.202 42.480 1.00 45.47 651 SER A CA 1
ATOM 4901 C C . SER A 1 651 ? 13.145 6.876 42.578 1.00 45.47 651 SER A C 1
ATOM 4903 O O . SE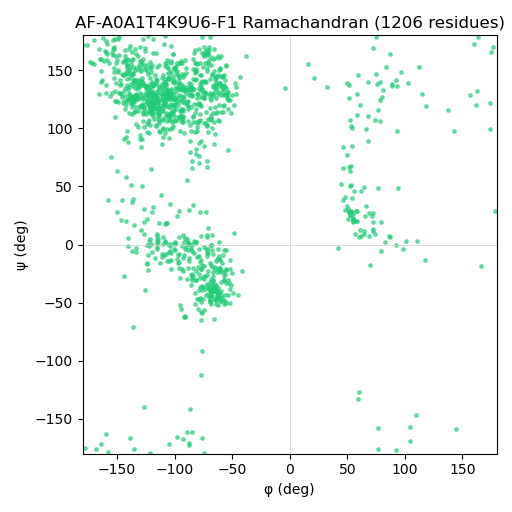R A 1 651 ? 13.408 7.784 41.792 1.00 45.47 651 SER A O 1
ATOM 4905 N N . GLU A 1 652 ? 14.021 6.503 43.520 1.00 39.88 652 GLU A N 1
ATOM 4906 C CA . GLU A 1 652 ? 15.380 7.093 43.585 1.00 39.88 652 GLU A CA 1
ATOM 4907 C C . GLU A 1 652 ? 16.392 6.406 42.641 1.00 39.88 652 GLU A C 1
ATOM 4909 O O . GLU A 1 652 ? 17.281 7.087 42.141 1.00 39.88 652 GLU A O 1
ATOM 4914 N N . ASP A 1 653 ? 16.209 5.118 42.302 1.00 36.75 653 ASP A N 1
ATOM 4915 C CA . ASP A 1 653 ? 17.200 4.329 41.531 1.00 36.75 653 ASP A CA 1
ATOM 4916 C C . ASP A 1 653 ? 16.687 3.672 40.227 1.00 36.75 653 ASP A C 1
ATOM 4918 O O . ASP A 1 653 ? 17.458 3.020 39.521 1.00 36.75 653 ASP A O 1
ATOM 4922 N N . MET A 1 654 ? 15.409 3.818 39.846 1.00 35.09 654 MET A N 1
ATOM 4923 C CA . MET A 1 654 ? 14.899 3.256 38.580 1.00 35.09 654 MET A CA 1
ATOM 4924 C C . MET A 1 654 ? 13.996 4.221 37.811 1.00 35.09 654 MET A C 1
ATOM 4926 O O . MET A 1 654 ? 12.973 4.675 38.312 1.00 35.09 654 MET A O 1
ATOM 4930 N N . ASN A 1 655 ? 14.381 4.484 36.558 1.00 34.72 655 ASN A N 1
ATOM 4931 C CA . ASN A 1 655 ? 13.765 5.437 35.633 1.00 34.72 655 ASN A CA 1
ATOM 4932 C C . ASN A 1 655 ? 12.398 4.921 35.109 1.00 34.72 655 ASN A C 1
ATOM 4934 O O . ASN A 1 655 ? 12.384 4.016 34.264 1.00 34.72 655 ASN A O 1
ATOM 4938 N N . PRO A 1 656 ? 11.247 5.439 35.590 1.00 37.16 65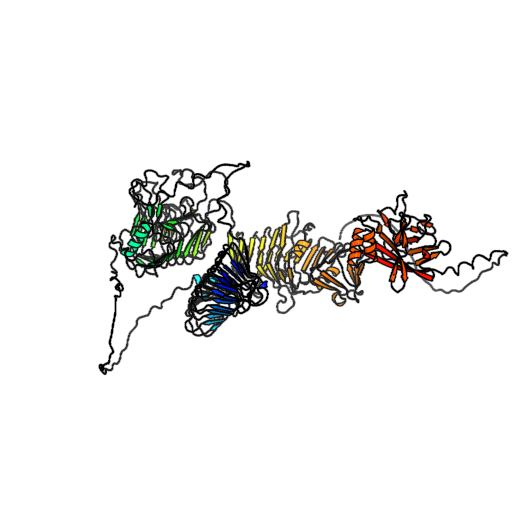6 PRO A N 1
ATOM 4939 C CA . PRO A 1 656 ? 9.940 4.879 35.269 1.00 37.16 656 PRO A CA 1
ATOM 4940 C C . PRO A 1 656 ? 9.484 5.322 33.872 1.00 37.16 656 PRO A C 1
ATOM 4942 O O . PRO A 1 656 ? 9.319 6.509 33.591 1.00 37.16 656 PRO A O 1
ATOM 4945 N N . LYS A 1 657 ? 9.235 4.356 32.984 1.00 43.38 657 LYS A N 1
ATOM 4946 C CA . LYS A 1 657 ? 8.746 4.608 31.619 1.00 43.38 657 LYS A CA 1
ATOM 4947 C C . LYS A 1 657 ? 7.247 4.885 31.612 1.00 43.38 657 LYS A C 1
ATOM 4949 O O . LYS A 1 657 ? 6.435 3.987 31.415 1.00 43.38 657 LYS A O 1
ATOM 4954 N N . ILE A 1 658 ? 6.902 6.153 31.807 1.00 40.06 658 ILE A N 1
ATOM 4955 C CA . ILE A 1 658 ? 5.533 6.652 31.692 1.00 40.06 658 ILE A CA 1
ATOM 4956 C C . ILE A 1 658 ? 5.110 6.603 30.215 1.00 40.06 658 ILE A C 1
ATOM 4958 O O . ILE A 1 658 ? 5.557 7.415 29.407 1.00 40.06 658 ILE A O 1
ATOM 4962 N N . ILE A 1 659 ? 4.224 5.671 29.858 1.00 43.84 659 ILE A N 1
ATOM 4963 C CA . ILE A 1 659 ? 3.542 5.681 28.555 1.00 43.84 659 ILE A CA 1
ATOM 4964 C C . ILE A 1 659 ? 2.395 6.696 28.634 1.00 43.84 659 ILE A C 1
ATOM 4966 O O . ILE A 1 659 ? 1.376 6.409 29.266 1.00 43.84 659 ILE A O 1
ATOM 4970 N N . SER A 1 660 ? 2.563 7.874 28.021 1.00 37.03 660 SER A N 1
ATOM 4971 C CA . SER A 1 660 ? 1.559 8.951 27.985 1.00 37.03 660 SER A CA 1
ATOM 4972 C C . SER A 1 660 ? 1.593 9.768 26.686 1.00 37.03 660 SER A C 1
ATOM 4974 O O . SER A 1 660 ? 2.667 10.198 26.273 1.00 37.03 660 SER A O 1
ATOM 4976 N N . GLY A 1 661 ? 0.416 10.086 26.132 1.00 31.23 661 GLY A N 1
ATOM 4977 C CA . GLY A 1 661 ? 0.232 11.035 25.020 1.00 31.23 661 GLY A CA 1
ATOM 4978 C C . GLY A 1 661 ? 0.361 10.448 23.606 1.00 31.23 661 GLY A C 1
ATOM 4979 O O . GLY A 1 661 ? 0.892 9.354 23.428 1.00 31.23 661 GLY A O 1
ATOM 4980 N N . ASN A 1 662 ? -0.133 11.207 22.614 1.00 28.56 662 ASN A N 1
ATOM 4981 C CA . ASN A 1 662 ? -0.222 10.885 21.175 1.00 28.56 662 ASN A CA 1
ATOM 4982 C C . ASN A 1 662 ? 1.122 10.465 20.547 1.00 28.56 662 ASN A C 1
ATOM 4984 O O . ASN A 1 662 ? 1.804 11.267 19.910 1.00 28.56 662 ASN A O 1
ATOM 4988 N N . THR A 1 663 ? 1.494 9.202 20.720 1.00 30.72 663 THR A N 1
ATOM 4989 C CA . THR A 1 663 ? 2.779 8.660 20.284 1.00 30.72 663 THR A CA 1
ATOM 4990 C C . THR A 1 663 ? 2.537 7.301 19.653 1.00 30.72 663 THR A C 1
ATOM 4992 O O . THR A 1 663 ? 2.122 6.387 20.354 1.00 30.72 663 THR A O 1
ATOM 4995 N N . VAL A 1 664 ? 2.853 7.121 18.369 1.00 33.31 664 VAL A N 1
ATOM 4996 C CA . VAL A 1 664 ? 3.008 5.771 17.806 1.00 33.31 664 VAL A CA 1
ATOM 4997 C C . VAL A 1 664 ? 4.294 5.189 18.397 1.00 33.31 664 VAL A C 1
ATOM 4999 O O . VAL A 1 664 ? 5.403 5.522 17.969 1.00 33.31 664 VAL A O 1
ATOM 5002 N N . VAL A 1 665 ? 4.159 4.388 19.456 1.00 32.28 665 VAL A N 1
ATOM 5003 C CA . VAL A 1 665 ? 5.298 3.869 20.224 1.00 32.28 665 VAL A CA 1
ATOM 5004 C C . VAL A 1 665 ? 5.811 2.578 19.591 1.00 32.28 665 VAL A C 1
ATOM 5006 O O . VAL A 1 665 ? 5.581 1.480 20.085 1.00 32.28 665 VAL A O 1
ATOM 5009 N N . ASN A 1 666 ? 6.590 2.722 18.520 1.00 31.95 666 ASN A N 1
ATOM 5010 C CA . ASN A 1 666 ? 7.263 1.589 17.873 1.00 31.95 666 ASN A CA 1
ATOM 5011 C C . ASN A 1 666 ? 8.425 0.994 18.705 1.00 31.95 666 ASN A C 1
ATOM 5013 O O . ASN A 1 666 ? 9.027 0.008 18.294 1.00 31.95 666 ASN A O 1
ATOM 5017 N N . SER A 1 667 ? 8.775 1.578 19.860 1.00 26.88 667 SER A N 1
ATOM 5018 C CA . SER A 1 667 ? 9.537 0.899 20.923 1.00 26.88 667 SER A CA 1
ATOM 5019 C C . SER A 1 667 ? 9.489 1.665 22.254 1.00 26.88 667 SER A C 1
ATOM 5021 O O . SER A 1 667 ? 9.823 2.847 22.321 1.00 26.88 667 SER A O 1
ATOM 5023 N N . VAL A 1 668 ? 9.148 0.971 23.346 1.00 27.23 668 VAL A N 1
ATOM 5024 C CA . VAL A 1 668 ? 9.600 1.346 24.697 1.00 27.23 668 VAL A CA 1
ATOM 5025 C C . VAL A 1 668 ? 10.834 0.479 24.999 1.00 27.23 668 VAL A C 1
ATOM 5027 O O . VAL A 1 668 ? 10.744 -0.740 24.858 1.00 27.23 668 VAL A O 1
ATOM 5030 N N . PRO A 1 669 ? 11.995 1.039 25.394 1.00 28.45 669 PRO A N 1
ATOM 5031 C CA . PRO A 1 669 ? 13.218 0.241 25.551 1.00 28.45 669 PRO A CA 1
ATOM 5032 C C . PRO A 1 669 ? 13.122 -0.776 26.712 1.00 28.45 669 PRO A C 1
ATOM 5034 O O . PRO A 1 669 ? 12.380 -0.537 27.662 1.00 28.45 669 PRO A O 1
ATOM 5037 N N . PHE A 1 670 ? 13.902 -1.860 26.807 1.00 33.41 670 PHE A N 1
ATOM 5038 C CA . PHE A 1 670 ? 15.011 -2.344 25.972 1.00 33.41 670 PHE A CA 1
ATOM 5039 C C . PHE A 1 670 ? 15.159 -3.871 26.156 1.00 33.41 670 PHE A C 1
ATOM 5041 O O . PHE A 1 670 ? 15.356 -4.319 27.280 1.00 33.41 670 PHE A O 1
ATOM 5048 N N . TYR A 1 671 ? 15.185 -4.631 25.062 1.00 23.55 671 TYR A N 1
ATOM 5049 C CA . TYR A 1 671 ? 16.310 -5.515 24.719 1.00 23.55 671 TYR A CA 1
ATOM 5050 C C . TYR A 1 671 ? 16.502 -5.400 23.205 1.00 23.55 671 TYR A C 1
ATOM 5052 O O . TYR A 1 671 ? 15.523 -5.343 22.465 1.00 23.55 671 TYR A O 1
ATOM 5060 N N . ALA A 1 672 ? 17.745 -5.245 22.756 1.00 23.25 672 ALA A N 1
ATOM 5061 C CA . ALA A 1 672 ? 18.028 -4.815 21.391 1.00 23.25 672 ALA A CA 1
ATOM 5062 C C . ALA A 1 672 ? 17.936 -5.957 20.365 1.00 23.25 672 ALA A C 1
ATOM 5064 O O . ALA A 1 672 ? 18.607 -6.979 20.505 1.00 23.25 672 ALA A O 1
ATOM 5065 N N . SER A 1 673 ? 17.185 -5.714 19.292 1.00 24.31 673 SER A N 1
ATOM 5066 C CA . SER A 1 673 ? 17.474 -6.203 17.939 1.00 24.31 673 SER A CA 1
ATOM 5067 C C . SER A 1 673 ? 16.817 -5.250 16.940 1.00 24.31 673 SER A C 1
ATOM 5069 O O . SER A 1 673 ? 15.647 -4.906 17.107 1.00 24.31 673 SER A O 1
ATOM 5071 N N . ASP A 1 674 ? 17.573 -4.794 15.950 1.00 29.05 674 ASP A N 1
ATOM 5072 C CA . ASP A 1 674 ? 17.261 -3.607 15.152 1.00 29.05 674 ASP A CA 1
ATOM 5073 C C . ASP A 1 674 ? 16.017 -3.750 14.258 1.00 29.05 674 ASP A C 1
ATOM 5075 O O . ASP A 1 674 ? 15.871 -4.739 13.539 1.00 29.05 674 ASP A O 1
ATOM 5079 N N . LYS A 1 675 ? 15.160 -2.718 14.244 1.00 29.17 675 LYS A N 1
ATOM 5080 C CA . LYS A 1 675 ? 14.209 -2.414 13.158 1.00 29.17 675 LYS A CA 1
ATOM 5081 C C . LYS A 1 675 ? 13.767 -0.947 13.228 1.00 29.17 675 LYS A C 1
ATOM 5083 O O . LYS A 1 675 ? 13.417 -0.433 14.286 1.00 29.17 675 LYS A O 1
ATOM 5088 N N . GLU A 1 676 ? 13.853 -0.263 12.092 1.00 34.72 676 GLU A N 1
ATOM 5089 C CA . GLU A 1 676 ? 13.726 1.195 11.977 1.00 34.72 676 GLU A CA 1
ATOM 5090 C C . GLU A 1 676 ? 12.274 1.691 12.051 1.00 34.72 676 GLU A C 1
ATOM 5092 O O . GLU A 1 676 ? 11.359 1.062 11.521 1.00 34.72 676 GLU A O 1
ATOM 5097 N N . THR A 1 677 ? 12.070 2.875 12.633 1.00 45.03 677 THR A N 1
ATOM 5098 C CA . THR A 1 677 ? 10.748 3.496 12.807 1.00 45.03 677 THR A CA 1
ATOM 5099 C C . THR A 1 677 ? 10.501 4.626 11.794 1.00 45.03 677 THR A C 1
ATOM 5101 O O . THR A 1 677 ? 11.432 5.316 11.365 1.00 45.03 677 THR A O 1
ATOM 5104 N N . LYS A 1 678 ? 9.233 4.810 11.392 1.00 55.53 678 LYS A N 1
ATOM 5105 C CA . LYS A 1 678 ? 8.785 5.802 10.395 1.00 55.53 678 LYS A CA 1
ATOM 5106 C C . LYS A 1 678 ? 7.948 6.914 11.040 1.00 55.53 678 LYS A C 1
ATOM 5108 O O . LYS A 1 678 ? 7.156 6.638 11.936 1.00 55.53 678 LYS A O 1
ATOM 5113 N N . THR A 1 679 ? 8.093 8.152 10.568 1.00 61.91 679 THR A N 1
ATOM 5114 C CA . THR A 1 679 ? 7.325 9.330 11.015 1.00 61.91 679 THR A CA 1
ATOM 5115 C C . THR A 1 679 ? 6.484 9.898 9.880 1.00 61.91 679 THR A C 1
ATOM 5117 O O . THR A 1 679 ? 7.014 10.201 8.818 1.00 61.91 679 THR A O 1
ATOM 5120 N N . ILE A 1 680 ? 5.187 10.087 10.110 1.00 60.31 680 ILE A N 1
ATOM 5121 C CA . ILE A 1 680 ? 4.258 10.663 9.128 1.00 60.31 680 ILE A CA 1
ATOM 5122 C C . ILE A 1 680 ? 4.259 12.197 9.251 1.00 60.31 680 ILE A C 1
ATOM 5124 O O . ILE A 1 680 ? 4.276 12.727 10.362 1.00 60.31 680 ILE A O 1
ATOM 5128 N N . VAL A 1 681 ? 4.233 12.902 8.119 1.00 58.12 681 VAL A N 1
ATOM 5129 C CA . VAL A 1 681 ? 4.171 14.365 8.011 1.00 58.12 681 VAL A CA 1
ATOM 5130 C C . VAL A 1 681 ? 3.132 14.792 6.970 1.00 58.12 681 VAL A C 1
ATOM 5132 O O . VAL A 1 681 ? 2.963 14.156 5.929 1.00 58.12 681 VAL A O 1
ATOM 5135 N N . GLN A 1 682 ? 2.421 15.876 7.270 1.00 63.22 682 GLN A N 1
ATOM 5136 C CA . GLN A 1 682 ? 1.316 16.416 6.466 1.00 63.22 682 GLN A CA 1
ATOM 5137 C C . GLN A 1 682 ? 1.364 17.943 6.329 1.00 63.22 682 GLN A C 1
ATOM 5139 O O . GLN A 1 682 ? 0.561 18.525 5.608 1.00 63.22 682 GLN A O 1
ATOM 5144 N N . THR A 1 683 ? 2.292 18.608 7.021 1.00 65.81 683 THR A N 1
ATOM 5145 C CA . THR A 1 683 ? 2.505 20.056 6.930 1.00 65.81 683 THR A CA 1
ATOM 5146 C C . THR A 1 683 ? 3.977 20.374 6.685 1.00 65.81 683 THR A C 1
ATOM 5148 O O . THR A 1 683 ? 4.870 19.588 7.017 1.00 65.81 683 THR A O 1
ATOM 5151 N N . LYS A 1 684 ? 4.231 21.568 6.143 1.00 77.12 684 LYS A N 1
ATOM 5152 C CA . LYS A 1 684 ? 5.569 22.132 5.912 1.00 77.12 684 LYS A CA 1
ATOM 5153 C C . LYS A 1 684 ? 6.435 22.093 7.176 1.00 77.12 684 LYS A C 1
ATOM 5155 O O . LYS A 1 684 ? 7.529 21.537 7.159 1.00 77.12 684 LYS A O 1
ATOM 5160 N N . GLU A 1 685 ? 5.898 22.578 8.296 1.00 73.88 685 GLU A N 1
ATOM 5161 C CA . GLU A 1 685 ? 6.578 22.577 9.598 1.00 73.88 685 GLU A CA 1
ATOM 5162 C C . GLU A 1 685 ? 6.914 21.156 10.088 1.00 73.88 685 GLU A C 1
ATOM 5164 O O . GLU A 1 685 ? 8.020 20.908 10.574 1.00 73.88 685 GLU A O 1
ATOM 5169 N N . GLN A 1 686 ? 5.995 20.195 9.930 1.00 63.53 686 GLN A N 1
ATOM 5170 C CA . GLN A 1 686 ? 6.244 18.800 10.306 1.00 63.53 686 GLN A CA 1
ATOM 5171 C C . GLN A 1 686 ? 7.371 18.180 9.474 1.00 63.53 686 GLN A C 1
ATOM 5173 O O . GLN A 1 686 ? 8.249 17.527 10.041 1.00 63.53 686 GLN A O 1
ATOM 5178 N N . LEU A 1 687 ? 7.381 18.404 8.156 1.00 83.88 687 LEU A N 1
ATOM 5179 C CA . LEU A 1 687 ? 8.437 17.911 7.272 1.00 83.88 687 LEU A CA 1
ATOM 5180 C C . LEU A 1 687 ? 9.791 18.547 7.613 1.00 83.88 687 LEU A C 1
ATOM 5182 O O . LEU A 1 687 ? 10.773 17.830 7.795 1.00 83.88 687 LEU A O 1
ATOM 5186 N N . GLU A 1 688 ? 9.848 19.868 7.787 1.00 86.44 688 GLU A N 1
ATOM 5187 C CA . GLU A 1 688 ? 11.068 20.557 8.213 1.00 86.44 688 GLU A CA 1
ATOM 5188 C C . GLU A 1 688 ? 11.623 20.014 9.539 1.00 86.44 688 GLU A C 1
ATOM 5190 O O . GLU A 1 688 ? 12.831 19.791 9.669 1.00 86.44 688 GLU A O 1
ATOM 5195 N N . ASN A 1 689 ? 10.757 19.776 10.526 1.00 72.75 689 ASN A N 1
ATOM 5196 C CA . ASN A 1 689 ? 11.152 19.221 11.819 1.00 72.75 689 ASN A CA 1
ATOM 5197 C C . ASN A 1 689 ? 11.608 17.756 11.697 1.00 72.75 689 ASN A C 1
ATOM 5199 O O . ASN A 1 689 ? 12.629 17.377 12.278 1.00 72.75 689 ASN A O 1
ATOM 5203 N N . ALA A 1 690 ? 10.926 16.937 10.890 1.00 75.06 690 ALA A N 1
ATOM 5204 C CA . ALA A 1 690 ? 11.305 15.548 10.638 1.00 75.06 690 ALA A CA 1
ATOM 5205 C C . ALA A 1 690 ? 12.670 15.433 9.932 1.00 75.06 690 ALA A C 1
ATOM 5207 O O . ALA A 1 690 ? 13.492 14.591 10.318 1.00 75.06 690 ALA A O 1
ATOM 5208 N N . LEU A 1 691 ? 12.961 16.317 8.972 1.00 87.50 691 LEU A N 1
ATOM 5209 C CA . LEU A 1 691 ? 14.262 16.412 8.301 1.00 87.50 691 LEU A CA 1
ATOM 5210 C C . LEU A 1 691 ? 15.389 16.783 9.283 1.00 87.50 691 LEU A C 1
ATOM 5212 O O . LEU A 1 691 ? 16.432 16.127 9.284 1.00 87.50 691 LEU A O 1
ATOM 5216 N N . LYS A 1 692 ? 15.153 17.750 10.183 1.00 84.62 692 LYS A N 1
ATOM 5217 C CA . LYS A 1 692 ? 16.108 18.169 11.235 1.00 84.62 692 LYS A CA 1
ATOM 5218 C C . LYS A 1 692 ? 16.325 17.088 12.318 1.00 84.62 692 LYS A C 1
ATOM 5220 O O . LYS A 1 692 ? 17.411 17.003 12.899 1.00 84.62 692 LYS A O 1
ATOM 5225 N N . SER A 1 693 ? 15.323 16.247 12.592 1.00 76.38 693 SER A N 1
ATOM 5226 C CA . SER A 1 693 ? 15.344 15.199 13.634 1.00 76.38 693 SER A CA 1
ATOM 5227 C C . SER A 1 693 ? 16.301 14.020 13.348 1.00 76.38 693 SER A C 1
ATOM 5229 O O . SER A 1 693 ? 16.932 13.950 12.293 1.00 76.38 693 SER A O 1
ATOM 5231 N N . ASN A 1 694 ? 16.384 13.049 14.268 1.00 75.19 694 ASN A N 1
ATOM 5232 C CA . ASN A 1 694 ? 17.135 11.792 14.088 1.00 75.19 694 ASN A CA 1
ATOM 5233 C C . ASN A 1 694 ? 16.289 10.623 13.535 1.00 75.19 694 ASN A C 1
ATOM 5235 O O . ASN A 1 694 ? 16.767 9.496 13.498 1.00 75.19 694 ASN A O 1
ATOM 5239 N N . VAL A 1 695 ? 15.045 10.869 13.110 1.00 68.25 695 VAL A N 1
ATOM 5240 C CA . VAL A 1 695 ? 14.179 9.854 12.480 1.00 68.25 695 VAL A CA 1
ATOM 5241 C C . VAL A 1 695 ? 14.823 9.309 11.201 1.00 68.25 695 VAL A C 1
ATOM 5243 O O . VAL A 1 695 ? 15.308 10.107 10.399 1.00 68.25 695 VAL A O 1
ATOM 5246 N N . ALA A 1 696 ? 14.776 7.990 10.986 1.00 77.06 696 ALA A N 1
ATOM 5247 C CA . ALA A 1 696 ? 15.306 7.343 9.782 1.00 77.06 696 ALA A CA 1
ATOM 5248 C C . ALA A 1 696 ? 14.348 7.436 8.578 1.00 77.06 696 ALA A C 1
ATOM 5250 O O . ALA A 1 696 ? 14.778 7.813 7.490 1.00 77.06 696 ALA A O 1
ATOM 5251 N N . LYS A 1 697 ? 13.050 7.144 8.761 1.00 80.94 697 LYS A N 1
ATOM 5252 C CA . LYS A 1 697 ? 12.059 7.114 7.668 1.00 80.94 697 LYS A CA 1
ATOM 5253 C C . LYS A 1 697 ? 10.951 8.159 7.857 1.00 80.94 697 LYS A C 1
ATOM 5255 O O . LYS A 1 697 ? 10.429 8.317 8.957 1.00 80.94 697 LYS A O 1
ATOM 5260 N N . ILE A 1 698 ? 10.548 8.837 6.789 1.00 82.00 698 ILE A N 1
ATOM 5261 C CA . ILE A 1 698 ? 9.501 9.866 6.740 1.00 82.00 698 ILE A CA 1
ATOM 5262 C C . ILE A 1 698 ? 8.402 9.403 5.769 1.00 82.00 698 ILE A C 1
ATOM 5264 O O . ILE A 1 698 ? 8.708 8.842 4.721 1.00 82.00 698 ILE A O 1
ATOM 5268 N N . GLU A 1 699 ? 7.128 9.623 6.094 1.00 81.50 699 GLU A N 1
ATOM 5269 C CA . GLU A 1 699 ? 5.996 9.475 5.168 1.00 81.50 699 GLU A CA 1
ATOM 5270 C C . GLU A 1 699 ? 5.332 10.827 4.916 1.00 81.50 699 GLU A C 1
ATOM 5272 O O . GLU A 1 699 ? 4.882 11.449 5.872 1.00 81.50 699 GLU A O 1
ATOM 5277 N N . ILE A 1 700 ? 5.216 11.268 3.668 1.00 78.75 700 ILE A N 1
ATOM 5278 C CA . ILE A 1 700 ? 4.450 12.466 3.305 1.00 78.75 700 ILE A CA 1
ATOM 5279 C C . ILE A 1 700 ? 3.031 12.036 2.910 1.00 78.75 700 ILE A C 1
ATOM 5281 O O . ILE A 1 700 ? 2.861 11.156 2.065 1.00 78.75 700 ILE A O 1
ATOM 5285 N N . ARG A 1 701 ? 2.004 12.652 3.511 1.00 72.69 701 ARG A N 1
ATOM 5286 C CA . ARG A 1 701 ? 0.584 12.415 3.183 1.00 72.69 701 ARG A CA 1
ATOM 5287 C C . ARG A 1 701 ? -0.150 13.719 2.888 1.00 72.69 701 ARG A C 1
ATOM 5289 O O . ARG A 1 701 ? -0.044 14.672 3.655 1.00 72.69 701 ARG A O 1
ATOM 5296 N N . GLY A 1 702 ? -0.982 13.712 1.847 1.00 65.44 702 GLY A N 1
ATOM 5297 C CA . GLY A 1 702 ? -1.719 14.895 1.397 1.00 65.44 702 GLY A CA 1
ATOM 5298 C C . GLY A 1 702 ? -0.835 15.873 0.620 1.00 65.44 702 GLY A C 1
ATOM 5299 O O . GLY A 1 702 ? 0.184 15.476 0.058 1.00 65.44 702 GLY A O 1
ATOM 5300 N N . THR A 1 703 ? -1.242 17.143 0.568 1.00 81.81 703 THR A N 1
ATOM 5301 C CA . THR A 1 703 ? -0.512 18.213 -0.132 1.00 81.81 703 THR A CA 1
ATOM 5302 C C . THR A 1 703 ? 0.216 19.110 0.868 1.00 81.81 703 THR A C 1
ATOM 5304 O O . THR A 1 703 ? -0.415 19.643 1.778 1.00 81.81 703 THR A O 1
ATOM 5307 N N . ILE A 1 704 ? 1.526 19.300 0.690 1.00 80.50 704 ILE A N 1
ATOM 5308 C CA . ILE A 1 704 ? 2.349 20.227 1.479 1.00 80.50 704 ILE A CA 1
ATOM 5309 C C . ILE A 1 704 ? 2.741 21.437 0.619 1.00 80.50 704 ILE A C 1
ATOM 5311 O O . ILE A 1 704 ? 3.405 21.282 -0.404 1.00 80.50 704 ILE A O 1
ATOM 5315 N N . GLY A 1 705 ? 2.393 22.642 1.078 1.00 84.19 705 GLY A N 1
ATOM 5316 C CA . GLY A 1 705 ? 2.659 23.902 0.372 1.00 84.19 705 GLY A CA 1
ATOM 5317 C C . GLY A 1 705 ? 1.708 24.160 -0.804 1.00 84.19 705 GLY A C 1
ATOM 5318 O O . GLY A 1 705 ? 0.770 23.401 -1.045 1.00 84.19 705 GLY A O 1
ATOM 5319 N N . THR A 1 706 ? 1.965 25.251 -1.523 1.00 85.25 706 THR A N 1
ATOM 5320 C CA . THR A 1 706 ? 1.294 25.683 -2.766 1.00 85.25 706 THR A CA 1
ATOM 5321 C C . THR A 1 706 ? 2.301 26.460 -3.626 1.00 85.25 706 THR A C 1
ATOM 5323 O O . THR A 1 706 ? 3.399 26.761 -3.155 1.00 85.25 706 THR A O 1
ATOM 5326 N N . ASP A 1 707 ? 1.927 26.887 -4.837 1.00 78.00 707 ASP A N 1
ATOM 5327 C CA . ASP A 1 707 ? 2.756 27.791 -5.659 1.00 78.00 707 ASP A CA 1
ATOM 5328 C C . ASP A 1 707 ? 3.121 29.110 -4.945 1.00 78.00 707 ASP A C 1
ATOM 5330 O O . ASP A 1 707 ? 4.147 29.723 -5.243 1.00 78.00 707 ASP A O 1
ATOM 5334 N N . SER A 1 708 ? 2.298 29.540 -3.979 1.00 79.81 708 SER A N 1
ATOM 5335 C CA . SER A 1 708 ? 2.528 30.722 -3.139 1.00 79.81 708 SER A CA 1
ATOM 5336 C C . SER A 1 708 ? 3.226 30.431 -1.800 1.00 79.81 708 SER A C 1
ATOM 5338 O O . SER A 1 708 ? 3.830 31.344 -1.240 1.00 79.81 708 SER A O 1
ATOM 5340 N N . ASP A 1 709 ? 3.195 29.189 -1.301 1.00 82.50 709 ASP A N 1
ATOM 5341 C CA . ASP A 1 709 ? 3.910 28.719 -0.096 1.00 82.50 709 ASP A CA 1
ATOM 5342 C C . ASP A 1 709 ? 5.037 27.727 -0.452 1.00 82.50 709 ASP A C 1
ATOM 5344 O O . ASP A 1 709 ? 5.245 26.686 0.183 1.00 82.50 709 ASP A O 1
ATOM 5348 N N . TYR A 1 710 ? 5.776 28.051 -1.513 1.00 87.25 710 TYR A N 1
ATOM 5349 C CA . TYR A 1 710 ? 6.891 27.244 -1.993 1.00 87.25 710 TYR A CA 1
ATOM 5350 C C . TYR A 1 710 ? 8.033 27.164 -0.970 1.00 87.25 710 TYR A C 1
ATOM 5352 O O . TYR A 1 710 ? 8.342 28.137 -0.277 1.00 87.25 710 TYR A O 1
ATOM 5360 N N . THR A 1 711 ? 8.694 26.005 -0.874 1.00 89.44 711 THR A N 1
ATOM 5361 C CA . THR A 1 711 ? 9.723 25.758 0.153 1.00 89.44 711 THR A CA 1
ATOM 5362 C C . THR A 1 711 ? 10.911 24.957 -0.378 1.00 89.44 711 THR A C 1
ATOM 5364 O O . THR A 1 711 ? 10.745 24.019 -1.147 1.00 89.44 711 THR A O 1
ATOM 5367 N N . ILE A 1 712 ? 12.127 25.286 0.069 1.00 90.25 712 ILE A N 1
ATOM 5368 C CA . ILE A 1 712 ? 13.341 24.515 -0.238 1.00 90.25 712 ILE A CA 1
ATOM 5369 C C . ILE A 1 712 ? 13.685 23.628 0.968 1.00 90.25 712 ILE A C 1
ATOM 5371 O O . ILE A 1 712 ? 14.104 24.114 2.019 1.00 90.25 712 ILE A O 1
ATOM 5375 N N . TYR A 1 713 ? 13.530 22.317 0.811 1.00 92.69 713 TYR A N 1
ATOM 5376 C CA . TYR A 1 713 ? 13.759 21.301 1.835 1.00 92.69 713 TYR A CA 1
ATOM 5377 C C . TYR A 1 713 ? 15.182 20.739 1.748 1.00 92.69 713 TYR A C 1
ATOM 5379 O O . TYR A 1 713 ? 15.520 19.977 0.842 1.00 92.69 713 TYR A O 1
ATOM 5387 N N . ARG A 1 714 ? 16.039 21.089 2.712 1.00 90.38 714 ARG A N 1
ATOM 5388 C CA . ARG A 1 714 ? 17.428 20.603 2.765 1.00 90.38 714 ARG A CA 1
ATOM 5389 C C . ARG A 1 714 ? 17.555 19.356 3.648 1.00 90.38 714 ARG A C 1
ATOM 5391 O O . ARG A 1 714 ? 17.182 19.377 4.821 1.00 90.38 714 ARG A O 1
ATOM 5398 N N . VAL A 1 715 ? 18.088 18.275 3.083 1.00 92.12 715 VAL A N 1
ATOM 5399 C CA . VAL A 1 715 ? 18.198 16.942 3.693 1.00 92.12 715 VAL A CA 1
ATOM 5400 C C . VAL A 1 715 ? 19.646 16.699 4.129 1.00 92.12 715 VAL A C 1
ATOM 5402 O O . VAL A 1 715 ? 20.456 16.207 3.349 1.00 92.12 715 VAL A O 1
ATOM 5405 N N . THR A 1 716 ? 19.950 17.050 5.384 1.00 88.00 716 THR A N 1
ATOM 5406 C CA . THR A 1 716 ? 21.315 17.067 5.964 1.00 88.00 716 THR A CA 1
ATOM 5407 C C . THR A 1 716 ? 21.671 15.848 6.821 1.00 88.00 716 THR A C 1
ATOM 5409 O O . THR A 1 716 ? 22.769 15.752 7.370 1.00 88.00 716 THR A O 1
ATOM 5412 N N . LYS A 1 717 ? 20.739 14.903 6.957 1.00 87.75 717 LYS A N 1
ATOM 5413 C CA . LYS A 1 717 ? 20.916 13.596 7.606 1.00 87.75 717 LYS A CA 1
ATOM 5414 C C . LYS A 1 717 ? 20.383 12.514 6.674 1.00 87.75 717 LYS A C 1
ATOM 5416 O O . LYS A 1 717 ? 19.472 12.792 5.901 1.00 87.75 717 LYS A O 1
ATOM 5421 N N . THR A 1 718 ? 20.902 11.293 6.761 1.00 89.81 718 THR A N 1
ATOM 5422 C CA . THR A 1 718 ? 20.346 10.137 6.042 1.00 89.81 718 THR A CA 1
ATOM 5423 C C . THR A 1 718 ? 18.854 9.978 6.372 1.00 89.81 718 THR A C 1
ATOM 5425 O O . THR A 1 718 ? 18.481 9.991 7.548 1.00 89.81 718 THR A O 1
ATOM 5428 N N . LYS A 1 719 ? 18.006 9.877 5.339 1.00 90.88 719 LYS A N 1
ATOM 5429 C CA . LYS A 1 719 ? 16.542 9.739 5.433 1.00 90.88 719 LYS A CA 1
ATOM 5430 C C . LYS A 1 719 ? 16.016 8.836 4.326 1.00 90.88 719 LYS A C 1
ATOM 5432 O O . LYS A 1 719 ? 16.478 8.930 3.196 1.00 90.88 719 LYS A O 1
ATOM 5437 N N . GLU A 1 720 ? 14.975 8.075 4.616 1.00 93.69 720 GLU A N 1
ATOM 5438 C CA . GLU A 1 720 ? 14.084 7.496 3.610 1.00 93.69 720 GLU A CA 1
ATOM 5439 C C . GLU A 1 720 ? 12.775 8.293 3.600 1.00 93.69 720 GLU A C 1
ATOM 5441 O O . GLU A 1 720 ? 12.032 8.262 4.573 1.00 93.69 720 GLU A O 1
ATOM 5446 N N . ILE A 1 721 ? 12.506 9.049 2.539 1.00 96.12 721 ILE A N 1
ATOM 5447 C CA . ILE A 1 721 ? 11.334 9.917 2.388 1.00 96.12 721 ILE A CA 1
ATOM 5448 C C . ILE A 1 721 ? 10.362 9.233 1.427 1.00 96.12 721 ILE A C 1
ATOM 5450 O O . ILE A 1 721 ? 10.651 9.089 0.241 1.00 96.12 721 ILE A O 1
ATOM 5454 N N . LEU A 1 722 ? 9.215 8.795 1.938 1.00 89.19 722 LEU A N 1
ATOM 5455 C CA . LEU A 1 722 ? 8.209 8.059 1.177 1.00 89.19 722 LEU A CA 1
ATOM 5456 C C . LEU A 1 722 ? 6.957 8.913 0.976 1.00 89.19 722 LEU A C 1
ATOM 5458 O O . LEU A 1 722 ? 6.356 9.355 1.951 1.00 89.19 722 LEU A O 1
ATOM 5462 N N . GLY A 1 723 ? 6.535 9.116 -0.266 1.00 80.06 723 GLY A N 1
ATOM 5463 C CA . GLY A 1 723 ? 5.204 9.627 -0.564 1.00 80.06 723 GLY A CA 1
ATOM 5464 C C . GLY A 1 723 ? 4.151 8.530 -0.400 1.00 80.06 723 GLY A C 1
ATOM 5465 O O . GLY A 1 723 ? 4.358 7.385 -0.804 1.00 80.06 723 GLY A O 1
ATOM 5466 N N . ALA A 1 724 ? 3.023 8.863 0.223 1.00 71.38 724 ALA A N 1
ATOM 5467 C CA . ALA A 1 724 ? 1.809 8.058 0.132 1.00 71.38 724 ALA A CA 1
ATOM 5468 C C . ALA A 1 724 ? 1.082 8.323 -1.201 1.00 71.38 724 ALA A C 1
ATOM 5470 O O . ALA A 1 724 ? 1.371 9.301 -1.896 1.00 71.38 724 ALA A O 1
ATOM 5471 N N . THR A 1 725 ? 0.098 7.488 -1.542 1.00 70.44 725 THR A N 1
ATOM 5472 C CA . THR A 1 725 ? -0.738 7.658 -2.741 1.00 70.44 725 THR A CA 1
ATOM 5473 C C . THR A 1 725 ? -1.303 9.080 -2.831 1.00 70.44 725 THR A C 1
ATOM 5475 O O . THR A 1 725 ? -1.893 9.577 -1.872 1.00 70.44 725 THR A O 1
ATOM 5478 N N . ASN A 1 726 ? -1.123 9.729 -3.986 1.00 60.19 726 ASN A N 1
ATOM 5479 C CA . ASN A 1 726 ? -1.524 11.117 -4.263 1.00 60.19 726 ASN A CA 1
ATOM 5480 C C . ASN A 1 726 ? -0.910 12.180 -3.325 1.00 60.19 726 ASN A C 1
ATOM 5482 O O . ASN A 1 726 ? -1.451 13.283 -3.215 1.00 60.19 726 ASN A O 1
ATOM 5486 N N . SER A 1 727 ? 0.203 11.882 -2.643 1.00 75.06 727 SER A N 1
ATOM 5487 C CA . SER A 1 727 ? 0.930 12.885 -1.858 1.00 75.06 727 SER A CA 1
ATOM 5488 C C . SER A 1 727 ? 1.675 13.867 -2.765 1.00 75.06 727 SER A C 1
ATOM 5490 O O . SER A 1 727 ? 2.406 13.462 -3.670 1.00 75.06 727 SER A O 1
ATOM 5492 N N . LYS A 1 728 ? 1.477 15.165 -2.516 1.00 87.81 728 LYS A N 1
ATOM 5493 C CA . LYS A 1 728 ? 2.023 16.269 -3.313 1.00 87.81 728 LYS A CA 1
ATOM 5494 C C . LYS A 1 728 ? 2.847 17.203 -2.437 1.00 87.81 728 LYS A C 1
ATOM 5496 O O . LYS A 1 728 ? 2.504 17.438 -1.277 1.00 87.81 728 LYS A O 1
ATOM 5501 N N . ILE A 1 729 ? 3.897 17.790 -2.992 1.00 93.94 729 ILE A N 1
ATOM 5502 C CA . ILE A 1 729 ? 4.687 18.813 -2.313 1.00 93.94 729 ILE A CA 1
ATOM 5503 C C . ILE A 1 729 ? 5.093 19.931 -3.267 1.00 93.94 729 ILE A C 1
ATOM 5505 O O . ILE A 1 729 ? 5.664 19.673 -4.318 1.00 93.94 729 ILE A O 1
ATOM 5509 N N . TYR A 1 730 ? 4.832 21.175 -2.880 1.00 92.25 730 TYR A N 1
ATOM 5510 C CA . TYR A 1 730 ? 5.294 22.368 -3.583 1.00 92.25 730 TYR A CA 1
ATOM 5511 C C . TYR A 1 730 ? 6.634 22.800 -2.983 1.00 92.25 730 TYR A C 1
ATOM 5513 O O . TYR A 1 730 ? 6.699 23.439 -1.926 1.00 92.25 730 TYR A O 1
ATOM 5521 N N . GLY A 1 731 ? 7.728 22.378 -3.617 1.00 91.81 731 GLY A N 1
ATOM 5522 C CA . GLY A 1 731 ? 9.069 22.631 -3.105 1.00 91.81 731 GLY A CA 1
ATOM 5523 C C . GLY A 1 731 ? 10.210 21.970 -3.876 1.00 91.81 731 GLY A C 1
ATOM 5524 O O . GLY A 1 731 ? 10.002 21.054 -4.666 1.00 91.81 731 GLY A O 1
ATOM 5525 N N . SER A 1 732 ? 11.432 22.425 -3.596 1.00 92.00 732 SER A N 1
ATOM 5526 C CA . SER A 1 732 ? 12.684 21.798 -4.046 1.00 92.00 732 SER A CA 1
ATOM 5527 C C . SER A 1 732 ? 13.267 20.950 -2.925 1.00 92.00 732 SER A C 1
ATOM 5529 O O . SER A 1 732 ? 13.237 21.369 -1.768 1.00 92.00 732 SER A O 1
ATOM 5531 N N . PHE A 1 733 ? 13.926 19.839 -3.247 1.00 93.69 733 PHE A N 1
ATOM 5532 C CA . PHE A 1 733 ? 14.817 19.147 -2.311 1.00 93.69 733 PHE A CA 1
ATOM 5533 C C . PHE A 1 733 ? 16.289 19.450 -2.607 1.00 93.69 733 PHE A C 1
ATOM 5535 O O . PHE A 1 733 ? 16.710 19.461 -3.762 1.00 93.69 733 PHE A O 1
ATOM 5542 N N . ILE A 1 734 ? 17.096 19.642 -1.560 1.00 90.69 734 ILE A N 1
ATOM 5543 C CA . ILE A 1 734 ? 18.564 19.668 -1.641 1.00 90.69 734 ILE A CA 1
ATOM 5544 C C . ILE A 1 734 ? 19.107 18.544 -0.759 1.00 90.69 734 ILE A C 1
ATOM 5546 O O . ILE A 1 734 ? 18.990 18.610 0.463 1.00 90.69 734 ILE A O 1
ATOM 5550 N N . ILE A 1 735 ? 19.710 17.527 -1.366 1.00 90.00 735 ILE A N 1
ATOM 5551 C CA . ILE A 1 735 ? 20.277 16.358 -0.688 1.00 90.00 735 ILE A CA 1
ATOM 5552 C C . ILE A 1 735 ? 21.794 16.542 -0.580 1.00 90.00 735 ILE A C 1
ATOM 5554 O O . ILE A 1 735 ? 22.497 16.417 -1.582 1.00 90.00 735 ILE A O 1
ATOM 5558 N N . ASP A 1 736 ? 22.316 16.830 0.616 1.00 83.06 736 ASP A N 1
ATOM 5559 C CA . ASP A 1 736 ? 23.756 17.042 0.860 1.00 83.06 736 ASP A CA 1
ATOM 5560 C C . ASP A 1 736 ? 24.407 15.963 1.751 1.00 83.06 736 ASP A C 1
ATOM 5562 O O . ASP A 1 736 ? 25.517 16.143 2.257 1.00 83.06 736 ASP A O 1
ATOM 5566 N N . VAL A 1 737 ? 23.747 14.804 1.873 1.00 83.81 737 VAL A N 1
ATOM 5567 C CA . VAL A 1 737 ? 24.160 13.650 2.689 1.00 83.81 737 VAL A CA 1
ATOM 5568 C C . VAL A 1 737 ? 23.906 12.311 1.980 1.00 83.81 737 VAL A C 1
ATOM 5570 O O . VAL A 1 737 ? 22.980 12.172 1.178 1.00 83.81 737 VAL A O 1
ATOM 5573 N N . ASP A 1 738 ? 24.738 11.315 2.279 1.00 84.25 738 ASP A N 1
ATOM 5574 C CA . ASP A 1 738 ? 24.688 9.986 1.664 1.00 84.25 738 ASP A CA 1
ATOM 5575 C C . ASP A 1 738 ? 23.566 9.085 2.223 1.00 84.25 738 ASP A C 1
ATOM 5577 O O . ASP A 1 738 ? 23.121 9.201 3.372 1.00 84.25 738 ASP A O 1
ATOM 5581 N N . ASN A 1 739 ? 23.168 8.120 1.389 1.00 86.94 739 ASN A N 1
ATOM 5582 C CA . ASN A 1 739 ? 22.162 7.077 1.620 1.00 86.94 739 ASN A CA 1
ATOM 5583 C C . ASN A 1 739 ? 20.724 7.602 1.794 1.00 86.94 739 ASN A C 1
ATOM 5585 O O . ASN A 1 739 ? 19.891 6.941 2.413 1.00 86.94 739 ASN A O 1
ATOM 5589 N N . VAL A 1 740 ? 20.417 8.784 1.249 1.00 93.00 740 VAL A N 1
ATOM 5590 C CA . VAL A 1 740 ? 19.041 9.298 1.210 1.00 93.00 740 VAL A CA 1
ATOM 5591 C C . VAL A 1 740 ? 18.225 8.548 0.159 1.00 93.00 740 VAL A C 1
ATOM 5593 O O . VAL A 1 740 ? 18.713 8.279 -0.938 1.00 93.00 740 VAL A O 1
ATOM 5596 N N . LYS A 1 741 ? 16.971 8.239 0.486 1.00 96.12 741 LYS A N 1
ATOM 5597 C CA . LYS A 1 741 ? 15.986 7.682 -0.444 1.00 96.12 741 LYS A CA 1
ATOM 5598 C C . LYS A 1 741 ? 14.798 8.632 -0.572 1.00 96.12 741 LYS A C 1
ATOM 5600 O O . LYS A 1 741 ? 14.329 9.126 0.451 1.00 96.12 741 LYS A O 1
ATOM 5605 N N . ILE A 1 742 ? 14.297 8.866 -1.781 1.00 97.31 742 ILE A N 1
ATOM 5606 C CA . ILE A 1 742 ? 13.027 9.563 -2.038 1.00 97.31 742 ILE A CA 1
ATOM 5607 C C . ILE A 1 742 ? 12.187 8.694 -2.972 1.00 97.31 742 ILE A C 1
ATOM 5609 O O . ILE A 1 742 ? 12.626 8.394 -4.084 1.00 97.31 742 ILE A O 1
ATOM 5613 N N . ASN A 1 743 ? 11.001 8.270 -2.529 1.00 96.12 743 ASN A N 1
ATOM 5614 C CA . ASN A 1 743 ? 10.173 7.356 -3.309 1.00 96.12 743 ASN A CA 1
ATOM 5615 C C . ASN A 1 743 ? 8.666 7.616 -3.220 1.00 96.12 743 ASN A C 1
ATOM 5617 O O . ASN A 1 743 ? 8.126 7.697 -2.119 1.00 96.12 743 ASN A O 1
ATOM 5621 N N . GLY A 1 744 ? 7.970 7.602 -4.361 1.00 91.56 744 GLY A N 1
ATOM 5622 C CA . GLY A 1 744 ? 6.502 7.654 -4.423 1.00 91.56 744 GLY A CA 1
ATOM 5623 C C . GLY A 1 744 ? 5.883 9.045 -4.244 1.00 91.56 744 GLY A C 1
ATOM 5624 O O . GLY A 1 744 ? 4.716 9.135 -3.871 1.00 91.56 744 GLY A O 1
ATOM 5625 N N . LEU A 1 745 ? 6.652 10.122 -4.435 1.00 93.56 745 LEU A N 1
ATOM 5626 C CA . LEU A 1 745 ? 6.240 11.499 -4.135 1.00 93.56 745 LEU A CA 1
ATOM 5627 C C . LEU A 1 745 ? 5.963 12.317 -5.408 1.00 93.56 745 LEU A C 1
ATOM 5629 O O . LEU A 1 745 ? 6.745 12.263 -6.358 1.00 93.56 745 LEU A O 1
ATOM 5633 N N . GLU A 1 746 ? 4.896 13.122 -5.419 1.00 95.81 746 GLU A N 1
ATOM 5634 C CA . GLU A 1 746 ? 4.655 14.123 -6.468 1.00 95.81 746 GLU A CA 1
ATOM 5635 C C . GLU A 1 746 ? 5.235 15.486 -6.043 1.00 95.81 746 GLU A C 1
ATOM 5637 O O . GLU A 1 746 ? 4.789 16.079 -5.063 1.00 95.81 746 GLU A O 1
ATOM 5642 N N . ILE A 1 747 ? 6.243 15.987 -6.757 1.00 95.50 747 ILE A N 1
ATOM 5643 C CA . ILE A 1 747 ? 6.996 17.204 -6.420 1.00 95.50 747 ILE A CA 1
ATOM 5644 C C . ILE A 1 747 ? 6.722 18.280 -7.469 1.00 95.50 747 ILE A C 1
ATOM 5646 O O . ILE A 1 747 ? 7.075 18.119 -8.635 1.00 95.50 747 ILE A O 1
ATOM 5650 N N . HIS A 1 748 ? 6.132 19.391 -7.037 1.00 92.12 748 HIS A N 1
ATOM 5651 C CA . HIS A 1 748 ? 5.870 20.587 -7.831 1.00 92.12 748 HIS A CA 1
ATOM 5652 C C . HIS A 1 748 ? 7.016 21.577 -7.636 1.00 92.12 748 HIS A C 1
ATOM 5654 O O . HIS A 1 748 ? 7.243 22.064 -6.527 1.00 92.12 748 HIS A O 1
ATOM 5660 N N . ASN A 1 749 ? 7.755 21.850 -8.708 1.00 88.88 749 ASN A N 1
ATOM 5661 C CA . ASN A 1 749 ? 8.894 22.761 -8.755 1.00 88.88 749 ASN A CA 1
ATOM 5662 C C . ASN A 1 749 ? 8.468 24.133 -9.308 1.00 88.88 749 ASN A C 1
ATOM 5664 O O . ASN A 1 749 ? 7.822 24.188 -10.349 1.00 88.88 749 ASN A O 1
ATOM 5668 N N . GLN A 1 750 ? 8.847 25.237 -8.657 1.00 84.44 750 GLN A N 1
ATOM 5669 C CA . GLN A 1 750 ? 8.430 26.586 -9.060 1.00 84.44 750 GLN A CA 1
ATOM 5670 C C . GLN A 1 750 ? 9.148 27.087 -10.323 1.00 84.44 750 GLN A C 1
ATOM 5672 O O . GLN A 1 750 ? 8.576 27.891 -11.047 1.00 84.44 750 GLN A O 1
ATOM 5677 N N . GLY A 1 751 ? 10.365 26.618 -10.616 1.00 81.00 751 GLY A N 1
ATOM 5678 C CA . GLY A 1 751 ? 11.176 27.161 -11.709 1.00 81.00 751 GLY A CA 1
ATOM 5679 C C . GLY A 1 751 ? 11.800 28.528 -11.384 1.00 81.00 751 GLY A C 1
ATOM 5680 O O . GLY A 1 751 ? 11.628 29.091 -10.299 1.00 81.00 751 GLY A O 1
ATOM 5681 N N . TRP A 1 752 ? 12.580 29.060 -12.327 1.00 79.31 752 TRP A N 1
ATOM 5682 C CA . TRP A 1 752 ? 13.370 30.285 -12.157 1.00 79.31 752 TRP A CA 1
ATOM 5683 C C . TRP A 1 752 ? 13.268 31.213 -13.377 1.00 79.31 752 TRP A C 1
ATOM 5685 O O . TRP A 1 752 ? 13.371 30.764 -14.518 1.00 79.31 752 TRP A O 1
ATOM 5695 N N . ILE A 1 753 ? 13.107 32.516 -13.116 1.00 72.44 753 ILE A N 1
ATOM 5696 C CA . ILE A 1 753 ? 13.105 33.589 -14.124 1.00 72.44 753 ILE A CA 1
ATOM 5697 C C . ILE A 1 753 ? 14.522 34.155 -14.273 1.00 72.44 753 ILE A C 1
ATOM 5699 O O . ILE A 1 753 ? 15.201 34.436 -13.278 1.00 72.44 753 ILE A O 1
ATOM 5703 N N . THR A 1 754 ? 14.940 34.382 -15.516 1.00 64.81 754 THR A N 1
ATOM 5704 C CA . THR A 1 754 ? 16.233 34.979 -15.865 1.00 64.81 754 THR A CA 1
ATOM 5705 C C . THR A 1 754 ? 16.406 36.386 -15.275 1.00 64.81 754 THR A C 1
ATOM 5707 O O . THR A 1 754 ? 15.564 37.258 -15.457 1.00 64.81 754 THR A O 1
ATOM 5710 N N . GLY A 1 755 ? 17.530 36.626 -14.586 1.00 58.84 755 GLY A N 1
ATOM 5711 C CA . GLY A 1 755 ? 17.909 37.939 -14.026 1.00 58.84 755 GLY A CA 1
ATOM 5712 C C . GLY A 1 755 ? 18.032 37.989 -12.496 1.00 58.84 755 GLY A C 1
ATOM 5713 O O . GLY A 1 755 ? 18.628 38.917 -11.954 1.00 58.84 755 GLY A O 1
ATOM 5714 N N . ASN A 1 756 ? 17.538 36.971 -11.792 1.00 57.22 756 ASN A N 1
ATOM 5715 C CA . ASN A 1 756 ? 17.749 36.762 -10.354 1.00 57.22 756 ASN A CA 1
ATOM 5716 C C . ASN A 1 756 ? 18.999 35.868 -10.150 1.00 57.22 756 ASN A C 1
ATOM 5718 O O . ASN A 1 756 ? 19.209 34.989 -10.985 1.00 57.22 756 ASN A O 1
ATOM 5722 N N . PRO A 1 757 ? 19.847 36.004 -9.106 1.00 56.16 757 PRO A N 1
ATOM 5723 C CA . PRO A 1 757 ? 20.844 34.978 -8.767 1.00 56.16 757 PRO A CA 1
ATOM 5724 C C . PRO A 1 757 ? 20.287 33.545 -8.846 1.00 56.16 757 PRO A C 1
ATOM 5726 O O . PRO A 1 757 ? 19.120 33.299 -8.540 1.00 56.16 757 PRO A O 1
ATOM 5729 N N . VAL A 1 758 ? 21.128 32.603 -9.293 1.00 58.78 758 VAL A N 1
ATOM 5730 C CA . VAL A 1 758 ? 20.729 31.208 -9.544 1.00 58.78 758 VAL A CA 1
ATOM 5731 C C . VAL A 1 758 ? 20.210 30.578 -8.249 1.00 58.78 758 VAL A C 1
ATOM 5733 O O . VAL A 1 758 ? 20.957 30.410 -7.285 1.00 58.78 758 VAL A O 1
ATOM 5736 N N . ASP A 1 759 ? 18.920 30.252 -8.237 1.00 66.00 759 ASP A N 1
ATOM 5737 C CA . ASP A 1 759 ? 18.192 29.779 -7.061 1.00 66.00 759 ASP A CA 1
ATOM 5738 C C . ASP A 1 759 ? 17.956 28.261 -7.139 1.00 66.00 759 ASP A C 1
ATOM 5740 O O . ASP A 1 759 ? 17.765 27.699 -8.222 1.00 66.00 759 ASP A O 1
ATOM 5744 N N . ALA A 1 760 ? 17.911 27.594 -5.983 1.00 67.25 760 ALA A N 1
ATOM 5745 C CA . ALA A 1 760 ? 17.553 26.181 -5.896 1.00 67.25 760 ALA A CA 1
ATOM 5746 C C . ALA A 1 760 ? 16.133 25.902 -6.423 1.00 67.25 760 ALA A C 1
ATOM 5748 O O . ALA A 1 760 ? 15.900 24.806 -6.927 1.00 67.25 760 ALA A O 1
ATOM 5749 N N . ARG A 1 761 ? 15.247 26.915 -6.418 1.00 76.38 761 ARG A N 1
ATOM 5750 C CA . ARG A 1 761 ? 13.934 26.939 -7.099 1.00 76.38 761 ARG A CA 1
ATOM 5751 C C . ARG A 1 761 ? 13.963 26.576 -8.584 1.00 76.38 761 ARG A C 1
ATOM 5753 O O . ARG A 1 761 ? 12.915 26.328 -9.159 1.00 76.38 761 ARG A O 1
ATOM 5760 N N . ARG A 1 762 ? 15.131 26.534 -9.230 1.00 83.31 762 ARG A N 1
ATOM 5761 C CA . ARG A 1 762 ? 15.253 26.023 -10.600 1.00 83.31 762 ARG A CA 1
ATOM 5762 C C . ARG A 1 762 ? 15.090 24.499 -10.684 1.00 83.31 762 ARG A C 1
ATOM 5764 O O . ARG A 1 762 ? 14.711 24.000 -11.736 1.00 83.31 762 ARG A O 1
ATOM 5771 N N . ASN A 1 763 ? 15.381 23.750 -9.621 1.00 87.75 763 ASN A N 1
ATOM 5772 C CA . ASN A 1 763 ? 15.489 22.288 -9.657 1.00 87.75 763 ASN A CA 1
ATOM 5773 C C . ASN A 1 763 ? 14.488 21.631 -8.684 1.00 87.75 763 ASN A C 1
ATOM 5775 O O . ASN A 1 763 ? 14.424 22.021 -7.516 1.00 87.75 763 ASN A O 1
ATOM 5779 N N . ALA A 1 764 ? 13.786 20.572 -9.103 1.00 92.38 764 ALA A N 1
ATOM 5780 C CA . ALA A 1 764 ? 12.891 19.821 -8.215 1.00 92.38 764 ALA A CA 1
ATOM 5781 C C . ALA A 1 764 ? 13.682 19.040 -7.149 1.00 92.38 764 ALA A C 1
ATOM 5783 O O . ALA A 1 764 ? 13.352 19.076 -5.962 1.00 92.38 764 ALA A O 1
ATOM 5784 N N . ILE A 1 765 ? 14.772 18.377 -7.552 1.00 93.56 765 ILE A N 1
ATOM 5785 C CA . ILE A 1 765 ? 15.721 17.727 -6.638 1.00 93.56 765 ILE A CA 1
ATOM 5786 C C . ILE A 1 765 ? 17.151 18.081 -7.059 1.00 93.56 765 ILE A C 1
ATOM 5788 O O . ILE A 1 765 ? 17.567 17.801 -8.178 1.00 93.56 765 ILE A O 1
ATOM 5792 N N . THR A 1 766 ? 17.931 18.654 -6.143 1.00 89.62 766 THR A N 1
ATOM 5793 C CA . THR A 1 766 ? 19.382 18.846 -6.285 1.00 89.62 766 THR A CA 1
ATOM 5794 C C . THR A 1 766 ? 20.115 17.866 -5.375 1.00 89.62 766 THR A C 1
ATOM 5796 O O . THR A 1 766 ? 19.852 17.821 -4.175 1.00 89.62 766 THR A O 1
ATOM 5799 N N . VAL A 1 767 ? 21.059 17.099 -5.915 1.00 86.38 767 VAL A N 1
ATOM 5800 C CA . VAL A 1 767 ? 21.815 16.072 -5.187 1.00 86.38 767 VAL A CA 1
ATOM 5801 C C . VAL A 1 767 ? 23.299 16.426 -5.183 1.00 86.38 767 VAL A C 1
ATOM 5803 O O . VAL A 1 767 ? 23.910 16.543 -6.235 1.00 86.38 767 VAL A O 1
ATOM 5806 N N . VAL A 1 768 ? 23.900 16.563 -4.002 1.00 79.56 768 VAL A N 1
ATOM 5807 C CA . VAL A 1 768 ? 25.334 16.880 -3.789 1.00 79.56 768 VAL A CA 1
ATOM 5808 C C . VAL A 1 768 ? 26.074 15.707 -3.102 1.00 79.56 768 VAL A C 1
ATOM 5810 O O . VAL A 1 768 ? 27.238 15.809 -2.706 1.00 79.56 768 VAL A O 1
ATOM 5813 N N . SER A 1 769 ? 25.367 14.585 -2.962 1.00 76.25 769 SER A N 1
ATOM 5814 C CA . SER A 1 769 ? 25.739 13.333 -2.297 1.00 76.25 769 SER A CA 1
ATOM 5815 C C . SER A 1 769 ? 26.273 12.291 -3.289 1.00 76.25 769 SER A C 1
ATOM 5817 O O . SER A 1 769 ? 25.962 12.348 -4.478 1.00 76.25 769 SER A O 1
ATOM 5819 N N . ASN A 1 770 ? 27.070 11.337 -2.802 1.00 75.50 770 ASN A N 1
ATOM 5820 C CA . ASN A 1 770 ? 27.617 10.235 -3.598 1.00 75.50 770 ASN A CA 1
ATOM 5821 C C . ASN A 1 770 ? 26.709 8.986 -3.558 1.00 75.50 770 ASN A C 1
ATOM 5823 O O . ASN A 1 770 ? 26.958 8.021 -4.286 1.00 75.50 770 ASN A O 1
ATOM 5827 N N . ARG A 1 771 ? 25.679 8.960 -2.695 1.00 79.19 771 ARG A N 1
ATOM 5828 C CA . ARG A 1 771 ? 24.762 7.817 -2.541 1.00 79.19 771 ARG A CA 1
ATOM 5829 C C . ARG A 1 771 ? 23.314 8.259 -2.361 1.00 79.19 771 ARG A C 1
ATOM 5831 O O . ARG A 1 771 ? 22.973 8.819 -1.318 1.00 79.19 771 ARG A O 1
ATOM 5838 N N . VAL A 1 772 ? 22.459 7.967 -3.340 1.00 88.19 772 VAL A N 1
ATOM 5839 C CA . VAL A 1 772 ? 21.030 8.318 -3.308 1.00 88.19 772 VAL A CA 1
ATOM 5840 C C . VAL A 1 772 ? 20.185 7.300 -4.078 1.00 88.19 772 VAL A C 1
ATOM 5842 O O . VAL A 1 772 ? 20.633 6.755 -5.087 1.00 88.19 772 VAL A O 1
ATOM 5845 N N . GLU A 1 773 ? 18.947 7.095 -3.632 1.00 94.25 773 GLU A N 1
ATOM 5846 C CA . GLU A 1 773 ? 17.901 6.406 -4.396 1.00 94.25 773 GLU A CA 1
ATOM 5847 C C . GLU A 1 773 ? 16.727 7.376 -4.621 1.00 94.25 773 GLU A C 1
ATOM 5849 O O . GLU A 1 773 ? 16.164 7.899 -3.662 1.00 94.25 773 GLU A O 1
ATOM 5854 N N . ILE A 1 774 ? 16.360 7.652 -5.873 1.00 96.19 774 ILE A N 1
ATOM 5855 C CA . ILE A 1 774 ? 15.220 8.507 -6.241 1.00 96.19 774 ILE A CA 1
ATOM 5856 C C . ILE A 1 774 ? 14.342 7.692 -7.188 1.00 96.19 774 ILE A C 1
ATOM 5858 O O . ILE A 1 774 ? 14.692 7.522 -8.356 1.00 96.19 774 ILE A O 1
ATOM 5862 N N . THR A 1 775 ? 13.242 7.133 -6.684 1.00 96.44 775 THR A N 1
ATOM 5863 C CA . THR A 1 775 ? 12.471 6.114 -7.413 1.00 96.44 775 THR A CA 1
ATOM 5864 C C . THR A 1 775 ? 10.965 6.342 -7.401 1.00 96.44 775 THR A C 1
ATOM 5866 O O . THR A 1 775 ? 10.404 6.691 -6.370 1.00 96.44 775 THR A O 1
ATOM 5869 N N . ASN A 1 776 ? 10.269 6.068 -8.505 1.00 95.81 776 ASN A N 1
ATOM 5870 C CA . ASN A 1 776 ? 8.796 6.119 -8.556 1.00 95.81 776 ASN A CA 1
ATOM 5871 C C . ASN A 1 776 ? 8.192 7.497 -8.179 1.00 95.81 776 ASN A C 1
ATOM 5873 O O . ASN A 1 776 ? 7.103 7.555 -7.609 1.00 95.81 776 ASN A O 1
ATOM 5877 N N . ASN A 1 777 ? 8.902 8.608 -8.412 1.00 97.38 777 ASN A N 1
ATOM 5878 C CA . ASN A 1 777 ? 8.416 9.963 -8.112 1.00 97.38 777 ASN A CA 1
ATOM 5879 C C . ASN A 1 777 ? 7.849 10.644 -9.362 1.00 97.38 777 ASN A C 1
ATOM 5881 O O . ASN A 1 777 ? 8.266 10.344 -10.478 1.00 97.38 777 ASN A O 1
ATOM 5885 N N . LYS A 1 778 ? 6.958 11.618 -9.174 1.00 96.25 778 LYS A N 1
ATOM 5886 C CA . LYS A 1 778 ? 6.424 12.455 -10.254 1.00 96.25 778 LYS A CA 1
ATOM 5887 C C . LYS A 1 778 ? 6.885 13.895 -10.063 1.00 96.25 778 LYS A C 1
ATOM 5889 O O . LYS A 1 778 ? 6.440 14.569 -9.143 1.00 96.25 778 LYS A O 1
ATOM 5894 N N . LEU A 1 779 ? 7.800 14.367 -10.899 1.00 95.00 779 LEU A N 1
ATOM 5895 C CA . LEU A 1 779 ? 8.378 15.706 -10.823 1.00 95.00 779 LEU A CA 1
ATOM 5896 C C . LEU A 1 779 ? 7.696 16.596 -11.860 1.00 95.00 779 LEU A C 1
ATOM 5898 O O . LEU A 1 779 ? 7.822 16.355 -13.056 1.00 95.00 779 LEU A O 1
ATOM 5902 N N . ILE A 1 780 ? 6.976 17.618 -11.409 1.00 90.06 780 ILE A N 1
ATOM 5903 C CA . ILE A 1 780 ? 6.216 18.536 -12.258 1.00 90.06 780 ILE A CA 1
ATOM 5904 C C . ILE A 1 780 ? 6.820 19.925 -12.103 1.00 90.06 780 ILE A C 1
ATOM 5906 O O . ILE A 1 780 ? 6.868 20.473 -11.006 1.00 90.06 780 ILE A O 1
ATOM 5910 N N . SER A 1 781 ? 7.305 20.497 -13.198 1.00 75.69 781 SER A N 1
ATOM 5911 C CA . SER A 1 781 ? 7.836 21.858 -13.208 1.00 75.69 781 SER A CA 1
ATOM 5912 C C . SER A 1 781 ? 6.769 22.869 -13.610 1.00 75.69 781 SER A C 1
ATOM 5914 O O . SER A 1 781 ? 6.098 22.677 -14.622 1.00 75.69 781 SER A O 1
ATOM 5916 N N . SER A 1 782 ? 6.647 23.967 -12.860 1.00 70.69 782 SER A N 1
ATOM 5917 C CA . SER A 1 782 ? 5.872 25.125 -13.299 1.00 70.69 782 SER A CA 1
ATOM 5918 C C . SER A 1 782 ? 6.478 25.693 -14.576 1.00 70.69 782 SER A C 1
ATOM 5920 O O . SER A 1 782 ? 7.699 25.782 -14.729 1.00 70.69 782 SER A O 1
ATOM 5922 N N . ASN A 1 783 ? 5.593 26.075 -15.486 1.00 65.81 783 ASN A N 1
ATOM 5923 C CA . ASN A 1 783 ? 5.927 26.637 -16.783 1.00 65.81 783 ASN A CA 1
ATOM 5924 C C . ASN A 1 783 ? 6.148 28.151 -16.751 1.00 65.81 783 ASN A C 1
ATOM 5926 O O . ASN A 1 783 ? 6.852 28.711 -17.591 1.00 65.81 783 ASN A O 1
ATOM 5930 N N . THR A 1 784 ? 5.521 28.810 -15.782 1.00 67.81 784 THR A N 1
ATOM 5931 C CA . THR A 1 784 ? 5.574 30.251 -15.605 1.00 67.81 784 THR A CA 1
ATOM 5932 C C . THR A 1 784 ? 5.772 30.594 -14.140 1.00 67.81 784 THR A C 1
ATOM 5934 O O . THR A 1 784 ? 5.288 29.904 -13.240 1.00 67.81 784 THR A O 1
ATOM 5937 N N . VAL A 1 785 ? 6.465 31.698 -13.892 1.00 68.25 785 VAL A N 1
ATOM 5938 C CA . VAL A 1 785 ? 6.524 32.335 -12.577 1.00 68.25 785 VAL A CA 1
ATOM 5939 C C . VAL A 1 785 ? 6.049 33.765 -12.778 1.00 68.25 785 VAL A C 1
ATOM 5941 O O . VAL A 1 785 ? 6.570 34.489 -13.618 1.00 68.25 785 VAL A O 1
ATOM 5944 N N . ASN A 1 786 ? 5.002 34.163 -12.053 1.00 69.88 786 ASN A N 1
ATOM 5945 C CA . ASN A 1 786 ? 4.338 35.467 -12.207 1.00 69.88 786 ASN A CA 1
ATOM 5946 C C . ASN A 1 786 ? 3.847 35.796 -13.640 1.00 69.88 786 ASN A C 1
ATOM 5948 O O . ASN A 1 786 ? 3.593 36.959 -13.941 1.00 69.88 786 ASN A O 1
ATOM 5952 N N . GLY A 1 787 ? 3.676 34.788 -14.504 1.00 70.06 787 GLY A N 1
ATOM 5953 C CA . GLY A 1 787 ? 3.253 34.951 -15.902 1.00 70.06 787 GLY A CA 1
ATOM 5954 C C . GLY A 1 787 ? 4.390 35.079 -16.924 1.00 70.06 787 GLY A C 1
ATOM 5955 O O . GLY A 1 787 ? 4.103 35.169 -18.113 1.00 70.06 787 GLY A O 1
ATOM 5956 N N . GLU A 1 788 ? 5.653 35.048 -16.491 1.00 74.94 788 GLU A N 1
ATOM 5957 C CA . GLU A 1 788 ? 6.833 34.977 -17.366 1.00 74.94 788 GLU A CA 1
ATOM 5958 C C . GLU A 1 788 ? 7.320 33.525 -17.486 1.00 74.94 788 GLU A C 1
ATOM 5960 O O . GLU A 1 788 ? 7.207 32.757 -16.527 1.00 74.94 788 GLU A O 1
ATOM 5965 N N . GLU A 1 789 ? 7.847 33.135 -18.652 1.00 79.12 789 GLU A N 1
ATOM 5966 C CA . GLU A 1 789 ? 8.355 31.777 -18.895 1.00 79.12 789 GLU A CA 1
ATOM 5967 C C . GLU A 1 789 ? 9.573 31.471 -18.012 1.00 79.12 789 GLU A C 1
ATOM 5969 O O . GLU A 1 789 ? 10.512 32.264 -17.906 1.00 79.12 789 GLU A O 1
ATOM 5974 N N . ALA A 1 790 ? 9.547 30.312 -17.351 1.00 78.69 790 ALA A N 1
ATOM 5975 C CA . ALA A 1 790 ? 10.539 29.941 -16.350 1.00 78.69 790 ALA A CA 1
ATOM 5976 C C . ALA A 1 790 ? 11.401 28.759 -16.810 1.00 78.69 790 ALA A C 1
ATOM 5978 O O . ALA A 1 790 ? 10.898 27.747 -17.297 1.00 78.69 790 ALA A O 1
ATOM 5979 N N . ILE A 1 791 ? 12.713 28.856 -16.587 1.00 82.38 791 ILE A N 1
ATOM 5980 C CA . ILE A 1 791 ? 13.626 27.721 -16.741 1.00 82.38 791 ILE A CA 1
ATOM 5981 C C . ILE A 1 791 ? 13.446 26.794 -15.545 1.00 82.38 791 ILE A C 1
ATOM 5983 O O . ILE A 1 791 ? 13.515 27.235 -14.393 1.00 82.38 791 ILE A O 1
ATOM 5987 N N . SER A 1 792 ? 13.266 25.502 -15.810 1.00 86.19 792 SER A N 1
ATOM 5988 C CA . SER A 1 792 ? 13.024 24.528 -14.751 1.00 86.19 792 SER A CA 1
ATOM 5989 C C . SER A 1 792 ? 13.600 23.149 -15.065 1.00 86.19 792 SER A C 1
ATOM 5991 O O . SER A 1 792 ? 13.566 22.690 -16.207 1.00 86.19 792 SER A O 1
ATOM 5993 N N . ASN A 1 793 ? 14.137 22.491 -14.037 1.00 88.88 793 ASN A N 1
ATOM 5994 C CA . ASN A 1 793 ? 14.778 21.184 -14.122 1.00 88.88 793 ASN A CA 1
ATOM 5995 C C . ASN A 1 793 ? 14.134 20.177 -13.163 1.00 88.88 793 ASN A C 1
ATOM 5997 O O . ASN A 1 793 ? 13.720 20.532 -12.056 1.00 88.88 793 ASN A O 1
ATOM 6001 N N . GLY A 1 794 ? 14.142 18.897 -13.539 1.00 93.00 794 GLY A N 1
ATOM 6002 C CA . GLY A 1 794 ? 13.744 17.804 -12.649 1.00 93.00 794 GLY A CA 1
ATOM 6003 C C . GLY A 1 794 ? 14.833 17.490 -11.620 1.00 93.00 794 GLY A C 1
ATOM 6004 O O . GLY A 1 794 ? 14.875 18.077 -10.536 1.00 93.00 794 GLY A O 1
ATOM 6005 N N . ILE A 1 795 ? 15.723 16.555 -11.956 1.00 92.62 795 ILE A N 1
ATOM 6006 C CA . ILE A 1 795 ? 16.793 16.086 -11.059 1.00 92.62 795 ILE A CA 1
ATOM 6007 C C . ILE A 1 795 ? 18.145 16.637 -11.517 1.00 92.62 795 ILE A C 1
ATOM 6009 O O . ILE A 1 795 ? 18.535 16.454 -12.666 1.00 92.62 795 ILE A O 1
ATOM 6013 N N . VAL A 1 796 ? 18.894 17.270 -10.615 1.00 88.44 796 VAL A N 1
ATOM 6014 C CA . VAL A 1 796 ? 20.251 17.769 -10.877 1.00 88.44 796 VAL A CA 1
ATOM 6015 C C . VAL A 1 796 ? 21.247 17.097 -9.934 1.00 88.44 796 VAL A C 1
ATOM 6017 O O . VAL A 1 796 ? 21.199 17.306 -8.722 1.00 88.44 796 VAL A O 1
ATOM 6020 N N . LEU A 1 797 ? 22.160 16.296 -10.486 1.00 84.56 797 LEU A N 1
ATOM 6021 C CA . LEU A 1 797 ? 23.191 15.558 -9.755 1.00 84.56 797 LEU A CA 1
ATOM 6022 C C . LEU A 1 797 ? 24.557 16.253 -9.866 1.00 84.56 797 LEU A C 1
ATOM 6024 O O . LEU A 1 797 ? 25.116 16.382 -10.952 1.00 84.56 797 LEU A O 1
ATOM 6028 N N . LEU A 1 798 ? 25.103 16.638 -8.712 1.00 76.88 798 LEU A N 1
ATOM 6029 C CA . LEU A 1 798 ? 26.383 17.326 -8.490 1.00 76.88 798 LEU A CA 1
ATOM 6030 C C . LEU A 1 798 ? 27.338 16.461 -7.628 1.00 76.88 798 LEU A C 1
ATOM 6032 O O . LEU A 1 798 ? 28.085 16.959 -6.774 1.00 76.88 798 LEU A O 1
ATOM 6036 N N . ALA A 1 799 ? 27.231 15.137 -7.768 1.00 58.22 799 ALA A N 1
ATOM 6037 C CA . ALA A 1 799 ? 27.924 14.155 -6.938 1.00 58.22 799 ALA A CA 1
ATOM 6038 C C . ALA A 1 799 ? 29.450 14.190 -7.115 1.00 58.22 799 ALA A C 1
ATOM 6040 O O . ALA A 1 799 ? 29.970 14.475 -8.191 1.00 58.22 799 ALA A O 1
ATOM 6041 N N . GLY A 1 800 ? 30.181 13.848 -6.051 1.00 56.12 800 GLY A N 1
ATOM 6042 C CA . GLY A 1 800 ? 31.566 13.403 -6.199 1.00 56.12 800 GLY A CA 1
ATOM 6043 C C . GLY A 1 800 ? 31.610 11.919 -6.534 1.00 56.12 800 GLY A C 1
ATOM 6044 O O . GLY A 1 800 ? 30.658 11.193 -6.248 1.00 56.12 800 GLY A O 1
ATOM 6045 N N . THR A 1 801 ? 32.717 11.447 -7.101 1.00 53.12 801 THR A N 1
ATOM 6046 C CA . THR A 1 801 ? 32.859 10.021 -7.410 1.00 53.12 801 THR A CA 1
ATOM 6047 C C . THR A 1 801 ? 34.275 9.511 -7.176 1.00 53.12 801 THR A C 1
ATOM 6049 O O . THR A 1 801 ? 35.128 9.518 -8.063 1.00 53.12 801 THR A O 1
ATOM 6052 N N . ASP A 1 802 ? 34.507 9.004 -5.974 1.00 51.34 802 ASP A N 1
ATOM 6053 C CA . ASP A 1 802 ? 35.405 7.870 -5.815 1.00 51.34 802 ASP A CA 1
ATOM 6054 C C . ASP A 1 802 ? 34.699 6.584 -6.300 1.00 51.34 802 ASP A C 1
ATOM 6056 O O . ASP A 1 802 ? 33.542 6.600 -6.729 1.00 51.34 802 ASP A O 1
ATOM 6060 N N . ASN A 1 803 ? 35.372 5.435 -6.218 1.00 52.53 803 ASN A N 1
ATOM 6061 C CA . ASN A 1 803 ? 34.802 4.136 -6.612 1.00 52.53 803 ASN A CA 1
ATOM 6062 C C . ASN A 1 803 ? 33.657 3.650 -5.688 1.00 52.53 803 ASN A C 1
ATOM 6064 O O . ASN A 1 803 ? 33.216 2.510 -5.807 1.00 52.53 803 ASN A O 1
ATOM 6068 N N . ASN A 1 804 ? 33.188 4.489 -4.756 1.00 55.59 804 ASN A N 1
ATOM 6069 C CA . ASN A 1 804 ? 32.151 4.177 -3.774 1.00 55.59 804 ASN A CA 1
ATOM 6070 C C . ASN A 1 804 ? 30.789 4.824 -4.088 1.00 55.59 804 ASN A C 1
ATOM 6072 O O . ASN A 1 804 ? 29.852 4.633 -3.304 1.00 55.59 804 ASN A O 1
ATOM 6076 N N . THR A 1 805 ? 30.658 5.576 -5.185 1.00 67.06 805 THR A N 1
ATOM 6077 C CA . THR A 1 805 ? 29.386 6.184 -5.610 1.00 67.06 805 THR A CA 1
ATOM 6078 C C . THR A 1 805 ? 28.347 5.127 -5.982 1.00 67.06 805 THR A C 1
ATOM 6080 O O . THR A 1 805 ? 28.640 4.184 -6.711 1.00 67.06 805 THR A O 1
ATOM 6083 N N . ASN A 1 806 ? 27.118 5.295 -5.488 1.00 74.81 806 ASN A N 1
ATOM 6084 C CA . ASN A 1 806 ? 25.992 4.398 -5.753 1.00 74.81 806 ASN A CA 1
ATOM 6085 C C . ASN A 1 806 ? 24.705 5.221 -5.913 1.00 74.81 806 ASN A C 1
ATOM 6087 O O . ASN A 1 806 ? 24.102 5.638 -4.924 1.00 74.81 806 ASN A O 1
ATOM 6091 N N . ILE A 1 807 ? 24.326 5.498 -7.160 1.00 83.38 807 ILE A N 1
ATOM 6092 C CA . ILE A 1 807 ? 23.199 6.363 -7.518 1.00 83.38 807 ILE A CA 1
ATOM 6093 C C . ILE A 1 807 ? 22.157 5.523 -8.251 1.00 83.38 807 ILE A C 1
ATOM 6095 O O . ILE A 1 807 ? 22.468 4.916 -9.273 1.00 83.38 807 ILE A O 1
ATOM 6099 N N . ARG A 1 808 ? 20.919 5.530 -7.755 1.00 89.31 808 ARG A N 1
ATOM 6100 C CA . ARG A 1 808 ? 19.771 4.866 -8.381 1.00 89.31 808 ARG A CA 1
ATOM 6101 C C . ARG A 1 808 ? 18.689 5.901 -8.658 1.00 89.31 808 ARG A C 1
ATOM 6103 O O . ARG A 1 808 ? 18.149 6.485 -7.722 1.00 89.31 808 ARG A O 1
ATOM 6110 N N . ILE A 1 809 ? 18.394 6.150 -9.930 1.00 92.31 809 ILE A N 1
ATOM 6111 C CA . ILE A 1 809 ? 17.349 7.084 -10.362 1.00 92.31 809 ILE A CA 1
ATOM 6112 C C . ILE A 1 809 ? 16.538 6.370 -11.441 1.00 92.31 809 ILE A C 1
ATOM 6114 O O . ILE A 1 809 ? 17.017 6.221 -12.561 1.00 92.31 809 ILE A O 1
ATOM 6118 N N . GLU A 1 810 ? 15.346 5.888 -11.098 1.00 94.38 810 GLU A N 1
ATOM 6119 C CA . GLU A 1 810 ? 14.530 5.024 -11.966 1.00 94.38 810 GLU A CA 1
ATOM 6120 C C . GLU A 1 810 ? 13.027 5.190 -11.706 1.00 94.38 810 GLU A C 1
ATOM 6122 O O . GLU A 1 810 ? 12.601 5.564 -10.613 1.00 94.38 810 GLU A O 1
ATOM 6127 N N . ASN A 1 811 ? 12.213 4.865 -12.705 1.00 95.62 811 ASN A N 1
ATOM 6128 C CA . ASN A 1 811 ? 10.752 4.912 -12.686 1.00 95.62 811 ASN A CA 1
ATOM 6129 C C . ASN A 1 811 ? 10.169 6.282 -12.291 1.00 95.62 811 ASN A C 1
ATOM 6131 O O . ASN A 1 811 ? 9.033 6.349 -11.828 1.00 95.62 811 ASN A O 1
ATOM 6135 N N . ASN A 1 812 ? 10.922 7.379 -12.431 1.00 97.25 812 ASN A N 1
ATOM 6136 C CA . ASN A 1 812 ? 10.385 8.714 -12.188 1.00 97.25 812 ASN A CA 1
ATOM 6137 C C . ASN A 1 812 ? 9.706 9.248 -13.458 1.00 97.25 812 ASN A C 1
ATOM 6139 O O . ASN A 1 812 ? 10.238 9.110 -14.561 1.00 97.25 812 ASN A O 1
ATOM 6143 N N . GLU A 1 813 ? 8.555 9.893 -13.290 1.00 96.00 813 GLU A N 1
ATOM 6144 C CA . GLU A 1 813 ? 7.908 10.714 -14.314 1.00 96.00 813 GLU A CA 1
ATOM 6145 C C . GLU A 1 813 ? 8.404 12.153 -14.163 1.00 96.00 813 GLU A C 1
ATOM 6147 O O . GLU A 1 813 ? 8.252 12.744 -13.095 1.00 96.00 813 GLU A O 1
ATOM 6152 N N . ILE A 1 814 ? 9.000 12.733 -15.201 1.00 94.38 814 ILE A N 1
ATOM 6153 C CA . ILE A 1 814 ? 9.599 14.069 -15.146 1.00 94.38 814 ILE A CA 1
ATOM 6154 C C . ILE A 1 814 ? 8.965 14.948 -16.224 1.00 94.38 814 ILE A C 1
ATOM 6156 O O . ILE A 1 814 ? 9.256 14.811 -17.409 1.00 94.38 814 ILE A O 1
ATOM 6160 N N . THR A 1 815 ? 8.096 15.865 -15.803 1.00 89.38 815 THR A N 1
ATOM 6161 C CA . THR A 1 815 ? 7.421 16.835 -16.669 1.00 89.38 815 THR A CA 1
ATOM 6162 C C . THR A 1 815 ? 8.161 18.175 -16.640 1.00 89.38 815 THR A C 1
ATOM 6164 O O . THR A 1 815 ? 8.119 18.901 -15.642 1.00 89.38 815 THR A O 1
ATOM 6167 N N . GLY A 1 816 ? 8.852 18.492 -17.738 1.00 77.75 816 GLY A N 1
ATOM 6168 C CA . GLY A 1 816 ? 9.442 19.807 -18.008 1.00 77.75 816 GLY A CA 1
ATOM 6169 C C . GLY A 1 816 ? 8.504 20.718 -18.810 1.00 77.75 816 GLY A C 1
ATOM 6170 O O . GLY A 1 816 ? 7.321 20.418 -18.964 1.00 77.75 816 GLY A O 1
ATOM 6171 N N . TYR A 1 817 ? 9.041 21.829 -19.333 1.00 74.00 817 TYR A N 1
ATOM 6172 C CA . TYR A 1 817 ? 8.262 22.812 -20.106 1.00 74.00 817 TYR A CA 1
ATOM 6173 C C . TYR A 1 817 ? 8.849 23.217 -21.481 1.00 74.00 817 TYR A C 1
ATOM 6175 O O . TYR A 1 817 ? 8.393 24.166 -22.102 1.00 74.00 817 TYR A O 1
ATOM 6183 N N . SER A 1 818 ? 9.845 22.499 -22.008 1.00 75.81 818 SER A N 1
ATOM 6184 C CA . SER A 1 818 ? 10.389 22.706 -23.367 1.00 75.81 818 SER A CA 1
ATOM 6185 C C . SER A 1 818 ? 10.792 24.160 -23.688 1.00 75.81 818 SER A C 1
ATOM 6187 O O . SER A 1 818 ? 10.778 24.567 -24.851 1.00 75.81 818 SER A O 1
ATOM 6189 N N . TYR A 1 819 ? 11.163 24.921 -22.655 1.00 80.94 819 TYR A N 1
ATOM 6190 C CA . TYR A 1 819 ? 11.546 26.328 -22.728 1.00 80.94 819 TYR A CA 1
ATOM 6191 C C . TYR A 1 819 ? 13.061 26.505 -22.582 1.00 80.94 819 TYR A C 1
ATOM 6193 O O . TYR A 1 819 ? 13.705 25.807 -21.785 1.00 80.94 819 TYR A O 1
ATOM 6201 N N . GLU A 1 820 ? 13.600 27.462 -23.331 1.00 79.00 820 GLU A N 1
ATOM 6202 C CA . GLU A 1 820 ? 15.018 27.786 -23.462 1.00 79.00 820 GLU A CA 1
ATOM 6203 C C . GLU A 1 820 ? 15.241 29.302 -23.597 1.00 79.00 820 GLU A C 1
ATOM 6205 O O . GLU A 1 820 ? 14.330 30.058 -23.932 1.00 79.00 820 GLU A O 1
ATOM 6210 N N . ASN A 1 821 ? 16.473 29.738 -23.352 1.00 78.62 821 ASN A N 1
ATOM 6211 C CA . ASN A 1 821 ? 17.001 31.051 -23.710 1.00 78.62 821 ASN A CA 1
ATOM 6212 C C . ASN A 1 821 ? 18.518 30.956 -23.932 1.00 78.62 821 ASN A C 1
ATOM 6214 O O . ASN A 1 821 ? 19.111 29.917 -23.647 1.00 78.62 821 ASN A O 1
ATOM 6218 N N . ASP A 1 822 ? 19.145 32.065 -24.335 1.00 69.69 822 ASP A N 1
ATOM 6219 C CA . ASP A 1 822 ? 20.574 32.236 -24.655 1.00 69.69 822 ASP A CA 1
ATOM 6220 C C . ASP A 1 822 ? 21.582 31.537 -23.714 1.00 69.69 822 ASP A C 1
ATOM 6222 O O . ASP A 1 822 ? 22.734 31.326 -24.091 1.00 69.69 822 ASP A O 1
ATOM 6226 N N . ASN A 1 823 ? 21.199 31.236 -22.466 1.00 70.25 823 ASN A N 1
ATOM 6227 C CA . ASN A 1 823 ? 22.081 30.663 -21.448 1.00 70.25 823 ASN A CA 1
ATOM 6228 C C . ASN A 1 823 ? 21.587 29.340 -20.831 1.00 70.25 823 ASN A C 1
ATOM 6230 O O . ASN A 1 823 ? 22.376 28.673 -20.158 1.00 70.25 823 ASN A O 1
ATOM 6234 N N . TRP A 1 824 ? 20.308 28.973 -20.975 1.00 76.62 824 TRP A N 1
ATOM 6235 C CA . TRP A 1 824 ? 19.714 27.850 -20.238 1.00 76.62 824 TRP A CA 1
ATOM 6236 C C . TRP A 1 824 ? 18.538 27.204 -20.974 1.00 76.62 824 TRP A C 1
ATOM 6238 O O . TRP A 1 824 ? 17.676 27.908 -21.489 1.00 76.62 824 TRP A O 1
ATOM 6248 N N . SER A 1 825 ? 18.420 25.877 -20.865 1.00 80.81 825 SER A N 1
ATOM 6249 C CA . SER A 1 825 ? 17.272 25.106 -21.365 1.00 80.81 825 SER A CA 1
ATOM 6250 C C . SER A 1 825 ? 16.700 24.193 -20.275 1.00 80.81 825 SER A C 1
ATOM 6252 O O . SER A 1 825 ? 17.437 23.589 -19.489 1.00 80.81 825 SER A O 1
ATOM 6254 N N . SER A 1 826 ? 15.372 24.083 -20.219 1.00 85.06 826 SER A N 1
ATOM 6255 C CA . SER A 1 826 ? 14.642 23.333 -19.186 1.00 85.06 826 SER A CA 1
ATOM 6256 C C . SER A 1 826 ? 14.867 21.824 -19.319 1.00 85.06 826 SER A C 1
ATOM 6258 O O . SER A 1 826 ? 14.374 21.203 -20.264 1.00 85.06 826 SER A O 1
ATOM 6260 N N . THR A 1 827 ? 15.612 21.225 -18.385 1.00 87.88 827 THR A N 1
ATOM 6261 C CA . THR A 1 827 ? 16.164 19.870 -18.550 1.00 87.88 827 THR A CA 1
ATOM 6262 C C . THR A 1 827 ? 15.636 18.881 -17.508 1.00 87.88 827 THR A C 1
ATOM 6264 O O . THR A 1 827 ? 15.724 19.115 -16.301 1.00 87.88 827 THR A O 1
ATOM 6267 N N . GLY A 1 828 ? 15.112 17.736 -17.952 1.00 91.62 828 GLY A N 1
ATOM 6268 C CA . GLY A 1 828 ? 14.512 16.729 -17.071 1.00 91.62 828 GLY A CA 1
ATOM 6269 C C . GLY A 1 828 ? 15.503 16.148 -16.056 1.00 91.62 828 GLY A C 1
ATOM 6270 O O . GLY A 1 828 ? 15.212 16.048 -14.861 1.00 91.62 828 GLY A O 1
ATOM 6271 N N . THR A 1 829 ? 16.706 15.791 -16.496 1.00 91.50 829 THR A N 1
ATOM 6272 C CA . THR A 1 829 ? 17.790 15.313 -15.633 1.00 91.50 829 THR A CA 1
ATOM 6273 C C . THR A 1 829 ? 19.139 15.862 -16.092 1.00 91.50 829 THR A C 1
ATOM 6275 O O . THR A 1 829 ? 19.534 15.665 -17.236 1.00 91.50 829 THR A O 1
ATOM 6278 N N . ILE A 1 830 ? 19.866 16.528 -15.193 1.00 87.06 830 ILE A N 1
ATOM 6279 C CA . ILE A 1 830 ? 21.221 17.038 -15.443 1.00 87.06 830 ILE A CA 1
ATOM 6280 C C . ILE A 1 830 ? 22.200 16.313 -14.525 1.00 87.06 830 ILE A C 1
ATOM 6282 O O . ILE A 1 830 ? 22.042 16.330 -13.305 1.00 87.06 830 ILE A O 1
ATOM 6286 N N . PHE A 1 831 ? 23.246 15.724 -15.089 1.00 84.56 831 PHE A N 1
ATOM 6287 C CA . PHE A 1 831 ? 24.408 15.240 -14.349 1.00 84.56 831 PHE A CA 1
ATOM 6288 C C . PHE A 1 831 ? 25.583 16.177 -14.650 1.00 84.56 831 PHE A C 1
ATOM 6290 O O . PHE A 1 831 ? 25.971 16.315 -15.808 1.00 84.56 831 PHE A O 1
ATOM 6297 N N . SER A 1 832 ? 26.153 16.828 -13.632 1.00 78.19 832 SER A N 1
ATOM 6298 C CA . SER A 1 832 ? 27.251 17.791 -13.807 1.00 78.19 832 SER A CA 1
ATOM 6299 C C . SER A 1 832 ? 28.499 17.386 -13.026 1.00 78.19 832 SER A C 1
ATOM 6301 O O . SER A 1 832 ? 28.483 17.260 -11.802 1.00 78.19 832 SER A O 1
ATOM 6303 N N . ALA A 1 833 ? 29.599 17.239 -13.756 1.00 72.50 833 ALA A N 1
ATOM 6304 C CA . ALA A 1 833 ? 30.932 16.913 -13.275 1.00 72.50 833 ALA A CA 1
ATOM 6305 C C . ALA A 1 833 ? 31.882 18.117 -13.374 1.00 72.50 833 ALA A C 1
ATOM 6307 O O . ALA A 1 833 ? 31.657 19.024 -14.172 1.00 72.50 833 ALA A O 1
ATOM 6308 N N . GLY A 1 834 ? 32.941 18.152 -12.557 1.00 59.97 834 GLY A N 1
ATOM 6309 C CA . GLY A 1 834 ? 34.041 19.124 -12.662 1.00 59.97 834 GLY A CA 1
ATOM 6310 C C . GLY A 1 834 ? 33.741 20.589 -12.299 1.00 59.97 834 GLY A C 1
ATOM 6311 O O . GLY A 1 834 ? 34.676 21.336 -12.015 1.00 59.97 834 GLY A O 1
ATOM 6312 N N . GLN A 1 835 ? 32.475 21.014 -12.256 1.00 61.53 835 GLN A N 1
ATOM 6313 C CA . GLN A 1 835 ? 32.093 22.421 -12.086 1.00 61.53 835 GLN A CA 1
ATOM 6314 C C . GLN A 1 835 ? 32.126 22.895 -10.624 1.00 61.53 835 GLN A C 1
ATOM 6316 O O . GLN A 1 835 ? 31.718 22.187 -9.702 1.00 61.53 835 GLN A O 1
ATOM 6321 N N . TYR A 1 836 ? 32.550 24.144 -10.416 1.00 52.47 836 TYR A N 1
ATOM 6322 C CA . TYR A 1 836 ? 32.424 24.849 -9.139 1.00 52.47 836 TYR A CA 1
ATOM 6323 C C . TYR A 1 836 ? 31.078 25.589 -9.073 1.00 52.47 836 TYR A C 1
ATOM 6325 O O . TYR A 1 836 ? 30.807 26.443 -9.917 1.00 52.47 836 TYR A O 1
ATOM 6333 N N . PHE A 1 837 ? 30.246 25.297 -8.068 1.00 56.34 837 PHE A N 1
ATOM 6334 C CA . PHE A 1 837 ? 28.923 25.918 -7.904 1.00 56.34 837 PHE A CA 1
ATOM 6335 C C . PHE A 1 837 ? 28.866 26.912 -6.726 1.00 56.34 837 PHE A C 1
ATOM 6337 O O . PHE A 1 837 ? 29.448 26.642 -5.675 1.00 56.34 837 PHE A O 1
ATOM 6344 N N . PRO A 1 838 ? 28.138 28.042 -6.860 1.00 45.22 838 PRO A N 1
ATOM 6345 C CA . PRO A 1 838 ? 28.167 29.149 -5.899 1.00 45.22 838 PRO A CA 1
ATOM 6346 C C . PRO A 1 838 ? 27.177 29.039 -4.724 1.00 45.22 838 PRO A C 1
ATOM 6348 O O . PRO A 1 838 ? 27.124 29.953 -3.903 1.00 45.22 838 PRO A O 1
ATOM 6351 N N . TYR A 1 839 ? 26.374 27.973 -4.627 1.00 50.66 839 TYR A N 1
ATOM 6352 C CA . TYR A 1 839 ? 25.421 27.807 -3.522 1.00 50.66 839 TYR A CA 1
ATOM 6353 C C . TYR A 1 839 ? 26.123 27.761 -2.159 1.00 50.66 839 TYR A C 1
ATOM 6355 O O . TYR A 1 839 ? 27.191 27.155 -2.031 1.00 50.66 839 TYR A O 1
ATOM 6363 N N . ASP A 1 840 ? 25.474 28.308 -1.122 1.00 47.44 840 ASP A N 1
ATOM 6364 C CA . ASP A 1 840 ? 25.933 28.240 0.275 1.00 47.44 840 ASP A CA 1
ATOM 6365 C C . ASP A 1 840 ? 25.774 26.821 0.864 1.00 47.44 840 ASP A C 1
ATOM 6367 O O . ASP A 1 840 ? 24.966 26.501 1.747 1.00 47.44 840 ASP A O 1
ATOM 6371 N N . THR A 1 841 ? 26.568 25.911 0.309 1.00 46.12 841 THR A N 1
ATOM 6372 C CA . THR A 1 841 ? 26.807 24.571 0.824 1.00 46.12 841 THR A CA 1
ATOM 6373 C C . THR A 1 841 ? 27.851 24.680 1.930 1.00 46.12 841 THR A C 1
ATOM 6375 O O . THR A 1 841 ? 29.030 24.370 1.755 1.00 46.12 841 THR A O 1
ATOM 6378 N N . THR A 1 842 ? 27.374 25.129 3.092 1.00 41.31 842 THR A N 1
ATOM 6379 C CA . THR A 1 842 ? 28.075 25.413 4.362 1.00 41.31 842 THR A CA 1
ATOM 6380 C C . THR A 1 842 ? 29.037 24.340 4.916 1.00 41.31 842 THR A C 1
ATOM 6382 O O . THR A 1 842 ? 29.511 24.490 6.037 1.00 41.31 842 THR A O 1
ATOM 6385 N N . ASN A 1 843 ? 29.371 23.279 4.170 1.00 41.94 843 ASN A N 1
ATOM 6386 C CA . ASN A 1 843 ? 30.335 22.251 4.574 1.00 41.94 843 ASN A CA 1
ATOM 6387 C C . ASN A 1 843 ? 31.290 21.711 3.482 1.00 41.94 843 ASN A C 1
ATOM 6389 O O . ASN A 1 843 ? 32.126 20.876 3.820 1.00 41.94 843 ASN A O 1
ATOM 6393 N N . LYS A 1 844 ? 31.236 22.146 2.207 1.00 44.06 844 LYS A N 1
ATOM 6394 C CA . LYS A 1 844 ? 32.224 21.723 1.175 1.00 44.06 844 LYS A CA 1
ATOM 6395 C C . LYS A 1 844 ? 32.616 22.835 0.183 1.00 44.06 844 LYS A C 1
ATOM 6397 O O . LYS A 1 844 ? 32.531 22.657 -1.029 1.00 44.06 844 LYS A O 1
ATOM 6402 N N . LYS A 1 845 ? 33.142 23.960 0.688 1.00 33.09 845 LYS A N 1
ATOM 6403 C CA . LYS A 1 845 ? 33.941 24.878 -0.149 1.00 33.09 845 LYS A CA 1
ATOM 6404 C C . LYS A 1 845 ? 35.197 24.160 -0.668 1.00 33.09 845 LYS A C 1
ATOM 6406 O O . LYS A 1 845 ? 35.964 23.639 0.134 1.00 33.09 845 LYS A O 1
ATOM 6411 N N . GLY A 1 846 ? 35.448 24.227 -1.979 1.00 36.78 846 GLY A N 1
ATOM 6412 C CA . GLY A 1 846 ? 36.807 24.100 -2.530 1.00 36.78 846 GLY A CA 1
ATOM 6413 C C . GLY A 1 846 ? 37.285 22.716 -2.988 1.00 36.78 846 GLY A C 1
ATOM 6414 O O . GLY A 1 846 ? 38.402 22.334 -2.664 1.00 36.78 846 GLY A O 1
ATOM 6415 N N . SER A 1 847 ? 36.506 21.979 -3.786 1.00 37.84 847 SER A N 1
ATOM 6416 C CA . SER A 1 847 ? 37.085 20.950 -4.674 1.00 37.84 847 SER A CA 1
ATOM 6417 C C . SER A 1 847 ? 36.318 20.856 -5.993 1.00 37.84 847 SER A C 1
ATOM 6419 O O . SER A 1 847 ? 35.116 20.596 -5.992 1.00 37.84 847 SER A O 1
ATOM 6421 N N . SER A 1 848 ? 37.014 21.052 -7.117 1.00 43.81 848 SER A N 1
ATOM 6422 C CA . SER A 1 848 ? 36.557 20.560 -8.417 1.00 43.81 848 SER A CA 1
ATOM 6423 C C . SER A 1 848 ? 36.598 19.035 -8.357 1.00 43.81 848 SER A C 1
ATOM 6425 O O . SER A 1 848 ? 37.658 18.433 -8.188 1.00 43.81 848 SER A O 1
ATOM 6427 N N . LYS A 1 849 ? 35.430 18.394 -8.404 1.00 50.38 849 LYS A N 1
ATOM 6428 C CA . LYS A 1 849 ? 35.345 16.935 -8.320 1.00 50.38 849 LYS A CA 1
ATOM 6429 C C . LYS A 1 849 ? 35.348 16.356 -9.730 1.00 50.38 849 LYS A C 1
ATOM 6431 O O . LYS A 1 849 ? 34.375 16.523 -10.464 1.00 50.38 849 LYS A O 1
ATOM 6436 N N . THR A 1 850 ? 36.434 15.683 -10.093 1.00 48.09 850 THR A N 1
ATOM 6437 C CA . THR A 1 850 ? 36.497 14.830 -11.287 1.00 48.09 850 THR A CA 1
ATOM 6438 C C . THR A 1 850 ? 35.463 13.712 -11.157 1.00 48.09 850 THR A C 1
ATOM 6440 O O . THR A 1 850 ? 35.308 13.163 -10.062 1.00 48.09 850 THR A O 1
ATOM 6443 N N . VAL A 1 851 ? 34.753 13.383 -12.242 1.00 48.31 851 VAL A N 1
ATOM 6444 C CA . VAL A 1 851 ? 33.716 12.340 -12.221 1.00 48.31 851 VAL A CA 1
ATOM 6445 C C . VAL A 1 851 ? 34.169 11.049 -12.896 1.00 48.31 851 VAL A C 1
ATOM 6447 O O . VAL A 1 851 ? 34.932 11.041 -13.856 1.00 48.31 851 VAL A O 1
ATOM 6450 N N . ASN A 1 852 ? 33.706 9.942 -12.330 1.00 50.44 852 ASN A N 1
ATOM 6451 C CA . ASN A 1 852 ? 34.033 8.581 -12.691 1.00 50.44 852 ASN A CA 1
ATOM 6452 C C . ASN A 1 852 ? 33.117 8.115 -13.826 1.00 50.44 852 ASN A C 1
ATOM 6454 O O . ASN A 1 852 ? 31.901 8.021 -13.655 1.00 50.44 852 ASN A O 1
ATOM 6458 N N . LEU A 1 853 ? 33.728 7.791 -14.964 1.00 51.34 853 LEU A N 1
ATOM 6459 C CA . LEU A 1 853 ? 33.089 7.439 -16.236 1.00 51.34 853 LEU A CA 1
ATOM 6460 C C . LEU A 1 853 ? 32.396 6.054 -16.231 1.00 51.34 853 LEU A C 1
ATOM 6462 O O . LEU A 1 853 ? 32.097 5.514 -17.293 1.00 51.34 853 LEU A O 1
ATOM 6466 N N . THR A 1 854 ? 32.178 5.446 -15.060 1.00 54.84 854 THR A N 1
ATOM 6467 C CA . THR A 1 854 ? 31.650 4.077 -14.896 1.00 54.84 854 THR A CA 1
ATOM 6468 C C . THR A 1 854 ? 30.160 4.000 -14.558 1.00 54.84 854 THR A C 1
ATOM 6470 O O . THR A 1 854 ? 29.629 2.898 -14.440 1.00 54.84 854 THR A O 1
ATOM 6473 N N . LEU A 1 855 ? 29.477 5.129 -14.354 1.00 64.44 855 LEU A N 1
ATOM 6474 C CA . LEU A 1 855 ? 28.019 5.147 -14.193 1.00 64.44 855 LEU A CA 1
ATOM 6475 C C . LEU A 1 855 ? 27.346 4.912 -15.552 1.00 64.44 855 LEU A C 1
ATOM 6477 O O . LEU A 1 855 ? 27.658 5.588 -16.529 1.00 64.44 855 LEU A O 1
ATOM 6481 N N . ASP A 1 856 ? 26.383 3.991 -15.609 1.00 78.94 856 ASP A N 1
ATOM 6482 C CA . ASP A 1 856 ? 25.579 3.763 -16.812 1.00 78.94 856 ASP A CA 1
ATOM 6483 C C . ASP A 1 856 ? 24.483 4.836 -16.938 1.00 78.94 856 ASP A C 1
ATOM 6485 O O . ASP A 1 856 ? 23.305 4.625 -16.636 1.00 78.94 856 ASP A O 1
ATOM 6489 N N . TYR A 1 857 ? 24.904 6.030 -17.364 1.00 80.50 857 TYR A N 1
ATOM 6490 C CA . TYR A 1 857 ? 24.026 7.176 -17.606 1.00 80.50 857 TYR A CA 1
ATOM 6491 C C . TYR A 1 857 ? 22.922 6.859 -18.623 1.00 80.50 857 TYR A C 1
ATOM 6493 O O . TYR A 1 857 ? 21.820 7.394 -18.515 1.00 80.50 857 TYR A O 1
ATOM 6501 N N . ALA A 1 858 ? 23.195 5.969 -19.583 1.00 82.81 858 ALA A N 1
ATOM 6502 C CA . ALA A 1 858 ? 22.230 5.576 -20.599 1.00 82.81 858 ALA A CA 1
ATOM 6503 C C . ALA A 1 858 ? 21.097 4.739 -19.993 1.00 82.81 858 ALA A C 1
ATOM 6505 O O . ALA A 1 858 ? 19.926 5.015 -20.259 1.00 82.81 858 ALA A O 1
ATOM 6506 N N . SER A 1 859 ? 21.419 3.766 -19.135 1.00 87.12 859 SER A N 1
ATOM 6507 C CA . SER A 1 859 ? 20.407 3.023 -18.375 1.00 87.12 859 SER A CA 1
ATOM 6508 C C . SER A 1 859 ? 19.628 3.918 -17.414 1.00 87.12 859 SER A C 1
ATOM 6510 O O . SER A 1 859 ? 18.410 3.787 -17.348 1.00 87.12 859 SER A O 1
ATOM 6512 N N . ILE A 1 860 ? 20.284 4.857 -16.720 1.00 88.06 860 ILE A N 1
ATOM 6513 C CA . ILE A 1 860 ? 19.592 5.816 -15.841 1.00 88.06 860 ILE A CA 1
ATOM 6514 C C . ILE A 1 860 ? 18.601 6.667 -16.644 1.00 88.06 860 ILE A C 1
ATOM 6516 O O . ILE A 1 860 ? 17.437 6.756 -16.265 1.00 88.06 860 ILE A O 1
ATOM 6520 N N . ALA A 1 861 ? 19.014 7.246 -17.774 1.00 89.62 861 ALA A N 1
ATOM 6521 C CA . ALA A 1 861 ? 18.115 8.017 -18.630 1.00 89.62 861 ALA A CA 1
ATOM 6522 C C . ALA A 1 861 ? 16.910 7.170 -19.085 1.00 89.62 861 ALA A C 1
ATOM 6524 O O . ALA A 1 861 ? 15.765 7.549 -18.864 1.00 89.62 861 ALA A O 1
ATOM 6525 N N . LYS A 1 862 ? 17.153 5.972 -19.630 1.00 91.19 862 LYS A N 1
ATOM 6526 C CA . LYS A 1 862 ? 16.100 5.088 -20.167 1.00 91.19 862 LYS A CA 1
ATOM 6527 C C . LYS A 1 862 ? 15.163 4.479 -19.119 1.00 91.19 862 LYS A C 1
ATOM 6529 O O . LYS A 1 862 ? 14.104 3.980 -19.486 1.00 91.19 862 LYS A O 1
ATOM 6534 N N . GLN A 1 863 ? 15.528 4.502 -17.837 1.00 93.38 863 GLN A N 1
ATOM 6535 C CA . GLN A 1 863 ? 14.668 4.041 -16.742 1.00 93.38 863 GLN A CA 1
ATOM 6536 C C . GLN A 1 863 ? 13.709 5.121 -16.225 1.00 93.38 863 GLN A C 1
ATOM 6538 O O . GLN A 1 863 ? 12.896 4.826 -15.356 1.00 93.38 863 GLN A O 1
ATOM 6543 N N . ASN A 1 864 ? 13.772 6.357 -16.724 1.00 94.88 864 ASN A N 1
ATOM 6544 C CA . ASN A 1 864 ? 12.854 7.434 -16.350 1.00 94.88 864 ASN A CA 1
ATOM 6545 C C . ASN A 1 864 ? 12.012 7.858 -17.560 1.00 94.88 864 ASN A C 1
ATOM 6547 O O . ASN A 1 864 ? 12.425 7.699 -18.706 1.00 94.88 864 ASN A O 1
ATOM 6551 N N . THR A 1 865 ? 10.813 8.383 -17.303 1.00 93.81 865 THR A N 1
ATOM 6552 C CA . THR A 1 865 ? 9.909 8.859 -18.357 1.00 93.81 865 THR A CA 1
ATOM 6553 C C . THR A 1 865 ? 9.885 10.376 -18.354 1.00 93.81 865 THR A C 1
ATOM 6555 O O . THR A 1 865 ? 9.632 10.990 -17.318 1.00 93.81 865 THR A O 1
ATOM 6558 N N . TYR A 1 866 ? 10.125 10.977 -19.514 1.00 92.19 866 TYR A N 1
ATOM 6559 C CA . TYR A 1 866 ? 10.204 12.421 -19.681 1.00 92.19 866 TYR A CA 1
ATOM 6560 C C . TYR A 1 866 ? 9.011 12.930 -20.486 1.00 92.19 866 TYR A C 1
ATOM 6562 O O . TYR A 1 866 ? 8.600 12.314 -21.468 1.00 92.19 866 TYR A O 1
ATOM 6570 N N . TYR A 1 867 ? 8.453 14.059 -20.059 1.00 88.06 867 TYR A N 1
ATOM 6571 C CA . TYR A 1 867 ? 7.326 14.712 -20.712 1.00 88.06 867 TYR A CA 1
ATOM 6572 C C . TYR A 1 867 ? 7.645 16.188 -20.904 1.00 88.06 867 TYR A C 1
ATOM 6574 O O . TYR A 1 867 ? 7.957 16.885 -19.939 1.00 88.06 867 TYR A O 1
ATOM 6582 N N . SER A 1 868 ? 7.531 16.679 -22.136 1.00 84.94 868 SER A N 1
ATOM 6583 C CA . SER A 1 868 ? 7.686 18.103 -22.460 1.00 84.94 868 SER A CA 1
ATOM 6584 C C . SER A 1 868 ? 8.982 18.742 -21.938 1.00 84.94 868 SER A C 1
ATOM 6586 O O . SER A 1 868 ? 9.013 19.945 -21.711 1.00 84.94 868 SER A O 1
ATOM 6588 N N . CYS A 1 869 ? 10.067 17.996 -21.715 1.00 85.81 869 CYS A N 1
ATOM 6589 C CA . CYS A 1 869 ? 11.358 18.612 -21.410 1.00 85.81 869 CYS A CA 1
ATOM 6590 C C . CYS A 1 869 ? 11.951 19.238 -22.684 1.00 85.81 869 CYS A C 1
ATOM 6592 O O . CYS A 1 869 ? 11.604 18.847 -23.800 1.00 85.81 869 CYS A O 1
ATOM 6594 N N . TYR A 1 870 ? 12.832 20.231 -22.529 1.00 84.31 870 TYR A N 1
ATOM 6595 C CA . TYR A 1 870 ? 13.609 20.713 -23.670 1.00 84.31 870 TYR A CA 1
ATOM 6596 C C . TYR A 1 870 ? 14.691 19.679 -23.994 1.00 84.31 870 TYR A C 1
ATOM 6598 O O . TYR A 1 870 ? 14.686 19.087 -25.067 1.00 84.31 870 TYR A O 1
ATOM 6606 N N . ASN A 1 871 ? 15.518 19.370 -22.990 1.00 86.38 871 ASN A N 1
ATOM 6607 C CA . ASN A 1 871 ? 16.395 18.201 -22.968 1.00 86.38 871 ASN A CA 1
ATOM 6608 C C . ASN A 1 871 ? 15.867 17.201 -21.929 1.00 86.38 871 ASN A C 1
ATOM 6610 O O . ASN A 1 871 ? 15.559 17.601 -20.805 1.00 86.38 871 ASN A O 1
ATOM 6614 N N . ASP A 1 872 ? 15.794 15.910 -22.247 1.00 90.56 872 ASP A N 1
ATOM 6615 C CA . ASP A 1 872 ? 15.328 14.911 -21.275 1.00 90.56 872 ASP A CA 1
ATOM 6616 C C . ASP A 1 872 ? 16.429 14.589 -20.261 1.00 90.56 872 ASP A C 1
ATOM 6618 O O . ASP A 1 872 ? 16.268 14.830 -19.064 1.00 90.56 872 ASP A O 1
ATOM 6622 N N . PHE A 1 873 ? 17.586 14.127 -20.741 1.00 90.44 873 PHE A N 1
ATOM 6623 C CA . PHE A 1 873 ? 18.759 13.849 -19.913 1.00 90.44 873 PHE A CA 1
ATOM 6624 C C . PHE A 1 873 ? 20.026 14.419 -20.551 1.00 90.44 873 PHE A C 1
ATOM 6626 O O . PHE A 1 873 ? 20.283 14.190 -21.733 1.00 90.44 873 PHE A O 1
ATOM 6633 N N . VAL A 1 874 ? 20.860 15.084 -19.747 1.00 86.94 874 VAL A N 1
ATOM 6634 C CA . VAL A 1 874 ? 22.171 15.609 -20.155 1.00 86.94 874 VAL A CA 1
ATOM 6635 C C . VAL A 1 874 ? 23.232 15.270 -19.106 1.00 86.94 874 VAL A C 1
ATOM 6637 O O . VAL A 1 874 ? 23.074 15.588 -17.928 1.00 86.94 874 VAL A O 1
ATOM 6640 N N . TYR A 1 875 ? 24.346 14.676 -19.537 1.00 85.38 875 TYR A N 1
ATOM 6641 C CA . TYR A 1 875 ? 25.572 14.536 -18.749 1.00 85.38 875 TYR A CA 1
ATOM 6642 C C . TYR A 1 875 ? 26.676 15.455 -19.294 1.00 85.38 875 TYR A C 1
ATOM 6644 O O . TYR A 1 875 ? 27.085 15.353 -20.457 1.00 85.38 875 TYR A O 1
ATOM 6652 N N . THR A 1 876 ? 27.167 16.327 -18.413 1.00 78.69 876 THR A N 1
ATOM 6653 C CA . THR A 1 876 ? 28.168 17.364 -18.677 1.00 78.69 876 THR A CA 1
ATOM 6654 C C . THR A 1 876 ? 29.358 17.224 -17.721 1.00 78.69 876 THR A C 1
ATOM 6656 O O . THR A 1 876 ? 29.177 17.051 -16.518 1.00 78.69 876 THR A O 1
ATOM 6659 N N . ASP A 1 877 ? 30.578 17.352 -18.233 1.00 76.25 877 ASP A N 1
ATOM 6660 C CA . ASP A 1 877 ? 31.843 17.356 -17.506 1.00 76.25 877 ASP A CA 1
ATOM 6661 C C . ASP A 1 877 ? 32.667 18.616 -17.791 1.00 76.25 877 ASP A C 1
ATOM 6663 O O . ASP A 1 877 ? 33.324 18.760 -18.822 1.00 76.25 877 ASP A O 1
ATOM 6667 N N . TYR A 1 878 ? 32.645 19.525 -16.818 1.00 72.44 878 TYR A N 1
ATOM 6668 C CA . TYR A 1 878 ? 33.376 20.787 -16.812 1.00 72.44 878 TYR A CA 1
ATOM 6669 C C . TYR A 1 878 ? 34.838 20.654 -16.352 1.00 72.44 878 TYR A C 1
ATOM 6671 O O . TYR A 1 878 ? 35.521 21.668 -16.236 1.00 72.44 878 TYR A O 1
ATOM 6679 N N . SER A 1 879 ? 35.335 19.440 -16.073 1.00 66.81 879 SER A N 1
ATOM 6680 C CA . SER A 1 879 ? 36.772 19.216 -15.831 1.00 66.81 879 SER A CA 1
ATOM 6681 C C . SER A 1 879 ? 37.593 19.181 -17.127 1.00 66.81 879 SER A C 1
ATOM 6683 O O . SER A 1 879 ? 38.816 19.314 -17.094 1.00 66.81 879 SER A O 1
ATOM 6685 N N . LEU A 1 880 ? 36.912 19.049 -18.267 1.00 64.25 880 LEU A N 1
ATOM 6686 C CA . LEU A 1 880 ? 37.483 19.121 -19.606 1.00 64.25 880 LEU A CA 1
ATOM 6687 C C . LEU A 1 880 ? 37.651 20.575 -20.048 1.00 64.25 880 LEU A C 1
ATOM 6689 O O . LEU A 1 880 ? 36.945 21.470 -19.577 1.00 64.25 880 LEU A O 1
ATOM 6693 N N . LYS A 1 881 ? 38.567 20.837 -20.982 1.00 61.75 881 LYS A N 1
ATOM 6694 C CA . LYS A 1 881 ? 38.703 22.185 -21.536 1.00 61.75 881 LYS A CA 1
ATOM 6695 C C . LYS A 1 881 ? 37.510 22.518 -22.433 1.00 61.75 881 LYS A C 1
ATOM 6697 O O . LYS A 1 881 ? 36.925 21.631 -23.044 1.00 61.75 881 LYS A O 1
ATOM 6702 N N . ALA A 1 882 ? 37.209 23.806 -22.613 1.00 59.06 882 ALA A N 1
ATOM 6703 C CA . ALA A 1 882 ? 36.154 24.266 -23.531 1.00 59.06 882 ALA A CA 1
ATOM 6704 C C . ALA A 1 882 ? 36.356 23.795 -24.991 1.00 59.06 882 ALA A C 1
ATOM 6706 O O . ALA A 1 882 ? 35.396 23.661 -25.748 1.00 59.06 882 ALA A O 1
ATOM 6707 N N . GLU A 1 883 ? 37.613 23.558 -25.373 1.00 55.81 883 GLU A N 1
ATOM 6708 C CA . GLU A 1 883 ? 38.047 23.059 -26.682 1.00 55.81 883 GLU A CA 1
ATOM 6709 C C . GLU A 1 883 ? 37.792 21.548 -26.866 1.00 55.81 883 GLU A C 1
ATOM 6711 O O . GLU A 1 883 ? 37.300 21.155 -27.924 1.00 55.81 883 GLU A O 1
ATOM 6716 N N . ASP A 1 884 ? 37.997 20.728 -25.825 1.00 57.09 884 ASP A N 1
ATOM 6717 C CA . ASP A 1 884 ? 37.588 19.308 -25.787 1.00 57.09 884 ASP A CA 1
ATOM 6718 C C . ASP A 1 884 ? 36.058 19.172 -25.660 1.00 57.09 884 ASP A C 1
ATOM 6720 O O . ASP A 1 884 ? 35.414 18.298 -26.248 1.00 57.09 884 ASP A O 1
ATOM 6724 N N . GLY A 1 885 ? 35.483 20.107 -24.906 1.00 61.78 885 GLY A N 1
ATOM 6725 C CA . GLY A 1 885 ? 34.068 20.368 -24.762 1.00 61.78 885 GLY A CA 1
ATOM 6726 C C . GLY A 1 885 ? 33.347 19.487 -23.734 1.00 61.78 885 GLY A C 1
ATOM 6727 O O . GLY A 1 885 ? 33.748 18.368 -23.400 1.00 61.78 885 GLY A O 1
ATOM 6728 N N . TYR A 1 886 ? 32.271 20.059 -23.195 1.00 68.19 886 TYR A N 1
ATOM 6729 C CA . TYR A 1 886 ? 31.743 19.675 -21.890 1.00 68.19 886 TYR A CA 1
ATOM 6730 C C . TYR A 1 886 ? 30.724 18.534 -21.897 1.00 68.19 886 TYR A C 1
ATOM 6732 O O . TYR A 1 886 ? 30.504 17.934 -20.859 1.00 68.19 886 TYR A O 1
ATOM 6740 N N . TYR A 1 887 ? 30.065 18.206 -23.001 1.00 73.19 887 TYR A N 1
ATOM 6741 C CA . TYR A 1 887 ? 28.966 17.236 -23.007 1.00 73.19 887 TYR A CA 1
ATOM 6742 C C . TYR A 1 887 ? 29.464 15.819 -23.328 1.00 73.19 887 TYR A C 1
ATOM 6744 O O . TYR A 1 887 ? 30.402 15.625 -24.101 1.00 73.19 887 TYR A O 1
ATOM 6752 N N . LYS A 1 888 ? 28.866 14.801 -22.701 1.00 79.38 888 LYS A N 1
ATOM 6753 C CA . LYS A 1 888 ? 29.288 13.399 -22.882 1.00 79.38 888 LYS A CA 1
ATOM 6754 C C . LYS A 1 888 ? 28.174 12.463 -23.292 1.00 79.38 888 LYS A C 1
ATOM 6756 O O . LYS A 1 888 ? 28.404 11.608 -24.147 1.00 79.38 888 LYS A O 1
ATOM 6761 N N . TYR A 1 889 ? 26.985 12.635 -22.735 1.00 84.69 889 TYR A N 1
ATOM 6762 C CA . TYR A 1 889 ? 25.828 11.830 -23.099 1.00 84.69 889 TYR A CA 1
ATOM 6763 C C . TYR A 1 889 ? 24.550 12.663 -23.007 1.00 84.69 889 TYR A C 1
ATOM 6765 O O . TYR A 1 889 ? 24.296 13.283 -21.974 1.00 84.69 889 TYR A O 1
ATOM 6773 N N . THR A 1 890 ? 23.749 12.629 -24.065 1.00 86.56 890 THR A N 1
ATOM 6774 C CA . THR A 1 890 ? 22.414 13.227 -24.132 1.00 86.56 890 THR A CA 1
ATOM 6775 C C . THR A 1 890 ? 21.418 12.150 -24.543 1.00 86.56 890 THR A C 1
ATOM 6777 O O . THR A 1 890 ? 21.681 11.396 -25.479 1.00 86.56 890 THR A O 1
ATOM 6780 N N . PHE A 1 891 ? 20.271 12.093 -23.873 1.00 89.88 891 PHE A N 1
ATOM 6781 C CA . PHE A 1 891 ? 19.117 11.294 -24.292 1.00 89.88 891 PHE A CA 1
ATOM 6782 C C . PHE A 1 891 ? 17.931 12.232 -24.510 1.00 89.88 891 PHE A C 1
ATOM 6784 O O . PHE A 1 891 ? 17.757 13.166 -23.722 1.00 89.88 891 PHE A O 1
ATOM 6791 N N . ALA A 1 892 ? 17.162 12.030 -25.584 1.00 85.50 892 ALA A N 1
ATOM 6792 C CA . ALA A 1 892 ? 16.096 12.955 -25.969 1.00 85.50 892 ALA A CA 1
ATOM 6793 C C . ALA A 1 892 ? 14.937 12.287 -26.730 1.00 85.50 892 ALA A C 1
ATOM 6795 O O . ALA A 1 892 ? 15.150 11.571 -27.707 1.00 85.50 892 ALA A O 1
ATOM 6796 N N . SER A 1 893 ? 13.711 12.598 -26.302 1.00 84.62 893 SER A N 1
ATOM 6797 C CA . SER A 1 893 ? 12.428 12.322 -26.965 1.00 84.62 893 SER A CA 1
ATOM 6798 C C . SER A 1 893 ? 11.897 13.505 -27.786 1.00 84.62 893 SER A C 1
ATOM 6800 O O . SER A 1 893 ? 11.087 13.326 -28.694 1.00 84.62 893 SER A O 1
ATOM 6802 N N . ASN A 1 894 ? 12.368 14.720 -27.493 1.00 78.94 894 ASN A N 1
ATOM 6803 C CA . ASN A 1 894 ? 11.966 15.960 -28.153 1.00 78.94 894 ASN A CA 1
ATOM 6804 C C . ASN A 1 894 ? 12.919 16.295 -29.321 1.00 78.94 894 ASN A C 1
ATOM 6806 O O . ASN A 1 894 ? 14.111 16.483 -29.065 1.00 78.94 894 ASN A O 1
ATOM 6810 N N . PRO A 1 895 ? 12.440 16.451 -30.575 1.00 71.38 895 PRO A N 1
ATOM 6811 C CA . PRO A 1 895 ? 13.279 16.838 -31.711 1.00 71.38 895 PRO A CA 1
ATOM 6812 C C . PRO A 1 895 ? 14.121 18.103 -31.486 1.00 71.38 895 PRO A C 1
ATOM 6814 O O . PRO A 1 895 ? 15.247 18.153 -31.972 1.00 71.38 895 PRO A O 1
ATOM 6817 N N . LYS A 1 896 ? 13.640 19.089 -30.711 1.00 70.25 896 LYS A N 1
ATOM 6818 C CA . LYS A 1 896 ? 14.444 20.274 -30.358 1.00 70.25 896 LYS A CA 1
ATOM 6819 C C . LYS A 1 896 ? 15.671 19.907 -29.515 1.00 70.25 896 LYS A C 1
ATOM 6821 O O . LYS A 1 896 ? 16.791 20.216 -29.904 1.00 70.25 896 LYS A O 1
ATOM 6826 N N . GLY A 1 897 ? 15.476 19.149 -28.434 1.00 65.88 897 GLY A N 1
ATOM 6827 C CA . GLY A 1 897 ? 16.563 18.669 -27.572 1.00 65.88 897 GLY A CA 1
ATOM 6828 C C . GLY A 1 897 ? 17.549 17.724 -28.263 1.00 65.88 897 GLY A C 1
ATOM 6829 O O . GLY A 1 897 ? 18.707 17.639 -27.865 1.00 65.88 897 GLY A O 1
ATOM 6830 N N . VAL A 1 898 ? 17.139 17.036 -29.335 1.00 68.69 898 VAL A N 1
ATOM 6831 C CA . VAL A 1 898 ? 18.071 16.283 -30.195 1.00 68.69 898 VAL A CA 1
ATOM 6832 C C . VAL A 1 898 ? 18.983 17.225 -30.975 1.00 68.69 898 VAL A C 1
ATOM 6834 O O . VAL A 1 898 ? 20.178 16.966 -31.106 1.00 68.69 898 VAL A O 1
ATOM 6837 N N . ILE A 1 899 ? 18.418 18.300 -31.515 1.00 63.91 899 ILE A N 1
ATOM 6838 C CA . ILE A 1 899 ? 19.111 19.239 -32.396 1.00 63.91 899 ILE A CA 1
ATOM 6839 C C . ILE A 1 899 ? 20.085 20.097 -31.597 1.00 63.91 899 ILE A C 1
ATOM 6841 O O . ILE A 1 899 ? 21.258 20.179 -31.965 1.00 63.91 899 ILE A O 1
ATOM 6845 N N . ASP A 1 900 ? 19.663 20.579 -30.435 1.00 59.81 900 ASP A N 1
ATOM 6846 C CA . ASP A 1 900 ? 20.577 21.137 -29.447 1.00 59.81 900 ASP A CA 1
ATOM 6847 C C . ASP A 1 900 ? 21.567 20.088 -28.951 1.00 59.81 900 ASP A C 1
ATOM 6849 O O . ASP A 1 900 ? 22.762 20.357 -28.891 1.00 59.81 900 ASP A O 1
ATOM 6853 N N . GLY A 1 901 ? 21.133 18.849 -28.720 1.00 61.09 901 GLY A N 1
ATOM 6854 C CA . GLY A 1 901 ? 22.023 17.722 -28.454 1.00 61.09 901 GLY A CA 1
ATOM 6855 C C . GLY A 1 901 ? 23.144 17.569 -29.489 1.00 61.09 901 GLY A C 1
ATOM 6856 O O . GLY A 1 901 ? 24.259 17.240 -29.100 1.00 61.09 901 GLY A O 1
ATOM 6857 N N . LEU A 1 902 ? 22.903 17.863 -30.773 1.00 60.91 902 LEU A N 1
ATOM 6858 C CA . LEU A 1 902 ? 23.904 17.855 -31.850 1.00 60.91 902 LEU A CA 1
ATOM 6859 C C . LEU A 1 902 ? 24.733 19.153 -31.906 1.00 60.91 902 LEU A C 1
ATOM 6861 O O . LEU A 1 902 ? 25.957 19.084 -32.049 1.00 60.91 902 LEU A O 1
ATOM 6865 N N . MET A 1 903 ? 24.111 20.322 -31.739 1.00 56.03 903 MET A N 1
ATOM 6866 C CA . MET A 1 903 ? 24.781 21.632 -31.694 1.00 56.03 903 MET A CA 1
ATOM 6867 C C . MET A 1 903 ? 25.755 21.721 -30.508 1.00 56.03 903 MET A C 1
ATOM 6869 O O . MET A 1 903 ? 26.952 21.977 -30.692 1.00 56.03 903 MET A O 1
ATOM 6873 N N . TYR A 1 904 ? 25.251 21.405 -29.311 1.00 54.22 904 TYR A N 1
ATOM 6874 C CA . TYR A 1 904 ? 25.981 21.287 -28.052 1.00 54.22 904 TYR A CA 1
ATOM 6875 C C . TYR A 1 904 ? 26.780 19.985 -27.924 1.00 54.22 904 TYR A C 1
ATOM 6877 O O . TYR A 1 904 ? 27.649 19.941 -27.051 1.00 54.22 904 TYR A O 1
ATOM 6885 N N . SER A 1 905 ? 26.581 18.957 -28.774 1.00 54.81 905 SER A N 1
ATOM 6886 C CA . SER A 1 905 ? 27.513 17.817 -28.807 1.00 54.81 905 SER A CA 1
ATOM 6887 C C . SER A 1 905 ? 28.913 18.374 -29.015 1.00 54.81 905 SER A C 1
ATOM 6889 O O . SER A 1 905 ? 29.214 19.071 -29.996 1.00 54.81 905 SER A O 1
ATOM 6891 N N . SER A 1 906 ? 29.749 18.155 -28.009 1.00 51.34 906 SER A N 1
ATOM 6892 C CA . SER A 1 906 ? 31.020 18.842 -27.893 1.00 51.34 906 SER A CA 1
ATOM 6893 C C . SER A 1 906 ? 31.923 18.516 -29.069 1.00 51.34 906 SER A C 1
ATOM 6895 O O . SER A 1 906 ? 31.724 17.537 -29.788 1.00 51.34 906 SER A O 1
ATOM 6897 N N . LYS A 1 907 ? 32.940 19.353 -29.273 1.00 53.44 907 LYS A N 1
ATOM 6898 C CA . LYS A 1 907 ? 33.829 19.242 -30.433 1.00 53.44 907 LYS A CA 1
ATOM 6899 C C . LYS A 1 907 ? 34.591 17.904 -30.486 1.00 53.44 907 LYS A C 1
ATOM 6901 O O . LYS A 1 907 ? 35.122 17.587 -31.546 1.00 53.44 907 LYS A O 1
ATOM 6906 N N . VAL A 1 908 ? 34.577 17.111 -29.404 1.00 63.16 908 VAL A N 1
ATOM 6907 C CA . VAL A 1 908 ? 35.079 15.731 -29.346 1.00 63.16 908 VAL A CA 1
ATOM 6908 C C . VAL A 1 908 ? 34.295 14.867 -28.330 1.00 63.16 908 VAL A C 1
ATOM 6910 O O . VAL A 1 908 ? 33.863 15.351 -27.281 1.00 63.16 908 VAL A O 1
ATOM 6913 N N . ASN A 1 909 ? 34.192 13.554 -28.575 1.00 72.56 909 ASN A N 1
ATOM 6914 C CA . ASN A 1 909 ? 33.831 12.520 -27.581 1.00 72.56 909 ASN A CA 1
ATOM 6915 C C . ASN A 1 909 ? 32.433 12.638 -26.921 1.00 72.56 909 ASN A C 1
ATOM 6917 O O . ASN A 1 909 ? 32.337 12.509 -25.699 1.00 72.56 909 ASN A O 1
ATOM 6921 N N . SER A 1 910 ? 31.361 12.882 -27.685 1.00 79.12 910 SER A N 1
ATOM 6922 C CA . SER A 1 910 ? 29.977 13.003 -27.165 1.00 79.12 910 SER A CA 1
ATOM 6923 C C . SER A 1 910 ? 29.024 11.965 -27.771 1.00 79.12 910 SER A C 1
ATOM 6925 O O . SER A 1 910 ? 29.163 11.617 -28.941 1.00 79.12 910 SER A O 1
ATOM 6927 N N . LYS A 1 911 ? 28.014 11.504 -27.024 1.00 85.50 911 LYS A N 1
ATOM 6928 C CA . LYS A 1 911 ? 26.955 10.617 -27.539 1.00 85.50 911 LYS A CA 1
ATOM 6929 C C . LYS A 1 911 ? 25.569 11.249 -27.425 1.00 85.50 911 LYS A C 1
ATOM 6931 O O . LYS A 1 911 ? 25.252 11.827 -26.390 1.00 85.50 911 LYS A O 1
ATOM 6936 N N . VAL A 1 912 ? 24.745 11.088 -28.456 1.00 86.50 912 VAL A N 1
ATOM 6937 C CA . VAL A 1 912 ? 23.332 11.498 -28.481 1.00 86.50 912 VAL A CA 1
ATOM 6938 C C . VAL A 1 912 ? 22.489 10.266 -28.795 1.00 86.50 912 VAL A C 1
ATOM 6940 O O . VAL A 1 912 ? 22.696 9.640 -29.831 1.00 86.50 912 VAL A O 1
ATOM 6943 N N . GLU A 1 913 ? 21.558 9.898 -27.917 1.00 89.88 913 GLU A N 1
ATOM 6944 C CA . GLU A 1 913 ? 20.667 8.744 -28.087 1.00 89.88 913 GLU A CA 1
ATOM 6945 C C . GLU A 1 913 ? 19.199 9.189 -28.149 1.00 89.88 913 GLU A C 1
ATOM 6947 O O . GLU A 1 913 ? 18.720 9.921 -27.282 1.00 89.88 913 GLU A O 1
ATOM 6952 N N . LEU A 1 914 ? 18.478 8.753 -29.185 1.00 89.06 914 LEU A N 1
ATOM 6953 C CA . LEU A 1 914 ? 17.055 9.059 -29.340 1.00 89.06 914 LEU A CA 1
ATOM 6954 C C . LEU A 1 914 ? 16.195 8.107 -28.504 1.00 89.06 914 LEU A C 1
ATOM 6956 O O . LEU A 1 914 ? 16.442 6.900 -28.464 1.00 89.06 914 LEU A O 1
ATOM 6960 N N . ALA A 1 915 ? 15.133 8.630 -27.899 1.00 89.12 915 ALA A N 1
ATOM 6961 C CA . ALA A 1 915 ? 14.063 7.810 -27.335 1.00 89.12 915 ALA A CA 1
ATOM 6962 C C . ALA A 1 915 ? 13.191 7.184 -28.454 1.00 89.12 915 ALA A C 1
ATOM 6964 O O . ALA A 1 915 ? 13.254 7.628 -29.605 1.00 89.12 915 ALA A O 1
ATOM 6965 N N . PRO A 1 916 ? 12.327 6.195 -28.158 1.00 88.31 916 PRO A N 1
ATOM 6966 C CA . PRO A 1 916 ? 11.299 5.745 -29.099 1.00 88.31 916 PRO A CA 1
ATOM 6967 C C . PRO A 1 916 ? 10.398 6.908 -29.547 1.00 88.31 916 PRO A C 1
ATOM 6969 O O . PRO A 1 916 ? 9.879 7.638 -28.705 1.00 88.31 916 PRO A O 1
ATOM 6972 N N . GLY A 1 917 ? 10.195 7.090 -30.854 1.00 87.56 917 GLY A N 1
ATOM 6973 C CA . GLY A 1 917 ? 9.438 8.235 -31.375 1.00 87.56 917 GLY A CA 1
ATOM 6974 C C . GLY A 1 917 ? 9.631 8.501 -32.869 1.00 87.56 917 GLY A C 1
ATOM 6975 O O . GLY A 1 917 ? 10.389 7.805 -33.542 1.00 87.56 917 GLY A O 1
ATOM 6976 N N . ASN A 1 918 ? 8.942 9.521 -33.388 1.00 87.19 918 ASN A N 1
ATOM 6977 C CA . ASN A 1 918 ? 9.142 10.037 -34.746 1.00 87.19 918 ASN A CA 1
ATOM 6978 C C . ASN A 1 918 ? 9.874 11.382 -34.671 1.00 87.19 918 ASN A C 1
ATOM 6980 O O . ASN A 1 918 ? 9.417 12.289 -33.978 1.00 87.19 918 ASN A O 1
ATOM 6984 N N . TYR A 1 919 ? 10.970 11.513 -35.411 1.00 86.44 919 TYR A N 1
ATOM 6985 C CA . TYR A 1 919 ? 11.830 12.690 -35.431 1.00 86.44 919 TYR A CA 1
ATOM 6986 C C . TYR A 1 919 ? 11.956 13.196 -36.860 1.00 86.44 919 TYR A C 1
ATOM 6988 O O . TYR A 1 919 ? 12.402 12.462 -37.743 1.00 86.44 919 TYR A O 1
ATOM 6996 N N . THR A 1 920 ? 11.607 14.462 -37.069 1.00 84.62 920 THR A N 1
ATOM 6997 C CA . THR A 1 920 ? 11.785 15.138 -38.354 1.00 84.62 920 THR A CA 1
ATOM 6998 C C . THR A 1 920 ? 12.777 16.273 -38.172 1.00 84.62 920 THR A C 1
ATOM 7000 O O . THR A 1 920 ? 12.541 17.202 -37.402 1.00 84.62 920 THR A O 1
ATOM 7003 N N . PHE A 1 921 ? 13.892 16.176 -38.879 1.00 78.44 921 PHE A N 1
ATOM 7004 C CA . PHE A 1 921 ? 14.989 17.127 -38.866 1.00 78.44 921 PHE A CA 1
ATOM 7005 C C . PHE A 1 921 ? 14.794 18.104 -40.024 1.00 78.44 921 PHE A C 1
ATOM 7007 O O . PHE A 1 921 ? 14.820 17.688 -41.184 1.00 78.44 921 PHE A O 1
ATOM 7014 N N . THR A 1 922 ? 14.573 19.381 -39.706 1.00 74.00 922 THR A N 1
ATOM 7015 C CA . THR A 1 922 ? 14.280 20.433 -40.690 1.00 74.00 922 THR A CA 1
ATOM 7016 C C . THR A 1 922 ? 15.161 21.657 -40.489 1.00 74.00 922 THR A C 1
ATOM 7018 O O . THR A 1 922 ? 15.636 21.928 -39.382 1.00 74.00 922 THR A O 1
ATOM 7021 N N . LYS A 1 923 ? 15.314 22.444 -41.556 1.00 66.75 923 LYS A N 1
ATOM 7022 C CA . LYS A 1 923 ? 16.078 23.691 -41.567 1.00 66.75 923 LYS A CA 1
ATOM 7023 C C . LYS A 1 923 ? 15.653 24.675 -40.476 1.00 66.75 923 LYS A C 1
ATOM 7025 O O . LYS A 1 923 ? 16.522 25.245 -39.824 1.00 66.75 923 LYS A O 1
ATOM 7030 N N . GLU A 1 924 ? 14.351 24.855 -40.245 1.00 59.69 924 GLU A N 1
ATOM 7031 C CA . GLU A 1 924 ? 13.826 25.824 -39.264 1.00 59.69 924 GLU A CA 1
ATOM 7032 C C . GLU A 1 924 ? 14.273 25.542 -37.823 1.00 59.69 924 GLU A C 1
ATOM 7034 O O . GLU A 1 924 ? 14.299 26.458 -37.006 1.00 59.69 924 GLU A O 1
ATOM 7039 N N . VAL A 1 925 ? 14.660 24.301 -37.509 1.00 56.47 925 VAL A N 1
ATOM 7040 C CA . VAL A 1 925 ? 15.075 23.908 -36.155 1.00 56.47 925 VAL A CA 1
ATOM 7041 C C . VAL A 1 925 ? 16.608 23.946 -35.984 1.00 56.47 925 VAL A C 1
ATOM 7043 O O . VAL A 1 925 ? 17.093 23.848 -34.867 1.00 56.47 925 VAL A O 1
ATOM 7046 N N . THR A 1 926 ? 17.394 24.149 -37.054 1.00 54.38 926 THR A N 1
ATOM 7047 C CA . THR A 1 926 ? 18.881 24.085 -37.030 1.00 54.38 926 THR A CA 1
ATOM 7048 C C . THR A 1 926 ? 19.626 25.249 -36.352 1.00 54.38 926 THR A C 1
ATOM 7050 O O . THR A 1 926 ? 20.849 25.180 -36.272 1.00 54.38 926 THR A O 1
ATOM 7053 N N . GLY A 1 927 ? 18.943 26.301 -35.882 1.00 49.22 927 GLY A N 1
ATOM 7054 C CA . GLY A 1 927 ? 19.519 27.364 -35.036 1.00 49.22 927 GLY A CA 1
ATOM 7055 C C . GLY A 1 927 ? 20.835 27.996 -35.529 1.00 49.22 927 GLY A C 1
ATOM 7056 O O . GLY A 1 927 ? 21.895 27.722 -34.985 1.00 49.22 927 GLY A O 1
ATOM 7057 N N . GLU A 1 928 ? 20.776 28.884 -36.527 1.00 47.12 928 GLU A N 1
ATOM 7058 C CA . GLU A 1 928 ? 21.923 29.697 -36.987 1.00 47.12 928 GLU A CA 1
ATOM 7059 C C . GLU A 1 928 ? 23.216 28.929 -37.360 1.00 47.12 928 GLU A C 1
ATOM 7061 O O . GLU A 1 928 ? 24.296 29.143 -36.807 1.00 47.12 928 GLU A O 1
ATOM 7066 N N . SER A 1 929 ? 23.170 28.139 -38.439 1.00 44.47 929 SER A N 1
ATOM 7067 C CA . SER A 1 929 ? 24.372 27.937 -39.263 1.00 44.47 929 SER A CA 1
ATOM 7068 C C . SER A 1 929 ? 24.060 28.036 -40.759 1.00 44.47 929 SER A C 1
ATOM 7070 O O . SER A 1 929 ? 23.028 27.570 -41.238 1.00 44.47 929 SER A O 1
ATOM 7072 N N . LEU A 1 930 ? 24.955 28.679 -41.514 1.00 47.50 930 LEU A N 1
ATOM 7073 C CA . LEU A 1 930 ? 24.717 29.136 -42.895 1.00 47.50 930 LEU A CA 1
ATOM 7074 C C . LEU A 1 930 ? 24.565 28.016 -43.948 1.00 47.50 930 LEU A C 1
ATOM 7076 O O . LEU A 1 930 ? 24.347 28.323 -45.118 1.00 47.50 930 LEU A O 1
ATOM 7080 N N . ASN A 1 931 ? 24.669 26.741 -43.553 1.00 54.53 931 ASN A N 1
ATOM 7081 C CA . ASN A 1 931 ? 24.867 25.612 -44.467 1.00 54.53 931 ASN A CA 1
ATOM 7082 C C . ASN A 1 931 ? 23.781 24.515 -44.424 1.00 54.53 931 ASN A C 1
ATOM 7084 O O . ASN A 1 931 ? 23.956 23.527 -45.118 1.00 54.53 931 ASN A O 1
ATOM 7088 N N . ASN A 1 932 ? 22.682 24.651 -43.666 1.00 62.81 932 ASN A N 1
ATOM 7089 C CA . ASN A 1 932 ? 21.589 23.649 -43.575 1.00 62.81 932 ASN A CA 1
ATOM 7090 C C . ASN A 1 932 ? 21.994 22.217 -43.123 1.00 62.81 932 ASN A C 1
ATOM 7092 O O . ASN A 1 932 ? 21.247 21.266 -43.361 1.00 62.81 932 ASN A O 1
ATOM 7096 N N . ASN A 1 933 ? 23.144 22.037 -42.465 1.00 70.81 933 ASN A N 1
ATOM 7097 C CA . ASN A 1 933 ? 23.710 20.704 -42.217 1.00 70.81 933 ASN A CA 1
ATOM 7098 C C . ASN A 1 933 ? 23.751 20.344 -40.725 1.00 70.81 933 ASN A C 1
ATOM 7100 O O . ASN A 1 933 ? 24.387 21.030 -39.925 1.00 70.81 933 ASN A O 1
ATOM 7104 N N . PHE A 1 934 ? 23.148 19.209 -40.367 1.00 77.69 934 PHE A N 1
ATOM 7105 C CA . PHE A 1 934 ? 23.375 18.514 -39.101 1.00 77.69 934 PHE A CA 1
ATOM 7106 C C . PHE A 1 934 ? 24.704 17.768 -39.163 1.00 77.69 934 PHE A C 1
ATOM 7108 O O . PHE A 1 934 ? 24.916 16.990 -40.085 1.00 77.69 934 PHE A O 1
ATOM 7115 N N . VAL A 1 935 ? 25.603 17.968 -38.194 1.00 79.44 935 VAL A N 1
ATOM 7116 C CA . VAL A 1 935 ? 26.957 17.387 -38.247 1.00 79.44 935 VAL A CA 1
ATOM 7117 C C . VAL A 1 935 ? 27.254 16.518 -37.028 1.00 79.44 935 VAL A C 1
ATOM 7119 O O . VAL A 1 935 ? 27.401 17.025 -35.915 1.00 79.44 935 VAL A O 1
ATOM 7122 N N . VAL A 1 936 ? 27.445 15.214 -37.244 1.00 82.12 936 VAL A N 1
ATOM 7123 C CA . VAL A 1 936 ? 28.038 14.308 -36.249 1.00 82.12 936 VAL A CA 1
ATOM 7124 C C . VAL A 1 936 ? 29.558 14.422 -36.357 1.00 82.12 936 VAL A C 1
ATOM 7126 O O . VAL A 1 936 ? 30.172 13.961 -37.318 1.00 82.12 936 VAL A O 1
ATOM 7129 N N . LYS A 1 937 ? 30.165 15.103 -35.381 1.00 78.81 937 LYS A N 1
ATOM 7130 C CA . LYS A 1 937 ? 31.602 15.430 -35.345 1.00 78.81 937 LYS A CA 1
ATOM 7131 C C . LYS A 1 937 ? 32.472 14.193 -35.071 1.00 78.81 937 LYS A C 1
ATOM 7133 O O . LYS A 1 937 ? 31.984 13.146 -34.651 1.00 78.81 937 LYS A O 1
ATOM 7138 N N . SER A 1 938 ? 33.781 14.336 -35.279 1.00 78.50 938 SER A N 1
ATOM 7139 C CA . SER A 1 938 ? 34.758 13.275 -35.010 1.00 78.50 938 SER A CA 1
ATOM 7140 C C . SER A 1 938 ? 34.723 12.818 -33.545 1.00 78.50 938 SER A C 1
ATOM 7142 O O . SER A 1 938 ? 34.672 13.638 -32.626 1.00 78.50 938 SER A O 1
ATOM 7144 N N . ASN A 1 939 ? 34.762 11.504 -33.325 1.00 78.31 939 ASN A N 1
ATOM 7145 C CA . ASN A 1 939 ? 34.584 10.822 -32.040 1.00 78.31 939 ASN A CA 1
ATOM 7146 C C . ASN A 1 939 ? 33.217 11.044 -31.361 1.00 78.31 939 ASN A C 1
ATOM 7148 O O . ASN A 1 939 ? 33.062 10.704 -30.187 1.00 78.31 939 ASN A O 1
ATOM 7152 N N . CYS A 1 940 ? 32.220 11.594 -32.061 1.00 82.75 940 CYS A N 1
ATOM 7153 C CA . CYS A 1 940 ? 30.845 11.672 -31.570 1.00 82.75 940 CYS A CA 1
ATOM 7154 C C . CYS A 1 940 ? 29.967 10.570 -32.181 1.00 82.75 940 CYS A C 1
ATOM 7156 O O . CYS A 1 940 ? 30.214 10.108 -33.293 1.00 82.75 940 CYS A O 1
ATOM 7158 N N . GLU A 1 941 ? 28.929 10.149 -31.457 1.00 87.38 941 GLU A N 1
ATOM 7159 C CA . GLU A 1 941 ? 28.006 9.092 -31.886 1.00 87.38 941 GLU A CA 1
ATOM 7160 C C . GLU A 1 941 ? 26.545 9.556 -31.804 1.00 87.38 941 GLU A C 1
ATOM 7162 O O . GLU A 1 941 ? 26.093 9.976 -30.738 1.00 87.38 941 GLU A O 1
ATOM 7167 N N . LEU A 1 942 ? 25.802 9.432 -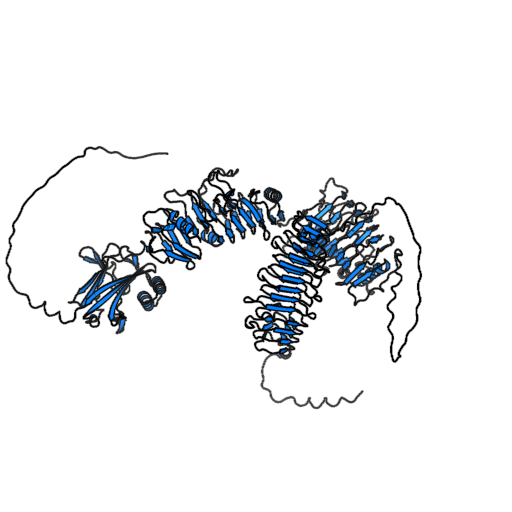32.907 1.00 87.69 942 LEU A N 1
ATOM 7168 C CA . LEU A 1 942 ? 24.341 9.537 -32.930 1.00 87.69 942 LEU A CA 1
ATOM 7169 C C . LEU A 1 942 ? 23.739 8.126 -32.922 1.00 87.69 942 LEU A C 1
ATOM 7171 O O . LEU A 1 942 ? 24.052 7.307 -33.788 1.00 87.69 942 LEU A O 1
ATOM 7175 N N . ILE A 1 943 ? 22.881 7.839 -31.946 1.00 90.44 943 ILE A N 1
ATOM 7176 C CA . ILE A 1 943 ? 22.238 6.541 -31.736 1.00 90.44 943 ILE A CA 1
ATOM 7177 C C . ILE A 1 943 ? 20.734 6.686 -31.990 1.00 90.44 943 ILE A C 1
ATOM 7179 O O . ILE A 1 943 ? 20.016 7.324 -31.222 1.00 90.44 943 ILE A O 1
ATOM 7183 N N . VAL A 1 944 ? 20.262 6.061 -33.066 1.00 90.38 944 VAL A N 1
ATOM 7184 C CA . VAL A 1 944 ? 18.852 5.963 -33.453 1.00 90.38 944 VAL A CA 1
ATOM 7185 C C . VAL A 1 944 ? 18.422 4.502 -33.258 1.00 90.38 944 VAL A C 1
ATOM 7187 O O . VAL A 1 944 ? 18.753 3.656 -34.095 1.00 90.38 944 VAL A O 1
ATOM 7190 N N . PRO A 1 945 ? 17.744 4.149 -32.148 1.00 88.19 945 PRO A N 1
ATOM 7191 C CA . PRO A 1 945 ? 17.284 2.782 -31.932 1.00 88.19 945 PRO A CA 1
ATOM 7192 C C . PRO A 1 945 ? 16.228 2.394 -32.974 1.00 88.19 945 PRO A C 1
ATOM 7194 O O . PRO A 1 945 ? 15.565 3.247 -33.553 1.00 88.19 945 PRO A O 1
ATOM 7197 N N . THR A 1 946 ? 16.004 1.095 -33.177 1.00 85.31 946 THR A N 1
ATOM 7198 C CA . THR A 1 946 ? 15.001 0.581 -34.137 1.00 85.31 946 THR A CA 1
ATOM 7199 C C . THR A 1 946 ? 13.553 0.957 -33.797 1.00 85.31 946 THR A C 1
ATOM 7201 O O . THR A 1 946 ? 12.663 0.790 -34.625 1.00 85.31 946 THR A O 1
ATOM 7204 N N . THR A 1 947 ? 13.312 1.456 -32.585 1.00 86.81 947 THR A N 1
ATOM 7205 C CA . THR A 1 947 ? 12.038 2.007 -32.103 1.00 86.81 947 THR A CA 1
ATOM 7206 C C . THR A 1 947 ? 11.893 3.514 -32.351 1.00 86.81 947 THR A C 1
ATOM 7208 O O . THR A 1 947 ? 10.851 4.086 -32.027 1.00 86.81 947 THR A O 1
ATOM 7211 N N . ALA A 1 948 ? 12.913 4.163 -32.917 1.00 88.12 948 ALA A N 1
ATOM 7212 C CA . ALA A 1 948 ? 12.890 5.548 -33.363 1.00 88.12 948 ALA A CA 1
ATOM 7213 C C . ALA A 1 948 ? 12.879 5.616 -34.898 1.00 88.12 948 ALA A C 1
ATOM 7215 O O . ALA A 1 948 ? 13.596 4.886 -35.580 1.00 88.12 948 ALA A O 1
ATOM 7216 N N . ASN A 1 949 ? 12.077 6.526 -35.440 1.00 88.00 949 ASN A N 1
ATOM 7217 C CA . ASN A 1 949 ? 11.987 6.814 -36.864 1.00 88.00 949 ASN A CA 1
ATOM 7218 C C . ASN A 1 949 ? 12.520 8.229 -37.113 1.00 88.00 949 ASN A C 1
ATOM 7220 O O . ASN A 1 949 ? 11.869 9.203 -36.739 1.00 88.00 949 ASN A O 1
ATOM 7224 N N . ALA A 1 950 ? 13.715 8.338 -37.692 1.00 87.81 950 ALA A N 1
ATOM 7225 C CA . ALA A 1 950 ? 14.407 9.601 -37.933 1.00 87.81 950 ALA A CA 1
ATOM 7226 C C . ALA A 1 950 ? 14.400 9.954 -39.428 1.00 87.81 950 ALA A C 1
ATOM 7228 O O . ALA A 1 950 ? 14.839 9.148 -40.248 1.00 87.81 950 ALA A O 1
ATOM 7229 N N . ILE A 1 951 ? 13.929 11.155 -39.776 1.00 86.69 951 ILE A N 1
ATOM 7230 C CA . ILE A 1 951 ? 13.748 11.620 -41.160 1.00 86.69 951 ILE A CA 1
ATOM 7231 C C . ILE A 1 951 ? 14.361 13.019 -41.332 1.00 86.69 951 ILE A C 1
ATOM 7233 O O . ILE A 1 951 ? 13.991 13.944 -40.614 1.00 86.69 951 ILE A O 1
ATOM 7237 N N . ILE A 1 952 ? 15.260 13.192 -42.303 1.00 83.12 952 ILE A N 1
ATOM 7238 C CA . ILE A 1 952 ? 15.791 14.488 -42.757 1.00 83.12 952 ILE A CA 1
ATOM 7239 C C . ILE A 1 952 ? 14.928 15.019 -43.912 1.00 83.12 952 ILE A C 1
ATOM 7241 O O . ILE A 1 952 ? 14.610 14.263 -44.834 1.00 83.12 952 ILE A O 1
ATOM 7245 N N . THR A 1 953 ? 14.563 16.305 -43.902 1.00 81.00 953 THR A N 1
ATOM 7246 C CA . THR A 1 953 ? 13.867 16.945 -45.034 1.00 81.00 953 THR A CA 1
ATOM 7247 C C . THR A 1 953 ? 14.816 17.354 -46.164 1.00 81.00 953 THR A C 1
ATOM 7249 O O . THR A 1 953 ? 15.993 17.608 -45.948 1.00 81.00 953 THR A O 1
ATOM 7252 N N . ASN A 1 954 ? 14.295 17.452 -47.393 1.00 74.31 954 ASN A N 1
ATOM 7253 C CA . ASN A 1 954 ? 15.080 17.679 -48.622 1.00 74.31 954 ASN A CA 1
ATOM 7254 C C . ASN A 1 954 ? 15.898 18.989 -48.667 1.00 74.31 954 ASN A C 1
ATOM 7256 O O . ASN A 1 954 ? 16.706 19.169 -49.572 1.00 74.31 954 ASN A O 1
ATOM 7260 N N . ASP A 1 955 ? 15.648 19.926 -47.755 1.00 78.31 955 ASP A N 1
ATOM 7261 C CA . ASP A 1 955 ? 16.336 21.215 -47.625 1.00 78.31 955 ASP A CA 1
ATOM 7262 C C . ASP A 1 955 ? 17.481 21.195 -46.596 1.00 78.31 955 ASP A C 1
ATOM 7264 O O . ASP A 1 955 ? 18.045 22.250 -46.290 1.00 78.31 955 ASP A O 1
ATOM 7268 N N . THR A 1 956 ? 17.787 20.012 -46.058 1.00 75.88 956 THR A N 1
ATOM 7269 C CA . THR A 1 956 ? 18.647 19.758 -44.901 1.00 75.88 956 THR A CA 1
ATOM 7270 C C . THR A 1 956 ? 19.486 18.493 -45.149 1.00 75.88 956 THR A C 1
ATOM 7272 O O . THR A 1 956 ? 19.038 17.580 -45.844 1.00 75.88 956 THR A O 1
ATOM 7275 N N . GLU A 1 957 ? 20.692 18.400 -44.583 1.00 83.56 957 GLU A N 1
ATOM 7276 C CA . GLU A 1 957 ? 21.556 17.208 -44.705 1.00 83.56 957 GLU A CA 1
ATOM 7277 C C . GLU A 1 957 ? 22.063 16.728 -43.335 1.00 83.56 957 GLU A C 1
ATOM 7279 O O . GLU A 1 957 ? 22.287 17.539 -42.437 1.00 83.56 957 GLU A O 1
ATOM 7284 N N . LEU A 1 958 ? 22.289 15.420 -43.170 1.00 85.44 958 LEU A N 1
ATOM 7285 C CA . LEU A 1 958 ? 23.003 14.843 -42.023 1.00 85.44 958 LEU A CA 1
ATOM 7286 C C . LEU A 1 958 ? 24.402 14.390 -42.452 1.00 85.44 958 LEU A C 1
ATOM 7288 O O . LEU A 1 958 ? 24.551 13.364 -43.109 1.00 85.44 958 LEU A O 1
ATOM 7292 N N . VAL A 1 959 ? 25.430 15.128 -42.047 1.00 85.12 959 VAL A N 1
ATOM 7293 C CA . VAL A 1 959 ? 26.838 14.833 -42.327 1.00 85.12 959 VAL A CA 1
ATOM 7294 C C . VAL A 1 959 ? 27.471 14.104 -41.141 1.00 85.12 959 VAL A C 1
ATOM 7296 O O . VAL A 1 959 ? 27.539 14.639 -40.034 1.00 85.12 959 VAL A O 1
ATOM 7299 N N . ILE A 1 960 ? 27.978 12.893 -41.358 1.00 86.44 960 ILE A N 1
ATOM 7300 C CA . ILE A 1 960 ? 28.831 12.187 -40.397 1.00 86.44 960 ILE A CA 1
ATOM 7301 C C . ILE A 1 960 ? 30.282 12.460 -40.794 1.00 86.44 960 ILE A C 1
ATOM 7303 O O . ILE A 1 960 ? 30.745 12.000 -41.837 1.00 86.44 960 ILE A O 1
ATOM 7307 N N . ASN A 1 961 ? 31.004 13.235 -39.985 1.00 83.44 961 ASN A N 1
ATOM 7308 C CA . ASN A 1 961 ? 32.412 13.536 -40.241 1.00 83.44 961 ASN A CA 1
ATOM 7309 C C . ASN A 1 961 ? 33.300 12.305 -40.009 1.00 83.44 961 ASN A C 1
ATOM 7311 O O . ASN A 1 961 ? 32.914 11.354 -39.325 1.00 83.44 961 ASN A O 1
ATOM 7315 N N . GLU A 1 962 ? 34.533 12.346 -40.521 1.00 80.75 962 GLU A N 1
ATOM 7316 C CA . GLU A 1 962 ? 35.525 11.297 -40.273 1.00 80.75 962 GLU A CA 1
ATOM 7317 C C . GLU A 1 962 ? 35.735 11.057 -38.767 1.00 80.75 962 GLU A C 1
ATOM 7319 O O . GLU A 1 962 ? 36.012 11.978 -37.995 1.00 80.75 962 GLU A O 1
ATOM 7324 N N . GLY A 1 963 ? 35.588 9.804 -38.336 1.00 77.81 963 GLY A N 1
ATOM 7325 C CA . GLY A 1 963 ? 35.648 9.388 -36.933 1.00 77.81 963 GLY A CA 1
ATOM 7326 C C . GLY A 1 963 ? 34.365 9.648 -36.134 1.00 77.81 963 GLY A C 1
ATOM 7327 O O . GLY A 1 963 ? 34.292 9.242 -34.977 1.00 77.81 963 GLY A O 1
ATOM 7328 N N . GLY A 1 964 ? 33.364 10.320 -36.707 1.00 84.56 964 GLY A N 1
ATOM 7329 C CA . GLY A 1 964 ? 31.995 10.325 -36.189 1.00 84.56 964 GLY A CA 1
ATOM 7330 C C . GLY A 1 964 ? 31.299 8.993 -36.479 1.00 84.56 964 GLY A C 1
ATOM 7331 O O . GLY A 1 964 ? 31.760 8.217 -37.313 1.00 84.56 964 GLY A O 1
ATOM 7332 N N . LYS A 1 965 ? 30.194 8.703 -35.786 1.00 86.56 965 LYS A N 1
ATOM 7333 C CA . LYS A 1 965 ? 29.480 7.427 -35.924 1.00 86.56 965 LYS A CA 1
ATOM 7334 C C . LYS A 1 965 ? 27.963 7.601 -35.917 1.00 86.56 965 LYS A C 1
ATOM 7336 O O . LYS A 1 965 ? 27.415 8.276 -35.047 1.00 86.56 965 LYS A O 1
ATOM 7341 N N . LEU A 1 966 ? 27.283 6.912 -36.832 1.00 87.44 966 LEU A N 1
ATOM 7342 C CA . LEU A 1 966 ? 25.831 6.738 -36.823 1.00 87.44 966 LEU A CA 1
ATOM 7343 C C . LEU A 1 966 ? 25.479 5.282 -36.484 1.00 87.44 966 LEU A C 1
ATOM 7345 O O . LEU A 1 966 ? 25.808 4.359 -37.227 1.00 87.44 966 LEU A O 1
ATOM 7349 N N . THR A 1 967 ? 24.784 5.070 -35.369 1.00 88.50 967 THR A N 1
ATOM 7350 C CA . THR A 1 967 ? 24.259 3.763 -34.954 1.00 88.50 967 THR A CA 1
ATOM 7351 C C . THR A 1 967 ? 22.745 3.768 -35.129 1.00 88.50 967 THR A C 1
ATOM 7353 O O . THR A 1 967 ? 22.029 4.235 -34.252 1.00 88.50 967 THR A O 1
ATOM 7356 N N . GLY A 1 968 ? 22.251 3.262 -36.261 1.00 84.50 968 GLY A N 1
ATOM 7357 C CA . GLY A 1 968 ? 20.817 3.201 -36.559 1.00 84.50 968 GLY A CA 1
ATOM 7358 C C . GLY A 1 968 ? 20.505 3.429 -38.035 1.00 84.50 968 GLY A C 1
ATOM 7359 O O . GLY A 1 968 ? 21.372 3.253 -38.893 1.00 84.50 968 GLY A O 1
ATOM 7360 N N . VAL A 1 969 ? 19.265 3.829 -38.323 1.00 83.25 969 VAL A N 1
ATOM 7361 C CA . VAL A 1 969 ? 18.816 4.236 -39.663 1.00 83.25 969 VAL A CA 1
ATOM 7362 C C . VAL A 1 969 ? 18.200 5.627 -39.577 1.00 83.25 969 VAL A C 1
ATOM 7364 O O . VAL A 1 969 ? 17.317 5.869 -38.759 1.00 83.25 969 VAL A O 1
ATOM 7367 N N . VAL A 1 970 ? 18.657 6.522 -40.448 1.00 84.25 970 VAL A N 1
ATOM 7368 C CA . VAL A 1 970 ? 18.066 7.841 -40.685 1.00 84.25 970 VAL A CA 1
ATOM 7369 C C . VAL A 1 970 ? 17.656 7.888 -42.154 1.00 84.25 970 VAL A C 1
ATOM 7371 O O . VAL A 1 970 ? 18.436 7.503 -43.024 1.00 84.25 970 VAL A O 1
ATOM 7374 N N . GLN A 1 971 ? 16.425 8.308 -42.427 1.00 84.06 971 GLN A N 1
ATOM 7375 C CA . GLN A 1 971 ? 15.879 8.464 -43.774 1.00 84.06 971 GLN A CA 1
ATOM 7376 C C . GLN A 1 971 ? 16.158 9.883 -44.289 1.00 84.06 971 GLN A C 1
ATOM 7378 O O . GLN A 1 971 ? 16.142 10.829 -43.507 1.00 84.06 971 GLN A O 1
ATOM 7383 N N . GLY A 1 972 ? 16.367 10.050 -45.595 1.00 83.62 972 GLY A N 1
ATOM 7384 C CA . GLY A 1 972 ? 16.669 11.350 -46.212 1.00 83.62 972 GLY A CA 1
ATOM 7385 C C . GLY A 1 972 ? 18.143 11.500 -46.595 1.00 83.62 972 GLY A C 1
ATOM 7386 O O . GLY A 1 972 ? 18.831 10.506 -46.829 1.00 83.62 972 GLY A O 1
ATOM 7387 N N . ASN A 1 973 ? 18.620 12.741 -46.711 1.00 83.56 973 ASN A N 1
ATOM 7388 C CA . ASN A 1 973 ? 19.969 13.034 -47.197 1.00 83.56 973 ASN A CA 1
ATOM 7389 C C . ASN A 1 973 ? 21.017 12.860 -46.081 1.00 83.56 973 ASN A C 1
ATOM 7391 O O . ASN A 1 973 ? 21.162 13.722 -45.213 1.00 83.56 973 ASN A O 1
ATOM 7395 N N . VAL A 1 974 ? 21.723 11.724 -46.095 1.00 84.62 974 VAL A N 1
ATOM 7396 C CA . VAL A 1 974 ? 22.776 11.375 -45.128 1.00 84.62 974 VAL A CA 1
ATOM 7397 C C . VAL A 1 974 ? 24.108 11.196 -45.858 1.00 84.62 974 VAL A C 1
ATOM 7399 O O . VAL A 1 974 ? 24.237 10.330 -46.723 1.00 84.62 974 VAL A O 1
ATOM 7402 N N . ILE A 1 975 ? 25.106 11.992 -45.481 1.00 83.88 975 ILE A N 1
ATOM 7403 C CA . ILE A 1 975 ? 26.460 12.004 -46.044 1.00 83.88 975 ILE A CA 1
ATOM 7404 C C . ILE A 1 975 ? 27.419 11.455 -44.984 1.00 83.88 975 ILE A C 1
ATOM 7406 O O . ILE A 1 975 ? 27.803 12.174 -44.066 1.00 83.88 975 ILE A O 1
ATOM 7410 N N . ASP A 1 976 ? 27.817 10.187 -45.088 1.00 82.00 976 ASP A N 1
ATOM 7411 C CA . ASP A 1 976 ? 28.768 9.581 -44.146 1.00 82.00 976 ASP A CA 1
ATOM 7412 C C . ASP A 1 976 ? 30.190 9.543 -44.725 1.00 82.00 976 ASP A C 1
ATOM 7414 O O . ASP A 1 976 ? 30.497 8.731 -45.597 1.00 82.00 976 ASP A O 1
ATOM 7418 N N . LEU A 1 977 ? 31.074 10.409 -44.218 1.00 81.31 977 LEU A N 1
ATOM 7419 C CA . LEU A 1 977 ? 32.476 10.513 -44.645 1.00 81.31 977 LEU A CA 1
ATOM 7420 C C . LEU A 1 977 ? 33.357 9.356 -44.129 1.00 81.31 977 LEU A C 1
ATOM 7422 O O . LEU A 1 977 ? 34.547 9.278 -44.444 1.00 81.31 977 LEU A O 1
ATOM 7426 N N . ASN A 1 978 ? 32.802 8.430 -43.343 1.00 75.69 978 ASN A N 1
ATOM 7427 C CA . ASN A 1 978 ? 33.476 7.181 -42.986 1.00 75.69 978 ASN A CA 1
ATOM 7428 C C . ASN A 1 978 ? 33.308 6.104 -44.056 1.00 75.69 978 ASN A C 1
ATOM 7430 O O . ASN A 1 978 ? 34.126 5.185 -44.133 1.00 75.69 978 ASN A O 1
ATOM 7434 N N . ILE A 1 979 ? 32.294 6.245 -44.909 1.00 79.44 979 ILE A N 1
ATOM 7435 C CA . ILE A 1 979 ? 31.969 5.296 -45.962 1.00 79.44 979 ILE A CA 1
ATOM 7436 C C . ILE A 1 979 ? 32.691 5.708 -47.266 1.00 79.44 979 ILE A C 1
ATOM 7438 O O . ILE A 1 979 ? 32.560 6.848 -47.710 1.00 79.44 979 ILE A O 1
ATOM 7442 N N . PRO A 1 980 ? 33.454 4.808 -47.917 1.00 80.69 980 PRO A N 1
ATOM 7443 C CA . PRO A 1 980 ? 34.130 5.097 -49.182 1.00 80.69 980 PRO A CA 1
ATOM 7444 C C . PRO A 1 980 ? 33.140 5.311 -50.332 1.00 80.69 980 PRO A C 1
ATOM 7446 O O . PRO A 1 980 ? 32.321 4.447 -50.619 1.00 80.69 980 PRO A O 1
ATOM 7449 N N . SER A 1 981 ? 33.265 6.413 -51.063 1.00 82.25 981 SER A N 1
ATOM 7450 C CA . SER A 1 981 ? 32.512 6.662 -52.298 1.00 82.25 981 SER A CA 1
ATOM 7451 C C . SER A 1 981 ? 33.339 6.359 -53.553 1.00 82.25 981 SER A C 1
ATOM 7453 O O . SER A 1 981 ? 34.569 6.440 -53.543 1.00 82.25 981 SER A O 1
ATOM 7455 N N . ILE A 1 982 ? 32.640 5.992 -54.633 1.00 85.62 982 ILE A N 1
ATOM 7456 C CA . ILE A 1 982 ? 33.212 5.682 -55.952 1.00 85.62 982 ILE A CA 1
ATOM 7457 C C . ILE A 1 982 ? 33.270 6.960 -56.791 1.00 85.62 982 ILE A C 1
ATOM 7459 O O . ILE A 1 982 ? 32.255 7.649 -56.935 1.00 85.62 982 ILE A O 1
ATOM 7463 N N . SER A 1 983 ? 34.430 7.238 -57.382 1.00 84.44 983 SER A N 1
ATOM 7464 C CA . SER A 1 983 ? 34.635 8.328 -58.341 1.00 84.44 983 SER A CA 1
ATOM 7465 C C . SER A 1 983 ? 35.532 7.892 -59.504 1.00 84.44 983 SER A C 1
ATOM 7467 O O . SER A 1 983 ? 36.107 6.803 -59.487 1.00 84.44 983 SER A O 1
ATOM 7469 N N . ASN A 1 984 ? 35.639 8.733 -60.542 1.00 84.62 984 ASN A N 1
ATOM 7470 C CA . ASN A 1 984 ? 36.445 8.485 -61.748 1.00 84.62 984 ASN A CA 1
ATOM 7471 C C . ASN A 1 984 ? 36.157 7.130 -62.432 1.00 84.62 984 ASN A C 1
ATOM 7473 O O . ASN A 1 984 ? 37.003 6.571 -63.141 1.00 84.62 984 ASN A O 1
ATOM 7477 N N . GLU A 1 985 ? 34.947 6.599 -62.236 1.00 89.00 985 GLU A N 1
ATOM 7478 C CA . GLU A 1 985 ? 34.553 5.305 -62.768 1.00 89.00 985 GLU A CA 1
ATOM 7479 C C . GLU A 1 985 ? 34.472 5.312 -64.297 1.00 89.00 985 GLU A C 1
ATOM 7481 O O . GLU A 1 985 ? 33.978 6.245 -64.930 1.00 89.00 985 GLU A O 1
ATOM 7486 N N . SER A 1 986 ? 34.980 4.256 -64.921 1.00 88.62 986 SER A N 1
ATOM 7487 C CA . SER A 1 986 ? 34.875 4.058 -66.366 1.00 88.62 986 SER A CA 1
ATOM 7488 C C . SER A 1 986 ? 35.124 2.603 -66.739 1.00 88.62 986 SER A C 1
ATOM 7490 O O . SER A 1 986 ? 35.755 1.840 -66.011 1.00 88.62 986 SER A O 1
ATOM 7492 N N . ILE A 1 987 ? 34.621 2.216 -67.904 1.00 91.69 987 ILE A N 1
ATOM 7493 C CA . ILE A 1 987 ? 34.670 0.855 -68.427 1.00 91.69 987 ILE A CA 1
ATOM 7494 C C . ILE A 1 987 ? 35.189 0.896 -69.863 1.00 91.69 987 ILE A C 1
ATOM 7496 O O . ILE A 1 987 ? 34.866 1.801 -70.631 1.00 91.69 987 ILE A O 1
ATOM 7500 N N . ARG A 1 988 ? 36.044 -0.063 -70.218 1.00 88.12 988 ARG A N 1
ATOM 7501 C CA . ARG A 1 988 ? 36.608 -0.217 -71.562 1.00 88.12 9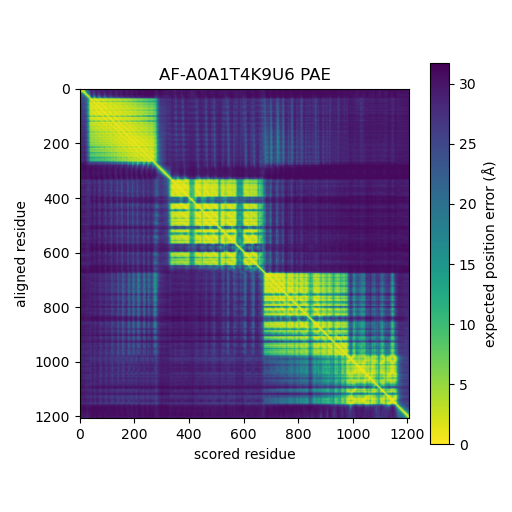88 ARG A CA 1
ATOM 7502 C C . ARG A 1 988 ? 36.480 -1.659 -72.018 1.00 88.12 988 ARG A C 1
ATOM 7504 O O . ARG A 1 988 ? 36.712 -2.573 -71.235 1.00 88.12 988 ARG A O 1
ATOM 7511 N N . TYR A 1 989 ? 36.178 -1.831 -73.296 1.00 87.44 989 TYR A N 1
ATOM 7512 C CA . TYR A 1 989 ? 36.182 -3.114 -73.985 1.00 87.44 989 TYR A CA 1
ATOM 7513 C C . TYR A 1 989 ? 37.407 -3.203 -74.904 1.00 87.44 989 TYR A C 1
ATOM 7515 O O . TYR A 1 989 ? 37.694 -2.265 -75.649 1.00 87.44 989 TYR A O 1
ATOM 7523 N N . ASN A 1 990 ? 38.129 -4.322 -74.852 1.00 81.94 990 ASN A N 1
ATOM 7524 C CA . ASN A 1 990 ? 39.202 -4.657 -75.780 1.00 81.94 990 ASN A CA 1
ATOM 7525 C C . ASN A 1 990 ? 38.714 -5.733 -76.773 1.00 81.94 990 ASN A C 1
ATOM 7527 O O . ASN A 1 990 ? 38.595 -6.898 -76.381 1.00 81.94 990 ASN A O 1
ATOM 7531 N N . PRO A 1 991 ? 38.486 -5.385 -78.056 1.00 74.94 991 PRO A N 1
ATOM 7532 C CA . PRO A 1 991 ? 37.943 -6.312 -79.047 1.00 74.94 991 PRO A CA 1
ATOM 7533 C C . PRO A 1 991 ? 38.896 -7.446 -79.441 1.00 74.94 991 PRO A C 1
ATOM 7535 O O . PRO A 1 991 ? 38.444 -8.443 -79.989 1.00 74.94 991 PRO A O 1
ATOM 7538 N N . VAL A 1 992 ? 40.203 -7.325 -79.177 1.00 73.94 992 VAL A N 1
ATOM 7539 C CA . VAL A 1 992 ? 41.189 -8.356 -79.552 1.00 73.94 992 VAL A CA 1
ATOM 7540 C C . VAL A 1 992 ? 41.225 -9.506 -78.540 1.00 73.94 992 VAL A C 1
ATOM 7542 O O . VAL A 1 992 ? 41.518 -10.641 -78.907 1.00 73.94 992 VAL A O 1
ATOM 7545 N N . SER A 1 993 ? 40.935 -9.226 -77.267 1.00 72.31 993 SER A N 1
ATOM 7546 C CA . SER A 1 993 ? 41.019 -10.195 -76.162 1.00 72.31 993 SER A CA 1
ATOM 7547 C C . SER A 1 993 ? 39.668 -10.544 -75.526 1.00 72.31 993 SER A C 1
ATOM 7549 O O . SER A 1 993 ? 39.657 -11.231 -74.503 1.00 72.31 993 SER A O 1
ATOM 7551 N N . GLU A 1 994 ? 38.564 -10.030 -76.086 1.00 77.94 994 GLU A N 1
ATOM 7552 C CA . GLU A 1 994 ? 37.216 -10.031 -75.489 1.00 77.94 994 GLU A CA 1
ATOM 7553 C C . GLU A 1 994 ? 37.224 -9.591 -74.008 1.00 77.94 994 GLU A C 1
ATOM 7555 O O . GLU A 1 994 ? 36.521 -10.166 -73.181 1.00 77.94 994 GLU A O 1
ATOM 7560 N N . ASP A 1 995 ? 38.061 -8.607 -73.648 1.00 79.69 995 ASP A N 1
ATOM 7561 C CA . ASP A 1 995 ? 38.271 -8.221 -72.245 1.00 79.69 995 ASP A CA 1
ATOM 7562 C C . ASP A 1 995 ? 37.563 -6.912 -71.885 1.00 79.69 995 ASP A C 1
ATOM 7564 O O . ASP A 1 995 ? 37.674 -5.905 -72.585 1.00 79.69 995 ASP A O 1
ATOM 7568 N N . ILE A 1 996 ? 36.856 -6.935 -70.761 1.00 85.94 996 ILE A N 1
ATOM 7569 C CA . ILE A 1 996 ? 36.182 -5.809 -70.131 1.00 85.94 996 ILE A CA 1
ATOM 7570 C C . ILE A 1 996 ? 37.014 -5.365 -68.931 1.00 85.94 996 ILE A C 1
ATOM 7572 O O . ILE A 1 996 ? 37.211 -6.120 -67.978 1.00 85.94 996 ILE A O 1
ATOM 7576 N N . VAL A 1 997 ? 37.482 -4.118 -68.974 1.00 85.44 997 VAL A N 1
ATOM 7577 C CA . VAL A 1 997 ? 38.258 -3.493 -67.901 1.00 85.44 997 VAL A CA 1
ATOM 7578 C C . VAL A 1 997 ? 37.450 -2.359 -67.292 1.00 85.44 997 VAL A C 1
ATOM 7580 O O . VAL A 1 997 ? 37.238 -1.330 -67.936 1.00 85.44 997 VAL A O 1
ATOM 7583 N N . VAL A 1 998 ? 37.041 -2.528 -66.038 1.00 88.62 998 VAL A N 1
ATOM 7584 C CA . VAL A 1 998 ? 36.422 -1.477 -65.221 1.00 88.62 998 VAL A CA 1
ATOM 7585 C C . VAL A 1 998 ? 37.506 -0.840 -64.356 1.00 88.62 998 VAL A C 1
ATOM 7587 O O . VAL A 1 998 ? 38.298 -1.560 -63.754 1.00 88.62 998 VAL A O 1
ATOM 7590 N N . GLN A 1 999 ? 37.553 0.492 -64.298 1.00 88.81 999 GLN A N 1
ATOM 7591 C CA . GLN A 1 999 ? 38.425 1.266 -63.409 1.00 88.81 999 GLN A CA 1
ATOM 7592 C C . GLN A 1 999 ? 37.611 2.274 -62.586 1.00 88.81 999 GLN A C 1
ATOM 7594 O O . GLN A 1 999 ? 36.568 2.728 -63.052 1.00 88.81 999 GLN A O 1
ATOM 7599 N N . PHE A 1 1000 ? 38.081 2.610 -61.385 1.00 89.94 1000 PHE A N 1
ATOM 7600 C CA . PHE A 1 1000 ? 37.480 3.590 -60.469 1.00 89.94 1000 PHE A CA 1
ATOM 7601 C C . PHE A 1 1000 ? 38.482 3.988 -59.375 1.00 89.94 1000 PHE A C 1
ATOM 7603 O O . PHE A 1 1000 ? 39.414 3.241 -59.072 1.00 89.94 1000 PHE A O 1
ATOM 7610 N N . ASP A 1 1001 ? 38.251 5.137 -58.752 1.00 87.50 1001 ASP A N 1
ATOM 7611 C CA . ASP A 1 1001 ? 38.950 5.602 -57.557 1.00 87.50 1001 ASP A CA 1
ATOM 7612 C C . ASP A 1 1001 ? 38.024 5.488 -56.330 1.00 87.50 1001 ASP A C 1
ATOM 7614 O O . ASP A 1 1001 ? 36.794 5.436 -56.451 1.00 87.50 1001 ASP A O 1
ATOM 7618 N N . LEU A 1 1002 ? 38.620 5.451 -55.135 1.00 85.19 1002 LEU A N 1
ATOM 7619 C CA . LEU A 1 1002 ? 37.908 5.393 -53.857 1.00 85.19 1002 LEU A CA 1
ATOM 7620 C C . LEU A 1 1002 ? 38.259 6.604 -52.999 1.00 85.19 1002 LEU A C 1
ATOM 7622 O O . LEU A 1 1002 ? 39.431 6.855 -52.734 1.00 85.19 1002 LEU A O 1
ATOM 7626 N N . THR A 1 1003 ? 37.267 7.312 -52.462 1.00 81.81 1003 THR A N 1
ATOM 7627 C CA . THR A 1 1003 ? 37.559 8.416 -51.525 1.00 81.81 1003 THR A CA 1
ATOM 7628 C C . THR A 1 1003 ? 38.175 7.930 -50.209 1.00 81.81 1003 THR A C 1
ATOM 7630 O O . THR A 1 1003 ? 38.970 8.651 -49.608 1.00 81.81 1003 THR A O 1
ATOM 7633 N N . ARG A 1 1004 ? 37.902 6.683 -49.793 1.00 79.06 1004 ARG A N 1
ATOM 7634 C CA . ARG A 1 1004 ? 38.463 6.069 -48.578 1.00 79.06 1004 ARG A CA 1
ATOM 7635 C C . ARG A 1 1004 ? 38.878 4.604 -48.795 1.00 79.06 1004 ARG A C 1
ATOM 7637 O O . ARG A 1 1004 ? 38.290 3.890 -49.599 1.00 79.06 1004 ARG A O 1
ATOM 7644 N N . GLY A 1 1005 ? 39.929 4.168 -48.100 1.00 81.56 1005 GLY A N 1
ATOM 7645 C CA . GLY A 1 1005 ? 40.391 2.775 -48.094 1.00 81.56 1005 GLY A CA 1
ATOM 7646 C C . GLY A 1 1005 ? 39.757 1.952 -46.967 1.00 81.56 1005 GLY A C 1
ATOM 7647 O O . GLY A 1 1005 ? 39.304 2.515 -45.971 1.00 81.56 1005 GLY A O 1
ATOM 7648 N N . PHE A 1 1006 ? 39.748 0.626 -47.100 1.00 84.44 1006 PHE A N 1
ATOM 7649 C CA . PHE A 1 1006 ? 39.200 -0.305 -46.107 1.00 84.44 1006 PHE A CA 1
ATOM 7650 C C . PHE A 1 1006 ? 39.870 -1.685 -46.189 1.00 84.44 1006 PHE A C 1
ATOM 7652 O O . PHE A 1 1006 ? 40.515 -2.016 -47.178 1.00 84.44 1006 PHE A O 1
ATOM 7659 N N . ILE A 1 1007 ? 39.728 -2.512 -45.152 1.00 83.06 1007 ILE A N 1
ATOM 7660 C CA . ILE A 1 1007 ? 40.301 -3.869 -45.109 1.00 83.06 1007 ILE A CA 1
ATOM 7661 C C . ILE A 1 1007 ? 39.246 -4.890 -45.549 1.00 83.06 1007 ILE A C 1
ATOM 7663 O O . ILE A 1 1007 ? 38.120 -4.839 -45.056 1.00 83.06 1007 ILE A O 1
ATOM 7667 N N . LEU A 1 1008 ? 39.603 -5.828 -46.433 1.00 84.56 1008 LEU A N 1
ATOM 7668 C CA . LEU A 1 1008 ? 38.759 -6.970 -46.819 1.00 84.56 1008 LEU A CA 1
ATOM 7669 C C . LEU A 1 1008 ? 38.622 -7.946 -45.640 1.00 84.56 1008 LEU A C 1
ATOM 7671 O O . LEU A 1 1008 ? 39.637 -8.375 -45.093 1.00 84.56 1008 LEU A O 1
ATOM 7675 N N . THR A 1 1009 ? 37.406 -8.344 -45.256 1.00 82.75 1009 THR A N 1
ATOM 7676 C CA . THR A 1 1009 ? 37.185 -9.212 -44.077 1.00 82.75 1009 THR A CA 1
ATOM 7677 C C . THR A 1 1009 ? 36.489 -10.535 -44.428 1.00 82.75 1009 THR A C 1
ATOM 7679 O O . THR A 1 1009 ? 35.769 -10.599 -45.429 1.00 82.75 1009 THR A O 1
ATOM 7682 N N . PRO A 1 1010 ? 36.726 -11.623 -43.661 1.00 81.62 1010 PRO A N 1
ATOM 7683 C CA . PRO A 1 1010 ? 36.038 -12.902 -43.856 1.00 81.62 1010 PRO A CA 1
ATOM 7684 C C . PRO A 1 1010 ? 34.515 -12.784 -43.689 1.00 81.62 1010 PRO A C 1
ATOM 7686 O O . PRO A 1 1010 ? 34.061 -11.983 -42.868 1.00 81.62 1010 PRO A O 1
ATOM 7689 N N . PRO A 1 1011 ? 33.730 -13.629 -44.383 1.00 84.38 1011 PRO A N 1
ATOM 7690 C CA . PRO A 1 1011 ? 32.337 -13.850 -44.033 1.00 84.38 1011 PRO A CA 1
ATOM 7691 C C . PRO A 1 1011 ? 32.221 -14.595 -42.697 1.00 84.38 1011 PRO A C 1
ATOM 7693 O O . PRO A 1 1011 ? 33.109 -15.347 -42.292 1.00 84.38 1011 PRO A O 1
ATOM 7696 N N . THR A 1 1012 ? 31.090 -14.399 -42.028 1.00 81.25 1012 THR A N 1
ATOM 7697 C CA . THR A 1 1012 ? 30.729 -15.021 -40.742 1.00 81.25 1012 THR A CA 1
ATOM 7698 C C . THR A 1 1012 ? 29.732 -16.174 -40.887 1.00 81.25 1012 THR A C 1
ATOM 7700 O O . THR A 1 1012 ? 29.477 -16.889 -39.922 1.00 81.25 1012 THR A O 1
ATOM 7703 N N . GLU A 1 1013 ? 29.193 -16.386 -42.090 1.00 73.62 1013 GLU A N 1
ATOM 7704 C CA . GLU A 1 1013 ? 28.264 -17.466 -42.435 1.00 73.62 1013 GLU A CA 1
ATOM 7705 C C . GLU A 1 1013 ? 28.787 -18.245 -43.655 1.00 73.62 1013 GLU A C 1
ATOM 7707 O O . GLU A 1 1013 ? 29.570 -17.724 -44.450 1.00 73.62 1013 GLU A O 1
ATOM 7712 N N . VAL A 1 1014 ? 28.394 -19.516 -43.775 1.00 67.38 1014 VAL A N 1
ATOM 7713 C CA . VAL A 1 1014 ? 28.981 -20.466 -44.740 1.00 67.38 1014 VAL A CA 1
ATOM 7714 C C . VAL A 1 1014 ? 28.342 -20.376 -46.135 1.00 67.38 1014 VAL A C 1
ATOM 7716 O O . VAL A 1 1014 ? 29.016 -20.646 -47.128 1.00 67.38 1014 VAL A O 1
ATOM 7719 N N . ASP A 1 1015 ? 27.070 -19.976 -46.240 1.00 82.81 1015 ASP A N 1
ATOM 7720 C CA . ASP A 1 1015 ? 26.359 -19.873 -47.524 1.00 82.81 1015 ASP A CA 1
ATOM 7721 C C . ASP A 1 1015 ? 26.621 -18.531 -48.230 1.00 82.81 1015 ASP A C 1
ATOM 7723 O O . ASP A 1 1015 ? 25.778 -17.638 -48.324 1.00 82.81 1015 ASP A O 1
ATOM 7727 N N . ILE A 1 1016 ? 27.846 -18.399 -48.730 1.00 81.56 1016 ILE A N 1
ATOM 7728 C CA . ILE A 1 1016 ? 28.346 -17.208 -49.424 1.00 81.56 1016 ILE A CA 1
ATOM 7729 C C . ILE A 1 1016 ? 27.521 -16.885 -50.688 1.00 81.56 1016 ILE A C 1
ATOM 7731 O O . ILE A 1 1016 ? 27.352 -15.713 -51.027 1.00 81.56 1016 ILE A O 1
ATOM 7735 N N . ALA A 1 1017 ? 26.986 -17.898 -51.379 1.00 80.56 1017 ALA A N 1
ATOM 7736 C CA . ALA A 1 1017 ? 26.221 -17.707 -52.613 1.00 80.56 1017 ALA A CA 1
ATOM 7737 C C . ALA A 1 1017 ? 24.890 -16.984 -52.350 1.00 80.56 1017 ALA A C 1
ATOM 7739 O O . ALA A 1 1017 ? 24.566 -16.019 -53.048 1.00 80.56 1017 ALA A O 1
ATOM 7740 N N . THR A 1 1018 ? 24.164 -17.390 -51.304 1.00 84.31 1018 THR A N 1
ATOM 7741 C CA . THR A 1 1018 ? 22.926 -16.721 -50.881 1.00 84.31 1018 THR A CA 1
ATOM 7742 C C . THR A 1 1018 ? 23.185 -15.281 -50.427 1.00 84.31 1018 THR A C 1
ATOM 7744 O O . THR A 1 1018 ? 22.421 -14.388 -50.797 1.00 84.31 1018 THR A O 1
ATOM 7747 N N . LEU A 1 1019 ? 24.288 -15.014 -49.712 1.00 87.56 1019 LEU A N 1
ATOM 7748 C CA . LEU A 1 1019 ? 24.646 -13.648 -49.297 1.00 87.56 1019 LEU A CA 1
ATOM 7749 C C . LEU A 1 1019 ? 24.878 -12.717 -50.496 1.00 87.56 1019 LEU A C 1
ATOM 7751 O O . LEU A 1 1019 ? 24.355 -11.603 -50.516 1.00 87.56 1019 LEU A O 1
ATOM 7755 N N . TYR A 1 1020 ? 25.613 -13.164 -51.519 1.00 87.75 1020 TYR A N 1
ATOM 7756 C CA . TYR A 1 1020 ? 25.816 -12.359 -52.726 1.00 87.75 1020 TYR A CA 1
ATOM 7757 C C . TYR A 1 1020 ? 24.514 -12.124 -53.506 1.00 87.75 1020 TYR A C 1
ATOM 7759 O O . TYR A 1 1020 ? 24.288 -11.014 -53.988 1.00 87.75 1020 TYR A O 1
ATOM 7767 N N . ALA A 1 1021 ? 23.628 -13.122 -53.595 1.00 85.56 1021 ALA A N 1
ATOM 7768 C CA . ALA A 1 1021 ? 22.315 -12.949 -54.219 1.00 85.56 1021 ALA A CA 1
ATOM 7769 C C . ALA A 1 1021 ? 21.457 -11.907 -53.471 1.00 85.56 1021 ALA A C 1
ATOM 7771 O O . ALA A 1 1021 ? 20.855 -11.036 -54.100 1.00 85.56 1021 ALA A O 1
ATOM 7772 N N . GLN A 1 1022 ? 21.460 -11.939 -52.134 1.00 88.62 1022 GLN A N 1
ATOM 7773 C CA . GLN A 1 1022 ? 20.770 -10.952 -51.296 1.00 88.62 1022 GLN A CA 1
ATOM 7774 C C . GLN A 1 1022 ? 21.353 -9.539 -51.443 1.00 88.62 1022 GLN A C 1
ATOM 7776 O O . GLN A 1 1022 ? 20.587 -8.585 -51.530 1.00 88.62 1022 GLN A O 1
ATOM 7781 N N . ILE A 1 1023 ? 22.680 -9.391 -51.543 1.00 89.19 1023 ILE A N 1
ATOM 7782 C CA . ILE A 1 1023 ? 23.344 -8.090 -51.765 1.00 89.19 1023 ILE A CA 1
ATOM 7783 C C . ILE A 1 1023 ? 22.970 -7.470 -53.120 1.00 89.19 1023 ILE A C 1
ATOM 7785 O O . ILE A 1 1023 ? 22.865 -6.250 -53.222 1.00 89.19 1023 ILE A O 1
ATOM 7789 N N . LEU A 1 1024 ? 22.766 -8.286 -54.159 1.00 86.25 1024 LEU A N 1
ATOM 7790 C CA . LEU A 1 1024 ? 22.492 -7.794 -55.513 1.00 86.25 1024 LEU A CA 1
ATOM 7791 C C . LEU A 1 1024 ? 21.002 -7.567 -55.809 1.00 86.25 1024 LEU A C 1
ATOM 7793 O O . LEU A 1 1024 ? 20.685 -6.706 -56.630 1.00 86.25 1024 LEU A O 1
ATOM 7797 N N . ALA A 1 1025 ? 20.102 -8.331 -55.178 1.00 83.19 1025 ALA A N 1
ATOM 7798 C CA . ALA A 1 1025 ? 18.676 -8.359 -55.530 1.00 83.19 1025 ALA A CA 1
ATOM 7799 C C . ALA A 1 1025 ? 17.694 -8.268 -54.343 1.00 83.19 1025 ALA A C 1
ATOM 7801 O O . ALA A 1 1025 ? 16.488 -8.178 -54.569 1.00 83.19 1025 ALA A O 1
ATOM 7802 N N . GLY A 1 1026 ? 18.169 -8.294 -53.093 1.00 81.44 1026 GLY A N 1
ATOM 7803 C CA . GLY A 1 1026 ? 17.318 -8.144 -51.908 1.00 81.44 1026 GLY A CA 1
ATOM 7804 C C . GLY A 1 1026 ? 16.840 -6.706 -51.687 1.00 81.44 1026 GLY A C 1
ATOM 7805 O O . GLY A 1 1026 ? 17.340 -5.758 -52.296 1.00 81.44 1026 GLY A O 1
ATOM 7806 N N . THR A 1 1027 ? 15.896 -6.526 -50.763 1.00 80.75 1027 THR A N 1
ATOM 7807 C CA . THR A 1 1027 ? 15.547 -5.210 -50.202 1.00 80.75 1027 THR A CA 1
ATOM 7808 C C . THR A 1 1027 ? 16.743 -4.586 -49.474 1.00 80.75 1027 THR A C 1
ATOM 7810 O O . THR A 1 1027 ? 17.653 -5.293 -49.049 1.00 80.75 1027 THR A O 1
ATOM 7813 N N . GLN A 1 1028 ? 16.740 -3.267 -49.252 1.00 74.88 1028 GLN A N 1
ATOM 7814 C CA . GLN A 1 1028 ? 17.833 -2.574 -48.549 1.00 74.88 1028 GLN A CA 1
ATOM 7815 C C . GLN A 1 1028 ? 18.174 -3.216 -47.187 1.00 74.88 1028 GLN A C 1
ATOM 7817 O O . GLN A 1 1028 ? 19.344 -3.339 -46.833 1.00 74.88 1028 GLN A O 1
ATOM 7822 N N . THR A 1 1029 ? 17.172 -3.682 -46.435 1.00 73.00 1029 THR A N 1
ATOM 7823 C CA . THR A 1 1029 ? 17.386 -4.372 -45.154 1.00 73.00 1029 THR A CA 1
ATOM 7824 C C . THR A 1 1029 ? 18.043 -5.743 -45.331 1.00 73.00 1029 THR A C 1
ATOM 7826 O O . THR A 1 1029 ? 18.946 -6.080 -44.567 1.00 73.00 1029 THR A O 1
ATOM 7829 N N . GLU A 1 1030 ? 17.638 -6.524 -46.335 1.00 81.62 1030 GLU A N 1
ATOM 7830 C CA . GLU A 1 1030 ? 18.269 -7.813 -46.656 1.00 81.62 1030 GLU A CA 1
ATOM 7831 C C . GLU A 1 1030 ? 19.704 -7.620 -47.163 1.00 81.62 1030 GLU A C 1
ATOM 7833 O O . GLU A 1 1030 ? 20.599 -8.350 -46.743 1.00 81.62 1030 GLU A O 1
ATOM 7838 N N . GLN A 1 1031 ? 19.947 -6.589 -47.981 1.00 85.56 1031 GLN A N 1
ATOM 7839 C CA . GLN A 1 1031 ? 21.281 -6.195 -48.441 1.00 85.56 1031 GLN A CA 1
ATOM 7840 C C . GLN A 1 1031 ? 22.201 -5.835 -47.267 1.00 85.56 1031 GLN A C 1
ATOM 7842 O O . GLN A 1 1031 ? 23.311 -6.354 -47.194 1.00 85.56 1031 GLN A O 1
ATOM 7847 N N . GLU A 1 1032 ? 21.754 -5.004 -46.316 1.00 81.38 1032 GLU A N 1
ATOM 7848 C CA . GLU A 1 1032 ? 22.553 -4.646 -45.132 1.00 81.38 1032 GLU A CA 1
ATOM 7849 C C . GLU A 1 1032 ? 22.793 -5.841 -44.191 1.00 81.38 1032 GLU A C 1
ATOM 7851 O O . GLU A 1 1032 ? 23.880 -5.987 -43.626 1.00 81.38 1032 GLU A O 1
ATOM 7856 N N . GLN A 1 1033 ? 21.811 -6.733 -44.020 1.00 81.81 1033 GLN A N 1
ATOM 7857 C CA . GLN A 1 1033 ? 21.995 -7.962 -43.239 1.00 81.81 1033 GLN A CA 1
ATOM 7858 C C . GLN A 1 1033 ? 23.009 -8.901 -43.903 1.00 81.81 1033 GLN A C 1
ATOM 7860 O O . GLN A 1 1033 ? 23.931 -9.380 -43.237 1.00 81.81 1033 GLN A O 1
ATOM 7865 N N . ALA A 1 1034 ? 22.885 -9.123 -45.212 1.00 86.75 1034 ALA A N 1
ATOM 7866 C CA . ALA A 1 1034 ? 23.808 -9.951 -45.976 1.00 86.75 1034 ALA A CA 1
ATOM 7867 C C . ALA A 1 1034 ? 25.221 -9.344 -46.018 1.00 86.75 1034 ALA A C 1
ATOM 7869 O O . ALA A 1 1034 ? 26.199 -10.061 -45.821 1.00 86.75 1034 ALA A O 1
ATOM 7870 N N . ALA A 1 1035 ? 25.341 -8.021 -46.157 1.00 87.75 1035 ALA A N 1
ATOM 7871 C CA . ALA A 1 1035 ? 26.600 -7.279 -46.096 1.00 87.75 1035 ALA A CA 1
ATOM 7872 C C . ALA A 1 1035 ? 27.334 -7.456 -44.757 1.00 87.75 1035 ALA A C 1
ATOM 7874 O O . ALA A 1 1035 ? 28.533 -7.742 -44.742 1.00 87.75 1035 ALA A O 1
ATOM 7875 N N . ARG A 1 1036 ? 26.620 -7.346 -43.623 1.00 85.75 1036 ARG A N 1
ATOM 7876 C CA . ARG A 1 1036 ? 27.192 -7.600 -42.285 1.00 85.75 1036 ARG A CA 1
ATOM 7877 C C . ARG A 1 1036 ? 27.732 -9.022 -42.162 1.00 85.75 1036 ARG A C 1
ATOM 7879 O O . ARG A 1 1036 ? 28.790 -9.218 -41.570 1.00 85.75 1036 ARG A O 1
ATOM 7886 N N . LYS A 1 1037 ? 27.016 -10.003 -42.720 1.00 87.81 1037 LYS A N 1
ATOM 7887 C CA . LYS A 1 1037 ? 27.429 -11.409 -42.690 1.00 87.81 1037 LYS A CA 1
ATOM 7888 C C . LYS A 1 1037 ? 28.585 -11.714 -43.641 1.00 87.81 1037 LYS A C 1
ATOM 7890 O O . LYS A 1 1037 ? 29.459 -12.494 -43.270 1.00 87.81 1037 LYS A O 1
ATOM 7895 N N . LEU A 1 1038 ? 28.607 -11.115 -44.832 1.00 88.50 1038 LEU A N 1
ATOM 7896 C CA . LEU A 1 1038 ? 29.641 -11.320 -45.851 1.00 88.50 1038 LEU A CA 1
ATOM 7897 C C . LEU A 1 1038 ? 30.994 -10.718 -45.443 1.00 88.50 1038 LEU A C 1
ATOM 7899 O O . LEU A 1 1038 ? 32.042 -11.233 -45.842 1.00 88.50 1038 LEU A O 1
ATOM 7903 N N . GLY A 1 1039 ? 30.978 -9.622 -44.683 1.00 85.69 1039 GLY A N 1
ATOM 7904 C CA . GLY A 1 1039 ? 32.168 -8.819 -44.416 1.00 85.69 1039 GLY A CA 1
ATOM 7905 C C . GLY A 1 1039 ? 32.615 -8.013 -45.641 1.00 85.69 1039 GLY A C 1
ATOM 7906 O O . GLY A 1 1039 ? 32.147 -8.224 -46.761 1.00 85.69 1039 GLY A O 1
ATOM 7907 N N . ASN A 1 1040 ? 33.553 -7.095 -45.426 1.00 88.94 1040 ASN A N 1
ATOM 7908 C CA . ASN A 1 1040 ? 33.984 -6.101 -46.403 1.00 88.94 1040 ASN A CA 1
ATOM 7909 C C . ASN A 1 1040 ? 34.469 -6.748 -47.715 1.00 88.94 1040 ASN A C 1
ATOM 7911 O O . ASN A 1 1040 ? 35.209 -7.739 -47.682 1.00 88.94 1040 ASN A O 1
ATOM 7915 N N . ASP A 1 1041 ? 34.055 -6.198 -48.857 1.00 89.44 1041 ASP A N 1
ATOM 7916 C CA . ASP A 1 1041 ? 34.303 -6.744 -50.199 1.00 89.44 1041 ASP A CA 1
ATOM 7917 C C . ASP A 1 1041 ? 34.144 -5.670 -51.297 1.00 89.44 1041 ASP A C 1
ATOM 7919 O O . ASP A 1 1041 ? 33.563 -4.609 -51.067 1.00 89.44 1041 ASP A O 1
ATOM 7923 N N . ILE A 1 1042 ? 34.616 -5.972 -52.509 1.00 89.12 1042 ILE A N 1
ATOM 7924 C CA . ILE A 1 1042 ? 34.231 -5.270 -53.742 1.00 89.12 1042 ILE A CA 1
ATOM 7925 C C . ILE A 1 1042 ? 33.729 -6.321 -54.722 1.00 89.12 1042 ILE A C 1
ATOM 7927 O O . ILE A 1 1042 ? 34.458 -7.238 -55.091 1.00 89.12 1042 ILE A O 1
ATOM 7931 N N . ILE A 1 1043 ? 32.483 -6.182 -55.149 1.00 89.94 1043 ILE A N 1
ATOM 7932 C CA . ILE A 1 1043 ? 31.801 -7.119 -56.029 1.00 89.94 1043 ILE A CA 1
ATOM 7933 C C . ILE A 1 1043 ? 31.604 -6.444 -57.384 1.00 89.94 1043 ILE A C 1
ATOM 7935 O O . ILE A 1 1043 ? 31.198 -5.287 -57.452 1.00 89.94 1043 ILE A O 1
ATOM 7939 N N . TYR A 1 1044 ? 31.854 -7.177 -58.463 1.00 89.56 1044 TYR A N 1
ATOM 7940 C CA . TYR A 1 1044 ? 31.530 -6.758 -59.823 1.00 89.56 1044 TYR A CA 1
ATOM 7941 C C . TYR A 1 1044 ? 30.525 -7.735 -60.402 1.00 89.56 1044 TYR A C 1
ATOM 7943 O O . TYR A 1 1044 ? 30.846 -8.916 -60.555 1.00 89.56 1044 TYR A O 1
ATOM 7951 N N . TYR A 1 1045 ? 29.331 -7.250 -60.723 1.00 91.00 1045 TYR A N 1
ATOM 7952 C CA . TYR A 1 1045 ? 28.251 -8.066 -61.268 1.00 91.00 1045 TYR A CA 1
ATOM 7953 C C . TYR A 1 1045 ? 27.935 -7.646 -62.702 1.00 91.00 1045 TYR A C 1
ATOM 7955 O O . TYR A 1 1045 ? 27.635 -6.480 -62.958 1.00 91.00 1045 TYR A O 1
ATOM 7963 N N . TYR A 1 1046 ? 28.040 -8.597 -63.631 1.00 91.56 1046 TYR A N 1
ATOM 7964 C CA . TYR A 1 1046 ? 27.976 -8.361 -65.072 1.00 91.56 1046 TYR A CA 1
ATOM 7965 C C . TYR A 1 1046 ? 26.617 -8.803 -65.617 1.00 91.56 1046 TYR A C 1
ATOM 7967 O O . TYR A 1 1046 ? 26.190 -9.938 -65.397 1.00 91.56 1046 TYR A O 1
ATOM 7975 N N . TYR A 1 1047 ? 25.935 -7.921 -66.344 1.00 92.12 1047 TYR A N 1
ATOM 7976 C CA . TYR A 1 1047 ? 24.595 -8.181 -66.868 1.00 92.12 1047 TYR A CA 1
ATOM 7977 C C . TYR A 1 1047 ? 24.301 -7.358 -68.122 1.00 92.12 1047 TYR A C 1
ATOM 7979 O O . TYR A 1 1047 ? 24.970 -6.371 -68.417 1.00 92.12 1047 TYR A O 1
ATOM 7987 N N . TYR A 1 1048 ? 23.261 -7.742 -68.851 1.00 93.12 1048 TYR A N 1
ATOM 7988 C CA . TYR A 1 1048 ? 22.684 -6.933 -69.921 1.00 93.12 1048 TYR A CA 1
ATOM 7989 C C . TYR A 1 1048 ? 21.187 -6.744 -69.681 1.00 93.12 1048 TYR A C 1
ATOM 7991 O O . TYR A 1 1048 ? 20.594 -7.396 -68.818 1.00 93.12 1048 TYR A O 1
ATOM 7999 N N . ILE A 1 1049 ? 20.583 -5.811 -70.413 1.00 89.25 1049 ILE A N 1
ATOM 8000 C CA . ILE A 1 1049 ? 19.144 -5.552 -70.350 1.00 89.25 1049 ILE A CA 1
ATOM 8001 C C . ILE A 1 1049 ? 18.499 -6.106 -71.619 1.00 89.25 1049 ILE A C 1
ATOM 8003 O O . ILE A 1 1049 ? 18.951 -5.820 -72.728 1.00 89.25 1049 ILE A O 1
ATOM 8007 N N . GLU A 1 1050 ? 17.443 -6.896 -71.453 1.00 88.25 1050 GLU A N 1
ATOM 8008 C CA . GLU A 1 1050 ? 16.619 -7.433 -72.538 1.00 88.25 1050 GLU A CA 1
ATOM 8009 C C . GLU A 1 1050 ? 15.160 -7.485 -72.071 1.00 88.25 1050 GLU A C 1
ATOM 8011 O O . GLU A 1 1050 ? 14.878 -7.887 -70.944 1.00 88.25 1050 GLU A O 1
ATOM 8016 N N . ASP A 1 1051 ? 14.236 -6.986 -72.896 1.00 86.56 1051 ASP A N 1
ATOM 8017 C CA . ASP A 1 1051 ? 12.810 -6.828 -72.563 1.00 86.56 1051 ASP A CA 1
ATOM 8018 C C . ASP A 1 1051 ? 12.551 -6.149 -71.197 1.00 86.56 1051 ASP A C 1
ATOM 8020 O O . ASP A 1 1051 ? 11.668 -6.542 -70.436 1.00 86.56 1051 ASP A O 1
ATOM 8024 N N . ASN A 1 1052 ? 13.347 -5.116 -70.882 1.00 83.31 1052 ASN A N 1
ATOM 8025 C CA . ASN A 1 1052 ? 13.408 -4.398 -69.595 1.00 83.31 1052 ASN A CA 1
ATOM 8026 C C . ASN A 1 1052 ? 13.822 -5.239 -68.369 1.00 83.31 1052 ASN A C 1
ATOM 8028 O O . ASN A 1 1052 ? 13.807 -4.725 -67.251 1.00 83.31 1052 ASN A O 1
ATOM 8032 N N . ASN A 1 1053 ? 14.2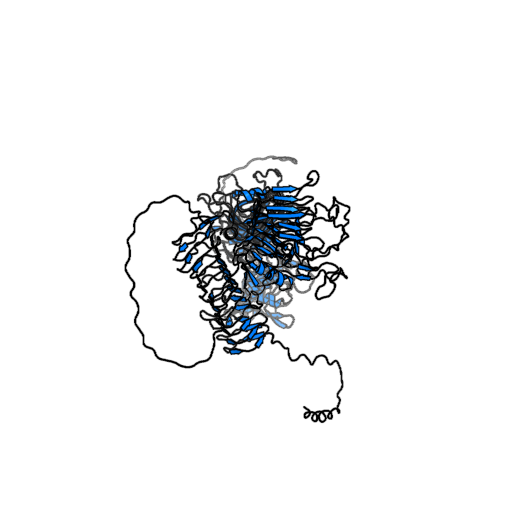44 -6.491 -68.551 1.00 85.62 1053 ASN A N 1
ATOM 8033 C CA . ASN A 1 1053 ? 14.749 -7.347 -67.482 1.00 85.62 1053 ASN A CA 1
ATOM 8034 C C . ASN A 1 1053 ? 16.281 -7.296 -67.416 1.00 85.62 1053 ASN A C 1
ATOM 8036 O O . ASN A 1 1053 ? 16.966 -7.314 -68.439 1.00 85.62 1053 ASN A O 1
ATOM 8040 N N . GLN A 1 1054 ? 16.820 -7.272 -66.196 1.00 89.75 1054 GLN A N 1
ATOM 8041 C CA . GLN A 1 1054 ? 18.249 -7.440 -65.931 1.00 89.75 1054 GLN A CA 1
ATOM 8042 C C . GLN A 1 1054 ? 18.605 -8.929 -66.036 1.00 89.75 1054 GLN A C 1
ATOM 8044 O O . GLN A 1 1054 ? 18.253 -9.713 -65.156 1.00 89.75 1054 GLN A O 1
ATOM 8049 N N . ILE A 1 1055 ? 19.307 -9.319 -67.103 1.00 90.00 1055 ILE A N 1
ATOM 8050 C CA . ILE A 1 1055 ? 19.735 -10.704 -67.325 1.00 90.00 1055 ILE A CA 1
ATOM 8051 C C . ILE A 1 1055 ? 21.212 -10.851 -66.927 1.00 90.00 1055 ILE A C 1
ATOM 8053 O O . ILE A 1 1055 ? 22.060 -10.182 -67.530 1.00 90.00 1055 ILE A O 1
ATOM 8057 N N . PRO A 1 1056 ? 21.556 -11.705 -65.938 1.00 88.56 1056 PRO A N 1
ATOM 8058 C CA . PRO A 1 1056 ? 22.948 -11.978 -65.596 1.00 88.56 1056 PRO A CA 1
ATOM 8059 C C . PRO A 1 1056 ? 23.703 -12.513 -66.807 1.00 88.56 1056 PRO A C 1
ATOM 8061 O O . PRO A 1 1056 ? 23.234 -13.411 -67.509 1.00 88.56 1056 PRO A O 1
ATOM 8064 N N . LEU A 1 1057 ? 24.914 -12.007 -67.018 1.00 87.75 1057 LEU A N 1
ATOM 8065 C CA . LEU A 1 1057 ? 25.836 -12.647 -67.938 1.00 87.75 1057 LEU A CA 1
ATOM 8066 C C . LEU A 1 1057 ? 26.384 -13.900 -67.251 1.00 87.75 1057 LEU A C 1
ATOM 8068 O O . LEU A 1 1057 ? 26.843 -13.826 -66.115 1.00 87.75 1057 LEU A O 1
ATOM 8072 N N . MET A 1 1058 ? 26.290 -15.059 -67.896 1.00 83.88 1058 MET A N 1
ATOM 8073 C CA . MET A 1 1058 ? 26.608 -16.344 -67.265 1.00 83.88 1058 MET A CA 1
ATOM 8074 C C . MET A 1 1058 ? 28.042 -16.784 -67.578 1.00 83.88 1058 MET A C 1
ATOM 8076 O O . MET A 1 1058 ? 28.535 -16.604 -68.689 1.00 83.88 1058 MET A O 1
ATOM 8080 N N . THR A 1 1059 ? 28.692 -17.414 -66.604 1.00 77.69 1059 THR A N 1
ATOM 8081 C CA . THR A 1 1059 ? 29.951 -18.157 -66.756 1.00 77.69 1059 THR A CA 1
ATOM 8082 C C . THR A 1 1059 ? 29.760 -19.601 -66.277 1.00 77.69 1059 THR A C 1
ATOM 8084 O O . THR A 1 1059 ? 28.662 -19.975 -65.863 1.00 77.69 1059 THR A O 1
ATOM 8087 N N . VAL A 1 1060 ? 30.801 -20.429 -66.347 1.00 71.81 1060 VAL A N 1
ATOM 8088 C CA . VAL A 1 1060 ? 30.803 -21.791 -65.789 1.00 71.81 1060 VAL A CA 1
ATOM 8089 C C . VAL A 1 1060 ? 31.698 -21.882 -64.556 1.00 71.81 1060 VAL A C 1
ATOM 8091 O O . VAL A 1 1060 ? 32.775 -21.287 -64.520 1.00 71.81 1060 VAL A O 1
ATOM 8094 N N . ASP A 1 1061 ? 31.247 -22.618 -63.541 1.00 68.50 1061 ASP A N 1
ATOM 8095 C CA . ASP A 1 1061 ? 32.060 -22.957 -62.371 1.00 68.50 1061 ASP A CA 1
ATOM 8096 C C . ASP A 1 1061 ? 33.088 -24.071 -62.683 1.00 68.50 1061 ASP A C 1
ATOM 8098 O O . ASP A 1 1061 ? 33.154 -24.613 -63.790 1.00 68.50 1061 ASP A O 1
ATOM 8102 N N . LEU A 1 1062 ? 33.905 -24.439 -61.688 1.00 65.50 1062 LEU A N 1
ATOM 8103 C CA . LEU A 1 1062 ? 34.911 -25.508 -61.811 1.00 65.50 1062 LEU A CA 1
ATOM 8104 C C . LEU A 1 1062 ? 34.296 -26.914 -61.985 1.00 65.50 1062 LEU A C 1
ATOM 8106 O O . LEU A 1 1062 ? 35.023 -27.877 -62.231 1.00 65.50 1062 LEU A O 1
ATOM 8110 N N . GLN A 1 1063 ? 32.979 -27.041 -61.837 1.00 70.69 1063 GLN A N 1
ATOM 8111 C CA . GLN A 1 1063 ? 32.189 -28.259 -61.968 1.00 70.69 1063 GLN A CA 1
ATOM 8112 C C . GLN A 1 1063 ? 31.404 -28.297 -63.299 1.00 70.69 1063 GLN A C 1
ATOM 8114 O O . GLN A 1 1063 ? 30.813 -29.326 -63.626 1.00 70.69 1063 GLN A O 1
ATOM 8119 N N . GLY A 1 1064 ? 31.445 -27.219 -64.092 1.00 70.56 1064 GLY A N 1
ATOM 8120 C CA . GLY A 1 1064 ? 30.747 -27.071 -65.370 1.00 70.56 1064 GLY A CA 1
ATOM 8121 C C . GLY A 1 1064 ? 29.307 -26.549 -65.267 1.00 70.56 1064 GLY A C 1
ATOM 8122 O O . GLY A 1 1064 ? 28.613 -26.505 -66.285 1.00 70.56 1064 GLY A O 1
ATOM 8123 N N . SER A 1 1065 ? 28.841 -26.150 -64.081 1.00 77.31 1065 SER A N 1
ATOM 8124 C CA . SER A 1 1065 ? 27.514 -25.554 -63.881 1.00 77.31 1065 SER A CA 1
ATOM 8125 C C . SER A 1 1065 ? 27.508 -24.102 -64.353 1.00 77.31 1065 SER A C 1
ATOM 8127 O O . SER A 1 1065 ? 28.460 -23.367 -64.096 1.00 77.31 1065 SER A O 1
ATOM 8129 N N . GLN A 1 1066 ? 26.425 -23.649 -64.992 1.00 78.62 1066 GLN A N 1
ATOM 8130 C CA . GLN A 1 1066 ? 26.275 -22.226 -65.302 1.00 78.62 1066 GLN A CA 1
ATOM 8131 C C . GLN A 1 1066 ? 25.921 -21.421 -64.048 1.00 78.62 1066 GLN A C 1
ATOM 8133 O O . GLN A 1 1066 ? 24.927 -21.704 -63.381 1.00 78.62 1066 GLN A O 1
ATOM 8138 N N . ILE A 1 1067 ? 26.714 -20.387 -63.773 1.00 77.31 1067 ILE A N 1
ATOM 8139 C CA . ILE A 1 1067 ? 26.549 -19.449 -62.658 1.00 77.31 1067 ILE A CA 1
ATOM 8140 C C . ILE A 1 1067 ? 26.639 -17.998 -63.164 1.00 77.31 1067 ILE A C 1
ATOM 8142 O O . ILE A 1 1067 ? 27.279 -17.756 -64.190 1.00 77.31 1067 ILE A O 1
ATOM 8146 N N . PRO A 1 1068 ? 26.039 -17.007 -62.482 1.00 85.19 1068 PRO A N 1
ATOM 8147 C CA . PRO A 1 1068 ? 26.218 -15.604 -62.846 1.00 85.19 1068 PRO A CA 1
ATOM 8148 C C . PRO A 1 1068 ? 27.688 -15.171 -62.763 1.00 85.19 1068 PRO A C 1
ATOM 8150 O O . PRO A 1 1068 ? 28.399 -15.512 -61.814 1.00 85.19 1068 PRO A O 1
ATOM 8153 N N . LEU A 1 1069 ? 28.146 -14.389 -63.740 1.00 84.62 1069 LEU A N 1
ATOM 8154 C CA . LEU A 1 1069 ? 29.486 -13.819 -63.764 1.00 84.62 1069 LEU A CA 1
ATOM 8155 C C . LEU A 1 1069 ? 29.589 -12.712 -62.712 1.00 84.62 1069 LEU A C 1
ATOM 8157 O O . LEU A 1 1069 ? 29.114 -11.588 -62.891 1.00 84.62 1069 LEU A O 1
ATOM 8161 N N . MET A 1 1070 ? 30.240 -13.055 -61.606 1.00 84.56 1070 MET A N 1
ATOM 8162 C CA . MET A 1 1070 ? 30.439 -12.175 -60.467 1.00 84.56 1070 MET A CA 1
ATOM 8163 C C . MET A 1 1070 ? 31.876 -12.288 -59.972 1.00 84.56 1070 MET A C 1
ATOM 8165 O O . MET A 1 1070 ? 32.292 -13.371 -59.569 1.00 84.56 1070 MET A O 1
ATOM 8169 N N . LYS A 1 1071 ? 32.624 -11.181 -59.966 1.00 83.81 1071 LYS A N 1
ATOM 8170 C CA . LYS A 1 1071 ? 33.963 -11.122 -59.356 1.00 83.81 1071 LYS A CA 1
ATOM 8171 C C . LYS A 1 1071 ? 33.871 -10.551 -57.948 1.00 83.81 1071 LYS A C 1
ATOM 8173 O O . LYS A 1 1071 ? 33.145 -9.588 -57.740 1.00 83.81 1071 LYS A O 1
ATOM 8178 N N . ASN A 1 1072 ? 34.601 -11.132 -57.005 1.00 84.06 1072 ASN A N 1
ATOM 8179 C CA . ASN A 1 1072 ? 34.608 -10.766 -55.584 1.00 84.06 1072 ASN A CA 1
ATOM 8180 C C . ASN A 1 1072 ? 35.920 -11.236 -54.923 1.00 84.06 1072 ASN A C 1
ATOM 8182 O O . ASN A 1 1072 ? 36.746 -11.855 -55.597 1.00 84.06 1072 ASN A O 1
ATOM 8186 N N . LYS A 1 1073 ? 36.106 -11.014 -53.613 1.00 78.75 1073 LYS A N 1
ATOM 8187 C CA . LYS A 1 1073 ? 37.321 -11.423 -52.869 1.00 78.75 1073 LYS A CA 1
ATOM 8188 C C . LYS A 1 1073 ? 37.759 -12.886 -53.004 1.00 78.75 1073 LYS A C 1
ATOM 8190 O O . LYS A 1 1073 ? 38.937 -13.171 -52.806 1.00 78.75 1073 LYS A O 1
ATOM 8195 N N . PHE A 1 1074 ? 36.873 -13.806 -53.387 1.00 75.38 1074 PHE A N 1
ATOM 8196 C CA . PHE A 1 1074 ? 37.217 -15.219 -53.599 1.00 75.38 1074 PHE A CA 1
ATOM 8197 C C . PHE A 1 1074 ? 37.782 -15.523 -54.997 1.00 75.38 1074 PHE A C 1
ATOM 8199 O O . PHE A 1 1074 ? 38.245 -16.637 -55.245 1.00 75.38 1074 PHE A O 1
ATOM 8206 N N . TRP A 1 1075 ? 37.796 -14.546 -55.907 1.00 72.88 1075 TRP A N 1
ATOM 8207 C CA . TRP A 1 1075 ? 38.420 -14.671 -57.223 1.00 72.88 1075 TRP A CA 1
ATOM 8208 C C . TRP A 1 1075 ? 39.905 -14.287 -57.173 1.00 72.88 1075 TRP A C 1
ATOM 8210 O O . TRP A 1 1075 ? 40.291 -13.251 -56.632 1.00 72.88 1075 TRP A O 1
ATOM 8220 N N . SER A 1 1076 ? 40.755 -15.109 -57.788 1.00 67.31 1076 SER A N 1
ATOM 8221 C CA . SER A 1 1076 ? 42.178 -14.798 -57.968 1.00 67.31 1076 SER A CA 1
ATOM 8222 C C . SER A 1 1076 ? 42.360 -13.585 -58.889 1.00 67.31 1076 SER A C 1
ATOM 8224 O O . SER A 1 1076 ? 41.691 -13.484 -59.916 1.00 67.31 1076 SER A O 1
ATOM 8226 N N . GLU A 1 1077 ? 43.259 -12.668 -58.516 1.00 67.19 1077 GLU A N 1
ATOM 8227 C CA . GLU A 1 1077 ? 43.574 -11.428 -59.259 1.00 67.19 1077 GLU A CA 1
ATOM 8228 C C . GLU A 1 1077 ? 42.357 -10.519 -59.559 1.00 67.19 1077 GLU A C 1
ATOM 8230 O O . GLU A 1 1077 ? 42.393 -9.700 -60.474 1.00 67.19 1077 GLU A O 1
ATOM 8235 N N . TYR A 1 1078 ? 41.266 -10.627 -58.788 1.00 75.56 1078 TYR A N 1
ATOM 8236 C CA . TYR A 1 1078 ? 40.015 -9.904 -59.073 1.00 75.56 1078 TYR A CA 1
ATOM 8237 C C . TYR A 1 1078 ? 40.108 -8.377 -58.941 1.00 75.56 1078 TYR A C 1
ATOM 8239 O O . TYR A 1 1078 ? 39.295 -7.663 -59.532 1.00 75.56 1078 TYR A O 1
ATOM 8247 N N . LEU A 1 1079 ? 41.070 -7.894 -58.151 1.00 75.81 1079 LEU A N 1
ATOM 8248 C CA . LEU A 1 1079 ? 41.237 -6.500 -57.769 1.00 75.81 1079 LEU A CA 1
ATOM 8249 C C . LEU A 1 1079 ? 42.724 -6.130 -57.828 1.00 75.81 1079 LEU A C 1
ATOM 8251 O O . LEU A 1 1079 ? 43.563 -6.746 -57.167 1.00 75.81 1079 LEU A O 1
ATOM 8255 N N . ILE A 1 1080 ? 43.038 -5.129 -58.646 1.00 75.88 1080 ILE A N 1
ATOM 8256 C CA . ILE A 1 1080 ? 44.396 -4.687 -58.984 1.00 75.88 1080 ILE A CA 1
ATOM 8257 C C . ILE A 1 1080 ? 44.393 -3.149 -58.980 1.00 75.88 1080 ILE A C 1
ATOM 8259 O O . ILE A 1 1080 ? 43.339 -2.552 -59.194 1.00 75.88 1080 ILE A O 1
ATOM 8263 N N . TYR A 1 1081 ? 45.527 -2.480 -58.756 1.00 76.06 1081 TYR A N 1
ATOM 8264 C CA . TYR A 1 1081 ? 45.599 -1.014 -58.842 1.00 76.06 1081 TYR A CA 1
ATOM 8265 C C . TYR A 1 1081 ? 46.788 -0.511 -59.670 1.00 76.06 1081 TYR A C 1
ATOM 8267 O O . TYR A 1 1081 ? 47.745 -1.241 -59.935 1.00 76.06 1081 TYR A O 1
ATOM 8275 N N . LYS A 1 1082 ? 46.727 0.755 -60.100 1.00 71.56 1082 LYS A N 1
ATOM 8276 C CA . LYS A 1 1082 ? 47.841 1.442 -60.778 1.00 71.56 1082 LYS A CA 1
ATOM 8277 C C . LYS A 1 1082 ? 48.744 2.165 -59.786 1.00 71.56 1082 LYS A C 1
ATOM 8279 O O . LYS A 1 1082 ? 48.264 2.937 -58.959 1.00 71.56 1082 LYS A O 1
ATOM 8284 N N . ASP A 1 1083 ? 50.053 1.978 -59.931 1.00 64.06 1083 ASP A N 1
ATOM 8285 C CA . ASP A 1 1083 ? 51.075 2.764 -59.242 1.00 64.06 1083 ASP A CA 1
ATOM 8286 C C . ASP A 1 1083 ? 52.002 3.425 -60.272 1.00 64.06 1083 ASP A C 1
ATOM 8288 O O . ASP A 1 1083 ? 52.901 2.800 -60.847 1.00 64.06 1083 ASP A O 1
ATOM 8292 N N . GLY A 1 1084 ? 51.708 4.687 -60.596 1.00 63.97 1084 GLY A N 1
ATOM 8293 C CA . GLY A 1 1084 ? 52.279 5.360 -61.762 1.00 63.97 1084 GLY A CA 1
ATOM 8294 C C . GLY A 1 1084 ? 51.913 4.634 -63.063 1.00 63.97 1084 GLY A C 1
ATOM 8295 O O . GLY A 1 1084 ? 50.742 4.371 -63.332 1.00 63.97 1084 GLY A O 1
ATOM 8296 N N . ALA A 1 1085 ? 52.922 4.298 -63.872 1.00 56.62 1085 ALA A N 1
ATOM 8297 C CA . ALA A 1 1085 ? 52.744 3.531 -65.109 1.00 56.62 1085 ALA A CA 1
ATOM 8298 C C . ALA A 1 1085 ? 52.612 2.008 -64.886 1.00 56.62 1085 ALA A C 1
ATOM 8300 O O . ALA A 1 1085 ? 52.265 1.283 -65.818 1.00 56.62 1085 ALA A O 1
ATOM 8301 N N . ASN A 1 1086 ? 52.891 1.511 -63.676 1.00 55.12 1086 ASN A N 1
ATOM 8302 C CA . ASN A 1 1086 ? 52.897 0.082 -63.376 1.00 55.12 1086 ASN A CA 1
ATOM 8303 C C . ASN A 1 1086 ? 51.542 -0.381 -62.831 1.00 55.12 1086 ASN A C 1
ATOM 8305 O O . ASN A 1 1086 ? 50.850 0.341 -62.119 1.00 55.12 1086 ASN A O 1
ATOM 8309 N N . THR A 1 1087 ? 51.177 -1.621 -63.148 1.00 60.91 1087 THR A N 1
ATOM 8310 C CA . THR A 1 1087 ? 49.997 -2.296 -62.590 1.00 60.91 1087 THR A CA 1
ATOM 8311 C C . THR A 1 1087 ? 50.459 -3.223 -61.467 1.00 60.91 1087 THR A C 1
ATOM 8313 O O . THR A 1 1087 ? 51.362 -4.030 -61.686 1.00 60.91 1087 THR A O 1
ATOM 8316 N N . VAL A 1 1088 ? 49.883 -3.087 -60.271 1.00 58.34 1088 VAL A N 1
ATOM 8317 C CA . VAL A 1 1088 ? 50.327 -3.772 -59.048 1.00 58.34 1088 VAL A CA 1
ATOM 8318 C C . VAL A 1 1088 ? 49.191 -4.619 -58.474 1.00 58.34 1088 VAL A C 1
ATOM 8320 O O . VAL A 1 1088 ? 48.137 -4.106 -58.092 1.00 58.34 1088 VAL A O 1
ATOM 8323 N N . THR A 1 1089 ? 49.420 -5.930 -58.399 1.00 60.22 1089 THR A N 1
ATOM 8324 C CA . THR A 1 1089 ? 48.570 -6.876 -57.661 1.00 60.22 1089 THR A CA 1
ATOM 8325 C C . THR A 1 1089 ? 48.874 -6.777 -56.164 1.00 60.22 1089 THR A C 1
ATOM 8327 O O . THR A 1 1089 ? 50.020 -6.543 -55.778 1.00 60.22 1089 THR A O 1
ATOM 8330 N N . ILE A 1 1090 ? 47.857 -6.958 -55.318 1.00 56.59 1090 ILE A N 1
ATOM 8331 C CA . ILE A 1 1090 ? 47.943 -6.798 -53.856 1.00 56.59 1090 ILE A CA 1
ATOM 8332 C C . ILE A 1 1090 ? 49.124 -7.617 -53.270 1.00 56.59 1090 ILE A C 1
ATOM 8334 O O . ILE A 1 1090 ? 49.181 -8.831 -53.499 1.00 56.59 1090 ILE A O 1
ATOM 8338 N N . PRO A 1 1091 ? 50.081 -7.011 -52.528 1.00 45.88 1091 PRO A N 1
ATOM 8339 C CA . PRO A 1 1091 ? 51.334 -7.694 -52.196 1.00 45.88 1091 PRO A CA 1
ATOM 8340 C C . PRO A 1 1091 ? 51.217 -8.656 -51.004 1.00 45.88 1091 PRO A C 1
ATOM 8342 O O . PRO A 1 1091 ? 51.196 -8.222 -49.855 1.00 45.88 1091 PRO A O 1
ATOM 8345 N N . ASN A 1 1092 ? 51.199 -9.965 -51.279 1.00 43.50 1092 ASN A N 1
ATOM 8346 C CA . ASN A 1 1092 ? 52.004 -11.003 -50.604 1.00 43.50 1092 ASN A CA 1
ATOM 8347 C C . ASN A 1 1092 ? 51.579 -12.391 -51.109 1.00 43.50 1092 ASN A C 1
ATOM 8349 O O . ASN A 1 1092 ? 50.564 -12.942 -50.694 1.00 43.50 1092 ASN A O 1
ATOM 8353 N N . GLY A 1 1093 ? 52.348 -12.957 -52.038 1.00 46.03 1093 GLY A N 1
ATOM 8354 C CA . GLY A 1 1093 ? 51.971 -14.195 -52.715 1.00 46.03 1093 GLY A CA 1
ATOM 8355 C C . GLY A 1 1093 ? 52.231 -15.464 -51.900 1.00 46.03 1093 GLY A C 1
ATOM 8356 O O . GLY A 1 1093 ? 53.360 -15.725 -51.495 1.00 46.03 1093 GLY A O 1
ATOM 8357 N N . ASN A 1 1094 ? 51.206 -16.310 -51.789 1.00 37.19 1094 ASN A N 1
ATOM 8358 C CA . ASN A 1 1094 ? 51.300 -17.732 -52.128 1.00 37.19 1094 ASN A CA 1
ATOM 8359 C C . ASN A 1 1094 ? 49.917 -18.229 -52.579 1.00 37.19 1094 ASN A C 1
ATOM 8361 O O . ASN A 1 1094 ? 48.896 -17.818 -52.035 1.00 37.19 1094 ASN A O 1
ATOM 8365 N N . ILE A 1 1095 ? 49.881 -19.064 -53.619 1.00 41.38 1095 ILE A N 1
ATOM 8366 C CA . ILE A 1 1095 ? 48.652 -19.364 -54.368 1.00 41.38 1095 ILE A CA 1
ATOM 8367 C C . ILE A 1 1095 ? 47.781 -20.385 -53.622 1.00 41.38 1095 ILE A C 1
ATOM 8369 O O . ILE A 1 1095 ? 48.061 -21.581 -53.656 1.00 41.38 1095 ILE A O 1
ATOM 8373 N N . ILE A 1 1096 ? 46.678 -19.909 -53.038 1.00 36.50 1096 ILE A N 1
ATOM 8374 C CA . ILE A 1 1096 ? 45.413 -20.642 -52.856 1.00 36.50 1096 ILE A CA 1
ATOM 8375 C C . ILE A 1 1096 ? 44.284 -19.633 -53.158 1.00 36.50 1096 ILE A C 1
ATOM 8377 O O . ILE A 1 1096 ? 44.453 -18.448 -52.893 1.00 36.50 1096 ILE A O 1
ATOM 8381 N N . ASN A 1 1097 ? 43.187 -20.081 -53.780 1.00 40.44 1097 ASN A N 1
ATOM 8382 C CA . ASN A 1 1097 ? 42.135 -19.242 -54.385 1.00 40.44 1097 ASN A CA 1
ATOM 8383 C C . ASN A 1 1097 ? 41.625 -18.070 -53.522 1.00 40.44 1097 ASN A C 1
ATOM 8385 O O . ASN A 1 1097 ? 41.251 -18.266 -52.366 1.00 40.44 1097 ASN A O 1
ATOM 8389 N N . GLY A 1 1098 ? 41.480 -16.902 -54.158 1.00 45.59 1098 GLY A N 1
ATOM 8390 C CA . GLY A 1 1098 ? 40.920 -15.690 -53.556 1.00 45.59 1098 GLY A CA 1
ATOM 8391 C C . GLY A 1 1098 ? 41.962 -14.819 -52.857 1.00 45.59 1098 GLY A C 1
ATOM 8392 O O . GLY A 1 1098 ? 42.841 -15.304 -52.149 1.00 45.59 1098 GLY A O 1
ATOM 8393 N N . THR A 1 1099 ? 41.876 -13.507 -53.068 1.00 50.50 1099 THR A N 1
ATOM 8394 C CA . THR A 1 1099 ? 42.774 -12.526 -52.445 1.00 50.50 1099 THR A CA 1
ATOM 8395 C C . THR A 1 1099 ? 42.704 -12.628 -50.920 1.00 50.50 1099 THR A C 1
ATOM 8397 O O . THR A 1 1099 ? 41.617 -12.681 -50.345 1.00 50.50 1099 THR A O 1
ATOM 8400 N N . MET A 1 1100 ? 43.863 -12.629 -50.251 1.00 57.97 1100 MET A N 1
ATOM 8401 C CA . MET A 1 1100 ? 43.935 -12.874 -48.809 1.00 57.97 1100 MET A CA 1
ATOM 8402 C C . MET A 1 1100 ? 43.076 -11.890 -48.006 1.00 57.97 1100 MET A C 1
ATOM 8404 O O . MET A 1 1100 ? 43.298 -10.675 -48.011 1.00 57.97 1100 MET A O 1
ATOM 8408 N N . LEU A 1 1101 ? 42.124 -12.452 -47.265 1.00 65.25 1101 LEU A N 1
ATOM 8409 C CA . LEU A 1 1101 ? 41.323 -11.759 -46.263 1.00 65.25 1101 LEU A CA 1
ATOM 8410 C C . LEU A 1 1101 ? 42.264 -11.093 -45.241 1.00 65.25 1101 LEU A C 1
ATOM 8412 O O . LEU A 1 1101 ? 43.235 -11.704 -44.800 1.00 65.25 1101 LEU A O 1
ATOM 8416 N N . GLY A 1 1102 ? 41.997 -9.835 -44.896 1.00 64.62 1102 GLY A N 1
ATOM 8417 C CA . GLY A 1 1102 ? 42.906 -8.966 -44.141 1.00 64.62 1102 GLY A CA 1
ATOM 8418 C C . GLY A 1 1102 ? 43.730 -7.997 -45.003 1.00 64.62 1102 GLY A C 1
ATOM 8419 O O . GLY A 1 1102 ? 44.434 -7.158 -44.447 1.00 64.62 1102 GLY A O 1
ATOM 8420 N N . SER A 1 1103 ? 43.638 -8.061 -46.337 1.00 74.19 1103 SER A N 1
ATOM 8421 C CA . SER A 1 1103 ? 44.300 -7.098 -47.235 1.00 74.19 1103 SER A CA 1
ATOM 8422 C C . SER A 1 1103 ? 43.629 -5.718 -47.223 1.00 74.19 1103 SER A C 1
ATOM 8424 O O . SER A 1 1103 ? 42.400 -5.619 -47.248 1.00 74.19 1103 SER A O 1
ATOM 8426 N N . THR A 1 1104 ? 44.434 -4.652 -47.254 1.00 79.69 1104 THR A N 1
ATOM 8427 C CA . THR A 1 1104 ? 43.967 -3.255 -47.286 1.00 79.69 1104 THR A CA 1
ATOM 8428 C C . THR A 1 1104 ? 43.756 -2.755 -48.718 1.00 79.69 1104 THR A C 1
ATOM 8430 O O . THR A 1 1104 ? 44.701 -2.666 -49.500 1.00 79.69 1104 THR A O 1
ATOM 8433 N N . VAL A 1 1105 ? 42.527 -2.351 -49.029 1.00 83.56 1105 VAL A N 1
ATOM 8434 C CA . VAL A 1 1105 ? 42.170 -1.501 -50.172 1.00 83.56 1105 VAL A CA 1
ATOM 8435 C C . VAL A 1 1105 ? 42.500 -0.044 -49.816 1.00 83.56 1105 VAL A C 1
ATOM 8437 O O . VAL A 1 1105 ? 42.202 0.418 -48.716 1.00 83.56 1105 VAL A O 1
ATOM 8440 N N . LEU A 1 1106 ? 43.127 0.689 -50.733 1.00 81.31 1106 LEU A N 1
ATOM 8441 C CA . LEU A 1 1106 ? 43.651 2.050 -50.544 1.00 81.31 1106 LEU A CA 1
ATOM 8442 C C . LEU A 1 1106 ? 42.760 3.086 -51.245 1.00 81.31 1106 LEU A C 1
ATOM 8444 O O . LEU A 1 1106 ? 42.236 2.803 -52.317 1.00 81.31 1106 LEU A O 1
ATOM 8448 N N . SER A 1 1107 ? 42.640 4.297 -50.697 1.00 78.75 1107 SER A N 1
ATOM 8449 C CA . SER A 1 1107 ? 41.903 5.402 -51.337 1.00 78.75 1107 SER A CA 1
ATOM 8450 C C . SER A 1 1107 ? 42.656 6.041 -52.501 1.00 78.75 1107 SER A C 1
ATOM 8452 O O . SER A 1 1107 ? 42.125 6.236 -53.586 1.00 78.75 1107 SER A O 1
ATOM 8454 N N . ASN A 1 1108 ? 43.936 6.347 -52.298 1.00 75.44 1108 ASN A N 1
ATOM 8455 C CA . ASN A 1 1108 ? 44.748 7.150 -53.214 1.00 75.44 1108 ASN A CA 1
ATOM 8456 C C . ASN A 1 1108 ? 45.250 6.401 -54.467 1.00 75.44 1108 ASN A C 1
ATOM 8458 O O . ASN A 1 1108 ? 46.321 6.727 -54.984 1.00 75.44 1108 ASN A O 1
ATOM 8462 N N . LYS A 1 1109 ? 44.520 5.383 -54.934 1.00 82.50 1109 LYS A N 1
ATOM 8463 C CA . LYS A 1 1109 ? 44.879 4.531 -56.073 1.00 82.50 1109 LYS A CA 1
ATOM 8464 C C . LYS A 1 1109 ? 43.676 4.326 -56.991 1.00 82.50 1109 LYS A C 1
ATOM 8466 O O . LYS A 1 1109 ? 42.572 4.080 -56.513 1.00 82.50 1109 LYS A O 1
ATOM 8471 N N . THR A 1 1110 ? 43.931 4.308 -58.299 1.00 83.88 1110 THR A N 1
ATOM 8472 C CA . THR A 1 1110 ? 42.951 3.839 -59.284 1.00 83.88 1110 THR A CA 1
ATOM 8473 C C . THR A 1 1110 ? 42.928 2.323 -59.298 1.00 83.88 1110 THR A C 1
ATOM 8475 O O . THR A 1 1110 ? 43.893 1.675 -59.725 1.00 83.88 1110 THR A O 1
ATOM 8478 N N . TRP A 1 1111 ? 41.812 1.777 -58.838 1.00 84.88 1111 TRP A N 1
ATOM 8479 C CA . TRP A 1 1111 ? 41.497 0.361 -58.854 1.00 84.88 1111 TRP A CA 1
ATOM 8480 C C . TRP A 1 1111 ? 40.980 -0.052 -60.220 1.00 84.88 1111 TRP A C 1
ATOM 8482 O O . TRP A 1 1111 ? 40.368 0.732 -60.947 1.00 84.88 1111 TRP A O 1
ATOM 8492 N N . LEU A 1 1112 ? 41.253 -1.299 -60.581 1.00 81.44 1112 LEU A N 1
ATOM 8493 C CA . LEU A 1 1112 ? 40.769 -1.911 -61.801 1.00 81.44 1112 LEU A CA 1
ATOM 8494 C C . LEU A 1 1112 ? 40.483 -3.398 -61.611 1.00 81.44 1112 LEU A C 1
ATOM 8496 O O . LEU A 1 1112 ? 41.172 -4.104 -60.871 1.00 81.44 1112 LEU A O 1
ATOM 8500 N N . THR A 1 1113 ? 39.475 -3.867 -62.336 1.00 80.12 1113 THR A N 1
ATOM 8501 C CA . THR A 1 1113 ? 39.236 -5.287 -62.578 1.00 80.12 1113 THR A CA 1
ATOM 8502 C C . THR A 1 1113 ? 39.210 -5.516 -64.083 1.00 80.12 1113 THR A C 1
ATOM 8504 O O . THR A 1 1113 ? 38.617 -4.735 -64.829 1.00 80.12 1113 THR A O 1
ATOM 8507 N N . ALA A 1 1114 ? 39.891 -6.565 -64.529 1.00 74.69 1114 ALA A N 1
ATOM 8508 C CA . ALA A 1 1114 ? 39.834 -7.063 -65.896 1.00 74.69 1114 ALA A CA 1
ATOM 8509 C C . ALA A 1 1114 ? 39.065 -8.383 -65.879 1.00 74.69 1114 ALA A C 1
ATOM 8511 O O . ALA A 1 1114 ? 39.250 -9.195 -64.965 1.00 74.69 1114 ALA A O 1
ATOM 8512 N N . THR A 1 1115 ? 38.209 -8.640 -66.862 1.00 74.25 1115 THR A N 1
ATOM 8513 C CA . THR A 1 1115 ? 37.503 -9.924 -66.954 1.00 74.25 1115 THR A CA 1
ATOM 8514 C C . THR A 1 1115 ? 38.435 -11.091 -67.266 1.00 74.25 1115 THR A C 1
ATOM 8516 O O . THR A 1 1115 ? 38.249 -12.156 -66.674 1.00 74.25 1115 THR A O 1
ATOM 8519 N N . ASN A 1 1116 ? 39.493 -10.871 -68.052 1.00 65.56 1116 ASN A N 1
ATOM 8520 C CA . ASN A 1 1116 ? 40.406 -11.897 -68.558 1.00 65.56 1116 ASN A CA 1
ATOM 8521 C C . ASN A 1 1116 ? 41.891 -11.697 -68.140 1.00 65.56 1116 ASN A C 1
ATOM 8523 O O . ASN A 1 1116 ? 42.765 -11.500 -68.991 1.00 65.56 1116 ASN A O 1
ATOM 8527 N N . PRO A 1 1117 ? 42.235 -11.780 -66.839 1.00 53.38 1117 PRO A N 1
ATOM 8528 C CA . PRO A 1 1117 ? 43.623 -11.839 -66.398 1.00 53.38 1117 PRO A CA 1
ATOM 8529 C C . PRO A 1 1117 ? 44.142 -13.277 -66.548 1.00 53.38 1117 PRO A C 1
ATOM 8531 O O . PRO A 1 1117 ? 43.851 -14.107 -65.700 1.00 53.38 1117 PRO A O 1
ATOM 8534 N N . LYS A 1 1118 ? 44.861 -13.575 -67.646 1.00 49.50 1118 LYS A N 1
ATOM 8535 C CA . LYS A 1 1118 ? 45.793 -14.713 -67.923 1.00 49.50 1118 LYS A CA 1
ATOM 8536 C C . LYS A 1 1118 ? 45.474 -16.170 -67.490 1.00 49.50 1118 LYS A C 1
ATOM 8538 O O . LYS A 1 1118 ? 46.256 -17.053 -67.836 1.00 49.50 1118 LYS A O 1
ATOM 8543 N N . ILE A 1 1119 ? 44.378 -16.457 -66.791 1.00 44.50 1119 ILE A N 1
ATOM 8544 C CA . ILE A 1 1119 ? 44.116 -17.722 -66.075 1.00 44.50 1119 ILE A CA 1
ATOM 8545 C C . ILE A 1 1119 ? 42.917 -18.489 -66.691 1.00 44.50 1119 ILE A C 1
ATOM 8547 O O . ILE A 1 1119 ? 42.579 -19.583 -66.255 1.00 44.50 1119 ILE A O 1
ATOM 8551 N N . GLY A 1 1120 ? 42.295 -17.965 -67.759 1.00 50.84 1120 GLY A N 1
ATOM 8552 C CA . GLY A 1 1120 ? 41.381 -18.732 -68.624 1.00 50.84 1120 GLY A CA 1
ATOM 8553 C C . GLY A 1 1120 ? 40.007 -19.079 -68.030 1.00 50.84 1120 GLY A C 1
ATOM 8554 O O . GLY A 1 1120 ? 39.416 -20.081 -68.421 1.00 50.84 1120 GLY A O 1
ATOM 8555 N N . THR A 1 1121 ? 39.496 -18.279 -67.091 1.00 52.25 1121 THR A N 1
ATOM 8556 C CA . THR A 1 1121 ? 38.252 -18.547 -66.338 1.00 52.25 1121 THR A CA 1
ATOM 8557 C C . THR A 1 1121 ? 36.958 -18.027 -66.975 1.00 52.25 1121 THR A C 1
ATOM 8559 O O . THR A 1 1121 ? 35.888 -18.191 -66.392 1.00 52.25 1121 THR A O 1
ATOM 8562 N N . VAL A 1 1122 ? 37.019 -17.424 -68.166 1.00 58.50 1122 VAL A N 1
ATOM 8563 C CA . VAL A 1 1122 ? 35.834 -17.051 -68.957 1.00 58.50 1122 VAL A CA 1
ATOM 8564 C C . VAL A 1 1122 ? 35.914 -17.757 -70.306 1.00 58.50 1122 VAL A C 1
ATOM 8566 O O . VAL A 1 1122 ? 36.963 -17.744 -70.953 1.00 58.50 1122 VAL A O 1
ATOM 8569 N N . ALA A 1 1123 ? 34.831 -18.419 -70.715 1.00 58.72 1123 ALA A N 1
ATOM 8570 C CA . ALA A 1 1123 ? 34.804 -19.182 -71.959 1.00 58.72 1123 ALA A CA 1
ATOM 8571 C C . ALA A 1 1123 ? 34.998 -18.263 -73.179 1.00 58.72 1123 ALA A C 1
ATOM 8573 O O . ALA A 1 1123 ? 34.475 -17.152 -73.216 1.00 58.72 1123 ALA A O 1
ATOM 8574 N N . THR A 1 1124 ? 35.702 -18.733 -74.212 1.00 60.94 1124 THR A N 1
ATOM 8575 C CA . THR A 1 1124 ? 35.767 -18.018 -75.500 1.00 60.94 1124 THR A CA 1
ATOM 8576 C C . THR A 1 1124 ? 34.351 -17.751 -76.009 1.00 60.94 1124 THR A C 1
ATOM 8578 O O . THR A 1 1124 ? 33.569 -18.704 -76.068 1.00 60.94 1124 THR A O 1
ATOM 8581 N N . LYS A 1 1125 ? 34.044 -16.510 -76.418 1.00 71.38 1125 LYS A N 1
ATOM 8582 C CA . LYS A 1 1125 ? 32.701 -16.051 -76.812 1.00 71.38 1125 LYS A CA 1
ATOM 8583 C C . LYS A 1 1125 ? 31.676 -15.864 -75.685 1.00 71.38 1125 LYS A C 1
ATOM 8585 O O . LYS A 1 1125 ? 30.478 -15.797 -75.949 1.00 71.38 1125 LYS A O 1
ATOM 8590 N N . TRP A 1 1126 ? 32.104 -15.726 -74.432 1.00 75.56 1126 TRP A N 1
ATOM 8591 C CA . TRP A 1 1126 ? 31.211 -15.382 -73.313 1.00 75.56 1126 TRP A CA 1
ATOM 8592 C C . TRP A 1 1126 ? 30.403 -14.084 -73.529 1.00 75.56 1126 TRP A C 1
ATOM 8594 O O . TRP A 1 1126 ? 29.347 -13.921 -72.924 1.00 75.56 1126 TRP A O 1
ATOM 8604 N N . LEU A 1 1127 ? 30.859 -13.189 -74.417 1.00 83.12 1127 LEU A N 1
ATOM 8605 C CA . LEU A 1 1127 ? 30.148 -11.970 -74.817 1.00 83.12 1127 LEU A CA 1
ATOM 8606 C C . LEU A 1 1127 ? 29.085 -12.173 -75.919 1.00 83.12 1127 LEU A C 1
ATOM 8608 O O . LEU A 1 1127 ? 28.339 -11.233 -76.186 1.00 83.12 1127 LEU A O 1
ATOM 8612 N N . ASP A 1 1128 ? 28.956 -13.356 -76.538 1.00 84.56 1128 ASP A N 1
ATOM 8613 C CA . ASP A 1 1128 ? 27.951 -13.617 -77.592 1.00 84.56 1128 ASP A CA 1
ATOM 8614 C C . ASP A 1 1128 ? 26.510 -13.174 -77.217 1.00 84.56 1128 ASP A C 1
ATOM 8616 O O . ASP A 1 1128 ? 25.863 -12.559 -78.066 1.00 84.56 1128 ASP A O 1
ATOM 8620 N N . PRO A 1 1129 ? 25.993 -13.377 -75.980 1.00 85.00 1129 PRO A N 1
ATOM 8621 C CA . PRO A 1 1129 ? 24.638 -12.943 -75.596 1.00 85.00 1129 PRO A CA 1
ATOM 8622 C C . PRO A 1 1129 ? 24.414 -11.419 -75.584 1.00 85.00 1129 PRO A C 1
ATOM 8624 O O . PRO A 1 1129 ? 23.268 -10.959 -75.612 1.00 85.00 1129 PRO A O 1
ATOM 8627 N N . VAL A 1 1130 ? 25.501 -10.640 -75.514 1.00 86.75 1130 VAL A N 1
ATOM 8628 C CA . VAL A 1 1130 ? 25.499 -9.173 -75.387 1.00 86.75 1130 VAL A CA 1
ATOM 8629 C C . VAL A 1 1130 ? 26.083 -8.465 -76.623 1.00 86.75 1130 VAL A C 1
ATOM 8631 O O . VAL A 1 1130 ? 26.114 -7.238 -76.667 1.00 86.75 1130 VAL A O 1
ATOM 8634 N N . LYS A 1 1131 ? 26.485 -9.193 -77.675 1.00 87.88 1131 LYS A N 1
ATOM 8635 C CA . LYS A 1 1131 ? 26.894 -8.582 -78.954 1.00 87.88 1131 LYS A CA 1
ATOM 8636 C C . LYS A 1 1131 ? 25.767 -7.729 -79.544 1.00 87.88 1131 LYS A C 1
ATOM 8638 O O . LYS A 1 1131 ? 24.612 -8.147 -79.609 1.00 87.88 1131 LYS A O 1
ATOM 8643 N N . GLY A 1 1132 ? 26.108 -6.502 -79.935 1.00 84.25 1132 GLY A N 1
ATOM 8644 C CA . GLY A 1 1132 ? 25.157 -5.490 -80.393 1.00 84.25 1132 GLY A CA 1
ATOM 8645 C C . GLY A 1 1132 ? 24.316 -4.845 -79.283 1.00 84.25 1132 GLY A C 1
ATOM 8646 O O . GLY A 1 1132 ? 23.374 -4.124 -79.603 1.00 84.25 1132 GLY A O 1
ATOM 8647 N N . LYS A 1 1133 ? 24.626 -5.097 -78.003 1.00 88.81 1133 LYS A N 1
ATOM 8648 C CA . LYS A 1 1133 ? 23.942 -4.541 -76.825 1.00 88.81 1133 LYS A CA 1
ATOM 8649 C C . LYS A 1 1133 ? 24.945 -3.857 -75.882 1.00 88.81 1133 LYS A C 1
ATOM 8651 O O . LYS A 1 1133 ? 26.161 -4.020 -75.998 1.00 88.81 1133 LYS A O 1
ATOM 8656 N N . SER A 1 1134 ? 24.421 -3.119 -74.906 1.00 91.50 1134 SER A N 1
ATOM 8657 C CA . SER A 1 1134 ? 25.206 -2.589 -73.787 1.00 91.50 1134 SER A CA 1
ATOM 8658 C C . SER A 1 1134 ? 25.415 -3.658 -72.714 1.00 91.50 1134 SER A C 1
ATOM 8660 O O . SER A 1 1134 ? 24.451 -4.218 -72.187 1.00 91.50 1134 SER A O 1
ATOM 8662 N N . LEU A 1 1135 ? 26.676 -3.899 -72.356 1.00 92.31 1135 LEU A N 1
ATOM 8663 C CA . LEU A 1 1135 ? 27.055 -4.621 -71.148 1.00 92.31 1135 LEU A CA 1
ATOM 8664 C C . LEU A 1 1135 ? 27.093 -3.639 -69.978 1.00 92.31 1135 LEU A C 1
ATOM 8666 O O . LEU A 1 1135 ? 27.772 -2.614 -70.052 1.00 92.31 1135 LEU A O 1
ATOM 8670 N N . TYR A 1 1136 ? 26.406 -3.978 -68.895 1.00 93.50 1136 TYR A N 1
ATOM 8671 C CA . TYR A 1 1136 ? 26.404 -3.241 -67.638 1.00 93.50 1136 TYR A CA 1
ATOM 8672 C C . TYR A 1 1136 ? 27.233 -3.994 -66.598 1.00 93.50 1136 TYR A C 1
ATOM 8674 O O . TYR A 1 1136 ? 27.212 -5.226 -66.531 1.00 93.50 1136 TYR A O 1
ATOM 8682 N N . VAL A 1 1137 ? 27.957 -3.239 -65.774 1.00 92.69 1137 VAL A N 1
ATOM 8683 C CA . VAL A 1 1137 ? 28.695 -3.763 -64.627 1.00 92.69 1137 VAL A CA 1
ATOM 8684 C C . VAL A 1 1137 ? 28.344 -2.936 -63.402 1.00 92.69 1137 VAL A C 1
ATOM 8686 O O . VAL A 1 1137 ? 28.609 -1.734 -63.361 1.00 92.69 1137 VAL A O 1
ATOM 8689 N N . ASP A 1 1138 ? 27.768 -3.587 -62.396 1.00 92.19 1138 ASP A N 1
ATOM 8690 C CA . ASP A 1 1138 ? 27.613 -2.997 -61.071 1.00 92.19 1138 ASP A CA 1
ATOM 8691 C C . ASP A 1 1138 ? 28.922 -3.152 -60.297 1.00 92.19 1138 ASP A C 1
ATOM 8693 O O . ASP A 1 1138 ? 29.332 -4.274 -60.001 1.00 92.19 1138 ASP A O 1
ATOM 8697 N N . ILE A 1 1139 ? 29.554 -2.031 -59.949 1.00 92.06 1139 ILE A N 1
ATOM 8698 C CA . ILE A 1 1139 ? 30.602 -1.953 -58.930 1.00 92.06 1139 ILE A CA 1
ATOM 8699 C C . ILE A 1 1139 ? 29.882 -1.833 -57.586 1.00 92.06 1139 ILE A C 1
ATOM 8701 O O . ILE A 1 1139 ? 29.243 -0.813 -57.319 1.00 92.06 1139 ILE A O 1
ATOM 8705 N N . VAL A 1 1140 ? 29.946 -2.872 -56.758 1.00 90.94 1140 VAL A N 1
ATOM 8706 C CA . VAL A 1 1140 ? 29.256 -2.934 -55.466 1.00 90.94 1140 VAL A CA 1
ATOM 8707 C C . VAL A 1 1140 ? 30.278 -3.061 -54.342 1.00 90.94 1140 VAL A C 1
ATOM 8709 O O . VAL A 1 1140 ? 30.891 -4.111 -54.163 1.00 90.94 1140 VAL A O 1
ATOM 8712 N N . ILE A 1 1141 ? 30.470 -1.994 -53.571 1.00 90.19 1141 ILE A N 1
ATOM 8713 C CA . ILE A 1 1141 ? 31.311 -2.018 -52.370 1.00 90.19 1141 ILE A CA 1
ATOM 8714 C C . ILE A 1 1141 ? 30.460 -2.473 -51.193 1.00 90.19 1141 ILE A C 1
ATOM 8716 O O . ILE A 1 1141 ? 29.381 -1.932 -50.947 1.00 90.19 1141 ILE A O 1
ATOM 8720 N N . VAL A 1 1142 ? 30.983 -3.440 -50.448 1.00 89.94 1142 VAL A N 1
ATOM 8721 C CA . VAL A 1 1142 ? 30.451 -3.876 -49.160 1.00 89.94 1142 VAL A CA 1
ATOM 8722 C C . VAL A 1 1142 ? 31.432 -3.420 -48.092 1.00 89.94 1142 VAL A C 1
ATOM 8724 O O . VAL A 1 1142 ? 32.600 -3.804 -48.124 1.00 89.94 1142 VAL A O 1
ATOM 8727 N N . VAL A 1 1143 ? 30.983 -2.591 -47.153 1.00 87.88 1143 VAL A N 1
ATOM 8728 C CA . VAL A 1 1143 ? 31.853 -2.005 -46.122 1.00 87.88 1143 VAL A CA 1
ATOM 8729 C C . VAL A 1 1143 ? 31.061 -1.737 -44.846 1.00 87.88 1143 VAL A C 1
ATOM 8731 O O . VAL A 1 1143 ? 30.012 -1.105 -44.879 1.00 87.88 1143 VAL A O 1
ATOM 8734 N N . GLU A 1 1144 ? 31.516 -2.300 -43.725 1.00 80.75 1144 GLU A N 1
ATOM 8735 C CA . GLU A 1 1144 ? 30.896 -2.176 -42.389 1.00 80.75 1144 GLU A CA 1
ATOM 8736 C C . GLU A 1 1144 ? 29.385 -2.509 -42.338 1.00 80.75 1144 GLU A C 1
ATOM 8738 O O . GLU A 1 1144 ? 28.637 -2.044 -41.478 1.00 80.75 1144 GLU A O 1
ATOM 8743 N N . GLY A 1 1145 ? 28.923 -3.373 -43.249 1.00 81.00 1145 GLY A N 1
ATOM 8744 C CA . GLY A 1 1145 ? 27.515 -3.758 -43.367 1.00 81.00 1145 GLY A CA 1
ATOM 8745 C C . GLY A 1 1145 ? 26.653 -2.826 -44.223 1.00 81.00 1145 GLY A C 1
ATOM 8746 O O . GLY A 1 1145 ? 25.440 -3.017 -44.274 1.00 81.00 1145 GLY A O 1
ATOM 8747 N N . LYS A 1 1146 ? 27.254 -1.843 -44.900 1.00 82.94 1146 LYS A N 1
ATOM 8748 C CA . LYS A 1 1146 ? 26.619 -0.996 -45.917 1.00 82.94 1146 LYS A CA 1
ATOM 8749 C C . LYS A 1 1146 ? 26.988 -1.471 -47.322 1.00 82.94 1146 LYS A C 1
ATOM 8751 O O . LYS A 1 1146 ? 28.054 -2.053 -47.531 1.00 82.94 1146 LYS A O 1
ATOM 8756 N N . VAL A 1 1147 ? 26.086 -1.221 -48.271 1.00 86.38 1147 VAL A N 1
ATOM 8757 C CA . VAL A 1 1147 ? 26.211 -1.592 -49.688 1.00 86.38 1147 VAL A CA 1
ATOM 8758 C C . VAL A 1 1147 ? 26.163 -0.325 -50.534 1.00 86.38 1147 VAL A C 1
ATOM 8760 O O . VAL A 1 1147 ? 25.255 0.489 -50.384 1.00 86.38 1147 VAL A O 1
ATOM 8763 N N . ILE A 1 1148 ? 27.141 -0.157 -51.421 1.00 86.81 1148 ILE A N 1
ATOM 8764 C CA . ILE A 1 1148 ? 27.294 1.023 -52.278 1.00 86.81 1148 ILE A CA 1
ATOM 8765 C C . ILE A 1 1148 ? 27.403 0.532 -53.711 1.00 86.81 1148 ILE A C 1
ATOM 8767 O O . ILE A 1 1148 ? 28.378 -0.130 -54.050 1.00 86.81 1148 ILE A O 1
ATOM 8771 N N . LYS A 1 1149 ? 26.418 0.844 -54.553 1.00 88.75 1149 LYS A N 1
ATOM 8772 C CA . LYS A 1 1149 ? 26.366 0.381 -55.943 1.00 88.75 1149 LYS A CA 1
ATOM 8773 C C . LYS A 1 1149 ? 26.571 1.542 -56.913 1.00 88.75 1149 LYS A C 1
ATOM 8775 O O . LYS A 1 1149 ? 25.865 2.545 -56.841 1.00 88.75 1149 LYS A O 1
ATOM 8780 N N . LYS A 1 1150 ? 27.497 1.377 -57.860 1.00 90.31 1150 LYS A N 1
ATOM 8781 C CA . LYS A 1 1150 ? 27.699 2.273 -59.004 1.00 90.31 1150 LYS A CA 1
ATOM 8782 C C . LYS A 1 1150 ? 27.751 1.451 -60.289 1.00 90.31 1150 LYS A C 1
ATOM 8784 O O . LYS A 1 1150 ? 28.618 0.599 -60.445 1.00 90.31 1150 LYS A O 1
ATOM 8789 N N . THR A 1 1151 ? 26.823 1.704 -61.204 1.00 92.06 1151 THR A N 1
ATOM 8790 C CA . THR A 1 1151 ? 26.748 0.998 -62.489 1.00 92.06 1151 THR A CA 1
ATOM 8791 C C . THR A 1 1151 ? 27.531 1.760 -63.554 1.00 92.06 1151 THR A C 1
ATOM 8793 O O . THR A 1 1151 ? 27.358 2.968 -63.711 1.00 92.06 1151 THR A O 1
ATOM 8796 N N . VAL A 1 1152 ? 28.358 1.044 -64.313 1.00 92.06 1152 VAL A N 1
ATOM 8797 C CA . VAL A 1 1152 ? 29.014 1.519 -65.542 1.00 92.06 1152 VAL A CA 1
ATOM 8798 C C . VAL A 1 1152 ? 28.579 0.645 -66.720 1.00 92.06 1152 VAL A C 1
ATOM 8800 O O . VAL A 1 1152 ? 28.209 -0.511 -66.518 1.00 92.06 1152 VAL A O 1
ATOM 8803 N N . SER A 1 1153 ? 28.611 1.160 -67.952 1.00 93.81 1153 SER A N 1
ATOM 8804 C CA . SER A 1 1153 ? 28.228 0.380 -69.140 1.00 93.81 1153 SER A CA 1
ATOM 8805 C C . SER A 1 1153 ? 29.092 0.656 -70.367 1.00 93.81 1153 SER A C 1
ATOM 8807 O O . SER A 1 1153 ? 29.532 1.786 -70.572 1.00 93.81 1153 SER A O 1
ATOM 8809 N N . VAL A 1 1154 ? 29.285 -0.363 -71.205 1.00 93.25 1154 VAL A N 1
ATOM 8810 C CA . VAL A 1 1154 ? 30.001 -0.286 -72.487 1.00 93.25 1154 VAL A CA 1
ATOM 8811 C C . VAL A 1 1154 ? 29.211 -1.025 -73.565 1.00 93.25 1154 VAL A C 1
ATOM 8813 O O . VAL A 1 1154 ? 28.641 -2.082 -73.302 1.00 93.25 1154 VAL A O 1
ATOM 8816 N N . GLU A 1 1155 ? 29.166 -0.483 -74.778 1.00 89.94 1155 GLU A N 1
ATOM 8817 C CA . GLU A 1 1155 ? 28.574 -1.177 -75.926 1.00 89.94 1155 GLU A CA 1
ATOM 8818 C C . GLU A 1 1155 ? 29.521 -2.261 -76.449 1.00 89.94 1155 GLU A C 1
ATOM 8820 O O . GLU A 1 1155 ? 30.717 -2.019 -76.639 1.00 89.94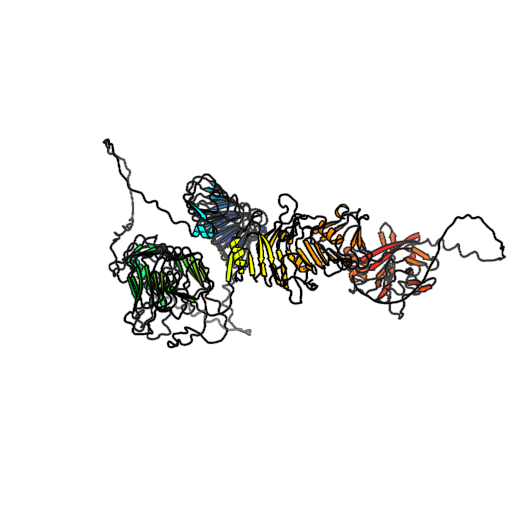 1155 GLU A O 1
ATOM 8825 N N . ILE A 1 1156 ? 28.985 -3.455 -76.702 1.00 89.38 1156 ILE A N 1
ATOM 8826 C CA . ILE A 1 1156 ? 29.725 -4.564 -77.305 1.00 89.38 1156 ILE A CA 1
ATOM 8827 C C . ILE A 1 1156 ? 29.388 -4.609 -78.804 1.00 89.38 1156 ILE A C 1
ATOM 8829 O O . ILE A 1 1156 ? 28.230 -4.841 -79.157 1.00 89.38 1156 ILE A O 1
ATOM 8833 N N . PRO A 1 1157 ? 30.355 -4.394 -79.717 1.00 82.06 1157 PRO A N 1
ATOM 8834 C CA . PRO A 1 1157 ? 30.109 -4.430 -81.155 1.00 82.06 1157 PRO A CA 1
ATOM 8835 C C . PRO A 1 1157 ? 29.597 -5.792 -81.638 1.00 82.06 1157 PRO A C 1
ATOM 8837 O O . PRO A 1 1157 ? 29.945 -6.837 -81.091 1.00 82.06 1157 PRO A O 1
ATOM 8840 N N . ASN A 1 1158 ? 28.830 -5.786 -82.729 1.00 77.56 1158 ASN A N 1
ATOM 8841 C CA . ASN A 1 1158 ? 28.587 -6.999 -83.510 1.00 77.56 1158 ASN A CA 1
ATOM 8842 C C . ASN A 1 1158 ? 29.851 -7.400 -84.296 1.00 77.56 1158 ASN A C 1
ATOM 8844 O O . ASN A 1 1158 ? 30.625 -6.537 -84.717 1.00 77.56 1158 ASN A O 1
ATOM 8848 N N . ASP A 1 1159 ? 30.010 -8.702 -84.567 1.00 65.00 1159 ASP A N 1
ATOM 8849 C CA . ASP A 1 1159 ? 31.193 -9.306 -85.220 1.00 65.00 1159 ASP A CA 1
ATOM 8850 C C . ASP A 1 1159 ? 31.528 -8.738 -86.622 1.00 65.00 1159 ASP A C 1
ATOM 8852 O O . ASP A 1 1159 ? 32.591 -9.005 -87.183 1.00 65.00 1159 ASP A O 1
ATOM 8856 N N . THR A 1 1160 ? 30.649 -7.920 -87.202 1.00 51.75 1160 THR A N 1
ATOM 8857 C CA . THR A 1 1160 ? 30.777 -7.333 -88.541 1.00 51.75 1160 THR A CA 1
ATOM 8858 C C . THR A 1 1160 ? 31.854 -6.242 -88.680 1.00 51.75 1160 THR A C 1
ATOM 8860 O O . THR A 1 1160 ? 32.102 -5.811 -89.804 1.00 51.75 1160 THR A O 1
ATOM 8863 N N . ILE A 1 1161 ? 32.499 -5.779 -87.595 1.00 49.03 1161 ILE A N 1
ATOM 8864 C CA . ILE A 1 1161 ? 33.464 -4.647 -87.616 1.00 49.03 1161 ILE A CA 1
ATOM 8865 C C . ILE A 1 1161 ? 34.884 -5.040 -87.139 1.00 49.03 1161 ILE A C 1
ATOM 8867 O O . ILE A 1 1161 ? 35.640 -4.210 -86.646 1.00 49.03 1161 ILE A O 1
ATOM 8871 N N . VAL A 1 1162 ? 35.292 -6.305 -87.298 1.00 42.94 1162 VAL A N 1
ATOM 8872 C CA . VAL A 1 1162 ? 36.672 -6.750 -86.967 1.00 42.94 1162 VAL A CA 1
ATOM 8873 C C . VAL A 1 1162 ? 37.603 -6.790 -88.200 1.00 42.94 1162 VAL A C 1
ATOM 8875 O O . VAL A 1 1162 ? 38.824 -6.753 -88.070 1.00 42.94 1162 VAL A O 1
ATOM 8878 N N . ASN A 1 1163 ? 37.055 -6.758 -89.421 1.00 37.00 1163 ASN A N 1
ATOM 8879 C CA . ASN A 1 1163 ? 37.800 -6.991 -90.672 1.00 37.00 1163 ASN A CA 1
ATOM 8880 C C . ASN A 1 1163 ? 38.290 -5.724 -91.419 1.00 37.00 1163 ASN A C 1
ATOM 8882 O O . ASN A 1 1163 ? 38.416 -5.761 -92.640 1.00 37.00 1163 ASN A O 1
ATOM 8886 N N . GLN A 1 1164 ? 38.574 -4.603 -90.739 1.00 40.66 1164 GLN A N 1
ATOM 8887 C CA . GLN A 1 1164 ? 39.097 -3.382 -91.402 1.00 40.66 1164 GLN A CA 1
ATOM 8888 C C . GLN A 1 1164 ? 40.394 -2.782 -90.826 1.00 40.66 1164 GLN A C 1
ATOM 8890 O O . GLN A 1 1164 ? 40.798 -1.708 -91.259 1.00 40.66 1164 GLN A O 1
ATOM 8895 N N . ILE A 1 1165 ? 41.092 -3.462 -89.907 1.00 39.53 1165 ILE A N 1
ATOM 8896 C CA . ILE A 1 1165 ? 42.353 -2.941 -89.324 1.00 39.53 1165 ILE A CA 1
ATOM 8897 C C . ILE A 1 1165 ? 43.603 -3.743 -89.767 1.00 39.53 1165 ILE A C 1
ATOM 8899 O O . ILE A 1 1165 ? 44.724 -3.274 -89.605 1.00 39.53 1165 ILE A O 1
ATOM 8903 N N . ASN A 1 1166 ? 43.439 -4.907 -90.415 1.00 34.34 1166 ASN A N 1
ATOM 8904 C CA . ASN A 1 1166 ? 44.546 -5.824 -90.748 1.00 34.34 1166 ASN A CA 1
ATOM 8905 C C . ASN A 1 1166 ? 44.970 -5.883 -92.235 1.00 34.34 1166 ASN A C 1
ATOM 8907 O O . ASN A 1 1166 ? 45.687 -6.803 -92.620 1.00 34.34 1166 ASN A O 1
ATOM 8911 N N . GLU A 1 1167 ? 44.620 -4.893 -93.062 1.00 35.31 1167 GLU A N 1
ATOM 8912 C CA . GLU A 1 1167 ? 45.225 -4.706 -94.396 1.00 35.31 1167 GLU A CA 1
ATOM 8913 C C . GLU A 1 1167 ? 45.675 -3.248 -94.577 1.00 35.31 1167 GLU A C 1
ATOM 8915 O O . GLU A 1 1167 ? 44.909 -2.387 -94.997 1.00 35.31 1167 GLU A O 1
ATOM 8920 N N . GLY A 1 1168 ? 46.929 -2.954 -94.210 1.00 29.86 1168 GLY A N 1
ATOM 8921 C CA . GLY A 1 1168 ? 47.432 -1.573 -94.217 1.00 29.86 1168 GLY A CA 1
ATOM 8922 C C . GLY A 1 1168 ? 48.873 -1.373 -93.743 1.00 29.86 1168 GLY A C 1
ATOM 8923 O O . GLY A 1 1168 ? 49.195 -0.323 -93.202 1.00 29.86 1168 GLY A O 1
ATOM 8924 N N . SER A 1 1169 ? 49.753 -2.363 -93.911 1.00 34.19 1169 SER A N 1
ATOM 8925 C CA . SER A 1 1169 ? 51.195 -2.194 -93.675 1.00 34.19 1169 SER A CA 1
ATOM 8926 C C . SER A 1 1169 ? 51.947 -2.237 -95.001 1.00 34.19 1169 SER A C 1
ATOM 8928 O O . SER A 1 1169 ? 51.949 -3.300 -95.613 1.00 34.19 1169 SER A O 1
ATOM 8930 N N . GLN A 1 1170 ? 52.585 -1.129 -95.412 1.00 31.84 1170 GLN A N 1
ATOM 8931 C CA . GLN A 1 1170 ? 53.940 -1.066 -96.010 1.00 31.84 1170 GLN A CA 1
ATOM 8932 C C . GLN A 1 1170 ? 54.307 0.355 -96.517 1.00 31.84 1170 GLN A C 1
ATOM 8934 O O . GLN A 1 1170 ? 53.713 0.850 -97.469 1.00 31.84 1170 GLN A O 1
ATOM 8939 N N . ASN A 1 1171 ? 55.410 0.874 -95.956 1.00 29.47 1171 ASN A N 1
ATOM 8940 C CA . ASN A 1 1171 ? 56.485 1.666 -96.592 1.00 29.47 1171 ASN A CA 1
ATOM 8941 C C . ASN A 1 1171 ? 56.485 3.215 -96.628 1.00 29.47 1171 ASN A C 1
ATOM 8943 O O . ASN A 1 1171 ? 55.531 3.857 -97.050 1.00 29.47 1171 ASN A O 1
ATOM 8947 N N . LEU A 1 1172 ? 57.704 3.716 -96.334 1.00 28.75 1172 LEU A N 1
ATOM 8948 C CA . LEU A 1 1172 ? 58.305 5.054 -96.527 1.00 28.75 1172 LEU A CA 1
ATOM 8949 C C . LEU A 1 1172 ? 57.785 6.144 -95.563 1.00 28.75 1172 LEU A C 1
ATOM 8951 O O . LEU A 1 1172 ? 56.618 6.507 -95.612 1.00 28.75 1172 LEU A O 1
ATOM 8955 N N . ASP A 1 1173 ? 58.529 6.618 -94.555 1.00 29.28 1173 ASP A N 1
ATOM 8956 C CA . ASP A 1 1173 ? 59.934 7.095 -94.488 1.00 29.28 1173 ASP A CA 1
ATOM 8957 C C . ASP A 1 1173 ? 60.171 8.384 -95.293 1.00 29.28 1173 ASP A C 1
ATOM 8959 O O . ASP A 1 1173 ? 60.309 8.324 -96.510 1.00 29.28 1173 ASP A O 1
ATOM 8963 N N . GLU A 1 1174 ? 60.190 9.536 -94.606 1.00 29.12 1174 GLU A N 1
ATOM 8964 C CA . GLU A 1 1174 ? 61.291 10.511 -94.689 1.00 29.12 1174 GLU A CA 1
ATOM 8965 C C . GLU A 1 1174 ? 61.166 11.645 -93.641 1.00 29.12 1174 GLU A C 1
ATOM 8967 O O . GLU A 1 1174 ? 60.107 11.963 -93.102 1.00 29.12 1174 GLU A O 1
ATOM 8972 N N . SER A 1 1175 ? 62.321 12.224 -93.336 1.00 28.50 1175 SER A N 1
ATOM 8973 C CA . SER A 1 1175 ? 62.670 13.200 -92.298 1.00 28.50 1175 SER A CA 1
ATOM 8974 C C . SER A 1 1175 ? 62.010 14.597 -92.332 1.00 28.50 1175 SER A C 1
ATOM 8976 O O . SER A 1 1175 ? 61.933 15.207 -93.390 1.00 28.50 1175 SER A O 1
ATOM 8978 N N . VAL A 1 1176 ? 61.759 15.148 -91.127 1.00 28.55 1176 VAL A N 1
ATOM 8979 C CA . VAL A 1 1176 ? 62.118 16.513 -90.628 1.00 28.55 1176 VAL A CA 1
ATOM 8980 C C . VAL A 1 1176 ? 61.743 17.745 -91.491 1.00 28.55 1176 VAL A C 1
ATOM 8982 O O . VAL A 1 1176 ? 62.231 17.910 -92.606 1.00 28.55 1176 VAL A O 1
ATOM 8985 N N . PRO A 1 1177 ? 61.023 18.730 -90.909 1.00 30.83 1177 PRO A N 1
ATOM 8986 C CA . PRO A 1 1177 ? 61.691 20.007 -90.585 1.00 30.83 1177 PRO A CA 1
ATOM 8987 C C . PRO A 1 1177 ? 61.639 20.398 -89.098 1.00 30.83 1177 PRO A C 1
ATOM 8989 O O . PRO A 1 1177 ? 60.635 20.212 -88.416 1.00 30.83 1177 PRO A O 1
ATOM 8992 N N . SER A 1 1178 ? 62.731 21.001 -88.628 1.00 30.45 1178 SER A N 1
ATOM 8993 C CA . SER A 1 1178 ? 62.813 21.847 -87.426 1.00 30.45 1178 SER A CA 1
ATOM 8994 C C . SER A 1 1178 ? 62.476 23.317 -87.757 1.00 30.45 1178 SER A C 1
ATOM 8996 O O . SER A 1 1178 ? 62.196 23.608 -88.918 1.00 30.45 1178 SER A O 1
ATOM 8998 N N . LEU A 1 1179 ? 62.659 24.223 -86.774 1.00 27.56 1179 LEU A N 1
ATOM 8999 C CA . LEU A 1 1179 ? 62.553 25.705 -86.813 1.00 27.56 1179 LEU A CA 1
ATOM 9000 C C . LEU A 1 1179 ? 61.162 26.275 -86.451 1.00 27.56 1179 LEU A C 1
ATOM 9002 O O . LEU A 1 1179 ? 60.150 25.743 -86.893 1.00 27.56 1179 LEU A O 1
ATOM 9006 N N . ASP A 1 1180 ? 61.040 27.391 -85.721 1.00 27.78 1180 ASP A N 1
ATOM 9007 C CA . ASP A 1 1180 ? 61.938 27.968 -84.697 1.00 27.78 1180 ASP A CA 1
ATOM 9008 C C . ASP A 1 1180 ? 61.177 29.002 -83.829 1.00 27.78 1180 ASP A C 1
ATOM 9010 O O . ASP A 1 1180 ? 60.001 29.273 -84.068 1.00 27.78 1180 ASP A O 1
ATOM 9014 N N . GLU A 1 1181 ? 61.872 29.566 -82.837 1.00 28.22 1181 GLU A N 1
ATOM 9015 C CA . GLU A 1 1181 ? 61.677 30.878 -82.186 1.00 28.22 1181 GLU A CA 1
ATOM 9016 C C . GLU A 1 1181 ? 60.580 31.837 -82.729 1.00 28.22 1181 GLU A C 1
ATOM 9018 O O . GLU A 1 1181 ? 60.570 32.211 -83.902 1.00 28.22 1181 GLU A O 1
ATOM 9023 N N . SER A 1 1182 ? 59.780 32.448 -81.834 1.00 27.62 1182 SER A N 1
ATOM 9024 C CA . SER A 1 1182 ? 60.075 33.819 -81.332 1.00 27.62 1182 SER A CA 1
ATOM 9025 C C . SER A 1 1182 ? 58.896 34.570 -80.654 1.00 27.62 1182 SER A C 1
ATOM 9027 O O . SER A 1 1182 ? 57.796 34.694 -81.179 1.00 27.62 1182 SER A O 1
ATOM 9029 N N . ASN A 1 1183 ? 59.213 35.125 -79.478 1.00 27.47 1183 ASN A N 1
ATOM 9030 C CA . ASN A 1 1183 ? 58.984 36.502 -79.002 1.00 27.47 1183 ASN A CA 1
ATOM 9031 C C . ASN A 1 1183 ? 57.586 37.169 -78.844 1.00 27.47 1183 ASN A C 1
ATOM 9033 O O . ASN A 1 1183 ? 56.934 37.583 -79.794 1.00 27.47 1183 ASN A O 1
ATOM 9037 N N . GLU A 1 1184 ? 57.352 37.547 -77.574 1.00 29.36 1184 GLU A N 1
ATOM 9038 C CA . GLU A 1 1184 ? 57.284 38.941 -77.057 1.00 29.36 1184 GLU A CA 1
ATOM 9039 C C . GLU A 1 1184 ? 55.960 39.668 -76.734 1.00 29.36 1184 GLU A C 1
ATOM 9041 O O . GLU A 1 1184 ? 55.036 39.764 -77.535 1.00 29.36 1184 GLU A O 1
ATOM 9046 N N . LYS A 1 1185 ? 56.084 40.383 -75.593 1.00 27.86 1185 LYS A N 1
ATOM 9047 C CA . LYS A 1 1185 ? 55.397 41.592 -75.078 1.00 27.86 1185 LYS A CA 1
ATOM 9048 C C . LYS A 1 1185 ? 54.173 41.368 -74.187 1.00 27.86 1185 LYS A C 1
ATOM 9050 O O . LYS A 1 1185 ? 53.125 40.968 -74.675 1.00 27.86 1185 LYS A O 1
ATOM 9055 N N . THR A 1 1186 ? 54.280 41.406 -72.849 1.00 28.81 1186 THR A N 1
ATOM 9056 C CA . THR A 1 1186 ? 54.880 42.346 -71.845 1.00 28.81 1186 THR A CA 1
ATOM 9057 C C . THR A 1 1186 ? 53.944 43.457 -71.364 1.00 28.81 1186 THR A C 1
ATOM 9059 O O . THR A 1 1186 ? 53.212 44.045 -72.154 1.00 28.81 1186 THR A O 1
ATOM 9062 N N . ASP A 1 1187 ? 54.029 43.675 -70.042 1.00 28.75 1187 ASP A N 1
ATOM 9063 C CA . ASP A 1 1187 ? 54.025 44.929 -69.252 1.00 28.75 1187 ASP A CA 1
ATOM 9064 C C . ASP A 1 1187 ? 53.222 44.645 -67.953 1.00 28.75 1187 ASP A C 1
ATOM 9066 O O . ASP A 1 1187 ? 52.029 44.356 -68.008 1.00 28.75 1187 ASP A O 1
ATOM 9070 N N . GLU A 1 1188 ? 53.866 44.345 -66.811 1.00 33.72 1188 GLU A N 1
ATOM 9071 C CA . GLU A 1 1188 ? 54.405 45.283 -65.785 1.00 33.72 1188 GLU A CA 1
ATOM 9072 C C . GLU A 1 1188 ? 53.316 46.211 -65.190 1.00 33.72 1188 GLU A C 1
ATOM 9074 O O . GLU A 1 1188 ? 52.487 46.746 -65.915 1.00 33.72 1188 GLU A O 1
ATOM 9079 N N . ILE A 1 1189 ? 53.147 46.371 -63.868 1.00 28.47 1189 ILE A N 1
ATOM 9080 C CA . ILE A 1 1189 ? 53.981 47.034 -62.825 1.00 28.47 1189 ILE A CA 1
ATOM 9081 C C . ILE A 1 1189 ? 53.349 46.651 -61.447 1.00 28.47 1189 ILE A C 1
ATOM 9083 O O . ILE A 1 1189 ? 52.136 46.457 -61.413 1.00 28.47 1189 ILE A O 1
ATOM 9087 N N . GLU A 1 1190 ? 53.958 46.603 -60.246 1.00 31.23 1190 GLU A N 1
ATOM 9088 C CA . GLU A 1 1190 ? 55.333 46.562 -59.679 1.00 31.23 1190 GLU A CA 1
ATOM 9089 C C . GLU A 1 1190 ? 55.171 46.600 -58.110 1.00 31.23 1190 GLU A C 1
ATOM 9091 O O . GLU A 1 1190 ? 54.082 46.923 -57.633 1.00 31.23 1190 GLU A O 1
ATOM 9096 N N . LYS A 1 1191 ? 56.240 46.369 -57.317 1.00 29.64 1191 LYS A N 1
ATOM 9097 C CA . LYS A 1 1191 ? 56.460 46.790 -55.893 1.00 29.64 1191 LYS A CA 1
ATOM 9098 C C . LYS A 1 1191 ? 55.746 46.090 -54.718 1.00 29.64 1191 LYS A C 1
ATOM 9100 O O . LYS A 1 1191 ? 54.569 45.767 -54.786 1.00 29.64 1191 LYS A O 1
ATOM 9105 N N . ASP A 1 1192 ? 56.352 45.959 -53.526 1.00 30.25 1192 ASP A N 1
ATOM 9106 C CA . ASP A 1 1192 ? 57.773 45.921 -53.093 1.00 30.25 1192 ASP A CA 1
ATOM 9107 C C . ASP A 1 1192 ? 57.830 45.355 -51.647 1.00 30.25 1192 ASP A C 1
ATOM 9109 O O . ASP A 1 1192 ? 56.915 45.582 -50.855 1.00 30.25 1192 ASP A O 1
ATOM 9113 N N . LEU A 1 1193 ? 58.916 44.662 -51.278 1.00 34.66 1193 LEU A N 1
ATOM 9114 C CA . LEU A 1 1193 ? 59.281 44.295 -49.887 1.00 34.66 1193 LEU A CA 1
ATOM 9115 C C . LEU A 1 1193 ? 60.384 45.244 -49.369 1.00 34.66 1193 LEU A C 1
ATOM 9117 O O . LEU A 1 1193 ? 61.015 45.905 -50.199 1.00 34.66 1193 LEU A O 1
ATOM 9121 N N . PRO A 1 1194 ? 60.671 45.331 -48.043 1.00 45.88 1194 PRO A N 1
ATOM 9122 C CA . PRO A 1 1194 ? 61.895 44.644 -47.551 1.00 45.88 1194 PRO A CA 1
ATOM 9123 C C . PRO A 1 1194 ? 62.023 44.300 -46.024 1.00 45.88 1194 PRO A C 1
ATOM 9125 O O . PRO A 1 1194 ? 61.390 44.930 -45.184 1.00 45.88 1194 PRO A O 1
ATOM 9128 N N . ILE A 1 1195 ? 63.007 43.420 -45.702 1.00 30.41 1195 ILE A N 1
ATOM 9129 C CA . ILE A 1 1195 ? 63.823 43.290 -44.439 1.00 30.41 1195 ILE A CA 1
ATOM 9130 C C . ILE A 1 1195 ? 63.144 42.631 -43.193 1.00 30.41 1195 ILE A C 1
ATOM 9132 O O . ILE A 1 1195 ? 62.097 43.093 -42.764 1.00 30.41 1195 ILE A O 1
ATOM 9136 N N . LEU A 1 1196 ? 63.573 41.459 -42.652 1.00 29.50 1196 LEU A N 1
ATOM 9137 C CA . LEU A 1 1196 ? 64.831 41.016 -41.949 1.00 29.50 1196 LEU A CA 1
ATOM 9138 C C . LEU A 1 1196 ? 64.927 41.522 -40.472 1.00 29.50 1196 LEU A C 1
ATOM 9140 O O . LEU A 1 1196 ? 64.557 42.663 -40.233 1.00 29.50 1196 LEU A O 1
ATOM 9144 N N . PHE A 1 1197 ? 65.358 40.784 -39.421 1.00 27.58 1197 PHE A N 1
ATOM 9145 C 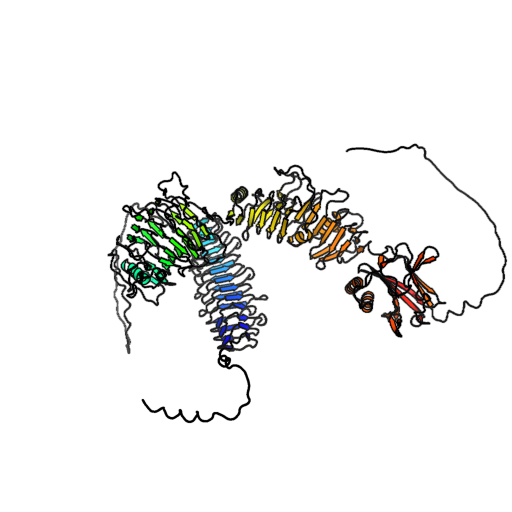CA . PHE A 1 1197 ? 66.402 39.736 -39.244 1.00 27.58 1197 PHE A CA 1
ATOM 9146 C C . PHE A 1 1197 ? 66.188 38.809 -37.989 1.00 27.58 1197 PHE A C 1
ATOM 9148 O O . PHE A 1 1197 ? 65.482 39.190 -37.064 1.00 27.58 1197 PHE A O 1
ATOM 9155 N N . ASP A 1 1198 ? 66.891 37.658 -37.966 1.00 28.89 1198 ASP A N 1
ATOM 9156 C CA . ASP A 1 1198 ? 67.547 36.909 -36.847 1.00 28.89 1198 ASP A CA 1
ATOM 9157 C C . ASP A 1 1198 ? 66.855 36.353 -35.558 1.00 28.89 1198 ASP A C 1
ATOM 9159 O O . ASP A 1 1198 ? 66.584 37.063 -34.598 1.00 28.89 1198 ASP A O 1
ATOM 9163 N N . SER A 1 1199 ? 66.792 35.005 -35.507 1.00 30.11 1199 SER A N 1
ATOM 9164 C CA . SER A 1 1199 ? 67.469 34.052 -34.573 1.00 30.11 1199 SER A CA 1
ATOM 9165 C C . SER A 1 1199 ? 67.304 34.037 -33.026 1.00 30.11 1199 SER A C 1
ATOM 9167 O O . SER A 1 1199 ? 67.383 35.072 -32.376 1.00 30.11 1199 SER A O 1
ATOM 9169 N N . ILE A 1 1200 ? 67.355 32.795 -32.486 1.00 29.47 1200 ILE A N 1
ATOM 9170 C CA . ILE A 1 1200 ? 67.866 32.299 -31.169 1.00 29.47 1200 ILE A CA 1
ATOM 9171 C C . ILE A 1 1200 ? 66.856 31.617 -30.207 1.00 29.47 1200 ILE A C 1
ATOM 9173 O O . ILE A 1 1200 ? 65.880 32.201 -29.758 1.00 29.47 1200 ILE A O 1
ATOM 9177 N N . ASP A 1 1201 ? 67.190 30.345 -29.941 1.00 29.08 1201 ASP A N 1
ATOM 9178 C CA . ASP A 1 1201 ? 67.063 29.439 -28.779 1.00 29.08 1201 ASP A CA 1
ATOM 9179 C C . ASP A 1 1201 ? 66.061 29.601 -27.610 1.00 29.08 1201 ASP A C 1
ATOM 9181 O O . ASP A 1 1201 ? 65.862 30.659 -27.030 1.00 29.08 1201 ASP A O 1
ATOM 9185 N N . GLN A 1 1202 ? 65.604 28.405 -27.201 1.00 27.20 1202 GLN A N 1
ATOM 9186 C CA . GLN A 1 1202 ? 65.408 27.840 -25.850 1.00 27.20 1202 GLN A CA 1
ATOM 9187 C C . GLN A 1 1202 ? 64.626 28.545 -24.715 1.00 27.20 1202 GLN A C 1
ATOM 9189 O O . GLN A 1 1202 ? 64.902 29.658 -24.294 1.00 27.20 1202 GLN A O 1
ATOM 9194 N N . GLU A 1 1203 ? 63.843 27.664 -24.070 1.00 27.33 1203 GLU A N 1
ATOM 9195 C CA . GLU A 1 1203 ? 63.569 27.548 -22.625 1.00 27.33 1203 GLU A CA 1
ATOM 9196 C C . GLU A 1 1203 ? 62.568 28.493 -21.926 1.00 27.33 1203 GLU A C 1
ATOM 9198 O O . GLU A 1 1203 ? 62.460 29.680 -22.191 1.00 27.33 1203 GLU A O 1
ATOM 9203 N N . GLU A 1 1204 ? 61.806 27.848 -21.029 1.00 28.73 1204 GLU A N 1
ATOM 9204 C CA . GLU A 1 1204 ? 61.344 28.276 -19.696 1.00 28.73 1204 GLU A CA 1
ATOM 9205 C C . GLU A 1 1204 ? 61.044 29.773 -19.416 1.00 28.73 1204 GLU A C 1
ATOM 9207 O O . GLU A 1 1204 ? 61.867 30.652 -19.608 1.00 28.73 1204 GLU A O 1
ATOM 9212 N N . SER A 1 1205 ? 59.945 30.154 -18.752 1.00 26.89 1205 SER A N 1
ATOM 9213 C CA . SER A 1 1205 ? 58.886 29.384 -18.080 1.00 26.89 1205 SER A CA 1
ATOM 9214 C C . SER A 1 1205 ? 57.776 30.317 -17.549 1.00 26.89 1205 SER A C 1
ATOM 9216 O O . SER A 1 1205 ? 57.957 31.526 -17.437 1.00 26.89 1205 SER A O 1
ATOM 9218 N N . SER A 1 1206 ? 56.686 29.705 -17.070 1.00 27.64 1206 SER A N 1
ATOM 9219 C CA . SER A 1 1206 ? 55.754 30.219 -16.047 1.00 27.64 1206 SER A CA 1
ATOM 9220 C C . SER A 1 1206 ? 54.688 31.275 -16.416 1.00 27.64 1206 SER A C 1
ATOM 9222 O O . SER A 1 1206 ? 54.970 32.394 -16.820 1.00 27.64 1206 SER A O 1
ATOM 9224 N N . ASN A 1 1207 ? 53.444 30.890 -16.103 1.00 30.36 1207 ASN A N 1
ATOM 9225 C CA . ASN A 1 1207 ? 52.345 31.696 -15.554 1.00 30.36 1207 ASN A CA 1
ATOM 9226 C C . ASN A 1 1207 ? 51.919 33.004 -16.254 1.00 30.36 1207 ASN A C 1
ATOM 9228 O O . ASN A 1 1207 ? 52.368 34.088 -15.878 1.00 30.36 1207 ASN A O 1
ATOM 9232 N N . GLN A 1 1208 ? 50.806 32.925 -16.993 1.00 29.62 1208 GLN A N 1
ATOM 9233 C CA . GLN A 1 1208 ? 49.510 33.308 -16.403 1.00 29.62 1208 GLN A CA 1
ATOM 9234 C C . GLN A 1 1208 ? 48.347 32.499 -16.986 1.00 29.62 1208 GLN A C 1
ATOM 9236 O O . GLN A 1 1208 ? 48.457 32.096 -18.162 1.00 29.62 1208 GLN A O 1
#

Foldseek 3Di:
DDDDPDPPPPPVPPDDDDDDDDDDDDDPPPPPPDPAAAEEEQADQDEDEDHEYCEYEYQDANYEYELYEHVEEYEDAQNNAQGAYHYANYEHNHEDEYQHHHPVYAEHYLYEYAEYEADHPDHEHEHEAAQNYEYAEYEYQDQYAYEAQHEYEEYAYAQNNAAHEYEADLNYHYEEYAAHHEYEYEHNHEYAEYEANAAYEYEYNEEYAEYEYEPHHEAHEYEYEQHYEHQEYEYAYAYEYEYRHAAEEYEYCDPNRYHYDHDYPYYHHDPDDRVQVSLVDDDDDDDDDDDDDDDDDDDDDDDDDDDDDDDDDDDDDDDDDDDDDDDDDPPPDPDADPQDAADQPQDDPPDQEGEDEEDNPLVNQLVCLQVQCQSASHEYEYPAAYHNPLHEDDARKFAAQDAPDDDVNHGQPPPNPPRRADIRAHQEEYEHLLHEYENAEYEEEPVDRQPEKENHAHYENYEYENYEYEHYEIEYLEQIEHAYSEYFLAYHYENYEYYQYEIEYDDPVPPPPPSFYQFWEHHTGEYEAEPVHVRHFQAHEYEAYQYHYAANYEYEGAAQTEHHISEYDYDDDDPDDDDPVPPLPDPPPPDDDDDDDDDGHAYEYEAYNHEDNYEYEHEHAADAHHIRYYDHQFYHHQWYYYNHYYYYHPPPPDDHDHPHTRDRPNDDDDDDDDDADEAEDAEPVRLLVCLVDPHAEYEYEAEYADLVREEEAERPDAHEYEYDVPGEYRYAYEYQEANHEYAQYEFEQAAADPPDPDDSSQENYEYAELHYAYAQYEYAYDQDDVNHGGAHEYYEYNYADDPPRDYHAANYEFEWALDDDPPGFREHYEYEAQDDDDDPPVPDPDDRGHDDPPDPQVVNLVRYHYHNGNFHYWYFHPNDDVQQATTAEGEDADLLNQLVQQVRQGLAHHEYEYDQDEHEQFQVSNPDDPQQEREQHANYEYAADPSYAAEYDASHAYEYDVNGYYHDDHHDHYHYPVDKDWAPWAWDADPVQRKIKIKIFIQFKDFFAAAQDDPLVVLVVQLVDNDQVSNLVSLQRRGWKKKKWKFFADPNDTGFLWFADPVRDIDGDMQMQQAPQQKWWDDDPDIGGQDDDDDDGGHDGGGMGGRVTMMMGMPDDPPCRGDVCSCVVQAQGKMKMWTWTRHNSHIDTDIYIDHHHHPPPPPDPPPDDDDDDDDDDDDDDDYDDDDDDDDDDDDDDDDDDDDDDDDD

Mean predicted aligned error: 23.29 Å

Nearest PDB structures (foldseek):
  5gzt-assembly1_B  TM=5.616E-01  e=5.086E-02  Paenibacillus sp. FPU-7
  3lyc-assembly8_O  TM=3.509E-01  e=5.972E+00  Parabacteroides distasonis ATCC 8503

Organism: NCBI:txid118967

Solvent-accessible surface area (backbone atoms only — not comparable to full-atom values): 64827 Å² total; per-residue (Å²): 134,95,86,86,86,76,86,83,69,74,81,80,76,82,75,85,91,83,92,83,86,87,89,83,83,97,80,69,96,83,66,91,85,71,79,70,50,63,66,45,79,40,71,57,68,43,81,46,65,75,46,69,31,38,26,37,38,34,40,29,35,58,27,29,41,33,49,29,37,26,68,28,39,38,36,33,34,54,70,18,43,63,30,36,39,38,34,37,41,26,35,30,62,27,40,40,39,32,33,35,24,12,79,83,13,36,40,34,32,57,17,41,33,44,28,37,37,33,57,28,86,82,64,50,28,19,40,36,35,34,66,69,14,38,35,47,33,39,41,29,52,19,32,33,42,40,38,36,25,14,41,33,47,34,42,38,34,36,61,65,15,48,73,16,38,40,39,35,35,69,73,20,45,42,38,37,40,38,31,42,20,34,33,42,39,39,31,42,27,50,32,54,32,39,38,36,42,20,39,28,44,37,37,32,46,22,41,29,53,30,38,41,36,37,74,63,18,44,74,20,34,39,37,24,34,70,71,8,34,35,50,29,38,25,32,66,34,45,32,39,31,30,67,62,27,47,42,33,32,36,30,22,66,46,83,80,22,71,34,66,78,46,67,57,76,37,79,46,74,42,97,56,64,48,80,67,44,52,82,69,57,80,84,81,83,78,82,82,84,82,90,80,87,85,88,87,91,86,87,88,88,89,87,85,88,88,83,90,87,84,87,91,86,83,84,87,86,88,83,88,80,82,84,78,79,80,80,74,78,73,86,78,62,86,60,59,31,86,56,76,63,66,37,56,85,87,66,60,91,84,62,50,67,49,71,35,54,31,32,28,37,52,44,18,52,24,48,43,15,58,74,58,52,31,46,65,88,22,37,41,32,39,72,44,57,25,35,31,60,60,24,72,53,76,44,23,7,40,43,57,75,46,63,81,41,66,57,99,85,40,69,50,27,86,52,87,88,78,35,86,74,51,67,24,35,35,26,19,34,41,37,23,77,65,25,35,44,27,17,49,20,26,74,34,49,99,83,51,60,41,80,34,15,20,55,21,22,26,31,32,60,19,36,45,29,30,32,30,37,34,51,28,43,28,26,15,52,29,19,21,8,54,48,22,6,28,38,30,28,21,31,37,38,33,39,34,40,40,33,53,25,38,32,35,52,70,62,97,78,62,83,51,95,77,81,65,32,66,14,21,10,42,39,29,0,32,37,42,24,36,67,94,64,77,48,38,29,61,72,15,47,34,38,42,30,47,28,38,34,33,67,59,23,38,40,34,28,34,24,14,22,16,46,45,29,1,30,36,46,52,64,74,92,68,82,85,71,84,83,68,88,77,55,88,86,62,86,82,78,84,83,76,92,80,95,75,96,78,86,68,37,44,30,36,38,40,33,32,66,25,36,25,35,21,36,37,39,17,58,65,45,40,42,12,56,48,30,16,45,80,46,64,76,38,44,46,32,79,26,43,50,69,78,34,51,78,45,68,48,80,69,88,84,56,90,74,66,64,42,72,55,77,49,69,50,86,71,79,89,83,81,92,76,93,78,90,60,74,47,79,27,56,42,60,69,48,44,56,50,50,47,73,46,89,56,48,28,39,33,40,45,49,64,25,59,37,97,88,53,57,43,80,48,66,34,75,50,52,30,38,41,32,30,35,91,86,11,34,34,26,28,20,38,38,33,68,29,50,65,27,33,41,34,39,34,33,32,37,14,58,22,35,58,91,89,59,81,94,54,70,48,27,27,29,34,35,34,54,27,38,22,38,37,43,33,49,25,36,34,39,41,34,53,45,51,100,83,42,76,21,43,21,31,28,42,37,39,50,38,50,38,66,101,77,52,48,77,46,53,34,56,28,40,26,35,27,61,52,36,70,57,103,87,52,62,5,26,24,29,39,38,48,24,21,61,84,75,90,70,90,57,92,84,69,84,88,69,68,37,62,63,59,91,79,66,64,60,66,60,37,49,72,39,37,47,73,37,59,23,23,32,32,28,40,34,35,35,54,68,50,52,85,76,49,22,39,31,44,42,34,39,25,75,37,61,65,26,44,46,48,40,47,70,60,38,21,71,29,57,15,36,35,37,49,40,71,45,81,36,75,48,49,54,91,71,60,73,92,60,101,74,44,62,48,60,39,41,37,54,17,37,44,35,34,47,96,66,27,47,37,37,40,37,97,78,24,38,40,36,28,34,61,64,23,42,79,49,66,66,71,45,63,51,68,48,52,62,73,57,60,49,83,41,84,66,47,59,46,78,39,87,90,73,78,28,46,37,41,36,31,32,29,77,42,51,52,57,31,39,68,53,81,60,88,64,57,68,60,34,53,50,26,54,75,71,45,56,74,68,48,19,30,52,24,23,52,37,43,28,24,41,56,36,39,42,36,28,35,73,56,98,91,38,82,42,67,39,62,37,58,49,101,85,69,49,79,40,68,39,63,44,31,55,68,36,68,81,46,61,32,32,47,59,86,96,44,79,46,66,79,92,77,93,74,97,62,87,19,56,65,70,68,42,74,48,61,23,96,35,47,34,36,32,58,70,69,72,95,72,78,79,62,63,89,69,64,57,62,94,38,46,68,33,53,40,36,34,37,43,32,40,28,50,95,26,41,78,47,79,50,78,45,66,41,77,36,71,49,86,87,76,71,87,80,78,86,82,83,88,86,86,82,90,86,82,86,84,82,89,77,91,84,86,89,84,92,80,88,88,82,91,83,86,86,88,91,86,84,91,83,83,83,81,88,79,86,87,132